Protein 8F6D (pdb70)

Solvent-accessible surface area: 55482 Å² total; per-residue (Å²): 49,82,15,18,95,27,35,56,8,3,55,59,24,43,110,12,31,0,72,100,28,27,37,54,26,132,90,8,65,15,22,46,20,134,20,72,10,42,54,125,31,9,59,58,4,20,66,40,64,104,87,22,0,4,3,29,33,72,109,95,61,38,7,30,26,14,8,54,52,79,20,19,77,102,34,61,50,92,78,65,35,62,8,59,75,24,14,82,160,96,79,40,47,12,2,7,0,62,36,99,15,98,9,48,45,0,14,48,47,2,14,25,5,67,15,50,10,0,1,0,3,15,113,62,147,159,53,121,88,127,53,20,30,48,0,10,0,26,5,81,41,1,5,77,33,14,58,152,25,77,10,24,124,133,64,3,7,11,0,2,26,84,6,65,38,11,30,62,68,45,60,81,82,84,133,81,83,13,85,86,135,102,59,31,4,2,0,10,49,64,97,33,77,127,76,14,16,22,94,12,33,56,15,80,0,2,17,2,29,17,18,89,78,39,69,87,120,74,17,93,37,8,10,53,16,0,52,55,5,16,82,5,10,21,0,14,83,31,16,2,0,13,24,66,45,44,87,78,181,119,54,81,54,29,95,86,112,16,23,10,65,33,33,26,33,66,84,34,48,59,42,13,106,29,31,84,87,38,81,82,43,20,56,50,6,79,68,82,3,74,68,41,22,83,126,107,16,34,24,2,20,26,6,28,71,57,41,0,33,66,17,32,44,62,26,220,93,6,59,14,23,52,16,97,20,76,22,47,65,74,44,27,60,56,6,23,66,40,62,112,47,41,0,0,1,29,94,85,52,85,53,42,11,30,26,10,5,42,40,78,31,32,32,53,59,52,36,122,114,65,40,62,10,64,81,39,24,82,144,86,78,32,43,11,6,5,5,35,42,85,19,41,3,24,49,4,5,47,50,2,18,56,14,50,12,13,2,0,0,0,2,24,120,128,83,138,79,74,49,16,66,0,16,0,33,1,82,26,1,10,96,33,31,86,84,26,73,23,85,145,67,37,11,6,16,11,12,25,55,69,62,34,28,62,77,56,61,96,65,128,131,71,123,59,111,107,54,55,55,38,22,27,19,27,8,56,119,69,64,65,52,71,13,14,40,56,13,41,67,21,91,1,7,29,5,17,6,45,10,26,36,56,144,76,67,34,88,28,3,88,74,21,5,47,49,14,29,88,5,11,20,1,54,118,21,21,19,8,11,10,5,10,99,61,100,35,140,64,27,38,68,42,77,51,24,37,86,73,6,36,6,118,38,55,28,28,74,58,50,71,32,36,51,67,6,34,67,102,77,83,77,26,64,60,6,38,61,79,12,39,85,79,48,149,79,65,75,25,92,63,7,24,62,55,25,55,107,19,41,0,51,100,40,33,38,68,31,97,112,2,60,16,34,50,12,90,16,76,9,36,60,122,51,28,62,110,8,35,68,38,60,65,70,35,1,2,1,27,43,76,108,80,49,41,7,51,20,15,5,56,47,57,17,39,69,127,32,59,66,93,79,62,22,59,3,70,20,16,24,78,72,90,92,42,50,16,4,4,0,38,49,110,14,42,21,32,44,0,3,113,44,1,31,35,22,43,16,13,14,0,4,0,0,24,97,111,120,67,45,16,36,0,6,0,19,1,95,32,3,5,56,33,42,87,84,29,50,52,126,152,90,22,22,11,2,37,47,32,72,32,7,80,74,60,60,82,74,80,176,49,162,162,147,125,110,94,125,38,16,30,13,54,95,83,48,19,112,46,10,14,44,71,17,48,56,28,49,6,12,20,9,18,32,60,16,35,29,69,67,125,42,18,45,44,6,23,95,34,6,35,44,9,17,79,7,11,19,1,43,106,22,17,4,8,18,44,64,78,116,30,139,69,21,58,58,42,127,88,40,55,158,113,8,25,19,74,16,12,39,36,80,47,37,49,48,54,25,74,44,68,89,103,85,45,20,61,98,10,74,58,41,24,72,64,42,64,71,141,118,166,70,30,74,27,30,58,66,31,31,88,23,36,3,44,121,31,30,33,73,34,110,61,14,54,24,25,44,18,162,14,86,12,46,134,98,29,10,33,103,3,27,69,36,65,93,59,31,0,4,2,33,43,69,105,45,46,55,14,58,11,9,1,50,23,57,34,7,20,49,33,42,53,88,103,45,39,59,0,54,53,4,20,83,55,54,65,44,37,13,0,9,1,82,54,90,25,44,34,38,57,1,17,57,36,1,11,33,8,38,10,25,4,0,3,0,7,24,164,169,81,51,24,34,0,14,0,27,5,40,46,5,5,57,82,44,60,85,24,76,58,114,60,48,50,4,21,7,4,50,109,26,11,50,85,56,58,108,107,96,46,123,134,87,158,67,81,56,68,66,37,21,8,26,5,52,95,83,73,26,46,31,9,13,8,59,9,42,66,23,48,4,2,26,10,48,46,85,92,58,71,88,124,49,39,45,55,19,17,102,58,16,72,53,7,48,99,7,10,24,0,47,104,27,12,15,37,42,23,38,29,92,109,60,82,58,46,41,86,87,41,46,28,81,71,58,37,34,66,58,105,37,19,77,21,90,34,90,143,194,105,54,55,57,54,9,52,62,92,27,62,64,46,46,87,68,93

Secondary structure (DSSP, 8-state):
-HHHHHHHHHHHHHH-BHHHHSEETTT---EETT-EE-HHHHHHHHHH--SEEEEEESEEEEEEEEEEGGGGSS--SSS-EEHHHHHHHH----EEEETT-BHHHHHHHHTTSS-SEEEEEEEE-----EEEEEEEEEHHHHHHHHHHTT---/-EEEEEESSHHHHHHHHHHHT---S---EEEEPP-SHHHHHHGGGS-SS-SEEEEE--TTS-HHHHHHHHHHHHHHHT-HHHHTS-EEE---SS---HHHHHHHHTTTTSS-SSSEEE---BTTBHHHHHHHHHHHHHHHT-/-TTHHHHHHH-BHHHHSEETTTS--EETT-EE-HHHHHHHHHS--SEEEEEESEEEEEEEEEESGGGSS--TTS-EEHHHHHHHH----EEEETT-BHHHHHHHHTTSS-SEEEEEE---S--EEEEEEEHHHHHHHHHHTT--/-EEEEEEESSSSHHHHHHHH--EEE---EEEEEPP-SHHHHHHGGGS-SS-S-EEEEEESSS-HHHHHHHHHHHHHHHT-HHHHTS-EEEEEE-TTSTT---HHHHHHHHTTTTSS-SSSEEEEE-----HHHHHHHHHHHHH-/-HHHHHHHHHHHHH-BHHHHPEETTTS--EETT-EE-HHHHHHHHHH--SEEEEEESEEEEEEEEEEGGGGSS--SSS-EEHHHHHHHH-----EEETT-BHHHHHHHHGGGT-SEEEEEEE--EEEEEEEEHHHHHHHHHHTT--/--EEEES-HHHHHHHHHH--------------SHHHHHHGGGT-SS-S-EEEE--TTS-HHHHHHHHHHHHHHHT-TTTTTS-EEE--TTSTTPPPHHHHHHHHTHHHH-SSS-EEE------HHHHHHHHHHHHHHHH-/-HHHHHHHHHH-BHHHHSEETTT---EETT-B--HHHHHHHHHH--SEEEEEESEEEEEEEEEESGGGSS--SSTT-BHHHHHHHH----EEEETT-BHHHHHHHHHTSS-SEEEEEE---EEEEEEEHHHHHHHHHHS---/-EEEEEESTHHHHTTT--B---SS--EEEEPP-SHHHHHTGGGS-SS-S-EEEE---S-HHHHHHHHHHHHHHHT-TTTTTS-EEEEE---HHHHHHHHTHHHHSSSS-EEEEE----HHHHHHHHHHHHHHHH-

Sequence (1146 aa):
KEELNIIQGALELRTKTVEDVMTPLRDCFMITGEAILDFNTMSEIMESGYTRIPVFEGERSNIVDLLFVKDLAFVDPDDCTPLKTITKFYNHPLHFVFNDTKLDAMLEEFKKGKSHLAIVQRVNNEGDPFYEVLGIVTLEDVIEEIIKSEILDYDLVCIGLTGSGKTSLLSKLCSTTGFSLNVKELGGADNIRKYWSRYYQGSQGVIFVLDSASSEDDLEAARNELHSALQHPQLCTLPFLILNHQDKPSVQEIKKYFELEPLARGKRWILQPCSLDDMDALKDSFSQLINLLEEIIQGALELRTKTVEDVMTPLRDCFMITGEAILDFNTMSEIMESGYTRIPVFEGERSNIVDLLFVKDLAFVDPDDCTPLKTITKFYNHPLHFVFNDTKLDAMLEEFKKGKSHLAIVQRVGDPFYEVLGIVTLEDVIEEIIKSEILEYDLVCIGLTGSGKTSLLSKLFSIKAAILNVKELGGADNIRKYWSRYYQGSQGVIFVLDSASSEDDLEAARNELHSALQHPQLCTLPFLILANHQDKPAARSVQEIKKYFELEPLARGKRWILQPCSLDMDALKDSFSQLINLLEELNIIQGALELRTKTVEDVMTPLRDCFMITGEAILDFNTMSEIMESGYTRIPVFEGERSNIVDLLFVKDLAFVDPDDCTPLKTITKFYNHPLHFVFNDTKLDAMLEEFKKGKSHLAIVQRVNFYEVLGIVTLEDVIEEIIKSEILDLVCIGLTGSGKTSLLSKLFSIKAFQNAELGGADNIRKYWSRYYQGSQGVIFVLDSASSEDDLEAARNELHSALQHPQLCTLPFLILHQDKPAARSVQEIKKYFELEPLARGKRWILQPCSDMDALKDSFSQLINLLEEKNIIQGALELRTKTVEDVMTPLRDCFMITGEAILDFNTMSEIMESGYTRIPVFEGERSNIVDLLFVKDLAFVDPDDCTPLKTITKFYNHPLHFVFNDTKLDAMLEEFKKGKSHLAIVQRVFYEVLGIVTLEDVIEEIIKSEILYDLVCIGLTGSGKTSLLFSIFQNAILNVKELGGADNIRKYWSRYYQGSQGVIFVLSASSEDDLEAARNELHSALQHPQLCTLPFLILANHSVQEIKKYFELEPLARGKRWILQPCSLMDALKDSFSQLINLLEEK

Foldseek 3Di:
DLVVLLVVLVVVQQPDFQLNLFDWLVPAAAEEQFAWQAPVVLVVVVVVPDQKHFYAYPDSFHTDFIDGNVLVPPDDRHVRHHPNVVGVVVVQDAAEDERRHGLVVVLVVCPVVSDFKYWYWYFDDVDDTDTTTTGMGGNVRSVCSSVVSVNDD/DEEEEEEAQQVQVVVLVVVVVCECDADVVYGGYHRDPVSLVVVVVPLPPHQEYEYEYDPQDDPVSNVVSLVSVVVQCPDPSRVQHEYEYEYEQDHPCVPCCCVVSVCVVPVPDHNYYYAYDYSVCPVSVVVRVVSNVVSSVD/DPPLVVVQQQAFQLVLFDFLVPAAAEEQQDWLAPVVVCVVVPVPDQKHFYAHPDSFHTDFIDGVVLVPPDDRPVRHHSNVVGVVPVQDAAEDERNHHLVVVVVVCVVVSDFKYWYWYPVPDDTTTTGMHGPVSSVVSVVVSPPD/DFEAEEEEQDQCPVVLLVVLVVPWDEVTYTYNYFGNDPVCLVVVVVPLPPHAAYEYEYAQLDDPVSLVVRLVSVVVQCPDVSPVLHAYEYEHEAPVDPSRDDLVVSCVVSVCPPPVPPHRYDYDYYYDNHVVVVVSVVVSVVVD/DVVLLVVLVVVQVQDWQLVLFDFLVPADAEEQFAWCAPVNVVVVVVSPDQKHFYAHPDSFHTDFMDGVVLCPPPDRPVRHHNNVSGVVVVQDAAEDEGRHGLVNVVVVPPPVSDFKYFYWYPPVITTTGIGGPVRSVVSSVVSPND/DEEEEEQPQCVVVVVVVLQVPDDDDDPDYFGNDPVSLVVVVVPLQDHQAYEYEYDQLDDPVSLVVRLVSVVCQCPPPSRVQHAYEYEQPVDPSGDDPVVSCVVSVCPVPVPPHRYDYFYDNDDVSVVVSVVSNVVVSVVD/DQVVLVVVQQPDWQLNLFDWLVPADAEEQQAFQAPVNVVVVVPVPDQKHFYAHPDSFHTDFIDGNVVCPPPDCPVRHGNNVVGVVPVQDAAEDERPDHLVRVVVVCPVVSDFKYWYWYPVIRTTGIGGPVRSVVSVVVSDPD/DEEEEAEAQCLVVCVVCVPWDPPPDYIYRRFHRDPVRLVVPVVPLAPHQEYEYEYAPDDPVRRVVSLVSVVVQCPDPSRVQHAYEYEDECPQVVCCVVSVCVVVVDPGRYDYFYDYSDVSVVVSVVSNVVVSVVD

B-factor: mean 115.3, std 28.24, range [44.93, 275.79]

InterPro domains:
  IPR000644 CBS domain [PF00571] (519-577)
  IPR000644 CBS domain [PS51371] (518-584)
  IPR002550 CNNM, transmembrane domain [PF01595] (261-421)
  IPR002550 CNNM, transmembrane domain [PS51846] (251-431)
  IPR014710 RmlC-like jelly roll fold [G3DSA:2.60.120.10] (609-827)
  IPR044751 Ion transporter-like, CBS domain [cd04590] (445-574)
  IPR045095 Ancient conserved domain protein family [PTHR12064] (170-834)
  IPR046342 CBS domain superfamily [G3DSA:3.10.580.10] (429-584)
  IPR046342 CBS domain superfamily [SSF54631] (433-577)
  IPR057492 Metal transporter CNNM1/2/4, immunoglobulin-like domain [PF25511] (73-249)
  IPR061271 Metal transporter CNNM-like, C-terminal CNBH domain [PF25562] (592-822)

Nearest PDB structures (foldseek):
  8f6d-assembly3_F  TM=1.007E+00  e=5.696E-28  Homo sapiens
  8f6d-assembly2_D  TM=9.501E-01  e=1.116E-21  Homo sapiens
  8f6d-assembly1_B  TM=8.888E-01  e=3.025E-19  Homo sapiens
  4lhw-assembly2_B  TM=6.599E-01  e=2.950E-04  Homo sapiens
  8a4c-assembly1_B  TM=6.122E-01  e=2.005E-04  Homo sapiens

Radius of gyration: 36.72 Å; Cα contacts (8 Å, |Δi|>4): 2039; chains: 8; bounding box: 98×92×96 Å

Organism: Homo sapiens (NCBI:txid9606)

GO terms:
  GO:0016323 basolateral plasma membrane (C, IMP)
  GO:0010960 magnesium ion homeostasis (P, IMP)

Structure (mmCIF, N/CA/C/O backbone):
data_8F6D
#
_entry.id   8F6D
#
_cell.length_a   66.018
_cell.length_b   73.323
_cell.length_c   79.327
_cell.angle_alpha   94.353
_cell.angle_beta   95.500
_cell.angle_gamma   115.330
#
_symmetry.space_group_name_H-M   'P 1'
#
loop_
_entity.id
_entity.type
_entity.pdbx_description
1 polymer 'Metal transporter CNNM2'
2 polymer 'ADP-ribosylation factor-like protein 15'
#
loop_
_atom_site.group_PDB
_atom_site.id
_atom_site.type_symbol
_atom_site.label_atom_id
_atom_site.label_alt_id
_atom_site.label_comp_id
_atom_site.label_asym_id
_atom_site.label_entity_id
_atom_site.label_seq_id
_atom_site.pdbx_PDB_ins_code
_atom_site.Cartn_x
_atom_site.Cartn_y
_atom_site.Cartn_z
_atom_site.occupancy
_atom_site.B_iso_or_equiv
_atom_site.auth_seq_id
_atom_site.auth_comp_id
_atom_site.auth_asym_id
_atom_site.auth_atom_id
_atom_site.pdbx_PDB_model_num
ATOM 1 N N . LYS A 1 1 ? 52.97868 -12.27602 -40.57791 1.000 125.69212 429 LYS A N 1
ATOM 2 C CA . LYS A 1 1 ? 53.11552 -10.84306 -40.80097 1.000 121.27917 429 LYS A CA 1
ATOM 3 C C . LYS A 1 1 ? 52.22524 -10.03996 -39.85709 1.000 113.14909 429 LYS A C 1
ATOM 4 O O . LYS A 1 1 ? 52.06980 -10.38705 -38.68689 1.000 97.56702 429 LYS A O 1
ATOM 6 N N . GLU A 1 2 ? 51.64254 -8.95862 -40.37924 1.000 99.41105 430 GLU A N 1
ATOM 7 C CA . GLU A 1 2 ? 50.82080 -8.08546 -39.54741 1.000 93.46769 430 GLU A CA 1
ATOM 8 C C . GLU A 1 2 ? 49.46745 -8.72015 -39.25438 1.000 97.78436 430 GLU A C 1
ATOM 9 O O . GLU A 1 2 ? 48.95233 -8.61311 -38.13237 1.000 106.93541 430 GLU A O 1
ATOM 12 N N . GLU A 1 3 ? 48.87459 -9.37709 -40.25799 1.000 91.52695 431 GLU A N 1
ATOM 13 C CA . GLU A 1 3 ? 47.64025 -10.12351 -40.04036 1.000 91.40835 431 GLU A CA 1
ATOM 14 C C . GLU A 1 3 ? 47.79311 -11.13454 -38.91686 1.000 106.46694 431 GLU A C 1
ATOM 15 O O . GLU A 1 3 ? 46.82138 -11.43138 -38.21376 1.000 103.54885 431 GLU A O 1
ATOM 17 N N . LEU A 1 4 ? 49.00114 -11.67002 -38.73316 1.000 104.39658 432 LEU A N 1
ATOM 18 C CA . LEU A 1 4 ? 49.24415 -12.59793 -37.63560 1.000 103.38291 432 LEU A CA 1
ATOM 19 C C . LEU A 1 4 ? 49.05557 -11.90827 -36.29084 1.000 107.09042 432 LEU A C 1
ATOM 20 O O . LEU A 1 4 ? 48.39786 -12.44950 -35.39367 1.000 106.03275 432 LEU A O 1
ATOM 25 N N . ASN A 1 5 ? 49.62365 -10.70614 -36.13472 1.000 107.58860 433 ASN A N 1
ATOM 26 C CA . ASN A 1 5 ? 49.42575 -9.94696 -34.90228 1.000 122.42961 433 ASN A CA 1
ATOM 27 C C . ASN A 1 5 ? 47.95991 -9.58417 -34.70973 1.000 100.44239 433 ASN A C 1
ATOM 28 O O . ASN A 1 5 ? 47.44934 -9.61219 -33.58307 1.000 100.20977 433 ASN A O 1
ATOM 33 N N . ILE A 1 6 ? 47.26693 -9.25038 -35.80260 1.000 96.71550 434 ILE A N 1
ATOM 34 C CA . ILE A 1 6 ? 45.84304 -8.92242 -35.72632 1.000 91.86913 434 ILE A CA 1
ATOM 35 C C . ILE A 1 6 ? 45.04959 -10.10629 -35.18097 1.000 90.85549 434 ILE A C 1
ATOM 36 O O . ILE A 1 6 ? 44.23515 -9.96342 -34.25781 1.000 102.73810 434 ILE A O 1
ATOM 41 N N . ILE A 1 7 ? 45.27201 -11.29356 -35.75065 1.000 99.94445 435 ILE A N 1
ATOM 42 C CA . ILE A 1 7 ? 44.51312 -12.47085 -35.33711 1.000 102.03553 435 ILE A CA 1
ATOM 43 C C . ILE A 1 7 ? 44.87221 -12.86516 -33.91104 1.000 89.10564 435 ILE A C 1
ATOM 44 O O . ILE A 1 7 ? 44.00335 -13.27048 -33.12825 1.000 94.30099 435 ILE A O 1
ATOM 49 N N . GLN A 1 8 ? 46.15389 -12.75971 -33.54989 1.000 83.62847 436 GLN A N 1
ATOM 50 C CA . GLN A 1 8 ? 46.57380 -13.09524 -32.19322 1.000 86.28518 436 GLN A CA 1
ATOM 51 C C . GLN A 1 8 ? 45.90193 -12.18239 -31.17608 1.000 109.22579 436 GLN A C 1
ATOM 52 O O . GLN A 1 8 ? 45.41961 -12.63938 -30.13478 1.000 105.31228 436 GLN A O 1
ATOM 54 N N . GLY A 1 9 ? 45.90175 -10.87663 -31.44541 1.000 116.54035 437 GLY A N 1
ATOM 55 C CA . GLY A 1 9 ? 45.24533 -9.94539 -30.54456 1.000 97.68260 437 GLY A CA 1
ATOM 56 C C . GLY A 1 9 ? 43.75366 -10.19622 -30.43235 1.000 95.83044 437 GLY A C 1
ATOM 57 O O . GLY A 1 9 ? 43.18618 -10.15024 -29.33789 1.000 113.24504 437 GLY A O 1
ATOM 58 N N . ALA A 1 10 ? 43.08705 -10.41987 -31.57095 1.000 95.79519 438 ALA A N 1
ATOM 59 C CA . ALA A 1 10 ? 41.66087 -10.73274 -31.52797 1.000 100.98746 438 ALA A CA 1
ATOM 60 C C . ALA A 1 10 ? 41.38584 -11.98159 -30.69668 1.000 92.18501 438 ALA A C 1
ATOM 61 O O . ALA A 1 10 ? 40.42435 -12.01739 -29.91933 1.000 106.96252 438 ALA A O 1
ATOM 63 N N . LEU A 1 11 ? 42.23025 -13.00916 -30.83001 1.000 94.29518 439 LEU A N 1
ATOM 64 C CA . LEU A 1 11 ? 42.06449 -14.21370 -30.01992 1.000 107.95912 439 LEU A CA 1
ATOM 65 C C . LEU A 1 11 ? 42.28272 -13.92605 -28.53887 1.000 105.83575 439 LEU A C 1
ATOM 66 O O . LEU A 1 11 ? 41.53388 -14.42065 -27.68582 1.000 110.36516 439 LEU A O 1
ATOM 68 N N . GLU A 1 12 ? 43.30381 -13.12726 -28.21683 1.000 104.69014 440 GLU A N 1
ATOM 69 C CA . GLU A 1 12 ? 43.57100 -12.78367 -26.82358 1.000 115.31960 440 GLU A CA 1
ATOM 70 C C . GLU A 1 12 ? 42.40526 -12.01793 -26.21276 1.000 106.94634 440 GLU A C 1
ATOM 71 O O . GLU A 1 12 ? 42.05094 -12.23470 -25.04836 1.000 109.80163 440 GLU A O 1
ATOM 73 N N . LEU A 1 13 ? 41.79780 -11.11516 -26.98331 1.000 104.99148 441 LEU A N 1
ATOM 74 C CA . LEU A 1 13 ? 40.65956 -10.36116 -26.46964 1.000 86.43561 441 LEU A CA 1
ATOM 75 C C . LEU A 1 13 ? 39.43120 -11.24897 -26.31389 1.000 102.97610 441 LEU A C 1
ATOM 76 O O . LEU A 1 13 ? 38.71475 -11.15318 -25.31033 1.000 108.11585 441 LEU A O 1
ATOM 81 N N . ARG A 1 14 ? 39.16518 -12.11245 -27.29795 1.000 126.30247 442 ARG A N 1
ATOM 82 C CA . ARG A 1 14 ? 37.99021 -12.97442 -27.22165 1.000 115.82968 442 ARG A CA 1
ATOM 83 C C . ARG A 1 14 ? 38.09183 -13.95516 -26.06025 1.000 103.24682 442 ARG A C 1
ATOM 84 O O . ARG A 1 14 ? 37.09345 -14.23600 -25.38673 1.000 101.49566 442 ARG A O 1
ATOM 86 N N . THR A 1 15 ? 39.29066 -14.48799 -25.80813 1.000 96.97998 443 THR A N 1
ATOM 87 C CA . THR A 1 15 ? 39.45735 -15.41131 -24.69000 1.000 108.99411 443 THR A CA 1
ATOM 88 C C . THR A 1 15 ? 39.40754 -14.69197 -23.34522 1.000 109.02316 443 THR A C 1
ATOM 89 O O . THR A 1 15 ? 38.97271 -15.27905 -22.34669 1.000 120.62520 443 THR A O 1
ATOM 93 N N . LYS A 1 16 ? 39.82550 -13.42763 -23.30172 1.000 123.32982 444 LYS A N 1
ATOM 94 C CA . LYS A 1 16 ? 39.99020 -12.73026 -22.03259 1.000 110.90281 444 LYS A CA 1
ATOM 95 C C . LYS A 1 16 ? 38.63400 -12.41560 -21.41061 1.000 98.11564 444 LYS A C 1
ATOM 96 O O . LYS A 1 16 ? 37.68682 -12.03266 -22.10370 1.000 101.52927 444 LYS A O 1
ATOM 98 N N . THR A 1 17 ? 38.54133 -12.58949 -20.09656 1.000 104.30381 445 THR A N 1
ATOM 99 C CA . THR A 1 17 ? 37.34524 -12.25084 -19.34097 1.000 108.54639 445 THR A CA 1
ATOM 100 C C . THR A 1 17 ? 37.62894 -11.07811 -18.41093 1.000 105.30556 445 THR A C 1
ATOM 101 O O . THR A 1 17 ? 38.77221 -10.64438 -18.24375 1.000 96.19877 445 THR A O 1
ATOM 105 N N . VAL A 1 18 ? 36.55718 -10.55209 -17.81284 1.000 82.03689 446 VAL A N 1
ATOM 106 C CA . VAL A 1 18 ? 36.71138 -9.44690 -16.87182 1.000 79.07616 446 VAL A CA 1
ATOM 107 C C . VAL A 1 18 ? 37.47258 -9.89650 -15.63073 1.000 98.04031 446 VAL A C 1
ATOM 108 O O . VAL A 1 18 ? 38.18020 -9.09819 -15.00313 1.000 102.92792 446 VAL A O 1
ATOM 112 N N . GLU A 1 19 ? 37.33806 -11.17021 -15.25336 1.000 80.56566 447 GLU A N 1
ATOM 113 C CA . GLU A 1 19 ? 38.07579 -11.69782 -14.11123 1.000 75.71622 447 GLU A CA 1
ATOM 114 C C . GLU A 1 19 ? 39.58348 -11.63612 -14.33463 1.000 91.57765 447 GLU A C 1
ATOM 115 O O . GLU A 1 19 ? 40.34743 -11.44885 -13.37969 1.000 115.14109 447 GLU A O 1
ATOM 121 N N . ASP A 1 20 ? 40.02764 -11.77479 -15.58643 1.000 104.79600 448 ASP A N 1
ATOM 122 C CA . ASP A 1 20 ? 41.45806 -11.75497 -15.88047 1.000 109.03672 448 ASP A CA 1
ATOM 123 C C . ASP A 1 20 ? 42.06802 -10.37329 -15.66402 1.000 99.02007 448 ASP A C 1
ATOM 124 O O . ASP A 1 20 ? 43.17027 -10.25604 -15.11565 1.000 113.98113 448 ASP A O 1
ATOM 129 N N . VAL A 1 21 ? 41.36726 -9.31454 -16.07789 1.000 85.16989 449 VAL A N 1
ATOM 130 C CA . VAL A 1 21 ? 41.92917 -7.96559 -16.04903 1.000 95.88767 449 VAL A CA 1
ATOM 131 C C . VAL A 1 21 ? 41.50017 -7.16502 -14.82819 1.000 106.39950 449 VAL A C 1
ATOM 132 O O . VAL A 1 21 ? 42.02523 -6.05955 -14.61407 1.000 87.74693 449 VAL A O 1
ATOM 136 N N . MET A 1 22 ? 40.57361 -7.67813 -14.02405 1.000 94.34497 450 MET A N 1
ATOM 137 C CA . MET A 1 22 ? 40.11853 -6.95385 -12.84925 1.000 96.57887 450 MET A CA 1
ATOM 138 C C . MET A 1 22 ? 41.24740 -6.82595 -11.83050 1.000 83.39475 450 MET A C 1
ATOM 139 O O . MET A 1 22 ? 42.23224 -7.57163 -11.84749 1.000 102.22406 450 MET A O 1
ATOM 144 N N . THR A 1 23 ? 41.09730 -5.85097 -10.94037 1.000 75.95846 451 THR A N 1
ATOM 145 C CA . THR A 1 23 ? 41.97286 -5.74401 -9.78557 1.000 88.00116 451 THR A CA 1
ATOM 146 C C . THR A 1 23 ? 41.33134 -6.48365 -8.62109 1.000 94.58615 451 THR A C 1
ATOM 147 O O . THR A 1 23 ? 40.22083 -6.11971 -8.21181 1.000 90.04445 451 THR A O 1
ATOM 151 N N . PRO A 1 24 ? 41.96360 -7.52485 -8.07967 1.000 80.28163 452 PRO A N 1
ATOM 152 C CA . PRO A 1 24 ? 41.34335 -8.27625 -6.98426 1.000 68.78594 452 PRO A CA 1
ATOM 153 C C . PRO A 1 24 ? 41.16548 -7.40801 -5.74723 1.000 82.29581 452 PRO A C 1
ATOM 154 O O . PRO A 1 24 ? 41.80902 -6.36862 -5.58475 1.000 94.21855 452 PRO A O 1
ATOM 158 N N . LEU A 1 25 ? 40.27424 -7.85886 -4.85957 1.000 70.48484 453 LEU A N 1
ATOM 159 C CA . LEU A 1 25 ? 39.87359 -7.02958 -3.72654 1.000 75.02452 453 LEU A CA 1
ATOM 160 C C . LEU A 1 25 ? 41.05259 -6.68231 -2.82623 1.000 92.66554 453 LEU A C 1
ATOM 161 O O . LEU A 1 25 ? 41.05853 -5.61518 -2.20210 1.000 78.83984 453 LEU A O 1
ATOM 166 N N . ARG A 1 26 ? 42.05757 -7.55993 -2.74816 1.000 105.68908 454 ARG A N 1
ATOM 167 C CA . ARG A 1 26 ? 43.20478 -7.29728 -1.88374 1.000 86.44457 454 ARG A CA 1
ATOM 168 C C . ARG A 1 26 ? 43.99848 -6.08041 -2.34601 1.000 86.59706 454 ARG A C 1
ATOM 169 O O . ARG A 1 26 ? 44.59479 -5.37985 -1.52028 1.000 111.15162 454 ARG A O 1
ATOM 173 N N . ASP A 1 27 ? 44.01906 -5.81285 -3.65058 1.000 90.42974 455 ASP A N 1
ATOM 174 C CA . ASP A 1 27 ? 44.72383 -4.66591 -4.20814 1.000 105.44800 455 ASP A CA 1
ATOM 175 C C . ASP A 1 27 ? 43.85483 -3.41901 -4.31793 1.000 95.12322 455 ASP A C 1
ATOM 176 O O . ASP A 1 27 ? 44.39185 -2.32998 -4.54788 1.000 74.30547 455 ASP A O 1
ATOM 181 N N . CYS A 1 28 ? 42.53918 -3.54860 -4.16178 1.000 93.11428 456 CYS A N 1
ATOM 182 C CA . CYS A 1 28 ? 41.63890 -2.42339 -4.37454 1.000 83.55168 456 CYS A CA 1
ATOM 183 C C . CYS A 1 28 ? 41.72904 -1.43331 -3.22109 1.000 84.07404 456 CYS A C 1
ATOM 184 O O . CYS A 1 28 ? 41.63551 -1.81512 -2.05048 1.000 93.73802 456 CYS A O 1
ATOM 187 N N . PHE A 1 29 ? 41.91527 -0.15776 -3.55409 1.000 88.83920 457 PHE A N 1
ATOM 188 C CA . PHE A 1 29 ? 41.89520 0.90035 -2.55288 1.000 88.44908 457 PHE A CA 1
ATOM 189 C C . PHE A 1 29 ? 40.44664 1.23259 -2.22070 1.000 88.35991 457 PHE A C 1
ATOM 190 O O . PHE A 1 29 ? 39.68879 1.67296 -3.09185 1.000 110.95458 457 PHE A O 1
ATOM 198 N N . MET A 1 30 ? 40.06211 1.02215 -0.96636 1.000 102.83675 458 MET A N 1
ATOM 199 C CA . MET A 1 30 ? 38.68950 1.20826 -0.52256 1.000 75.80726 458 MET A CA 1
ATOM 200 C C . MET A 1 30 ? 38.67593 2.12919 0.69091 1.000 80.78930 458 MET A C 1
ATOM 201 O O . MET A 1 30 ? 39.71088 2.65070 1.11685 1.000 108.08038 458 MET A O 1
ATOM 206 N N . ILE A 1 31 ? 37.48634 2.32604 1.25131 1.000 76.66800 459 ILE A N 1
ATOM 207 C CA . ILE A 1 31 ? 37.31565 3.17838 2.42191 1.000 69.49218 459 ILE A CA 1
ATOM 208 C C . ILE A 1 31 ? 36.04191 2.74779 3.13490 1.000 79.46790 459 ILE A C 1
ATOM 209 O O . ILE A 1 31 ? 35.06658 2.33459 2.50148 1.000 88.80572 459 ILE A O 1
ATOM 214 N N . THR A 1 32 ? 36.07390 2.80782 4.46240 1.000 95.39474 460 THR A N 1
ATOM 215 C CA . THR A 1 32 ? 34.94990 2.35364 5.26320 1.000 98.49692 460 THR A CA 1
ATOM 216 C C . THR A 1 32 ? 33.86366 3.42372 5.33186 1.000 104.55180 460 THR A C 1
ATOM 217 O O . THR A 1 32 ? 34.11197 4.61830 5.14433 1.000 90.25380 460 THR A O 1
ATOM 221 N N . GLY A 1 33 ? 32.63810 2.97044 5.60386 1.000 103.99417 461 GLY A N 1
ATOM 222 C CA . GLY A 1 33 ? 31.52375 3.89200 5.73784 1.000 108.00641 461 GLY A CA 1
ATOM 223 C C . GLY A 1 33 ? 31.64685 4.82183 6.92712 1.000 122.59840 461 GLY A C 1
ATOM 224 O O . GLY A 1 33 ? 31.12887 5.94215 6.89740 1.000 107.78240 461 GLY A O 1
ATOM 225 N N . GLU A 1 34 ? 32.32336 4.37735 7.98494 1.000 118.79202 462 GLU A N 1
ATOM 226 C CA . GLU A 1 34 ? 32.46336 5.16119 9.20554 1.000 111.63579 462 GLU A CA 1
ATOM 227 C C . GLU A 1 34 ? 33.49367 6.27799 9.08659 1.000 111.48467 462 GLU A C 1
ATOM 228 O O . GLU A 1 34 ? 33.65223 7.05303 10.03669 1.000 138.28000 462 GLU A O 1
ATOM 234 N N . ALA A 1 35 ? 34.19805 6.37302 7.96130 1.000 109.84239 463 ALA A N 1
ATOM 235 C CA . ALA A 1 35 ? 35.28566 7.32910 7.82040 1.000 108.80786 463 ALA A CA 1
ATOM 236 C C . ALA A 1 35 ? 34.75958 8.76331 7.83438 1.000 107.15650 463 ALA A C 1
ATOM 237 O O . ALA A 1 35 ? 33.59407 9.03322 7.53135 1.000 109.42322 463 ALA A O 1
ATOM 239 N N . ILE A 1 36 ? 35.64360 9.69018 8.19849 1.000 110.78407 464 ILE A N 1
ATOM 240 C CA . ILE A 1 36 ? 35.34280 11.11773 8.22350 1.000 126.40436 464 ILE A CA 1
ATOM 241 C C . ILE A 1 36 ? 36.28506 11.82136 7.25668 1.000 116.59251 464 ILE A C 1
ATOM 242 O O . ILE A 1 36 ? 37.49632 11.57249 7.27380 1.000 112.37035 464 ILE A O 1
ATOM 247 N N . LEU A 1 37 ? 35.73112 12.69778 6.41554 1.000 134.07733 465 LEU A N 1
ATOM 248 C CA . LEU A 1 37 ? 36.51153 13.36723 5.37483 1.000 137.73885 465 LEU A CA 1
ATOM 249 C C . LEU A 1 37 ? 37.22984 14.60103 5.93099 1.000 146.12014 465 LEU A C 1
ATOM 250 O O . LEU A 1 37 ? 36.98618 15.74317 5.53960 1.000 142.61219 465 LEU A O 1
ATOM 252 N N . ASP A 1 38 ? 38.12900 14.34037 6.87574 1.000 145.57974 466 ASP A N 1
ATOM 253 C CA . ASP A 1 38 ? 38.99130 15.35347 7.45907 1.000 142.08077 466 ASP A CA 1
ATOM 254 C C . ASP A 1 38 ? 40.23542 15.55340 6.58900 1.000 148.16218 466 ASP A C 1
ATOM 255 O O . ASP A 1 38 ? 40.40427 14.92469 5.54081 1.000 153.48743 466 ASP A O 1
ATOM 260 N N . PHE A 1 39 ? 41.10787 16.46610 7.02734 1.000 130.80232 467 PHE A N 1
ATOM 261 C CA . PHE A 1 39 ? 42.29238 16.83132 6.25084 1.000 128.62270 467 PHE A CA 1
ATOM 262 C C . PHE A 1 39 ? 43.18904 15.63226 5.94726 1.000 132.53813 467 PHE A C 1
ATOM 263 O O . PHE A 1 39 ? 43.72588 15.51702 4.83891 1.000 136.68994 467 PHE A O 1
ATOM 265 N N . ASN A 1 40 ? 43.37567 14.73734 6.91901 1.000 137.97405 468 ASN A N 1
ATOM 266 C CA . ASN A 1 40 ? 44.27586 13.60106 6.72594 1.000 139.67514 468 ASN A CA 1
ATOM 267 C C . ASN A 1 40 ? 43.72075 12.61371 5.70116 1.000 142.75102 468 ASN A C 1
ATOM 268 O O . ASN A 1 40 ? 44.44403 12.15161 4.79794 1.000 123.74652 468 ASN A O 1
ATOM 273 N N . THR A 1 41 ? 42.42765 12.30131 5.81475 1.000 149.22330 469 THR A N 1
ATOM 274 C CA . THR A 1 41 ? 41.81021 11.33372 4.91827 1.000 127.35348 469 THR A CA 1
ATOM 275 C C . THR A 1 41 ? 41.83099 11.84295 3.48554 1.000 127.96896 469 THR A C 1
ATOM 276 O O . THR A 1 41 ? 42.01024 11.06114 2.54677 1.000 137.29998 469 THR A O 1
ATOM 280 N N . MET A 1 42 ? 41.61005 13.14548 3.29220 1.000 125.58232 470 MET A N 1
ATOM 281 C CA . MET A 1 42 ? 41.64986 13.68617 1.93992 1.000 128.86807 470 MET A CA 1
ATOM 282 C C . MET A 1 42 ? 43.03673 13.57072 1.33135 1.000 144.78713 470 MET A C 1
ATOM 283 O O . MET A 1 42 ? 43.16137 13.35796 0.12255 1.000 145.20082 470 MET A O 1
ATOM 288 N N . SER A 1 43 ? 44.08958 13.69669 2.14030 1.000 150.38218 471 SER A N 1
ATOM 289 C CA . SER A 1 43 ? 45.42497 13.48870 1.59692 1.000 127.16374 471 SER A CA 1
ATOM 290 C C . SER A 1 43 ? 45.58174 12.04749 1.14918 1.000 121.67277 471 SER A C 1
ATOM 291 O O . SER A 1 43 ? 46.05612 11.77384 0.03455 1.000 123.93147 471 SER A O 1
ATOM 294 N N . GLU A 1 44 ? 45.11690 11.11363 1.98261 1.000 126.19675 472 GLU A N 1
ATOM 295 C CA . GLU A 1 44 ? 45.24341 9.70574 1.62110 1.000 142.98971 472 GLU A CA 1
ATOM 296 C C . GLU A 1 44 ? 44.44862 9.39278 0.35672 1.000 139.86674 472 GLU A C 1
ATOM 297 O O . GLU A 1 44 ? 44.89615 8.61089 -0.49089 1.000 117.05122 472 GLU A O 1
ATOM 299 N N . ILE A 1 45 ? 43.26894 10.00022 0.21430 1.000 142.02216 473 ILE A N 1
ATOM 300 C CA . ILE A 1 45 ? 42.42550 9.75728 -0.95219 1.000 113.50810 473 ILE A CA 1
ATOM 301 C C . ILE A 1 45 ? 43.04770 10.36124 -2.20615 1.000 114.89086 473 ILE A C 1
ATOM 302 O O . ILE A 1 45 ? 43.15284 9.70098 -3.24593 1.000 115.16028 473 ILE A O 1
ATOM 307 N N . MET A 1 46 ? 43.46733 11.62694 -2.12794 1.000 117.27948 474 MET A N 1
ATOM 308 C CA . MET A 1 46 ? 43.99967 12.32849 -3.28850 1.000 119.26743 474 MET A CA 1
ATOM 309 C C . MET A 1 46 ? 45.35232 11.79332 -3.72781 1.000 120.74112 474 MET A C 1
ATOM 310 O O . MET A 1 46 ? 45.77070 12.06433 -4.85886 1.000 126.10547 474 MET A O 1
ATOM 312 N N . GLU A 1 47 ? 46.04673 11.04267 -2.87382 1.000 119.90762 475 GLU A N 1
ATOM 313 C CA . GLU A 1 47 ? 47.35240 10.54575 -3.28475 1.000 129.98657 475 GLU A CA 1
ATOM 314 C C . GLU A 1 47 ? 47.27089 9.24526 -4.07415 1.000 126.33929 475 GLU A C 1
ATOM 315 O O . GLU A 1 47 ? 48.15889 8.97225 -4.89070 1.000 107.83569 475 GLU A O 1
ATOM 317 N N . SER A 1 48 ? 46.22490 8.44142 -3.86173 1.000 126.54768 476 SER A N 1
ATOM 318 C CA . SER A 1 48 ? 46.12628 7.15034 -4.53583 1.000 124.39662 476 SER A CA 1
ATOM 319 C C . SER A 1 48 ? 45.88690 7.27679 -6.03661 1.000 130.76257 476 SER A C 1
ATOM 320 O O . SER A 1 48 ? 46.13167 6.31256 -6.76840 1.000 112.46729 476 SER A O 1
ATOM 323 N N . GLY A 1 49 ? 45.41456 8.43006 -6.51339 1.000 120.57536 477 GLY A N 1
ATOM 324 C CA . GLY A 1 49 ? 45.15856 8.63641 -7.92458 1.000 107.41888 477 GLY A CA 1
ATOM 325 C C . GLY A 1 49 ? 43.86842 8.04835 -8.45945 1.000 128.11697 477 GLY A C 1
ATOM 326 O O . GLY A 1 49 ? 43.43632 8.43804 -9.55188 1.000 142.34214 477 GLY A O 1
ATOM 327 N N . TYR A 1 50 ? 43.23783 7.12311 -7.73906 1.000 116.75019 478 TYR A N 1
ATOM 328 C CA . TYR A 1 50 ? 41.97266 6.55840 -8.19175 1.000 99.86672 478 TYR A CA 1
ATOM 329 C C . TYR A 1 50 ? 40.88469 7.62554 -8.16755 1.000 105.12850 478 TYR A C 1
ATOM 330 O O . TYR A 1 50 ? 40.73124 8.34830 -7.17858 1.000 110.28300 478 TYR A O 1
ATOM 339 N N . THR A 1 51 ? 40.12369 7.71954 -9.26058 1.000 103.69927 479 THR A N 1
ATOM 340 C CA . THR A 1 51 ? 39.06449 8.71916 -9.35174 1.000 89.59246 479 THR A CA 1
ATOM 341 C C . THR A 1 51 ? 37.78231 8.26522 -8.66309 1.000 87.63838 479 THR A C 1
ATOM 342 O O . THR A 1 51 ? 37.00215 9.10492 -8.19884 1.000 85.83194 479 THR A O 1
ATOM 346 N N . ARG A 1 52 ? 37.55846 6.95736 -8.56215 1.000 82.19741 480 ARG A N 1
ATOM 347 C CA . ARG A 1 52 ? 36.36947 6.41383 -7.92061 1.000 79.75973 480 ARG A CA 1
ATOM 348 C C . ARG A 1 52 ? 36.79435 5.33544 -6.93760 1.000 72.86978 480 ARG A C 1
ATOM 349 O O . ARG A 1 52 ? 37.50939 4.39883 -7.30908 1.000 79.99530 480 ARG A O 1
ATOM 351 N N . ILE A 1 53 ? 36.35485 5.47085 -5.69157 1.000 64.32931 481 ILE A N 1
ATOM 352 C CA . ILE A 1 53 ? 36.77673 4.60576 -4.59583 1.000 82.58026 481 ILE A CA 1
ATOM 353 C C . ILE A 1 53 ? 35.55218 3.89225 -4.05335 1.000 62.37117 481 ILE A C 1
ATOM 354 O O . ILE A 1 53 ? 34.57232 4.54913 -3.69268 1.000 63.59659 481 ILE A O 1
ATOM 359 N N . PRO A 1 54 ? 35.54616 2.56138 -3.98084 1.000 57.80070 482 PRO A N 1
ATOM 360 C CA . PRO A 1 54 ? 34.42143 1.86576 -3.34586 1.000 63.82264 482 PRO A CA 1
ATOM 361 C C . PRO A 1 54 ? 34.38629 2.12867 -1.84793 1.000 84.55212 482 PRO A C 1
ATOM 362 O O . PRO A 1 54 ? 35.42222 2.15591 -1.17925 1.000 97.57447 482 PRO A O 1
ATOM 366 N N . VAL A 1 55 ? 33.17808 2.31906 -1.32238 1.000 99.60371 483 VAL A N 1
ATOM 367 C CA . VAL A 1 55 ? 32.95159 2.60449 0.08835 1.000 65.22076 483 VAL A CA 1
ATOM 368 C C . VAL A 1 55 ? 32.16504 1.44136 0.67264 1.000 64.78333 483 VAL A C 1
ATOM 369 O O . VAL A 1 55 ? 31.03157 1.17593 0.24654 1.000 69.78979 483 VAL A O 1
ATOM 373 N N . PHE A 1 56 ? 32.75849 0.75886 1.64685 1.000 70.67876 484 PHE A N 1
ATOM 374 C CA . PHE A 1 56 ? 32.17564 -0.42638 2.25444 1.000 80.53726 484 PHE A CA 1
ATOM 375 C C . PHE A 1 56 ? 31.74333 -0.12565 3.68471 1.000 93.93456 484 PHE A C 1
ATOM 376 O O . PHE A 1 56 ? 32.03061 0.93758 4.24089 1.000 98.66007 484 PHE A O 1
ATOM 384 N N . GLU A 1 57 ? 31.04289 -1.08879 4.28066 1.000 83.32869 485 GLU A N 1
ATOM 385 C CA . GLU A 1 57 ? 30.56386 -0.97232 5.65579 1.000 83.68281 485 GLU A CA 1
ATOM 386 C C . GLU A 1 57 ? 30.70099 -2.33186 6.32461 1.000 88.62294 485 GLU A C 1
ATOM 387 O O . GLU A 1 57 ? 30.03764 -3.29323 5.92282 1.000 107.10725 485 GLU A O 1
ATOM 389 N N . GLY A 1 58 ? 31.55836 -2.41156 7.33826 1.000 85.86187 486 GLY A N 1
ATOM 390 C CA . GLY A 1 58 ? 31.76301 -3.65312 8.05583 1.000 93.66886 486 GLY A CA 1
ATOM 391 C C . GLY A 1 58 ? 32.88028 -4.50040 7.48490 1.000 90.64218 486 GLY A C 1
ATOM 392 O O . GLY A 1 58 ? 33.89996 -4.71775 8.14500 1.000 127.01155 486 GLY A O 1
ATOM 393 N N . GLU A 1 59 ? 32.70658 -4.97657 6.25484 1.000 91.98575 487 GLU A N 1
ATOM 394 C CA . GLU A 1 59 ? 33.68924 -5.82504 5.59997 1.000 112.17591 487 GLU A CA 1
ATOM 395 C C . GLU A 1 59 ? 34.03088 -5.25477 4.23289 1.000 116.80387 487 GLU A C 1
ATOM 396 O O . GLU A 1 59 ? 33.21812 -4.56821 3.60795 1.000 112.85585 487 GLU A O 1
ATOM 402 N N . ARG A 1 60 ? 35.24872 -5.54819 3.77138 1.000 104.93624 488 ARG A N 1
ATOM 403 C CA . ARG A 1 60 ? 35.67311 -5.06941 2.46226 1.000 96.61630 488 ARG A CA 1
ATOM 404 C C . ARG A 1 60 ? 34.88027 -5.71744 1.33469 1.000 108.38463 488 ARG A C 1
ATOM 405 O O . ARG A 1 60 ? 34.86187 -5.18604 0.21969 1.000 98.43943 488 ARG A O 1
ATOM 413 N N . SER A 1 61 ? 34.23217 -6.85003 1.59862 1.000 89.67535 489 SER A N 1
ATOM 414 C CA . SER A 1 61 ? 33.38445 -7.52055 0.62323 1.000 85.57959 489 SER A CA 1
ATOM 415 C C . SER A 1 61 ? 31.95261 -7.00949 0.64802 1.000 80.68326 489 SER A C 1
ATOM 416 O O . SER A 1 61 ? 31.12765 -7.47519 -0.14380 1.000 93.80507 489 SER A O 1
ATOM 419 N N . ASN A 1 62 ? 31.64100 -6.07198 1.53407 1.000 77.04857 490 ASN A N 1
ATOM 420 C CA . ASN A 1 62 ? 30.30697 -5.49501 1.65448 1.000 97.70756 490 ASN A CA 1
ATOM 421 C C . ASN A 1 62 ? 30.37299 -4.04844 1.17092 1.000 93.10443 490 ASN A C 1
ATOM 422 O O . ASN A 1 62 ? 30.49345 -3.11626 1.96742 1.000 86.90650 490 ASN A O 1
ATOM 427 N N . ILE A 1 63 ? 30.24318 -3.86043 -0.13876 1.000 98.55650 491 ILE A N 1
ATOM 428 C CA . ILE A 1 63 ? 30.36619 -2.53639 -0.73674 1.000 91.44127 491 ILE A CA 1
ATOM 429 C C . ILE A 1 63 ? 28.98535 -1.90130 -0.77081 1.000 69.51800 491 ILE A C 1
ATOM 430 O O . ILE A 1 63 ? 28.02449 -2.50650 -1.26054 1.000 98.19415 491 ILE A O 1
ATOM 435 N N . VAL A 1 64 ? 28.88173 -0.68250 -0.24814 1.000 64.72665 492 VAL A N 1
ATOM 436 C CA . VAL A 1 64 ? 27.59227 -0.01705 -0.13281 1.000 61.61150 492 VAL A CA 1
ATOM 437 C C . VAL A 1 64 ? 27.50965 1.29462 -0.90159 1.000 65.24458 492 VAL A C 1
ATOM 438 O O . VAL A 1 64 ? 26.38913 1.74961 -1.18435 1.000 90.95897 492 VAL A O 1
ATOM 442 N N . ASP A 1 65 ? 28.62411 1.92043 -1.27748 1.000 78.73335 493 ASP A N 1
ATOM 443 C CA . ASP A 1 65 ? 28.55134 3.20092 -1.97543 1.000 86.34665 493 ASP A CA 1
ATOM 444 C C . ASP A 1 65 ? 29.80686 3.40305 -2.81608 1.000 82.80597 493 ASP A C 1
ATOM 445 O O . ASP A 1 65 ? 30.73601 2.59249 -2.79955 1.000 67.36781 493 ASP A O 1
ATOM 450 N N . LEU A 1 66 ? 29.81870 4.50673 -3.55836 1.000 73.73690 494 LEU A N 1
ATOM 451 C CA . LEU A 1 66 ? 30.94240 4.90787 -4.39068 1.000 63.03718 494 LEU A CA 1
ATOM 452 C C . LEU A 1 66 ? 31.32981 6.33649 -4.03968 1.000 67.17117 494 LEU A C 1
ATOM 453 O O . LEU A 1 66 ? 30.46571 7.16052 -3.72411 1.000 99.11136 494 LEU A O 1
ATOM 458 N N . LEU A 1 67 ? 32.62689 6.62901 -4.09376 1.000 65.29670 495 LEU A N 1
ATOM 459 C CA . LEU A 1 67 ? 33.15041 7.95253 -3.79206 1.000 76.75859 495 LEU A CA 1
ATOM 460 C C . LEU A 1 67 ? 33.80498 8.50766 -5.04672 1.000 78.30295 495 LEU A C 1
ATOM 461 O O . LEU A 1 67 ? 34.65722 7.84563 -5.64904 1.000 72.56773 495 LEU A O 1
ATOM 466 N N . PHE A 1 68 ? 33.41261 9.72064 -5.42557 1.000 78.03971 496 PHE A N 1
ATOM 467 C CA . PHE A 1 68 ? 33.95517 10.40345 -6.59130 1.000 77.33095 496 PHE A CA 1
ATOM 468 C C . PHE A 1 68 ? 34.93703 11.47206 -6.13006 1.000 83.63730 496 PHE A C 1
ATOM 469 O O . PHE A 1 68 ? 34.63895 12.24050 -5.20951 1.000 85.08910 496 PHE A O 1
ATOM 477 N N . VAL A 1 69 ? 36.10832 11.51288 -6.76837 1.000 100.67363 497 VAL A N 1
ATOM 478 C CA . VAL A 1 69 ? 37.12311 12.49163 -6.39214 1.000 105.64331 497 VAL A CA 1
ATOM 479 C C . VAL A 1 69 ? 36.68306 13.90230 -6.76654 1.000 96.11187 497 VAL A C 1
ATOM 480 O O . VAL A 1 69 ? 36.99657 14.86684 -6.05606 1.000 95.15249 497 VAL A O 1
ATOM 484 N N . LYS A 1 70 ? 35.93276 14.04924 -7.86262 1.000 83.80603 498 LYS A N 1
ATOM 485 C CA . LYS A 1 70 ? 35.43484 15.36695 -8.24599 1.000 91.32520 498 LYS A CA 1
ATOM 486 C C . LYS A 1 70 ? 34.53567 15.95739 -7.16860 1.000 109.45463 498 LYS A C 1
ATOM 487 O O . LYS A 1 70 ? 34.44359 17.18321 -7.03734 1.000 109.92402 498 LYS A O 1
ATOM 489 N N . ASP A 1 71 ? 33.86607 15.10399 -6.39328 1.000 105.98071 499 ASP A N 1
ATOM 490 C CA . ASP A 1 71 ? 33.02318 15.55311 -5.29384 1.000 94.65697 499 ASP A CA 1
ATOM 491 C C . ASP A 1 71 ? 33.82052 16.12590 -4.12801 1.000 105.44782 499 ASP A C 1
ATOM 492 O O . ASP A 1 7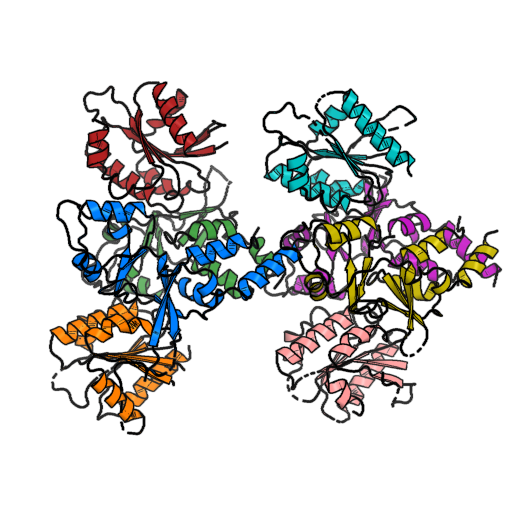1 ? 33.21981 16.74506 -3.24308 1.000 111.89533 499 ASP A O 1
ATOM 497 N N . LEU A 1 72 ? 35.14373 15.94101 -4.09948 1.000 118.07891 500 LEU A N 1
ATOM 498 C CA . LEU A 1 72 ? 35.97482 16.42292 -3.00271 1.000 99.36245 500 LEU A CA 1
ATOM 499 C C . LEU A 1 72 ? 36.73733 17.69835 -3.35057 1.000 105.39113 500 LEU A C 1
ATOM 500 O O . LEU A 1 72 ? 37.71994 18.02993 -2.67886 1.000 117.64231 500 LEU A O 1
ATOM 505 N N . ALA A 1 73 ? 36.31148 18.41247 -4.38891 1.000 106.37679 501 ALA A N 1
ATOM 506 C CA . ALA A 1 73 ? 36.95327 19.65665 -4.79287 1.000 126.52791 501 ALA A CA 1
ATOM 507 C C . ALA A 1 73 ? 36.43622 20.85419 -4.01619 1.000 132.14354 501 ALA A C 1
ATOM 508 O O . ALA A 1 73 ? 37.16264 21.84234 -3.84656 1.000 115.44603 501 ALA A O 1
ATOM 510 N N . PHE A 1 74 ? 35.20201 20.76338 -3.52674 1.000 142.73961 502 PHE A N 1
ATOM 511 C CA . PHE A 1 74 ? 34.51605 21.85291 -2.85252 1.000 165.57736 502 PHE A CA 1
ATOM 512 C C . PHE A 1 74 ? 34.45923 21.70491 -1.33823 1.000 156.16042 502 PHE A C 1
ATOM 513 O O . PHE A 1 74 ? 33.89248 22.57273 -0.66638 1.000 156.90198 502 PHE A O 1
ATOM 515 N N . VAL A 1 75 ? 35.04041 20.65913 -0.79211 1.000 135.34140 503 VAL A N 1
ATOM 516 C CA . VAL A 1 75 ? 34.96928 20.35709 0.63293 1.000 147.48738 503 VAL A CA 1
ATOM 517 C C . VAL A 1 75 ? 36.08294 21.07870 1.37713 1.000 152.77074 503 VAL A C 1
ATOM 518 O O . VAL A 1 75 ? 37.19643 21.24646 0.86668 1.000 151.39448 503 VAL A O 1
ATOM 522 N N . ASP A 1 76 ? 35.77963 21.51425 2.60003 1.000 160.30508 504 ASP A N 1
ATOM 523 C CA . ASP A 1 76 ? 36.93138 22.04539 3.31204 1.000 173.34526 504 ASP A CA 1
ATOM 524 C C . ASP A 1 76 ? 37.43016 21.02555 4.32971 1.000 165.48870 504 ASP A C 1
ATOM 525 O O . ASP A 1 76 ? 36.62434 20.34209 4.97215 1.000 158.07664 504 ASP A O 1
ATOM 527 N N . PRO A 1 77 ? 38.75091 20.89206 4.48835 1.000 165.09924 505 PRO A N 1
ATOM 528 C CA . PRO A 1 77 ? 39.28827 19.84524 5.36940 1.000 156.94051 505 PRO A CA 1
ATOM 529 C C . PRO A 1 77 ? 39.19598 20.14407 6.85542 1.000 161.88017 505 PRO A C 1
ATOM 530 O O . PRO A 1 77 ? 39.44318 19.23617 7.66135 1.000 154.84899 505 PRO A O 1
ATOM 534 N N . ASP A 1 78 ? 38.83943 21.36496 7.24821 1.000 158.55156 506 ASP A N 1
ATOM 535 C CA . ASP A 1 78 ? 38.79049 21.71417 8.66210 1.000 140.46685 506 ASP A CA 1
ATOM 536 C C . ASP A 1 78 ? 37.45332 21.37946 9.30460 1.000 150.54352 506 ASP A C 1
ATOM 537 O O . ASP A 1 78 ? 37.40104 21.13292 10.51548 1.000 156.76672 506 ASP A O 1
ATOM 539 N N . ASP A 1 79 ? 36.36952 21.37431 8.52330 1.000 136.94398 507 ASP A N 1
ATOM 540 C CA . ASP A 1 79 ? 35.04717 21.10531 9.07687 1.000 134.14662 507 ASP A CA 1
ATOM 541 C C . ASP A 1 79 ? 34.87790 19.65411 9.50462 1.000 132.62412 507 ASP A C 1
ATOM 542 O O . ASP A 1 79 ? 33.94343 19.35052 10.25361 1.000 133.45302 507 ASP A O 1
ATOM 544 N N . CYS A 1 80 ? 35.75952 18.76487 9.05026 1.000 129.62506 508 CYS A N 1
ATOM 545 C CA . CYS A 1 80 ? 35.72199 17.34099 9.38337 1.000 128.85535 508 CYS A CA 1
ATOM 546 C C . CYS A 1 80 ? 34.36325 16.72284 9.05488 1.000 150.64437 508 CYS A C 1
ATOM 547 O O . CYS A 1 80 ? 33.71921 16.08423 9.89155 1.000 152.96215 508 CYS A O 1
ATOM 550 N N . THR A 1 81 ? 33.92673 16.92718 7.81764 1.000 154.95469 509 THR A N 1
ATOM 551 C CA . THR A 1 81 ? 32.64960 16.37931 7.37054 1.000 122.26523 509 THR A CA 1
ATOM 552 C C . THR A 1 81 ? 32.73637 14.85704 7.32599 1.000 115.44592 509 THR A C 1
ATOM 553 O O . THR A 1 81 ? 33.70404 14.31520 6.77962 1.000 123.46031 509 THR A O 1
ATOM 557 N N . PRO A 1 82 ? 31.76737 14.13532 7.88361 1.000 108.74311 510 PRO A N 1
ATOM 558 C CA . PRO A 1 82 ? 31.78812 12.67386 7.76025 1.000 103.02931 510 PRO A CA 1
ATOM 559 C C . PRO A 1 82 ? 31.52430 12.23509 6.32919 1.000 117.61488 510 PRO A C 1
ATOM 560 O O . PRO A 1 82 ? 30.88470 12.93900 5.54376 1.000 125.06890 510 PRO A O 1
ATOM 564 N N . LEU A 1 83 ? 32.03026 11.04538 5.99538 1.000 120.34010 511 LEU A N 1
ATOM 565 C CA . LEU A 1 83 ? 31.82210 10.50780 4.65470 1.000 115.45232 511 LEU A CA 1
ATOM 566 C C . LEU A 1 83 ? 30.34718 10.24570 4.38533 1.000 102.05599 511 LEU A C 1
ATOM 567 O O . LEU A 1 83 ? 29.90329 10.30667 3.22976 1.000 92.11128 511 LEU A O 1
ATOM 569 N N . LYS A 1 84 ? 29.58402 9.92793 5.43470 1.000 95.63159 512 LYS A N 1
ATOM 570 C CA . LYS A 1 84 ? 28.17703 9.59287 5.26312 1.000 87.09714 512 LYS A CA 1
ATOM 571 C C . LYS A 1 84 ? 27.40415 10.73334 4.61779 1.000 91.21348 512 LYS A C 1
ATOM 572 O O . LYS A 1 84 ? 26.49908 10.48397 3.81723 1.000 107.36411 512 LYS A O 1
ATOM 574 N N . THR A 1 85 ? 27.75873 11.98360 4.92998 1.000 91.16930 513 THR A N 1
ATOM 575 C CA . THR A 1 85 ? 27.07094 13.12295 4.32826 1.000 98.94229 513 THR A CA 1
ATOM 576 C C . THR A 1 85 ? 27.20714 13.10710 2.81028 1.000 102.24357 513 THR A C 1
ATOM 577 O O . THR A 1 85 ? 26.20634 13.14942 2.08124 1.000 118.32196 513 THR A O 1
ATOM 581 N N . ILE A 1 86 ? 28.44290 13.00362 2.31720 1.000 97.43164 514 ILE A N 1
ATOM 582 C CA . ILE A 1 86 ? 28.67535 13.03614 0.87684 1.000 99.87509 514 ILE A CA 1
ATOM 583 C C . ILE A 1 86 ? 28.06856 11.80702 0.21114 1.000 94.97460 514 ILE A C 1
ATOM 584 O O . ILE A 1 86 ? 27.43532 11.90719 -0.84857 1.000 95.17899 514 ILE A O 1
ATOM 589 N N . THR A 1 87 ? 28.23297 10.63216 0.82594 1.000 85.02248 515 THR A N 1
ATOM 590 C CA . THR A 1 87 ? 27.72412 9.40835 0.21341 1.000 81.29293 515 THR A CA 1
ATOM 591 C C . THR A 1 87 ? 26.20280 9.43486 0.11903 1.000 88.57944 515 THR A C 1
ATOM 592 O O . THR A 1 87 ? 25.62957 9.11181 -0.92738 1.000 114.15989 515 THR A O 1
ATOM 596 N N . LYS A 1 88 ? 25.52839 9.81438 1.20796 1.000 97.73194 516 LYS A N 1
ATOM 597 C CA . LYS A 1 88 ? 24.07328 9.87673 1.19887 1.000 102.75630 516 LYS A CA 1
ATOM 598 C C . LYS A 1 88 ? 23.55829 10.97131 0.27441 1.000 102.08205 516 LYS A C 1
ATOM 599 O O . LYS A 1 88 ? 22.47193 10.82815 -0.29814 1.000 126.87380 516 LYS A O 1
ATOM 601 N N . PHE A 1 89 ? 24.30780 12.06667 0.11120 1.000 83.34583 517 PHE A N 1
ATOM 602 C CA . PHE A 1 89 ? 23.84661 13.12650 -0.77970 1.000 87.23190 517 PHE A CA 1
ATOM 603 C C . PHE A 1 89 ? 23.97500 12.71534 -2.24189 1.000 93.93749 517 PHE A C 1
ATOM 604 O O . PHE A 1 89 ? 22.99899 12.77195 -2.99898 1.000 109.07307 517 PHE A O 1
ATOM 612 N N . TYR A 1 90 ? 25.17337 12.30023 -2.66131 1.000 98.47922 518 TYR A N 1
ATOM 613 C CA . TYR A 1 90 ? 25.39378 12.01572 -4.07719 1.000 92.83352 518 TYR A CA 1
ATOM 614 C C . TYR A 1 90 ? 24.72209 10.71030 -4.49222 1.000 93.55982 518 TYR A C 1
ATOM 615 O O . TYR A 1 90 ? 24.00929 10.66528 -5.50175 1.000 111.53710 518 TYR A O 1
ATOM 624 N N . ASN A 1 91 ? 24.93359 9.64026 -3.72216 1.000 107.43026 519 ASN A N 1
ATOM 625 C CA . ASN A 1 91 ? 24.26397 8.35315 -3.92932 1.000 127.14003 519 ASN A CA 1
ATOM 626 C C . ASN A 1 91 ? 24.47138 7.82476 -5.35286 1.000 124.81119 519 ASN A C 1
ATOM 627 O O . ASN A 1 91 ? 23.52168 7.56166 -6.09456 1.000 115.59201 519 ASN A O 1
ATOM 632 N N . HIS A 1 92 ? 25.74036 7.68093 -5.72680 1.000 90.75059 520 HIS A N 1
ATOM 633 C CA . HIS A 1 92 ? 26.07214 7.19483 -7.05612 1.000 82.49108 520 HIS A CA 1
ATOM 634 C C . HIS A 1 92 ? 25.64430 5.73603 -7.22649 1.000 81.46841 520 HIS A C 1
ATOM 635 O O . HIS A 1 92 ? 25.64915 4.96000 -6.26666 1.000 83.69753 520 HIS A O 1
ATOM 642 N N . PRO A 1 93 ? 25.26176 5.34468 -8.44144 1.000 91.95807 521 PRO A N 1
ATOM 643 C CA . PRO A 1 93 ? 24.85025 3.95701 -8.68027 1.000 83.69605 521 PRO A CA 1
ATOM 644 C C . PRO A 1 93 ? 26.00031 2.98085 -8.49415 1.000 79.00012 521 PRO A C 1
ATOM 645 O O . PRO A 1 93 ? 27.17294 3.31910 -8.67331 1.000 70.01802 521 PRO A O 1
ATOM 649 N N . LEU A 1 94 ? 25.64594 1.75026 -8.13238 1.000 58.86670 522 LEU A N 1
ATOM 650 C CA . LEU A 1 94 ? 26.61020 0.67983 -7.91369 1.000 58.91185 522 LEU A CA 1
ATOM 651 C C . LEU A 1 94 ? 26.45116 -0.36679 -9.00871 1.000 64.10159 522 LEU A C 1
ATOM 652 O O . LEU A 1 94 ? 25.36653 -0.93464 -9.17997 1.000 85.83362 522 LEU A O 1
ATOM 657 N N . HIS A 1 95 ? 27.53379 -0.62000 -9.73750 1.000 66.97220 523 HIS A N 1
ATOM 658 C CA . HIS A 1 95 ? 27.54624 -1.54511 -10.86232 1.000 65.71865 523 HIS A CA 1
ATOM 659 C C . HIS A 1 95 ? 28.08428 -2.88825 -10.39370 1.000 70.58764 523 HIS A C 1
ATOM 660 O O . HIS A 1 95 ? 29.17274 -2.95325 -9.81999 1.000 82.38907 523 HIS A O 1
ATOM 667 N N . PHE A 1 96 ? 27.32302 -3.95255 -10.62637 1.000 81.49969 524 PHE A N 1
ATOM 668 C CA . PHE A 1 96 ? 27.75288 -5.30353 -10.29235 1.000 77.22271 524 PHE A CA 1
ATOM 669 C C . PHE A 1 96 ? 27.73567 -6.16471 -11.54630 1.000 70.29977 524 PHE A C 1
ATOM 670 O O . PHE A 1 96 ? 26.71923 -6.22817 -12.24548 1.000 74.30171 524 PHE A O 1
ATOM 678 N N . VAL A 1 97 ? 28.85725 -6.82896 -11.82499 1.000 65.94577 525 VAL A N 1
ATOM 679 C CA . VAL A 1 97 ? 28.98685 -7.69946 -12.98602 1.000 54.58984 525 VAL A CA 1
ATOM 680 C C . VAL A 1 97 ? 29.59613 -9.02233 -12.54597 1.000 58.54349 525 VAL A C 1
ATOM 681 O O . VAL A 1 97 ? 30.41130 -9.07570 -11.62031 1.000 84.02243 525 VAL A O 1
ATOM 685 N N . PHE A 1 98 ? 29.19290 -10.09842 -13.21543 1.000 61.06905 526 PHE A N 1
ATOM 686 C CA . PHE A 1 98 ? 29.69656 -11.41330 -12.85529 1.000 69.29444 526 PHE A CA 1
ATOM 687 C C . PHE A 1 98 ? 31.09679 -11.63325 -13.42024 1.000 65.65655 526 PHE A C 1
ATOM 688 O O . PHE A 1 98 ? 31.52092 -10.98742 -14.38214 1.000 70.47579 526 PHE A O 1
ATOM 696 N N . ASN A 1 99 ? 31.81806 -12.56796 -12.79614 1.000 84.44452 527 ASN A N 1
ATOM 697 C CA . ASN A 1 99 ? 33.19365 -12.84676 -13.19602 1.000 102.17601 527 ASN A CA 1
ATOM 698 C C . ASN A 1 99 ? 33.26677 -13.46277 -14.58815 1.000 85.19482 527 ASN A C 1
ATOM 699 O O . ASN A 1 99 ? 34.25020 -13.25169 -15.30757 1.000 67.98285 527 ASN A O 1
ATOM 704 N N . ASP A 1 100 ? 32.24652 -14.22400 -14.98216 1.000 92.10077 528 ASP A N 1
ATOM 705 C CA . ASP A 1 100 ? 32.23443 -14.88295 -16.28056 1.000 82.25109 528 ASP A CA 1
ATOM 706 C C . ASP A 1 100 ? 31.89624 -13.93556 -17.42303 1.000 75.48996 528 ASP A C 1
ATOM 707 O O . ASP A 1 100 ? 32.03917 -14.32281 -18.58796 1.000 82.24311 528 ASP A O 1
ATOM 712 N N . THR A 1 101 ? 31.43854 -12.72302 -17.11630 1.000 73.94464 529 THR A N 1
ATOM 713 C CA . THR A 1 101 ? 31.10920 -11.75285 -18.15130 1.000 82.43014 529 THR A CA 1
ATOM 714 C C . THR A 1 101 ? 32.33028 -11.46012 -19.01629 1.000 76.27289 529 THR A C 1
ATOM 715 O O . THR A 1 101 ? 33.44932 -11.31867 -18.51593 1.000 71.30506 529 THR A O 1
ATOM 719 N N . LYS A 1 102 ? 32.10966 -11.37838 -20.32431 1.000 75.55724 530 LYS A N 1
ATOM 720 C CA . LYS A 1 102 ? 33.19357 -11.23582 -21.28089 1.000 75.68010 530 LYS A CA 1
ATOM 721 C C . LYS A 1 102 ? 33.51363 -9.76350 -21.51871 1.000 69.78327 530 LYS A C 1
ATOM 722 O O . LYS A 1 102 ? 32.77313 -8.86132 -21.11836 1.000 77.93377 530 LYS A O 1
ATOM 728 N N . LEU A 1 103 ? 34.66020 -9.53295 -22.16436 1.000 72.91262 531 LEU A N 1
ATOM 729 C CA . LEU A 1 103 ? 35.12649 -8.17111 -22.40535 1.000 84.45710 531 LEU A CA 1
ATOM 730 C C . LEU A 1 103 ? 34.11665 -7.36979 -23.21563 1.000 82.90727 531 LEU A C 1
ATOM 731 O O . LEU A 1 103 ? 33.86277 -6.19803 -22.91814 1.000 83.42706 531 LEU A O 1
ATOM 736 N N . ASP A 1 104 ? 33.53638 -7.98295 -24.24904 1.000 82.12309 532 ASP A N 1
ATOM 737 C CA . ASP A 1 104 ? 32.61948 -7.26022 -25.12565 1.000 75.37082 532 ASP A CA 1
ATOM 738 C C . ASP A 1 104 ? 31.35210 -6.82143 -24.39623 1.000 71.21587 532 ASP A C 1
ATOM 739 O O . ASP A 1 104 ? 30.91897 -5.67292 -24.52893 1.000 62.76316 532 ASP A O 1
ATOM 744 N N . ALA A 1 105 ? 30.73877 -7.72087 -23.62172 1.000 75.08468 533 ALA A N 1
ATOM 745 C CA . ALA A 1 105 ? 29.49349 -7.37468 -22.93622 1.000 72.64455 533 ALA A CA 1
ATOM 746 C C . ALA A 1 105 ? 29.72003 -6.32161 -21.85788 1.000 62.57855 533 ALA A C 1
ATOM 747 O O . ALA A 1 105 ? 29.00143 -5.31389 -21.79455 1.000 60.03067 533 ALA A O 1
ATOM 749 N N . MET A 1 106 ? 30.73508 -6.52992 -21.01663 1.000 91.09126 534 MET A N 1
ATOM 750 C CA . MET A 1 106 ? 31.07669 -5.55165 -19.98939 1.000 94.77460 534 MET A CA 1
ATOM 751 C C . MET A 1 106 ? 31.41893 -4.20641 -20.61823 1.000 62.76069 534 MET A C 1
ATOM 752 O O . MET A 1 106 ? 31.06104 -3.14787 -20.08777 1.000 68.13613 534 MET A O 1
ATOM 757 N N . LEU A 1 107 ? 32.10644 -4.23528 -21.75710 1.000 61.16987 535 LEU A N 1
ATOM 758 C CA . LEU A 1 107 ? 32.45161 -3.01539 -22.47125 1.000 67.58629 535 LEU A CA 1
ATOM 759 C C . LEU A 1 107 ? 31.19876 -2.32849 -23.00910 1.000 54.55156 535 LEU A C 1
ATOM 760 O O . LEU A 1 107 ? 31.11068 -1.09521 -23.01928 1.000 53.78851 535 LEU A O 1
ATOM 765 N N . GLU A 1 108 ? 30.22185 -3.11788 -23.46030 1.000 63.27503 536 GLU A N 1
ATOM 766 C CA . GLU A 1 108 ? 28.93992 -2.57067 -23.89332 1.000 58.99474 536 GLU A CA 1
ATOM 767 C C . GLU A 1 108 ? 28.20291 -1.89669 -22.74220 1.000 60.03928 536 GLU A C 1
ATOM 768 O O . GLU A 1 108 ? 27.51581 -0.88754 -22.94359 1.000 65.67215 536 GLU A O 1
ATOM 770 N N . GLU A 1 109 ? 28.32773 -2.44163 -21.52651 1.000 82.31689 537 GLU A N 1
ATOM 771 C CA . GLU A 1 109 ? 27.64924 -1.82909 -20.38518 1.000 73.63844 537 GLU A CA 1
ATOM 772 C C . GLU A 1 109 ? 28.17920 -0.42975 -20.08699 1.000 68.91770 537 GLU A C 1
ATOM 773 O O . GLU A 1 109 ? 27.42899 0.41998 -19.59420 1.000 85.21252 537 GLU A O 1
ATOM 779 N N . PHE A 1 110 ? 29.45683 -0.16779 -20.37107 1.000 52.91791 538 PHE A N 1
ATOM 780 C CA . PHE A 1 110 ? 30.02260 1.16073 -20.15555 1.000 53.41728 538 PHE A CA 1
ATOM 781 C C . PHE A 1 110 ? 29.68164 2.15711 -21.25565 1.000 61.86010 538 PHE A C 1
ATOM 782 O O . PHE A 1 110 ? 29.88485 3.36111 -21.05783 1.000 85.92955 538 PHE A O 1
ATOM 790 N N . LYS A 1 111 ? 29.19533 1.68821 -22.40825 1.000 65.77387 539 LYS A N 1
ATOM 791 C CA . LYS A 1 111 ? 29.07510 2.55488 -23.57784 1.000 61.19518 539 LYS A CA 1
ATOM 792 C C . LYS A 1 111 ? 28.17196 3.75398 -23.32070 1.000 58.31248 539 LYS A C 1
ATOM 793 O O . LYS A 1 111 ? 28.32504 4.79319 -23.97285 1.000 57.95211 539 LYS A O 1
ATOM 795 N N . LYS A 1 112 ? 27.23203 3.63735 -22.38087 1.000 69.20865 540 LYS A N 1
ATOM 796 C CA . LYS A 1 112 ? 26.31106 4.73641 -22.12112 1.000 66.34430 540 LYS A CA 1
ATOM 797 C C . LYS A 1 112 ? 26.98990 5.90303 -21.41558 1.000 73.00187 540 LYS A C 1
ATOM 798 O O . LYS A 1 112 ? 26.44543 7.01210 -21.41539 1.000 103.44901 540 LYS A O 1
ATOM 800 N N . GLY A 1 113 ? 28.16024 5.67859 -20.82045 1.000 86.13388 541 GLY A N 1
ATOM 801 C CA . GLY A 1 113 ? 28.88036 6.71372 -20.10641 1.000 75.25895 541 GLY A CA 1
ATOM 802 C C . GLY A 1 113 ? 28.30951 7.07752 -18.75725 1.000 92.63007 541 GLY A C 1
ATOM 803 O O . GLY A 1 113 ? 28.78330 8.03247 -18.13436 1.000 91.39003 541 GLY A O 1
ATOM 804 N N . LYS A 1 114 ? 27.29844 6.35248 -18.28753 1.000 83.03958 542 LYS A N 1
ATOM 805 C CA . LYS A 1 114 ? 26.73316 6.59354 -16.96872 1.000 72.35696 542 LYS A CA 1
ATOM 806 C C . LYS A 1 114 ? 27.55465 5.97384 -15.84439 1.000 77.01710 542 LYS A C 1
ATOM 807 O O . LYS A 1 114 ? 27.28623 6.26234 -14.67303 1.000 90.49534 542 LYS A O 1
ATOM 813 N N . SER A 1 115 ? 28.52975 5.12442 -16.16170 1.000 74.39760 543 SER A N 1
ATOM 814 C CA . SER A 1 115 ? 29.35842 4.51061 -15.13566 1.000 67.03545 543 SER A CA 1
ATOM 815 C C . SER A 1 115 ? 30.71288 4.15027 -15.72467 1.000 93.59542 543 SER A C 1
ATOM 816 O O . SER A 1 115 ? 30.86361 3.97687 -16.93712 1.000 75.52909 543 SER A O 1
ATOM 819 N N . HIS A 1 116 ? 31.70421 4.04855 -14.83744 1.000 95.33906 544 HIS A N 1
ATOM 820 C CA . HIS A 1 116 ? 33.06354 3.70070 -15.22036 1.000 76.28335 544 HIS A CA 1
ATOM 821 C C . HIS A 1 116 ? 33.69001 2.62070 -14.35175 1.000 79.58354 544 HIS A C 1
ATOM 822 O O . HIS A 1 116 ? 34.76176 2.12018 -14.70934 1.000 61.02498 544 HIS A O 1
ATOM 829 N N . LEU A 1 117 ? 33.07037 2.24773 -13.23304 1.000 88.31335 545 LEU A N 1
ATOM 830 C CA . LEU A 1 117 ? 33.61752 1.24394 -12.33047 1.000 80.44352 545 LEU A CA 1
ATOM 831 C C . LEU A 1 117 ? 32.53351 0.24233 -11.96039 1.000 64.20651 545 LEU A C 1
ATOM 832 O O . LEU A 1 117 ? 31.42843 0.63220 -11.57035 1.000 65.31269 545 LEU A O 1
ATOM 837 N N . ALA A 1 118 ? 32.85440 -1.04280 -12.08600 1.000 56.51612 546 ALA A N 1
ATOM 838 C CA . ALA A 1 118 ? 31.97582 -2.13627 -11.70434 1.000 73.63891 546 ALA A CA 1
ATOM 839 C C . ALA A 1 118 ? 32.67555 -3.04194 -10.69745 1.000 60.48961 546 ALA A C 1
ATOM 840 O O . ALA A 1 118 ? 33.90365 -3.04697 -10.58055 1.000 61.31272 546 ALA A O 1
ATOM 842 N N . ILE A 1 119 ? 31.87336 -3.81506 -9.97063 1.000 70.15573 547 ILE A N 1
ATOM 843 C CA . ILE A 1 119 ? 32.35236 -4.75737 -8.96717 1.000 72.89756 547 ILE A CA 1
ATOM 844 C C . ILE A 1 119 ? 32.13890 -6.16049 -9.51774 1.000 61.20534 547 ILE A C 1
ATOM 845 O O . ILE A 1 119 ? 31.01475 -6.52565 -9.88671 1.000 72.49701 547 ILE A O 1
ATOM 850 N N . VAL A 1 120 ? 33.21509 -6.93890 -9.58417 1.000 54.60983 548 VAL A N 1
ATOM 851 C CA . VAL A 1 120 ? 33.15311 -8.30921 -10.08240 1.000 60.68739 548 VAL A CA 1
ATOM 852 C C . VAL A 1 120 ? 32.73115 -9.23621 -8.94911 1.000 60.76152 548 VAL A C 1
ATOM 853 O O . VAL A 1 120 ? 33.40840 -9.32319 -7.91942 1.000 63.43340 548 VAL A O 1
ATOM 857 N N . GLN A 1 121 ? 31.61222 -9.93059 -9.13732 1.000 67.06080 549 GLN A N 1
ATOM 858 C CA . GLN A 1 121 ? 31.12556 -10.90604 -8.17455 1.000 75.51789 549 GLN A CA 1
ATOM 859 C C . GLN A 1 121 ? 31.07908 -12.29110 -8.80621 1.000 76.88308 549 GLN A C 1
ATOM 860 O O . GLN A 1 121 ? 30.88159 -12.43548 -10.01617 1.000 86.51746 549 GLN A O 1
ATOM 866 N N . ARG A 1 122 ? 31.26667 -13.30893 -7.96970 1.000 83.56251 550 ARG A N 1
ATOM 867 C CA . ARG A 1 122 ? 31.30278 -14.69918 -8.39650 1.000 87.26035 550 ARG A CA 1
ATOM 868 C C . ARG A 1 122 ? 30.16554 -15.47736 -7.74884 1.000 94.52695 550 ARG A C 1
ATOM 869 O O . ARG A 1 122 ? 29.76744 -15.19623 -6.61477 1.000 96.38332 550 ARG A O 1
ATOM 871 N N . VAL A 1 123 ? 29.64447 -16.46109 -8.48025 1.000 110.89981 551 VAL A N 1
ATOM 872 C CA . VAL A 1 123 ? 28.59487 -17.33886 -7.96498 1.000 110.81104 551 VAL A CA 1
ATOM 873 C C . VAL A 1 123 ? 29.28591 -18.45145 -7.17895 1.000 120.17754 551 VAL A C 1
ATOM 874 O O . VAL A 1 123 ? 29.76922 -19.43203 -7.74726 1.000 133.37590 551 VAL A O 1
ATOM 878 N N . ASN A 1 124 ? 29.33666 -18.29561 -5.85961 1.000 111.12750 552 ASN A N 1
ATOM 879 C CA . ASN A 1 124 ? 30.13703 -19.15768 -5.00381 1.000 125.34360 552 ASN A CA 1
ATOM 880 C C . ASN A 1 124 ? 29.32471 -20.34030 -4.48871 1.000 116.79325 552 ASN A C 1
ATOM 881 O O . ASN A 1 124 ? 28.10281 -20.26433 -4.33694 1.000 119.42384 552 ASN A O 1
ATOM 886 N N . ASN A 1 125 ? 30.02851 -21.43754 -4.21709 1.000 111.54845 553 ASN A N 1
ATOM 887 C CA . ASN A 1 125 ? 29.43961 -22.65136 -3.65409 1.000 126.21970 553 ASN A CA 1
ATOM 888 C C . ASN A 1 125 ? 30.52299 -23.58782 -3.12789 1.000 116.37686 553 ASN A C 1
ATOM 889 O O . ASN A 1 125 ? 31.68321 -23.19859 -2.99136 1.000 118.41987 553 ASN A O 1
ATOM 894 N N . GLU A 1 128 ? 26.20665 -28.37745 1.67128 1.000 155.53157 556 GLU A N 1
ATOM 895 C CA . GLU A 1 128 ? 27.20105 -27.38198 2.04950 1.000 153.81770 556 GLU A CA 1
ATOM 896 C C . GLU A 1 128 ? 26.53832 -26.24118 2.80708 1.000 149.91888 556 GLU A C 1
ATOM 897 O O . GLU A 1 128 ? 25.99091 -26.42844 3.89510 1.000 138.98645 556 GLU A O 1
ATOM 899 N N . GLY A 1 129 ? 26.60533 -25.04840 2.21279 1.000 158.96435 557 GLY A N 1
ATOM 900 C CA . GLY A 1 129 ? 25.83791 -23.91824 2.67913 1.000 158.53829 557 GLY A CA 1
ATOM 901 C C . GLY A 1 129 ? 25.10047 -23.27647 1.51743 1.000 145.53134 557 GLY A C 1
ATOM 902 O O . GLY A 1 129 ? 25.38014 -23.55682 0.34809 1.000 138.37349 557 GLY A O 1
ATOM 903 N N . ASP A 1 130 ? 24.14930 -22.41288 1.85827 1.000 147.63444 558 ASP A N 1
ATOM 904 C CA . ASP A 1 130 ? 23.39138 -21.72525 0.82386 1.000 161.56615 558 ASP A CA 1
ATOM 905 C C . ASP A 1 130 ? 24.33963 -20.87787 -0.01898 1.000 155.41257 558 ASP A C 1
ATOM 906 O O . ASP A 1 130 ? 25.09880 -20.06817 0.53115 1.000 168.19798 558 ASP A O 1
ATOM 911 N N . PRO A 1 131 ? 24.34940 -21.04957 -1.33597 1.000 150.25355 559 PRO A N 1
ATOM 912 C CA . PRO A 1 131 ? 25.26655 -20.27838 -2.17739 1.000 145.38316 559 PRO A CA 1
ATOM 913 C C . PRO A 1 131 ? 24.94671 -18.79362 -2.15255 1.000 132.47842 559 PRO A C 1
ATOM 914 O O . PRO A 1 131 ? 23.83425 -18.37156 -1.82996 1.000 127.37179 559 PRO A O 1
ATOM 918 N N . PHE A 1 132 ? 25.95358 -17.99459 -2.50248 1.000 137.37863 560 PHE A N 1
ATOM 919 C CA . PHE A 1 132 ? 25.83039 -16.54921 -2.41464 1.000 121.75743 560 PHE A CA 1
ATOM 920 C C . PHE A 1 132 ? 26.72739 -15.90147 -3.46160 1.000 112.15150 560 PHE A C 1
ATOM 921 O O . PHE A 1 132 ? 27.49415 -16.57079 -4.16156 1.000 111.68971 560 PHE A O 1
ATOM 929 N N . TYR A 1 133 ? 26.61431 -14.58040 -3.56228 1.000 109.58120 561 TYR A N 1
ATOM 930 C CA . TYR A 1 133 ? 27.49785 -13.77055 -4.38577 1.000 116.69641 561 TYR A CA 1
ATOM 931 C C . TYR A 1 133 ? 28.77130 -13.45542 -3.61162 1.000 117.60937 561 TYR A C 1
ATOM 932 O O . TYR A 1 133 ? 28.70986 -13.03161 -2.45319 1.000 124.99968 561 TYR A O 1
ATOM 934 N N . GLU A 1 134 ? 29.92015 -13.66841 -4.24332 1.000 100.16900 562 GLU A N 1
ATOM 935 C CA . GLU A 1 134 ? 31.21142 -13.42691 -3.61509 1.000 97.47099 562 GLU A CA 1
ATOM 936 C C . GLU A 1 134 ? 31.91232 -12.31152 -4.37350 1.000 100.22586 562 GLU A C 1
ATOM 937 O O . GLU A 1 134 ? 32.08383 -12.40338 -5.59209 1.000 116.63374 562 GLU A O 1
ATOM 939 N N . VAL A 1 135 ? 32.34075 -11.27845 -3.65506 1.000 87.41655 563 VAL A N 1
ATOM 940 C CA . VAL A 1 135 ? 33.00808 -10.14025 -4.28078 1.000 82.31329 563 VAL A CA 1
ATOM 941 C C . VAL A 1 135 ? 34.47058 -10.48772 -4.52790 1.000 83.63289 563 VAL A C 1
ATOM 942 O O . VAL A 1 135 ? 35.19765 -10.86132 -3.60212 1.000 107.68352 563 VAL A O 1
ATOM 946 N N . LEU A 1 136 ? 34.90447 -10.36368 -5.78035 1.000 76.04551 564 LEU A N 1
ATOM 947 C CA . LEU A 1 136 ? 36.28077 -10.65479 -6.15939 1.000 71.18166 564 LEU A CA 1
ATOM 948 C C . LEU A 1 136 ? 37.14635 -9.41117 -6.31416 1.000 72.74185 564 LEU A C 1
ATOM 949 O O . LEU A 1 136 ? 38.31058 -9.42199 -5.90385 1.000 105.96381 564 LEU A O 1
ATOM 954 N N . GLY A 1 137 ? 36.61692 -8.34430 -6.89806 1.000 65.98534 565 GLY A N 1
ATOM 955 C CA . GLY A 1 137 ? 37.43184 -7.17333 -7.15567 1.000 86.05270 565 GLY A CA 1
ATOM 956 C C . GLY A 1 137 ? 36.64011 -6.08821 -7.84634 1.000 82.89233 565 GLY A C 1
ATOM 957 O O . GLY A 1 137 ? 35.40930 -6.12546 -7.88472 1.000 76.49647 565 GLY A O 1
ATOM 958 N N . ILE A 1 138 ? 37.36392 -5.12797 -8.41929 1.000 69.52175 566 ILE A N 1
ATOM 959 C CA . ILE A 1 138 ? 36.75236 -4.04523 -9.17721 1.000 64.16991 566 ILE A CA 1
ATOM 960 C C . ILE A 1 138 ? 37.37685 -4.00980 -10.56318 1.000 73.82774 566 ILE A C 1
ATOM 961 O O . ILE A 1 138 ? 38.52384 -4.42089 -10.76633 1.000 97.69801 566 ILE A O 1
ATOM 966 N N . VAL A 1 139 ? 36.59800 -3.52433 -11.52386 1.000 79.10020 567 VAL A N 1
ATOM 967 C CA . VAL A 1 139 ? 37.02710 -3.37823 -12.90693 1.000 82.13421 567 VAL A CA 1
ATOM 968 C C . VAL A 1 139 ? 36.58314 -2.00811 -13.39921 1.000 70.11661 567 VAL A C 1
ATOM 969 O O . VAL A 1 139 ? 35.55603 -1.47684 -12.96764 1.000 79.26211 567 VAL A O 1
ATOM 973 N N . THR A 1 140 ? 37.38183 -1.41350 -14.28116 1.000 70.36951 568 THR A N 1
ATOM 974 C CA . THR A 1 140 ? 37.09439 -0.08296 -14.79229 1.000 66.67721 568 THR A CA 1
ATOM 975 C C . THR A 1 140 ? 37.12787 -0.07669 -16.31348 1.000 69.02044 568 THR A C 1
ATOM 976 O O . THR A 1 140 ? 37.67498 -0.97883 -16.95370 1.000 82.57006 568 THR A O 1
ATOM 980 N N . LEU A 1 141 ? 36.51877 0.96688 -16.88096 1.000 50.29223 569 LEU A N 1
ATOM 981 C CA . LEU A 1 141 ? 36.63379 1.21434 -18.31376 1.000 57.68093 569 LEU A CA 1
ATOM 982 C C . LEU A 1 141 ? 38.09345 1.37292 -18.71887 1.000 85.24712 569 LEU A C 1
ATOM 983 O O . LEU A 1 141 ? 38.50948 0.91947 -19.79662 1.000 69.74528 569 LEU A O 1
ATOM 988 N N . GLU A 1 142 ? 38.88856 2.00621 -17.85339 1.000 84.20644 570 GLU A N 1
ATOM 989 C CA . GLU A 1 142 ? 40.30722 2.17789 -18.13387 1.000 66.28334 570 GLU A CA 1
ATOM 990 C C . GLU A 1 142 ? 41.00054 0.83393 -18.30343 1.000 80.62024 570 GLU A C 1
ATOM 991 O O . GLU A 1 142 ? 41.87083 0.68855 -19.16398 1.000 84.27316 570 GLU A O 1
ATOM 997 N N . ASP A 1 143 ? 40.62218 -0.16619 -17.50293 1.000 65.42465 571 ASP A N 1
ATOM 998 C CA . ASP A 1 143 ? 41.28789 -1.46316 -17.59049 1.000 68.00406 571 ASP A CA 1
ATOM 999 C C . ASP A 1 143 ? 41.03600 -2.11884 -18.94182 1.000 69.24864 571 ASP A C 1
ATOM 1000 O O . ASP A 1 143 ? 41.96667 -2.61881 -19.58600 1.000 83.96856 571 ASP A O 1
ATOM 1005 N N . VAL A 1 144 ? 39.77919 -2.12771 -19.39027 1.000 66.52758 572 VAL A N 1
ATOM 1006 C CA . VAL A 1 144 ? 39.47143 -2.75403 -20.67114 1.000 68.29480 572 VAL A CA 1
ATOM 1007 C C . VAL A 1 144 ? 40.12463 -1.98636 -21.81777 1.000 73.20894 572 VAL A C 1
ATOM 1008 O O . VAL A 1 144 ? 40.63600 -2.59199 -22.76832 1.000 87.94461 572 VAL A O 1
ATOM 1012 N N . ILE A 1 145 ? 40.14617 -0.65019 -21.74730 1.000 64.99751 573 ILE A N 1
ATOM 1013 C CA . ILE A 1 145 ? 40.77944 0.10032 -22.82956 1.000 65.09465 573 ILE A CA 1
ATOM 1014 C C . ILE A 1 145 ? 42.28813 -0.12695 -22.83397 1.000 71.29059 573 ILE A C 1
ATOM 1015 O O . ILE A 1 145 ? 42.90873 -0.22976 -23.90046 1.000 74.04879 573 ILE A O 1
ATOM 1020 N N . GLU A 1 146 ? 42.90120 -0.22243 -21.65008 1.000 85.83330 574 GLU A N 1
ATOM 1021 C CA . GLU A 1 146 ? 44.32749 -0.52086 -21.57439 1.000 86.59977 574 GLU A CA 1
ATOM 1022 C C . GLU A 1 146 ? 44.62296 -1.90064 -22.13963 1.000 88.22576 574 GLU A C 1
ATOM 1023 O O . GLU A 1 146 ? 45.65737 -2.10777 -22.78069 1.000 80.99794 574 GLU A O 1
ATOM 1029 N N . GLU A 1 147 ? 43.73003 -2.86209 -21.90132 1.000 85.85770 575 GLU A N 1
ATOM 1030 C CA . GLU A 1 147 ? 43.90176 -4.18273 -22.49681 1.000 84.73166 575 GLU A CA 1
ATOM 1031 C C . GLU A 1 147 ? 43.79948 -4.12018 -24.01714 1.000 99.17483 575 GLU A C 1
ATOM 1032 O O . GLU A 1 147 ? 44.58033 -4.76655 -24.72569 1.000 110.34555 575 GLU A O 1
ATOM 1038 N N . ILE A 1 148 ? 42.83773 -3.35292 -24.53755 1.000 91.82599 576 ILE A N 1
ATOM 1039 C CA . ILE A 1 148 ? 42.65613 -3.28407 -25.98661 1.000 86.45785 576 ILE A CA 1
ATOM 1040 C C . ILE A 1 148 ? 43.84788 -2.60760 -26.65870 1.000 104.65688 576 ILE A C 1
ATOM 1041 O O . ILE A 1 148 ? 44.29980 -3.04303 -27.72497 1.000 99.06363 576 ILE A O 1
ATOM 1046 N N . ILE A 1 149 ? 44.38413 -1.54275 -26.05467 1.000 87.05093 577 ILE A N 1
ATOM 1047 C CA . ILE A 1 149 ? 45.53965 -0.88899 -26.66975 1.000 80.67083 577 ILE A CA 1
ATOM 1048 C C . ILE A 1 149 ? 46.78147 -1.74567 -26.47354 1.000 86.94014 577 ILE A C 1
ATOM 1049 O O . ILE A 1 149 ? 47.68472 -1.75223 -27.31954 1.000 98.09062 577 ILE A O 1
ATOM 1054 N N . LYS A 1 150 ? 46.84768 -2.47416 -25.35636 1.000 96.02672 578 LYS A N 1
ATOM 1055 C CA . LYS A 1 150 ? 47.95993 -3.37903 -25.09319 1.000 116.86765 578 LYS A CA 1
ATOM 1056 C C . LYS A 1 150 ? 48.00047 -4.50300 -26.11985 1.000 111.26328 578 LYS A C 1
ATOM 1057 O O . LYS A 1 150 ? 49.06996 -5.06084 -26.39109 1.000 137.58883 578 LYS A O 1
ATOM 1063 N N . SER A 1 151 ? 46.85242 -4.83765 -26.71025 1.000 92.73843 579 SER A N 1
ATOM 1064 C CA . SER A 1 151 ? 46.82185 -5.83048 -27.77391 1.000 108.23936 579 SER A CA 1
ATOM 1065 C C . SER A 1 151 ? 47.38884 -5.29826 -29.08621 1.000 95.60291 579 SER A C 1
ATOM 1066 O O . SER A 1 151 ? 47.57816 -6.08367 -30.02213 1.000 97.86084 579 SER A O 1
ATOM 1069 N N . GLU A 1 152 ? 47.67244 -3.99414 -29.16449 1.000 93.77373 580 GLU A N 1
ATOM 1070 C CA . GLU A 1 152 ? 48.22117 -3.32132 -30.34800 1.000 105.13345 580 GLU A CA 1
ATOM 1071 C C . GLU A 1 152 ? 47.48128 -3.67118 -31.63407 1.000 101.30069 580 GLU A C 1
ATOM 1072 O O . GLU A 1 152 ? 48.08747 -3.69489 -32.70967 1.000 120.72157 580 GLU A O 1
ATOM 1074 N N . ILE A 1 153 ? 46.17359 -3.92363 -31.55547 1.000 98.62901 581 ILE A N 1
ATOM 1075 C CA . ILE A 1 153 ? 45.39389 -4.17276 -32.76557 1.000 99.13019 581 ILE A CA 1
ATOM 1076 C C . ILE A 1 153 ? 45.33769 -2.91837 -33.63182 1.000 117.15155 581 ILE A C 1
ATOM 1077 O O . ILE A 1 153 ? 45.66135 -2.95443 -34.82548 1.000 142.42616 581 ILE A O 1
ATOM 1082 N N . LEU A 1 154 ? 44.85503 -1.81220 -33.06790 1.000 118.97119 582 LEU A N 1
ATOM 1083 C CA . LEU A 1 154 ? 44.76369 -0.55864 -33.80921 1.000 126.10243 582 LEU A CA 1
ATOM 1084 C C . LEU A 1 154 ? 46.14371 -0.07379 -34.27638 1.000 118.07433 582 LEU A C 1
ATOM 1085 O O . LEU A 1 154 ? 47.19438 -0.56742 -33.85136 1.000 105.76931 582 LEU A O 1
ATOM 1090 N N . ASP A 1 155 ? 46.11127 0.92204 -35.16683 1.000 134.22882 583 ASP A N 1
ATOM 1091 C CA . ASP A 1 155 ? 47.28310 1.49228 -35.84725 1.000 128.03598 583 ASP A CA 1
ATOM 1092 C C . ASP A 1 155 ? 48.01733 0.45529 -36.69409 1.000 138.44512 583 ASP A C 1
ATOM 1093 O O . ASP A 1 155 ? 48.19077 0.63706 -37.90229 1.000 114.25047 583 ASP A O 1
ATOM 1095 N N . TYR B 2 3 ? 12.43477 -14.00525 -21.08408 1.000 135.59164 33 TYR B N 1
ATOM 1096 C CA . TYR B 2 3 ? 12.53906 -12.58417 -20.77396 1.000 133.75581 33 TYR B CA 1
ATOM 1097 C C . TYR B 2 3 ? 12.75826 -12.36687 -19.28178 1.000 132.60712 33 TYR B C 1
ATOM 1098 O O . TYR B 2 3 ? 11.88718 -12.66514 -18.46407 1.000 129.51876 33 TYR B O 1
ATOM 1107 N N . ASP B 2 4 ? 13.92878 -11.84076 -18.93449 1.000 126.44185 34 ASP B N 1
ATOM 1108 C CA . ASP B 2 4 ? 14.30751 -11.63970 -17.54269 1.000 124.18256 34 ASP B CA 1
ATOM 1109 C C . ASP B 2 4 ? 13.90068 -10.24110 -17.09680 1.000 114.84513 34 ASP B C 1
ATOM 1110 O O . ASP B 2 4 ? 14.33695 -9.24395 -17.68232 1.000 107.45285 34 ASP B O 1
ATOM 1115 N N . LEU B 2 5 ? 13.08293 -10.17388 -16.05037 1.000 106.46988 35 LEU B N 1
ATOM 1116 C CA . LEU B 2 5 ? 12.57577 -8.92653 -15.50671 1.000 99.23804 35 LEU B CA 1
ATOM 1117 C C . LEU B 2 5 ? 12.88660 -8.89853 -14.01756 1.000 118.13283 35 LEU B C 1
ATOM 1118 O O . LEU B 2 5 ? 13.08782 -9.93908 -13.38699 1.000 119.36084 35 LEU B O 1
ATOM 1123 N N . VAL B 2 6 ? 12.90069 -7.69804 -13.44741 1.000 107.24116 36 VAL B N 1
ATOM 1124 C CA . VAL B 2 6 ? 13.15896 -7.51659 -12.02485 1.000 101.71654 36 VAL B CA 1
ATOM 1125 C C . VAL B 2 6 ? 12.04259 -6.67500 -11.42613 1.000 119.00351 36 VAL B C 1
ATOM 1126 O O . VAL B 2 6 ? 11.54719 -5.74042 -12.06387 1.000 104.64193 36 VAL B O 1
ATOM 1130 N N . CYS B 2 7 ? 11.63285 -7.01853 -10.20785 1.000 123.31070 37 CYS B N 1
ATOM 1131 C CA . CYS B 2 7 ? 10.59740 -6.28621 -9.49210 1.000 113.19777 37 CYS B CA 1
ATOM 1132 C C . CYS B 2 7 ? 11.16910 -5.81606 -8.16413 1.000 108.88206 37 CYS B C 1
ATOM 1133 O O . CYS B 2 7 ? 11.59382 -6.63627 -7.34327 1.000 111.34196 37 CYS B O 1
ATOM 1136 N N . ILE B 2 8 ? 11.17557 -4.50393 -7.95177 1.000 111.37908 38 ILE B N 1
ATOM 1137 C CA . ILE B 2 8 ? 11.64827 -3.91782 -6.70588 1.000 134.35535 38 ILE B CA 1
ATOM 1138 C C . ILE B 2 8 ? 10.55639 -3.00093 -6.18216 1.000 114.73684 38 ILE B C 1
ATOM 1139 O O . ILE B 2 8 ? 9.96457 -2.22686 -6.94272 1.000 112.91447 38 ILE B O 1
ATOM 1144 N N . GLY B 2 9 ? 10.28363 -3.09129 -4.88803 1.000 109.95234 39 GLY B N 1
ATOM 1145 C CA . GLY B 2 9 ? 9.23564 -2.26562 -4.32159 1.000 116.44845 39 GLY B CA 1
ATOM 1146 C C . GLY B 2 9 ? 9.20995 -2.35873 -2.81587 1.000 135.73308 39 GLY B C 1
ATOM 1147 O O . GLY B 2 9 ? 9.88836 -3.19118 -2.20655 1.000 137.74394 39 GLY B O 1
ATOM 1148 N N . LEU B 2 10 ? 8.41195 -1.47753 -2.22098 1.000 132.42453 40 LEU B N 1
ATOM 1149 C CA . LEU B 2 10 ? 8.21064 -1.55063 -0.78750 1.000 131.12040 40 LEU B CA 1
ATOM 1150 C C . LEU B 2 10 ? 7.33721 -2.76302 -0.49010 1.000 153.70989 40 LEU B C 1
ATOM 1151 O O . LEU B 2 10 ? 6.60851 -3.25564 -1.35618 1.000 142.21832 40 LEU B O 1
ATOM 1153 N N . THR B 2 11 ? 7.41218 -3.24180 0.75218 1.000 157.95205 41 THR B N 1
ATOM 1154 C CA . THR B 2 11 ? 6.72549 -4.46905 1.14935 1.000 153.56504 41 THR B CA 1
ATOM 1155 C C . THR B 2 11 ? 7.17768 -5.59354 0.22050 1.000 132.00881 41 THR B C 1
ATOM 1156 O O . THR B 2 11 ? 6.43182 -6.01695 -0.66938 1.000 126.28143 41 THR B O 1
ATOM 1160 N N . GLY B 2 12 ? 8.40743 -6.07302 0.42401 1.000 140.65975 42 GLY B N 1
ATOM 1161 C CA . GLY B 2 12 ? 8.96615 -7.07149 -0.47468 1.000 138.28830 42 GLY B CA 1
ATOM 1162 C C . GLY B 2 12 ? 8.18999 -8.37385 -0.46201 1.000 126.96001 42 GLY B C 1
ATOM 1163 O O . GLY B 2 12 ? 7.93975 -8.97395 -1.51161 1.000 123.42998 42 GLY B O 1
ATOM 1164 N N . SER B 2 13 ? 7.76631 -8.81795 0.72416 1.000 135.12892 43 SER B N 1
ATOM 1165 C CA . SER B 2 13 ? 6.91351 -9.99933 0.76550 1.000 132.24556 43 SER B CA 1
ATOM 1166 C C . SER B 2 13 ? 5.51271 -9.67673 0.26748 1.000 143.48773 43 SER B C 1
ATOM 1167 O O . SER B 2 13 ? 4.85928 -10.53327 -0.33381 1.000 132.27590 43 SER B O 1
ATOM 1169 N N . GLY B 2 14 ? 5.04157 -8.44918 0.49694 1.000 149.80586 44 GLY B N 1
ATOM 1170 C CA . GLY B 2 14 ? 3.76259 -8.04280 -0.06190 1.000 139.73754 44 GLY B CA 1
ATOM 1171 C C . GLY B 2 14 ? 3.78169 -8.04764 -1.57770 1.000 137.57173 44 GLY B C 1
ATOM 1172 O O . GLY B 2 14 ? 2.84209 -8.51859 -2.22606 1.000 131.23169 44 GLY B O 1
ATOM 1173 N N . LYS B 2 15 ? 4.87230 -7.54658 -2.16283 1.000 140.55730 45 LYS B N 1
ATOM 1174 C CA . LYS B 2 15 ? 5.01104 -7.56361 -3.61317 1.000 129.73860 45 LYS B CA 1
ATOM 1175 C C . LYS B 2 15 ? 5.15199 -8.98796 -4.12760 1.000 144.10429 45 LYS B C 1
ATOM 1176 O O . LYS B 2 15 ? 4.61527 -9.32468 -5.18986 1.000 159.71360 45 LYS B O 1
ATOM 1178 N N . THR B 2 16 ? 5.85443 -9.84887 -3.38480 1.000 136.52766 46 THR B N 1
ATOM 1179 C CA . THR B 2 16 ? 5.98365 -11.22177 -3.85188 1.000 156.90491 46 THR B CA 1
ATOM 1180 C C . THR B 2 16 ? 4.66417 -11.97037 -3.70321 1.000 162.07366 46 THR B C 1
ATOM 1181 O O . THR B 2 16 ? 4.38950 -12.89799 -4.46950 1.000 162.41684 46 THR B O 1
ATOM 1185 N N . SER B 2 17 ? 3.79553 -11.51560 -2.79490 1.000 157.46596 47 SER B N 1
ATOM 1186 C CA . SER B 2 17 ? 2.44553 -12.06461 -2.70620 1.000 160.94411 47 SER B CA 1
ATOM 1187 C C . SER B 2 17 ? 1.60170 -11.59894 -3.88361 1.000 158.97186 47 SER B C 1
ATOM 1188 O O . SER B 2 17 ? 0.82214 -12.37675 -4.44890 1.000 155.62313 47 SER B O 1
ATOM 1190 N N . LEU B 2 18 ? 1.75476 -10.32983 -4.27113 1.000 159.81315 48 LEU B N 1
ATOM 1191 C CA . LEU B 2 18 ? 1.04428 -9.83391 -5.44448 1.000 154.54499 48 LEU B CA 1
ATOM 1192 C C . LEU B 2 18 ? 1.50119 -10.56786 -6.69615 1.000 156.41794 48 LEU B C 1
ATOM 1193 O O . LEU B 2 18 ? 0.70296 -10.80083 -7.61103 1.000 158.51343 48 LEU B O 1
ATOM 1195 N N . LEU B 2 19 ? 2.78178 -10.93641 -6.74993 1.000 156.37637 49 LEU B N 1
ATOM 1196 C CA . LEU B 2 19 ? 3.29551 -11.69227 -7.88688 1.000 165.98191 49 LEU B CA 1
ATOM 1197 C C . LEU B 2 19 ? 2.80077 -13.13537 -7.85478 1.000 165.62493 49 LEU B C 1
ATOM 1198 O O . LEU B 2 19 ? 2.49654 -13.71751 -8.90252 1.000 161.22126 49 LEU B O 1
ATOM 1200 N N . SER B 2 20 ? 2.72308 -13.73126 -6.65969 1.000 170.77835 50 SER B N 1
ATOM 1201 C CA . SER B 2 20 ? 2.19043 -15.08367 -6.52635 1.000 173.83794 50 SER B CA 1
ATOM 1202 C C . SER B 2 20 ? 0.71448 -15.14433 -6.89387 1.000 172.09599 50 SER B C 1
ATOM 1203 O O . SER B 2 20 ? 0.22763 -16.19408 -7.33017 1.000 169.05383 50 SER B O 1
ATOM 1205 N N . LYS B 2 21 ? -0.01251 -14.03978 -6.70870 1.000 175.36581 51 LYS B N 1
ATOM 1206 C CA . LYS B 2 21 ? -1.39962 -13.98869 -7.16035 1.000 172.93853 51 LYS B CA 1
ATOM 1207 C C . LYS B 2 21 ? -1.50298 -14.18956 -8.66765 1.000 162.35526 51 LYS B C 1
ATOM 1208 O O . LYS B 2 21 ? -2.51996 -14.69240 -9.15957 1.000 152.91975 51 LYS B O 1
ATOM 1210 N N . LEU B 2 22 ? -0.46177 -13.81259 -9.41370 1.000 164.99910 52 LEU B N 1
ATOM 1211 C CA . LEU B 2 22 ? -0.47055 -13.98899 -10.86117 1.000 165.53273 52 LEU B CA 1
ATOM 1212 C C . LEU B 2 22 ? -0.17230 -15.42641 -11.26803 1.000 168.47043 52 LEU B C 1
ATOM 1213 O O . LEU B 2 22 ? -0.64774 -15.87936 -12.31527 1.000 160.60960 52 LEU B O 1
ATOM 1215 N N . CYS B 2 23 ? 0.60489 -16.15201 -10.46716 1.000 169.37615 53 CYS B N 1
ATOM 1216 C CA . CYS B 2 23 ? 0.95367 -17.53558 -10.75784 1.000 167.89004 53 CYS B CA 1
ATOM 1217 C C . CYS B 2 23 ? -0.08308 -18.52651 -10.24348 1.000 164.02800 53 CYS B C 1
ATOM 1218 O O . CYS B 2 23 ? 0.19013 -19.73163 -10.22329 1.000 161.68715 53 CYS B O 1
ATOM 1220 N N . SER B 2 24 ? -1.25499 -18.04645 -9.83207 1.000 161.58719 54 SER B N 1
ATOM 1221 C CA . SER B 2 24 ? -2.32777 -18.89394 -9.31417 1.000 161.34789 54 SER B CA 1
ATOM 1222 C C . SER B 2 24 ? -1.85679 -19.75003 -8.14113 1.000 154.18737 54 SER B C 1
ATOM 1223 O O . SER B 2 24 ? -1.88831 -20.97888 -8.20457 1.000 157.69613 54 SER B O 1
ATOM 1225 N N . THR B 2 33 ? 11.27198 -14.82417 -1.27889 1.000 158.49048 63 THR B N 1
ATOM 1226 C CA . THR B 2 33 ? 11.43257 -13.38078 -1.14681 1.000 157.34603 63 THR B CA 1
ATOM 1227 C C . THR B 2 33 ? 12.71908 -13.03622 -0.39367 1.000 155.22933 63 THR B C 1
ATOM 1228 O O . THR B 2 33 ? 13.43042 -13.93060 0.06858 1.000 159.15180 63 THR B O 1
ATOM 1232 N N . THR B 2 34 ? 13.00627 -11.73542 -0.27909 1.000 155.60103 64 THR B N 1
ATOM 1233 C CA . THR B 2 34 ? 14.26569 -11.23679 0.28353 1.000 153.73794 64 THR B CA 1
ATOM 1234 C C . THR B 2 34 ? 15.46705 -11.82970 -0.45350 1.000 147.68178 64 THR B C 1
ATOM 1235 O O . THR B 2 34 ? 16.44120 -12.28000 0.15364 1.000 149.85837 64 THR B O 1
ATOM 1239 N N . GLY B 2 35 ? 15.38987 -11.82107 -1.77845 1.000 127.47785 65 GLY B N 1
ATOM 1240 C CA . GLY B 2 35 ? 16.45784 -12.36087 -2.59865 1.000 123.65505 65 GLY B CA 1
ATOM 1241 C C . GLY B 2 35 ? 15.92867 -12.74713 -3.96908 1.000 121.16417 65 GLY B C 1
ATOM 1242 O O . GLY B 2 35 ? 14.83872 -12.34033 -4.36384 1.000 122.52828 65 GLY B O 1
ATOM 1243 N N . PHE B 2 36 ? 16.73169 -13.53769 -4.67749 1.000 115.45355 66 PHE B N 1
ATOM 1244 C CA . PHE B 2 36 ? 16.34751 -13.99123 -6.00681 1.000 119.01843 66 PHE B CA 1
ATOM 1245 C C . PHE B 2 36 ? 15.15108 -14.93042 -5.91901 1.000 129.17748 66 PHE B C 1
ATOM 1246 O O . PHE B 2 36 ? 15.17072 -15.91122 -5.16912 1.000 123.91615 66 PHE B O 1
ATOM 1248 N N . SER B 2 37 ? 14.10884 -14.62820 -6.68663 1.000 144.22379 67 SER B N 1
ATOM 1249 C CA . SER B 2 37 ? 12.89938 -15.44331 -6.69204 1.000 138.20516 67 SER B CA 1
ATOM 1250 C C . SER B 2 37 ? 12.83652 -16.32183 -7.93759 1.000 122.81667 67 SER B C 1
ATOM 1251 O O . SER B 2 37 ? 11.90710 -16.21563 -8.73766 1.000 134.56110 67 SER B O 1
ATOM 1254 N N . LEU B 2 48 ? 8.94185 -14.59547 -19.71911 1.000 109.95216 78 LEU B N 1
ATOM 1255 C CA . LEU B 2 48 ? 8.75310 -13.85913 -18.47493 1.000 121.69041 78 LEU B CA 1
ATOM 1256 C C . LEU B 2 48 ? 9.41079 -14.57587 -17.30076 1.000 125.08061 78 LEU B C 1
ATOM 1257 O O . LEU B 2 48 ? 8.89109 -15.57077 -16.79603 1.000 141.78649 78 LEU B O 1
ATOM 1262 N N . ASN B 2 49 ? 10.56053 -14.06230 -16.87353 1.000 114.97196 79 ASN B N 1
ATOM 1263 C CA . ASN B 2 49 ? 11.29827 -14.57810 -15.72258 1.000 112.92245 79 ASN B CA 1
ATOM 1264 C C . ASN B 2 49 ? 11.45512 -13.41651 -14.74821 1.000 120.83696 79 ASN B C 1
ATOM 1265 O O . ASN B 2 49 ? 12.43607 -12.67415 -14.80918 1.000 140.63386 79 ASN B O 1
ATOM 1270 N N . VAL B 2 50 ? 10.47915 -13.24874 -13.86321 1.000 112.55241 80 VAL B N 1
ATOM 1271 C CA . VAL B 2 50 ? 10.43279 -12.09811 -12.96809 1.000 114.95767 80 VAL B CA 1
ATOM 1272 C C . VAL B 2 50 ? 11.10617 -12.46463 -11.65197 1.000 133.08049 80 VAL B C 1
ATOM 1273 O O . VAL B 2 50 ? 10.67828 -13.39704 -10.96289 1.000 144.38792 80 VAL B O 1
ATOM 1277 N N . LYS B 2 51 ? 12.15903 -11.72955 -11.30285 1.000 133.55494 81 LYS B N 1
ATOM 1278 C CA . LYS B 2 51 ? 12.84866 -11.88928 -10.02943 1.000 131.69212 81 LYS B CA 1
ATOM 1279 C C . LYS B 2 51 ? 12.40817 -10.77083 -9.09301 1.000 116.50031 81 LYS B C 1
ATOM 1280 O O . LYS B 2 51 ? 12.65163 -9.59200 -9.37115 1.000 114.48002 81 LYS B O 1
ATOM 1282 N N . GLU B 2 52 ? 11.75242 -11.13886 -7.99614 1.000 117.30379 82 GLU B N 1
ATOM 1283 C CA . GLU B 2 52 ? 11.24636 -10.17916 -7.02302 1.000 132.98074 82 GLU B CA 1
ATOM 1284 C C . GLU B 2 52 ? 12.24087 -10.06091 -5.87529 1.000 135.58784 82 GLU B C 1
ATOM 1285 O O . GLU B 2 52 ? 12.51271 -11.04623 -5.18126 1.000 138.44501 82 GLU B O 1
ATOM 1287 N N . LEU B 2 53 ? 12.77057 -8.85959 -5.67308 1.000 122.54591 83 LEU B N 1
ATOM 1288 C CA . LEU B 2 53 ? 13.72038 -8.60840 -4.60130 1.000 130.61162 83 LEU B CA 1
ATOM 1289 C C . LEU B 2 53 ? 12.99935 -8.14227 -3.34041 1.000 142.66855 83 LEU B C 1
ATOM 1290 O O . LEU B 2 53 ? 11.89390 -7.59723 -3.38873 1.000 152.96637 83 LEU B O 1
ATOM 1295 N N . GLY B 2 54 ? 13.64625 -8.37128 -2.20024 1.000 139.55347 84 GLY B N 1
ATOM 1296 C CA . GLY B 2 54 ? 13.05695 -7.99149 -0.93208 1.000 137.99934 84 GLY B CA 1
ATOM 1297 C C . GLY B 2 54 ? 12.94670 -6.48686 -0.77594 1.000 139.32877 84 GLY B C 1
ATOM 1298 O O . GLY B 2 54 ? 13.69149 -5.71387 -1.37724 1.000 145.97245 84 GLY B O 1
ATOM 1299 N N . GLY B 2 55 ? 11.99444 -6.07120 0.05293 1.000 136.76343 85 GLY B N 1
ATOM 1300 C CA . GLY B 2 55 ? 11.73571 -4.67382 0.32322 1.000 136.08879 85 GLY B CA 1
ATOM 1301 C C . GLY B 2 55 ? 12.24026 -4.17113 1.65724 1.000 139.91426 85 GLY B C 1
ATOM 1302 O O . GLY B 2 55 ? 11.96971 -3.01605 2.00676 1.000 152.91256 85 GLY B O 1
ATOM 1303 N N . ALA B 2 56 ? 12.95602 -4.99542 2.41718 1.000 126.34542 86 ALA B N 1
ATOM 1304 C CA . ALA B 2 56 ? 13.48772 -4.56878 3.70091 1.000 125.79582 86 ALA B CA 1
ATOM 1305 C C . ALA B 2 56 ? 14.55880 -3.49661 3.51215 1.000 139.98339 86 ALA B C 1
ATOM 1306 O O . ALA B 2 56 ? 15.19099 -3.38683 2.45821 1.000 144.67148 86 ALA B O 1
ATOM 1308 N N . ASP B 2 57 ? 14.75028 -2.69293 4.56208 1.000 142.91737 87 ASP B N 1
ATOM 1309 C CA . ASP B 2 57 ? 15.65973 -1.55269 4.47987 1.000 142.12108 87 ASP B CA 1
ATOM 1310 C C . ASP B 2 57 ? 17.09209 -1.98677 4.18745 1.000 142.68466 87 ASP B C 1
ATOM 1311 O O . ASP B 2 57 ? 17.77900 -1.36839 3.36597 1.000 141.41175 87 ASP B O 1
ATOM 1313 N N . ASN B 2 58 ? 17.56432 -3.04111 4.85597 1.000 148.06878 88 ASN B N 1
ATOM 1314 C CA . ASN B 2 58 ? 18.93336 -3.50115 4.64003 1.000 156.13632 88 ASN B CA 1
ATOM 1315 C C . ASN B 2 58 ? 19.13015 -4.03938 3.22557 1.000 135.41846 88 ASN B C 1
ATOM 1316 O O . ASN B 2 58 ? 20.17093 -3.79774 2.60252 1.000 134.55037 88 ASN B O 1
ATOM 1321 N N . ILE B 2 59 ? 18.13919 -4.76336 2.69937 1.000 122.22508 89 ILE B N 1
ATOM 1322 C CA . ILE B 2 59 ? 18.26147 -5.37389 1.37951 1.000 126.92873 89 ILE B CA 1
ATOM 1323 C C . ILE B 2 59 ? 18.16169 -4.34640 0.25382 1.000 115.31303 89 ILE B C 1
ATOM 1324 O O . ILE B 2 59 ? 18.62376 -4.60823 -0.86468 1.000 108.68152 89 ILE B O 1
ATOM 1329 N N . ARG B 2 60 ? 17.56314 -3.18173 0.51268 1.000 115.30286 90 ARG B N 1
ATOM 1330 C CA . ARG B 2 60 ? 17.46729 -2.15825 -0.52425 1.000 117.53185 90 ARG B CA 1
ATOM 1331 C C . ARG B 2 60 ? 18.84372 -1.69741 -0.99297 1.000 110.39215 90 ARG B C 1
ATOM 1332 O O . ARG B 2 60 ? 19.04424 -1.43592 -2.18514 1.000 114.25790 90 ARG B O 1
ATOM 1340 N N . LYS B 2 61 ? 19.80428 -1.58566 -0.07173 1.000 109.14004 91 LYS B N 1
ATOM 1341 C CA . LYS B 2 61 ? 21.15589 -1.19742 -0.46494 1.000 115.93224 91 LYS B CA 1
ATOM 1342 C C . LYS B 2 61 ? 21.83956 -2.26952 -1.30542 1.000 115.85147 91 LYS B C 1
ATOM 1343 O O . LYS B 2 61 ? 22.65593 -1.94303 -2.17404 1.000 119.21760 91 LYS B O 1
ATOM 1349 N N . TYR B 2 62 ? 21.52566 -3.54071 -1.07142 1.000 108.26336 92 TYR B N 1
ATOM 1350 C CA . TYR B 2 62 ? 22.13848 -4.64080 -1.80553 1.000 97.09646 92 TYR B CA 1
ATOM 1351 C C . TYR B 2 62 ? 21.33712 -5.04502 -3.03629 1.000 97.62587 92 TYR B C 1
ATOM 1352 O O . TYR B 2 62 ? 21.71879 -6.00191 -3.71845 1.000 119.86788 92 TYR B O 1
ATOM 1361 N N . TRP B 2 63 ? 20.21916 -4.36049 -3.29693 1.000 100.30957 93 TRP B N 1
ATOM 1362 C CA . TRP B 2 63 ? 19.40897 -4.62075 -4.48687 1.000 104.01532 93 TRP B CA 1
ATOM 1363 C C . TRP B 2 63 ? 20.26067 -4.70170 -5.74978 1.000 100.04560 93 TRP B C 1
ATOM 1364 O O . TRP B 2 63 ? 20.08684 -5.60535 -6.57466 1.000 90.51221 93 TRP B O 1
ATOM 1375 N N . SER B 2 64 ? 21.18783 -3.75815 -5.91648 1.000 110.17132 94 SER B N 1
ATOM 1376 C CA . SER B 2 64 ? 21.94755 -3.59231 -7.15351 1.000 81.78331 94 SER B CA 1
ATOM 1377 C C . SER B 2 64 ? 22.85136 -4.77868 -7.47951 1.000 80.61820 94 SER B C 1
ATOM 1378 O O . SER B 2 64 ? 23.47426 -4.80803 -8.54535 1.000 94.30063 94 SER B O 1
ATOM 1381 N N . ARG B 2 65 ? 22.92976 -5.76163 -6.58070 1.000 86.86736 95 ARG B N 1
ATOM 1382 C CA . ARG B 2 65 ? 23.75103 -6.94130 -6.83037 1.000 87.07426 95 ARG B CA 1
ATOM 1383 C C . ARG B 2 65 ? 23.11849 -7.88933 -7.84554 1.000 94.61033 95 ARG B C 1
ATOM 1384 O O . ARG B 2 65 ? 23.81569 -8.75615 -8.38395 1.000 116.80757 95 ARG B O 1
ATOM 1387 N N . TYR B 2 66 ? 21.82202 -7.74382 -8.12247 1.000 87.42748 96 TYR B N 1
ATOM 1388 C CA . TYR B 2 66 ? 21.08941 -8.68875 -8.95429 1.000 97.19238 96 TYR B CA 1
ATOM 1389 C C . TYR B 2 66 ? 20.63979 -8.12197 -10.29437 1.000 103.83067 96 TYR B C 1
ATOM 1390 O O . TYR B 2 66 ? 20.08847 -8.87327 -11.10754 1.000 100.52194 96 TYR B O 1
ATOM 1399 N N . TYR B 2 67 ? 20.84829 -6.82831 -10.54691 1.000 101.36457 97 TYR B N 1
ATOM 1400 C CA . TYR B 2 67 ? 20.24382 -6.19218 -11.71215 1.000 102.65217 97 TYR B CA 1
ATOM 1401 C C . TYR B 2 67 ? 20.78229 -6.70946 -13.04449 1.000 100.77320 97 TYR B C 1
ATOM 1402 O O . TYR B 2 67 ? 20.15795 -6.45213 -14.07760 1.000 98.51415 97 TYR B O 1
ATOM 1411 N N . GLN B 2 68 ? 21.91347 -7.41177 -13.06288 1.000 104.04544 98 GLN B N 1
ATOM 1412 C CA . GLN B 2 68 ? 22.52340 -7.76240 -14.33767 1.000 91.19131 98 GLN B CA 1
ATOM 1413 C C . GLN B 2 68 ? 21.65184 -8.74915 -15.10838 1.000 109.16113 98 GLN B C 1
ATOM 1414 O O . GLN B 2 68 ? 20.96391 -9.59661 -14.54078 1.000 126.89029 98 GLN B O 1
ATOM 1420 N N . GLY B 2 69 ? 21.71071 -8.64203 -16.42577 1.000 105.35261 99 GLY B N 1
ATOM 1421 C CA . GLY B 2 69 ? 20.91739 -9.48514 -17.29605 1.000 120.78165 99 GLY B CA 1
ATOM 1422 C C . GLY B 2 69 ? 19.42480 -9.29249 -17.11038 1.000 104.02965 99 GLY B C 1
ATOM 1423 O O . GLY B 2 69 ? 18.69766 -10.26853 -16.89216 1.000 116.95832 99 GLY B O 1
ATOM 1424 N N . SER B 2 70 ? 18.95598 -8.04900 -17.15947 1.000 104.31896 100 SER B N 1
ATOM 1425 C CA . SER B 2 70 ? 17.54960 -7.69334 -17.04833 1.000 97.97150 100 SER B CA 1
ATOM 1426 C C . SER B 2 70 ? 17.11619 -6.96638 -18.31252 1.000 108.83609 100 SER B C 1
ATOM 1427 O O . SER B 2 70 ? 17.91108 -6.27044 -18.94988 1.000 132.07230 100 SER B O 1
ATOM 1430 N N . GLN B 2 71 ? 15.86160 -7.16963 -18.69901 1.000 104.68783 101 GLN B N 1
ATOM 1431 C CA . GLN B 2 71 ? 15.31328 -6.49774 -19.86454 1.000 107.23816 101 GLN B CA 1
ATOM 1432 C C . GLN B 2 71 ? 14.15737 -5.57196 -19.52416 1.000 104.39212 101 GLN B C 1
ATOM 1433 O O . GLN B 2 71 ? 13.64694 -4.88650 -20.41694 1.000 99.31228 101 GLN B O 1
ATOM 1439 N N . GLY B 2 72 ? 13.74543 -5.52754 -18.26535 1.000 97.58955 102 GLY B N 1
ATOM 1440 C CA . GLY B 2 72 ? 12.68139 -4.64401 -17.83940 1.000 90.77233 102 GLY B CA 1
ATOM 1441 C C . GLY B 2 72 ? 12.49095 -4.76108 -16.34278 1.000 84.75290 102 GLY B C 1
ATOM 1442 O O . GLY B 2 72 ? 12.86387 -5.76142 -15.72095 1.000 88.11686 102 GLY B O 1
ATOM 1443 N N . VAL B 2 73 ? 11.90618 -3.71243 -15.77183 1.000 81.94194 103 VAL B N 1
ATOM 1444 C CA . VAL B 2 73 ? 11.68961 -3.64090 -14.33383 1.000 94.72092 103 VAL B CA 1
ATOM 1445 C C . VAL B 2 73 ? 10.21426 -3.36481 -14.07097 1.000 114.53331 103 VAL B C 1
ATOM 1446 O O . VAL B 2 73 ? 9.51572 -2.75035 -14.88477 1.000 127.99064 103 VAL B O 1
ATOM 1450 N N . ILE B 2 74 ? 9.72734 -3.87834 -12.94808 1.000 103.83438 104 ILE B N 1
ATOM 1451 C CA . ILE B 2 74 ? 8.37207 -3.62597 -12.48123 1.000 111.83752 104 ILE B CA 1
ATOM 1452 C C . ILE B 2 74 ? 8.52546 -2.98518 -11.11007 1.000 108.76967 104 ILE B C 1
ATOM 1453 O O . ILE B 2 74 ? 8.79520 -3.67336 -10.11852 1.000 107.56683 104 ILE B O 1
ATOM 1458 N N . PHE B 2 75 ? 8.35808 -1.66749 -11.04307 1.000 103.45637 105 PHE B N 1
ATOM 1459 C CA . PHE B 2 75 ? 8.51121 -0.95402 -9.78402 1.000 111.56738 105 PHE B CA 1
ATOM 1460 C C . PHE B 2 75 ? 7.15950 -0.80255 -9.09999 1.000 118.32768 105 PHE B C 1
ATOM 1461 O O . PHE B 2 75 ? 6.21194 -0.26338 -9.68391 1.000 125.79620 105 PHE B O 1
ATOM 1469 N N . VAL B 2 76 ? 7.09024 -1.25233 -7.85064 1.000 126.15720 106 VAL B N 1
ATOM 1470 C CA . VAL B 2 76 ? 5.87589 -1.20854 -7.04760 1.000 123.73634 106 VAL B CA 1
ATOM 1471 C C . VAL B 2 76 ? 6.09912 -0.22954 -5.90516 1.000 126.19411 106 VAL B C 1
ATOM 1472 O O . VAL B 2 76 ? 7.14208 -0.26562 -5.24226 1.000 129.74427 106 VAL B O 1
ATOM 1476 N N . LEU B 2 77 ? 5.13093 0.65270 -5.68545 1.000 123.69665 107 LEU B N 1
ATOM 1477 C CA . LEU B 2 77 ? 5.17986 1.60138 -4.58453 1.000 134.88320 107 LEU B CA 1
ATOM 1478 C C . LEU B 2 77 ? 3.84167 1.60508 -3.86336 1.000 144.13481 107 LEU B C 1
ATOM 1479 O O . LEU B 2 77 ? 2.78386 1.54289 -4.49718 1.000 131.68602 107 LEU B O 1
ATOM 1481 N N . ASP B 2 78 ? 3.89514 1.67075 -2.53617 1.000 161.41653 108 ASP B N 1
ATOM 1482 C CA . ASP B 2 78 ? 2.69089 1.74802 -1.71352 1.000 145.54779 108 ASP B CA 1
ATOM 1483 C C . ASP B 2 78 ? 2.25505 3.20564 -1.64890 1.000 145.34618 108 ASP B C 1
ATOM 1484 O O . ASP B 2 78 ? 2.81202 4.00085 -0.88871 1.000 150.09526 108 ASP B O 1
ATOM 1486 N N . SER B 2 79 ? 1.25674 3.56479 -2.46045 1.000 155.73772 109 SER B N 1
ATOM 1487 C CA . SER B 2 79 ? 0.77935 4.94360 -2.47295 1.000 162.38993 109 SER B CA 1
ATOM 1488 C C . SER B 2 79 ? 0.01801 5.28686 -1.19928 1.000 163.30439 109 SER B C 1
ATOM 1489 O O . SER B 2 79 ? -0.04901 6.46048 -0.81688 1.000 158.30669 109 SER B O 1
ATOM 1491 N N . ALA B 2 80 ? -0.55871 4.28493 -0.53519 1.000 164.22822 110 ALA B N 1
ATOM 1492 C CA . ALA B 2 80 ? -1.30099 4.49235 0.70118 1.000 174.77151 110 ALA B CA 1
ATOM 1493 C C . ALA B 2 80 ? -0.39198 4.58736 1.91962 1.000 165.59651 110 ALA B C 1
ATOM 1494 O O . ALA B 2 80 ? -0.85773 4.97750 2.99622 1.000 193.83137 110 ALA B O 1
ATOM 1496 N N . SER B 2 81 ? 0.88506 4.24665 1.76874 1.000 158.23492 111 SER B N 1
ATOM 1497 C CA . SER B 2 81 ? 1.83079 4.19404 2.87132 1.000 158.64937 111 SER B CA 1
ATOM 1498 C C . SER B 2 81 ? 2.09495 5.59708 3.41911 1.000 153.89368 111 SER B C 1
ATOM 1499 O O . SER B 2 81 ? 1.64473 6.60846 2.87156 1.000 152.75228 111 SER B O 1
ATOM 1501 N N . SER B 2 82 ? 2.83099 5.64845 4.52726 1.000 158.13881 112 SER B N 1
ATOM 1502 C CA . SER B 2 82 ? 3.11612 6.91932 5.17394 1.000 166.52441 112 SER B CA 1
ATOM 1503 C C . SER B 2 82 ? 4.01195 7.77853 4.28460 1.000 166.28711 112 SER B C 1
ATOM 1504 O O . SER B 2 82 ? 4.61296 7.30519 3.31596 1.000 172.89882 112 SER B O 1
ATOM 1506 N N . GLU B 2 83 ? 4.08562 9.06812 4.62424 1.000 162.61492 113 GLU B N 1
ATOM 1507 C CA . GLU B 2 83 ? 4.82540 10.01439 3.79296 1.000 169.13804 113 GLU B CA 1
ATOM 1508 C C . GLU B 2 83 ? 6.30380 9.65383 3.69218 1.000 177.94205 113 GLU B C 1
ATOM 1509 O O . GLU B 2 83 ? 6.91289 9.80125 2.62633 1.000 189.18510 113 GLU B O 1
ATOM 1511 N N . ASP B 2 84 ? 6.89873 9.17550 4.78632 1.000 179.66067 114 ASP B N 1
ATOM 1512 C CA . ASP B 2 84 ? 8.30685 8.78647 4.75066 1.000 190.11787 114 ASP B CA 1
ATOM 1513 C C . ASP B 2 84 ? 8.52940 7.56186 3.86761 1.000 195.33615 114 ASP B C 1
ATOM 1514 O O . ASP B 2 84 ? 9.52646 7.49015 3.13823 1.000 193.77294 114 ASP B O 1
ATOM 1519 N N . ASP B 2 85 ? 7.63432 6.57263 3.94348 1.000 187.59320 115 ASP B N 1
ATOM 1520 C CA . ASP B 2 85 ? 7.74682 5.41011 3.06568 1.000 173.68548 115 ASP B CA 1
ATOM 1521 C C . ASP B 2 85 ? 7.58813 5.81427 1.60497 1.000 168.64372 115 ASP B C 1
ATOM 1522 O O . ASP B 2 85 ? 8.26626 5.27273 0.72323 1.000 176.70829 115 ASP B O 1
ATOM 1527 N N . LEU B 2 86 ? 6.69203 6.76218 1.32570 1.000 172.80349 116 LEU B N 1
ATOM 1528 C CA . LEU B 2 86 ? 6.56988 7.26171 -0.03894 1.000 169.23042 116 LEU B CA 1
ATOM 1529 C C . LEU B 2 86 ? 7.84341 7.98254 -0.46426 1.000 170.48593 116 LEU B C 1
ATOM 1530 O O . LEU B 2 86 ? 8.24067 7.92299 -1.63382 1.000 170.09539 116 LEU B O 1
ATOM 1532 N N . GLU B 2 87 ? 8.49115 8.68088 0.47191 1.000 172.87043 117 GLU B N 1
ATOM 1533 C CA . GLU B 2 87 ? 9.76267 9.33109 0.16667 1.000 170.86369 117 GLU B CA 1
ATOM 1534 C C . GLU B 2 87 ? 10.81813 8.29176 -0.19120 1.000 164.96905 117 GLU B C 1
ATOM 1535 O O . GLU B 2 87 ? 11.58948 8.46517 -1.14460 1.000 160.33980 117 GLU B O 1
ATOM 1541 N N . ALA B 2 88 ? 10.85584 7.19528 0.56615 1.000 162.69041 118 ALA B N 1
ATOM 1542 C CA . ALA B 2 88 ? 11.77501 6.10470 0.25674 1.000 161.48554 118 ALA B CA 1
ATOM 1543 C C . ALA B 2 88 ? 11.47846 5.49965 -1.11020 1.000 145.31848 118 ALA B C 1
ATOM 1544 O O . ALA B 2 88 ? 12.39944 5.15593 -1.85946 1.000 161.84653 118 ALA B O 1
ATOM 1546 N N . ALA B 2 89 ? 10.19587 5.34582 -1.44550 1.000 146.31363 119 ALA B N 1
ATOM 1547 C CA . ALA B 2 89 ? 9.83544 4.80416 -2.75307 1.000 153.02875 119 ALA B CA 1
ATOM 1548 C C . ALA B 2 89 ? 10.27671 5.73304 -3.87854 1.000 149.44299 119 ALA B C 1
ATOM 1549 O O . ALA B 2 89 ? 10.77128 5.27587 -4.91782 1.000 136.01405 119 ALA B O 1
ATOM 1551 N N . ARG B 2 90 ? 10.09844 7.04298 -3.69181 1.000 153.62132 120 ARG B N 1
ATOM 1552 C CA . ARG B 2 90 ? 10.53634 7.99914 -4.70366 1.000 145.84714 120 ARG B CA 1
ATOM 1553 C C . ARG B 2 90 ? 12.04838 7.94702 -4.88224 1.000 138.68900 120 ARG B C 1
ATOM 1554 O O . ARG B 2 90 ? 12.55214 7.94629 -6.01373 1.000 124.98302 120 ARG B O 1
ATOM 1556 N N . ASN B 2 91 ? 12.78930 7.89960 -3.77162 1.000 148.91055 121 ASN B N 1
ATOM 1557 C CA . ASN B 2 91 ? 14.24468 7.82576 -3.85629 1.000 151.90909 121 ASN B CA 1
ATOM 1558 C C . ASN B 2 91 ? 14.69588 6.53892 -4.53903 1.000 121.09457 121 ASN B C 1
ATOM 1559 O O . ASN B 2 91 ? 15.64107 6.54834 -5.33680 1.000 115.12274 121 ASN B O 1
ATOM 1561 N N . GLU B 2 92 ? 14.04520 5.41577 -4.22512 1.000 118.67545 122 GLU B N 1
ATOM 1562 C CA . GLU B 2 92 ? 14.43037 4.14759 -4.83562 1.000 118.49551 122 GLU B CA 1
ATOM 1563 C C . GLU B 2 92 ? 14.15115 4.14635 -6.33356 1.000 132.32360 122 GLU B C 1
ATOM 1564 O O . GLU B 2 92 ? 14.97330 3.66315 -7.12363 1.000 138.59074 122 GLU B O 1
ATOM 1566 N N . LEU B 2 93 ? 12.99345 4.67332 -6.74513 1.000 132.59872 123 LEU B N 1
ATOM 1567 C CA . LEU B 2 93 ? 12.70641 4.77527 -8.17301 1.000 125.45428 123 LEU B CA 1
ATOM 1568 C C . LEU B 2 93 ? 13.71324 5.67876 -8.87356 1.000 115.42693 123 LEU B C 1
ATOM 1569 O O . LEU B 2 93 ? 14.13881 5.38974 -9.99831 1.000 121.46429 123 LEU B O 1
ATOM 1574 N N . HIS B 2 94 ? 14.09442 6.78774 -8.23125 1.000 115.58780 124 HIS B N 1
ATOM 1575 C CA . HIS B 2 94 ? 15.06843 7.69113 -8.83693 1.000 110.11609 124 HIS B CA 1
ATOM 1576 C C . HIS B 2 94 ? 16.43127 7.02026 -8.97320 1.000 112.49135 124 HIS B C 1
ATOM 1577 O O . HIS B 2 94 ? 17.13223 7.21663 -9.97324 1.000 122.88475 124 HIS B O 1
ATOM 1584 N N . SER B 2 95 ? 16.82346 6.22415 -7.97441 1.000 118.28756 125 SER B N 1
ATOM 1585 C CA . SER B 2 95 ? 18.07981 5.48372 -8.06098 1.000 102.27718 125 SER B CA 1
ATOM 1586 C C . SER B 2 95 ? 18.03695 4.44439 -9.17438 1.000 117.37499 125 SER B C 1
ATOM 1587 O O . SER B 2 95 ? 19.02579 4.25222 -9.89254 1.000 114.16118 125 SER B O 1
ATOM 1590 N N . ALA B 2 96 ? 16.89724 3.76885 -9.33460 1.000 102.35059 126 ALA B N 1
ATOM 1591 C CA . ALA B 2 96 ? 16.77238 2.76287 -10.38380 1.000 92.68566 126 ALA B CA 1
ATOM 1592 C C . ALA B 2 96 ? 16.74745 3.39278 -11.77026 1.000 90.73468 126 ALA B C 1
ATOM 1593 O O . ALA B 2 96 ? 17.22698 2.78585 -12.73575 1.000 101.03537 126 ALA B O 1
ATOM 1595 N N . LEU B 2 97 ? 16.18128 4.59685 -11.88679 1.000 87.75205 127 LEU B N 1
ATOM 1596 C CA . LEU B 2 97 ? 16.03421 5.23907 -13.18934 1.000 89.14792 127 LEU B CA 1
ATOM 1597 C C . LEU B 2 97 ? 17.38279 5.56678 -13.81924 1.000 83.84173 127 LEU B C 1
ATOM 1598 O O . LEU B 2 97 ? 17.55040 5.44306 -15.03814 1.000 77.24328 127 LEU B O 1
ATOM 1603 N N . GLN B 2 98 ? 18.35650 5.98197 -13.01078 1.000 98.02147 128 GLN B N 1
ATOM 1604 C CA . GLN B 2 98 ? 19.65770 6.40276 -13.51321 1.000 97.29159 128 GLN B CA 1
ATOM 1605 C C . GLN B 2 98 ? 20.72682 5.31950 -13.41460 1.000 81.88250 128 GLN B C 1
ATOM 1606 O O . GLN B 2 98 ? 21.90305 5.60586 -13.65987 1.000 86.56215 128 GLN B O 1
ATOM 1612 N N . HIS B 2 99 ? 20.35665 4.09498 -13.06199 1.000 79.43504 129 HIS B N 1
ATOM 1613 C CA . HIS B 2 99 ? 21.33275 3.01163 -13.02973 1.000 71.35394 129 HIS B CA 1
ATOM 1614 C C . HIS B 2 99 ? 21.69115 2.61568 -14.45920 1.000 74.00158 129 HIS B C 1
ATOM 1615 O O . HIS B 2 99 ? 20.79155 2.44208 -15.29026 1.000 86.18323 129 HIS B O 1
ATOM 1622 N N . PRO B 2 100 ? 22.97875 2.47675 -14.78952 1.000 75.30739 130 PRO B N 1
ATOM 1623 C CA . PRO B 2 100 ? 23.34437 2.17840 -16.18453 1.000 77.73119 130 PRO B CA 1
ATOM 1624 C C . PRO B 2 100 ? 22.77138 0.87434 -16.70785 1.000 80.91363 130 PRO B C 1
ATOM 1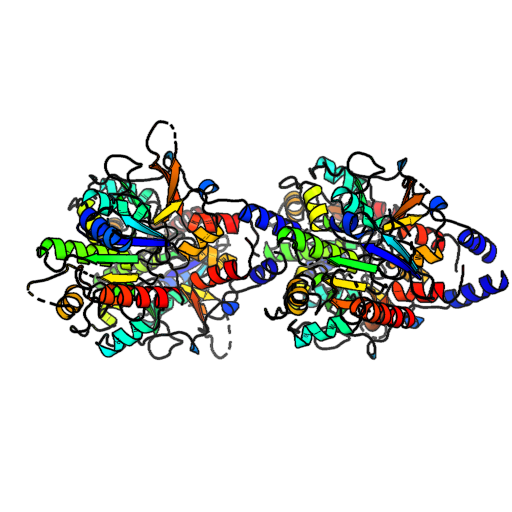625 O O . PRO B 2 100 ? 22.46563 0.78091 -17.90327 1.000 98.29970 130 PRO B O 1
ATOM 1629 N N . GLN B 2 101 ? 22.62100 -0.14144 -15.85621 1.000 70.99902 131 GLN B N 1
ATOM 1630 C CA . GLN B 2 101 ? 22.05178 -1.40388 -16.31200 1.000 68.03113 131 GLN B CA 1
ATOM 1631 C C . GLN B 2 101 ? 20.54644 -1.31981 -16.52751 1.000 80.64526 131 GLN B C 1
ATOM 1632 O O . GLN B 2 101 ? 19.97745 -2.20532 -17.17383 1.000 89.00575 131 GLN B O 1
ATOM 1638 N N . LEU B 2 102 ? 19.88896 -0.28224 -16.00694 1.000 77.63998 132 LEU B N 1
ATOM 1639 C CA . LEU B 2 102 ? 18.44183 -0.16092 -16.10329 1.000 71.62654 132 LEU B CA 1
ATOM 1640 C C . LEU B 2 102 ? 17.97011 1.08653 -16.83587 1.000 75.41179 132 LEU B C 1
ATOM 1641 O O . LEU B 2 102 ? 16.77786 1.18022 -17.15018 1.000 84.19988 132 LEU B O 1
ATOM 1646 N N . CYS B 2 103 ? 18.85976 2.04084 -17.11684 1.000 81.74617 133 CYS B N 1
ATOM 1647 C CA . CYS B 2 103 ? 18.44106 3.29572 -17.73312 1.000 78.10313 133 CYS B CA 1
ATOM 1648 C C . CYS B 2 103 ? 17.97322 3.11164 -19.17042 1.000 77.39611 133 CYS B C 1
ATOM 1649 O O . CYS B 2 103 ? 17.05656 3.81329 -19.61341 1.000 76.93832 133 CYS B O 1
ATOM 1652 N N . THR B 2 104 ? 18.58711 2.19208 -19.91464 1.000 79.37497 134 THR B N 1
ATOM 1653 C CA . THR B 2 104 ? 18.20362 1.96641 -21.30115 1.000 90.39169 134 THR B CA 1
ATOM 1654 C C . THR B 2 104 ? 17.03510 1.00284 -21.44991 1.000 93.70268 134 THR B C 1
ATOM 1655 O O . THR B 2 104 ? 16.55952 0.80212 -22.57253 1.000 123.95203 134 THR B O 1
ATOM 1659 N N . LEU B 2 105 ? 16.57111 0.40036 -20.36109 1.000 88.57378 135 LEU B N 1
ATOM 1660 C CA . LEU B 2 105 ? 15.50150 -0.57421 -20.46660 1.000 82.31408 135 LEU B CA 1
ATOM 1661 C C . LEU B 2 105 ? 14.15356 0.08206 -20.20341 1.000 86.15597 135 LEU B C 1
ATOM 1662 O O . LEU B 2 105 ? 14.07115 1.06988 -19.46734 1.000 85.99665 135 LEU B O 1
ATOM 1667 N N . PRO B 2 106 ? 13.07278 -0.43544 -20.78238 1.000 107.11808 136 PRO B N 1
ATOM 1668 C CA . PRO B 2 106 ? 11.74262 0.04789 -20.39989 1.000 110.59826 136 PRO B CA 1
ATOM 1669 C C . PRO B 2 106 ? 11.25128 -0.65871 -19.14589 1.000 96.78710 136 PRO B C 1
ATOM 1670 O O . PRO B 2 106 ? 11.44852 -1.86381 -18.97423 1.000 91.44577 136 PRO B O 1
ATOM 1674 N N . PHE B 2 107 ? 10.61226 0.09913 -18.25561 1.000 102.88368 137 PHE B N 1
ATOM 1675 C CA . PHE B 2 107 ? 10.11006 -0.46916 -17.01017 1.000 97.89167 137 PHE B CA 1
ATOM 1676 C C . PHE B 2 107 ? 8.79428 0.20427 -16.64080 1.000 98.03831 137 PHE B C 1
ATOM 1677 O O . PHE B 2 107 ? 8.59880 1.39704 -16.88541 1.000 99.96945 137 PHE B O 1
ATOM 1685 N N . LEU B 2 108 ? 7.89581 -0.57573 -16.04405 1.000 106.00271 138 LEU B N 1
ATOM 1686 C CA . LEU B 2 108 ? 6.54996 -0.12267 -15.70492 1.000 107.17886 138 LEU B CA 1
ATOM 1687 C C . LEU B 2 108 ? 6.37615 0.08672 -14.20446 1.000 109.72367 138 LEU B C 1
ATOM 1688 O O . LEU B 2 108 ? 6.91114 -0.67445 -13.39018 1.000 117.45314 138 LEU B O 1
ATOM 1693 N N . ILE B 2 109 ? 5.62816 1.13298 -13.84825 1.000 105.60942 139 ILE B N 1
ATOM 1694 C CA . ILE B 2 109 ? 5.40425 1.51937 -12.45854 1.000 106.36893 139 ILE B CA 1
ATOM 1695 C C . ILE B 2 109 ? 3.94510 1.26816 -12.10058 1.000 122.30720 139 ILE B C 1
ATOM 1696 O O . ILE B 2 109 ? 3.02694 1.83317 -12.71624 1.000 141.58482 139 ILE B O 1
ATOM 1701 N N . LEU B 2 110 ? 3.74319 0.42875 -11.08853 1.000 126.44011 140 LEU B N 1
ATOM 1702 C CA . LEU B 2 110 ? 2.41879 0.01481 -10.65407 1.000 131.26962 140 LEU B CA 1
ATOM 1703 C C . LEU B 2 110 ? 2.16624 0.44072 -9.20867 1.000 127.87828 140 LEU B C 1
ATOM 1704 O O . LEU B 2 110 ? 3.09749 0.54636 -8.40706 1.000 115.33157 140 LEU B O 1
ATOM 1706 N N . ASN B 2 112 ? -1.46973 -0.19658 -6.96643 1.000 167.81106 142 ASN B N 1
ATOM 1707 C CA . ASN B 2 112 ? -0.90634 -0.76989 -5.74975 1.000 164.73234 142 ASN B CA 1
ATOM 1708 C C . ASN B 2 112 ? -1.86387 -1.79421 -5.14840 1.000 183.86457 142 ASN B C 1
ATOM 1709 O O . ASN B 2 112 ? -1.85855 -2.96336 -5.53351 1.000 184.32918 142 ASN B O 1
ATOM 1714 N N . HIS B 2 113 ? -2.70122 -1.34636 -4.22022 1.000 185.43949 143 HIS B N 1
ATOM 1715 C CA . HIS B 2 113 ? -3.58507 -2.24089 -3.49122 1.000 177.63822 143 HIS B CA 1
ATOM 1716 C C . HIS B 2 113 ? -4.93221 -2.37428 -4.19572 1.000 179.86449 143 HIS B C 1
ATOM 1717 O O . HIS B 2 113 ? -5.27128 -1.60403 -5.09837 1.000 181.49420 143 HIS B O 1
ATOM 1719 N N . GLN B 2 114 ? -5.69939 -3.38123 -3.76637 1.000 190.00345 144 GLN B N 1
ATOM 1720 C CA . GLN B 2 114 ? -6.98832 -3.66349 -4.39217 1.000 182.78413 144 GLN B CA 1
ATOM 1721 C C . GLN B 2 114 ? -7.94252 -2.48738 -4.23974 1.000 178.20615 144 GLN B C 1
ATOM 1722 O O . GLN B 2 114 ? -8.58549 -2.05904 -5.20564 1.000 165.81157 144 GLN B O 1
ATOM 1724 N N . ASP B 2 115 ? -8.05201 -1.95961 -3.02577 1.000 179.55290 145 ASP B N 1
ATOM 1725 C CA . ASP B 2 115 ? -8.91292 -0.82691 -2.72283 1.000 166.72553 145 ASP B CA 1
ATOM 1726 C C . ASP B 2 115 ? -8.10042 0.19131 -1.93775 1.000 166.01378 145 ASP B C 1
ATOM 1727 O O . ASP B 2 115 ? -7.38726 -0.17279 -0.99690 1.000 151.96775 145 ASP B O 1
ATOM 1729 N N . LYS B 2 116 ? -8.20536 1.46112 -2.32613 1.000 163.75174 146 LYS B N 1
ATOM 1730 C CA . LYS B 2 116 ? -7.43356 2.52897 -1.71686 1.000 156.38226 146 LYS B CA 1
ATOM 1731 C C . LYS B 2 116 ? -8.35356 3.70483 -1.41616 1.000 161.76902 146 LYS B C 1
ATOM 1732 O O . LYS B 2 116 ? -9.04964 4.18956 -2.32284 1.000 168.29081 146 LYS B O 1
ATOM 1734 N N . PRO B 2 117 ? -8.43421 4.15376 -0.15219 1.000 152.60654 147 PRO B N 1
ATOM 1735 C CA . PRO B 2 117 ? -9.05961 5.40049 0.27804 1.000 153.73216 147 PRO B CA 1
ATOM 1736 C C . PRO B 2 117 ? -8.79421 6.55700 -0.69234 1.000 138.95104 147 PRO B C 1
ATOM 1737 O O . PRO B 2 117 ? -9.66342 7.41036 -0.87593 1.000 126.00775 147 PRO B O 1
ATOM 1741 N N . SER B 2 121 ? -4.50200 8.38256 -6.72702 1.000 118.58449 151 SER B N 1
ATOM 1742 C CA . SER B 2 121 ? -4.04014 9.71040 -7.11568 1.000 142.59910 151 SER B CA 1
ATOM 1743 C C . SER B 2 121 ? -2.79862 9.62141 -7.99872 1.000 153.33482 151 SER B C 1
ATOM 1744 O O . SER B 2 121 ? -1.69202 9.94683 -7.56599 1.000 152.45528 151 SER B O 1
ATOM 1746 N N . VAL B 2 122 ? -2.99442 9.16579 -9.23871 1.000 147.59280 152 VAL B N 1
ATOM 1747 C CA . VAL B 2 122 ? -1.88225 9.04677 -10.17902 1.000 137.22446 152 VAL B CA 1
ATOM 1748 C C . VAL B 2 122 ? -1.27704 10.41352 -10.47553 1.000 140.09365 152 VAL B C 1
ATOM 1749 O O . VAL B 2 122 ? -0.05960 10.54364 -10.65732 1.000 150.66147 152 VAL B O 1
ATOM 1751 N N . GLN B 2 123 ? -2.11480 11.45252 -10.53796 1.000 135.98856 153 GLN B N 1
ATOM 1752 C CA . GLN B 2 123 ? -1.60223 12.79736 -10.78213 1.000 152.82399 153 GLN B CA 1
ATOM 1753 C C . GLN B 2 123 ? -0.71584 13.25822 -9.63367 1.000 153.49875 153 GLN B C 1
ATOM 1754 O O . GLN B 2 123 ? 0.31526 13.90748 -9.85261 1.000 154.14496 153 GLN B O 1
ATOM 1756 N N . GLU B 2 124 ? -1.09670 12.91997 -8.39999 1.000 149.78668 154 GLU B N 1
ATOM 1757 C CA . GLU B 2 124 ? -0.25966 13.25419 -7.25498 1.000 153.76434 154 GLU B CA 1
ATOM 1758 C C . GLU B 2 124 ? 1.06672 12.51279 -7.32332 1.000 157.36330 154 GLU B C 1
ATOM 1759 O O . GLU B 2 124 ? 2.11520 13.07081 -6.98471 1.000 156.90035 154 GLU B O 1
ATOM 1761 N N . ILE B 2 125 ? 1.03924 11.25188 -7.76149 1.000 170.82724 155 ILE B N 1
ATOM 1762 C CA . ILE B 2 125 ? 2.27420 10.48718 -7.90593 1.000 166.98830 155 ILE B CA 1
ATOM 1763 C C . ILE B 2 125 ? 3.17614 11.11979 -8.95771 1.000 157.56391 155 ILE B C 1
ATOM 1764 O O . ILE B 2 125 ? 4.39453 11.21100 -8.77375 1.000 151.94147 155 ILE B O 1
ATOM 1766 N N . LYS B 2 126 ? 2.59551 11.57707 -10.07011 1.000 152.21998 156 LYS B N 1
ATOM 1767 C CA . LYS B 2 126 ? 3.39947 12.22768 -11.10166 1.000 147.88303 156 LYS B CA 1
ATOM 1768 C C . LYS B 2 126 ? 3.99186 13.54294 -10.60874 1.000 145.87650 156 LYS B C 1
ATOM 1769 O O . LYS B 2 126 ? 5.15744 13.84785 -10.88833 1.000 131.27016 156 LYS B O 1
ATOM 1775 N N . LYS B 2 127 ? 3.20588 14.33755 -9.87885 1.000 144.58580 157 LYS B N 1
ATOM 1776 C CA . LYS B 2 127 ? 3.69178 15.64162 -9.43656 1.000 145.28541 157 LYS B CA 1
ATOM 1777 C C . LYS B 2 127 ? 4.72970 15.51633 -8.32607 1.000 166.80660 157 LYS B C 1
ATOM 1778 O O . LYS B 2 127 ? 5.73317 16.23864 -8.32436 1.000 174.05080 157 LYS B O 1
ATOM 1780 N N . TYR B 2 128 ? 4.51018 14.60655 -7.37495 1.000 166.32231 158 TYR B N 1
ATOM 1781 C CA . TYR B 2 128 ? 5.40435 14.47284 -6.23123 1.000 152.82847 158 TYR B CA 1
ATOM 1782 C C . TYR B 2 128 ? 6.62670 13.61553 -6.54892 1.000 142.58007 158 TYR B C 1
ATOM 1783 O O . TYR B 2 128 ? 7.68541 13.80781 -5.94017 1.000 154.11126 158 TYR B O 1
ATOM 1792 N N . PHE B 2 129 ? 6.50854 12.67710 -7.49160 1.000 139.82773 159 PHE B N 1
ATOM 1793 C CA . PHE B 2 129 ? 7.63556 11.86112 -7.92588 1.000 136.69676 159 PHE B CA 1
ATOM 1794 C C . PHE B 2 129 ? 8.50365 12.56047 -8.96329 1.000 142.42937 159 PHE B C 1
ATOM 1795 O O . PHE B 2 129 ? 9.58657 12.05455 -9.27829 1.000 159.72526 159 PHE B O 1
ATOM 1803 N N . GLU B 2 130 ? 8.05542 13.70202 -9.49300 1.000 135.83990 160 GLU B N 1
ATOM 1804 C CA . GLU B 2 130 ? 8.78480 14.44834 -10.52116 1.000 125.51723 160 GLU B CA 1
ATOM 1805 C C . GLU B 2 130 ? 9.07317 13.57528 -11.73922 1.000 123.86634 160 GLU B C 1
ATOM 1806 O O . GLU B 2 130 ? 10.12202 13.69003 -12.37829 1.000 122.57078 160 GLU B O 1
ATOM 1808 N N . LEU B 2 131 ? 8.12994 12.69147 -12.06205 1.000 134.83271 161 LEU B N 1
ATOM 1809 C CA . LEU B 2 131 ? 8.26586 11.83906 -13.23244 1.000 129.07854 161 LEU B CA 1
ATOM 1810 C C . LEU B 2 131 ? 7.86752 12.54414 -14.52310 1.000 120.98818 161 LEU B C 1
ATOM 1811 O O . LEU B 2 131 ? 8.08779 11.99397 -15.60394 1.000 116.18686 161 LEU B O 1
ATOM 1816 N N . GLU B 2 132 ? 7.26972 13.72755 -14.45291 1.000 130.63187 162 GLU B N 1
ATOM 1817 C CA . GLU B 2 132 ? 6.98462 14.42617 -15.69993 1.000 130.29745 162 GLU B CA 1
ATOM 1818 C C . GLU B 2 132 ? 8.26577 15.01484 -16.30073 1.000 131.40153 162 GLU B C 1
ATOM 1819 O O . GLU B 2 132 ? 8.54185 14.78341 -17.48488 1.000 135.90129 162 GLU B O 1
ATOM 1821 N N . PRO B 2 133 ? 9.09576 15.77054 -15.53429 1.000 142.62360 163 PRO B N 1
ATOM 1822 C CA . PRO B 2 133 ? 10.31604 16.33783 -16.13861 1.000 161.61216 163 PRO B CA 1
ATOM 1823 C C . PRO B 2 133 ? 11.40375 15.30904 -16.39802 1.000 165.33183 163 PRO B C 1
ATOM 1824 O O . PRO B 2 133 ? 11.97035 15.23653 -17.49412 1.000 177.50112 163 PRO B O 1
ATOM 1828 N N . LEU B 2 134 ? 11.71280 14.50697 -15.38152 1.000 156.08484 164 LEU B N 1
ATOM 1829 C CA . LEU B 2 134 ? 12.80749 13.55851 -15.52644 1.000 157.14371 164 LEU B CA 1
ATOM 1830 C C . LEU B 2 134 ? 12.37794 12.37257 -16.38113 1.000 143.12100 164 LEU B C 1
ATOM 1831 O O . LEU B 2 134 ? 13.07419 11.99957 -17.33150 1.000 137.03300 164 LEU B O 1
ATOM 1833 N N . ALA B 2 135 ? 11.23083 11.76854 -16.06457 1.000 156.32209 165 ALA B N 1
ATOM 1834 C CA . ALA B 2 135 ? 10.77530 10.57631 -16.78175 1.000 173.38723 165 ALA B CA 1
ATOM 1835 C C . ALA B 2 135 ? 10.03620 10.98869 -18.05933 1.000 158.37319 165 ALA B C 1
ATOM 1836 O O . ALA B 2 135 ? 8.83101 10.78597 -18.22318 1.000 139.56596 165 ALA B O 1
ATOM 1838 N N . ARG B 2 136 ? 10.80199 11.56653 -18.99043 1.000 148.24998 166 ARG B N 1
ATOM 1839 C CA . ARG B 2 136 ? 10.28647 12.03306 -20.27345 1.000 154.82755 166 ARG B CA 1
ATOM 1840 C C . ARG B 2 136 ? 11.08824 11.47939 -21.44506 1.000 154.04158 166 ARG B C 1
ATOM 1841 O O . ARG B 2 136 ? 12.32025 11.42059 -21.39505 1.000 147.67304 166 ARG B O 1
ATOM 1843 N N . GLY B 2 137 ? 10.37375 11.08389 -22.50056 1.000 126.51015 167 GLY B N 1
ATOM 1844 C CA . GLY B 2 137 ? 10.95345 10.63672 -23.75161 1.000 117.94249 167 GLY B CA 1
ATOM 1845 C C . GLY B 2 137 ? 11.41834 9.19899 -23.83255 1.000 114.24974 167 GLY B C 1
ATOM 1846 O O . GLY B 2 137 ? 11.95722 8.80567 -24.87524 1.000 110.18261 167 GLY B O 1
ATOM 1847 N N . LYS B 2 138 ? 11.24116 8.39940 -22.78901 1.000 117.43375 168 LYS B N 1
ATOM 1848 C CA . LYS B 2 138 ? 11.66541 7.00920 -22.81669 1.000 113.31781 168 LYS B CA 1
ATOM 1849 C C . LYS B 2 138 ? 10.43922 6.13216 -22.57734 1.000 110.29927 168 LYS B C 1
ATOM 1850 O O . LYS B 2 138 ? 9.42225 6.58787 -22.04488 1.000 140.26864 168 LYS B O 1
ATOM 1856 N N . ARG B 2 139 ? 10.53868 4.86069 -22.97054 1.000 108.69149 169 ARG B N 1
ATOM 1857 C CA . ARG B 2 139 ? 9.41520 3.92494 -22.90046 1.000 124.16392 169 ARG B CA 1
ATOM 1858 C C . ARG B 2 139 ? 9.17146 3.50892 -21.45135 1.000 104.80751 169 ARG B C 1
ATOM 1859 O O . ARG B 2 139 ? 9.51594 2.41297 -21.00639 1.000 90.18520 169 ARG B O 1
ATOM 1861 N N . TRP B 2 140 ? 8.55461 4.41797 -20.70746 1.000 107.86697 170 TRP B N 1
ATOM 1862 C CA . TRP B 2 140 ? 8.11545 4.20529 -19.33596 1.000 111.29680 170 TRP B CA 1
ATOM 1863 C C . TRP B 2 140 ? 6.62103 4.46093 -19.22291 1.000 123.09140 170 TRP B C 1
ATOM 1864 O O . TRP B 2 140 ? 6.08857 5.38029 -19.85176 1.000 136.68911 170 TRP B O 1
ATOM 1875 N N . ILE B 2 141 ? 5.94905 3.63884 -18.42064 1.000 121.28872 171 ILE B N 1
ATOM 1876 C CA . ILE B 2 141 ? 4.50367 3.71536 -18.25721 1.000 128.71575 171 ILE B CA 1
ATOM 1877 C C . ILE B 2 141 ? 4.17091 3.59411 -16.77983 1.000 131.98839 171 ILE B C 1
ATOM 1878 O O . ILE B 2 141 ? 4.60468 2.64956 -16.11122 1.000 120.14817 171 ILE B O 1
ATOM 1883 N N . LEU B 2 142 ? 3.39652 4.54932 -16.27986 1.000 145.32491 172 LEU B N 1
ATOM 1884 C CA . LEU B 2 142 ? 2.87753 4.54678 -14.91927 1.000 132.72424 172 LEU B CA 1
ATOM 1885 C C . LEU B 2 142 ? 1.39874 4.21586 -15.02738 1.000 154.06117 172 LEU B C 1
ATOM 1886 O O . LEU B 2 142 ? 0.61261 5.02380 -15.53401 1.000 155.48647 172 LEU B O 1
ATOM 1891 N N . GLN B 2 143 ? 1.01708 3.03746 -14.55770 1.000 164.67568 173 GLN B N 1
ATOM 1892 C CA . GLN B 2 143 ? -0.37326 2.66209 -14.74119 1.000 160.83350 173 GLN B CA 1
ATOM 1893 C C . GLN B 2 143 ? -0.98855 2.22968 -13.42260 1.000 171.81578 173 GLN B C 1
ATOM 1894 O O . GLN B 2 143 ? -0.30469 1.64951 -12.57327 1.000 169.45671 173 GLN B O 1
ATOM 1896 N N . PRO B 2 144 ? -2.27653 2.49602 -13.22309 1.000 178.90679 174 PRO B N 1
ATOM 1897 C CA . PRO B 2 144 ? -2.91647 2.05311 -11.98527 1.000 184.35830 174 PRO B CA 1
ATOM 1898 C C . PRO B 2 144 ? -3.15474 0.55484 -12.02682 1.000 186.63111 174 PRO B C 1
ATOM 1899 O O . PRO B 2 144 ? -3.40305 -0.03530 -13.08113 1.000 169.44326 174 PRO B O 1
ATOM 1903 N N . CYS B 2 145 ? -3.08141 -0.05991 -10.85230 1.000 186.42691 175 CYS B N 1
ATOM 1904 C CA . CYS B 2 145 ? -3.28841 -1.49209 -10.72992 1.000 173.53972 175 CYS B CA 1
ATOM 1905 C C . CYS B 2 145 ? -3.82068 -1.78344 -9.33847 1.000 182.23144 175 CYS B C 1
ATOM 1906 O O . CYS B 2 145 ? -3.45885 -1.11356 -8.36754 1.000 184.25115 175 CYS B O 1
ATOM 1909 N N . SER B 2 146 ? -4.68357 -2.79048 -9.25244 1.000 184.72583 176 SER B N 1
ATOM 1910 C CA . SER B 2 146 ? -5.26593 -3.20115 -7.98617 1.000 181.61830 176 SER B CA 1
ATOM 1911 C C . SER B 2 146 ? -5.32853 -4.71950 -7.92325 1.000 181.89891 176 SER B C 1
ATOM 1912 O O . SER B 2 146 ? -5.46880 -5.39387 -8.94670 1.000 184.33077 176 SER B O 1
ATOM 1915 N N . LEU B 2 147 ? -5.21382 -5.25120 -6.70241 1.000 186.10344 177 LEU B N 1
ATOM 1916 C CA . LEU B 2 147 ? -5.25148 -6.69820 -6.51339 1.000 194.40380 177 LEU B CA 1
ATOM 1917 C C . LEU B 2 147 ? -6.62492 -7.27575 -6.83367 1.000 201.11817 177 LEU B C 1
ATOM 1918 O O . LEU B 2 147 ? -6.72960 -8.44777 -7.21321 1.000 210.69546 177 LEU B O 1
ATOM 1920 N N . ASP B 2 148 ? -7.68262 -6.48080 -6.68423 1.000 190.46755 178 ASP B N 1
ATOM 1921 C CA . ASP B 2 148 ? -9.02524 -6.91105 -7.04703 1.000 190.25004 178 ASP B CA 1
ATOM 1922 C C . ASP B 2 148 ? -9.35476 -6.64520 -8.50918 1.000 198.35912 178 ASP B C 1
ATOM 1923 O O . ASP B 2 148 ? -10.42465 -7.05477 -8.97272 1.000 204.28413 178 ASP B O 1
ATOM 1925 N N . ASP B 2 149 ? -8.46871 -5.97705 -9.24002 1.000 194.28461 179 ASP B N 1
ATOM 1926 C CA . ASP B 2 149 ? -8.65362 -5.68249 -10.65835 1.000 184.05999 179 ASP B CA 1
ATOM 1927 C C . ASP B 2 149 ? -7.60136 -6.47931 -11.42538 1.000 174.16673 179 ASP B C 1
ATOM 1928 O O . ASP B 2 149 ? -6.48503 -6.00770 -11.64891 1.000 178.44784 179 ASP B O 1
ATOM 1930 N N . MET B 2 150 ? -7.96621 -7.70098 -11.82308 1.000 162.21261 180 MET B N 1
ATOM 1931 C CA . MET B 2 150 ? -7.03266 -8.54649 -12.56058 1.000 151.90749 180 MET B CA 1
ATOM 1932 C C . MET B 2 150 ? -6.85037 -8.05389 -13.99048 1.000 148.58574 180 MET B C 1
ATOM 1933 O O . MET B 2 150 ? -5.73809 -8.09667 -14.53083 1.000 152.51758 180 MET B O 1
ATOM 1935 N N . ASP B 2 151 ? -7.92905 -7.57680 -14.61665 1.000 158.55062 181 ASP B N 1
ATOM 1936 C CA . ASP B 2 151 ? -7.84933 -7.16557 -16.01412 1.000 170.38657 181 ASP B CA 1
ATOM 1937 C C . ASP B 2 151 ? -6.97511 -5.92952 -16.18045 1.000 163.60516 181 ASP B C 1
ATOM 1938 O O . ASP B 2 151 ? -6.26681 -5.79859 -17.18506 1.000 163.88414 181 ASP B O 1
ATOM 1940 N N . ALA B 2 152 ? -7.02260 -5.00086 -15.22180 1.000 155.38405 182 ALA B N 1
ATOM 1941 C CA . ALA B 2 152 ? -6.16676 -3.82311 -15.31908 1.000 156.71180 182 ALA B CA 1
ATOM 1942 C C . ALA B 2 152 ? -4.69587 -4.20884 -15.22228 1.000 155.51638 182 ALA B C 1
ATOM 1943 O O . ALA B 2 152 ? -3.85672 -3.67806 -15.96151 1.000 142.22923 182 ALA B O 1
ATOM 1945 N N . LEU B 2 153 ? -4.36945 -5.14603 -14.32667 1.000 154.60345 183 LEU B N 1
ATOM 1946 C CA . LEU B 2 153 ? -3.00395 -5.65386 -14.24658 1.000 146.60669 183 LEU B CA 1
ATOM 1947 C C . LEU B 2 153 ? -2.59972 -6.34339 -15.54188 1.000 147.06009 183 LEU B C 1
ATOM 1948 O O . LEU B 2 153 ? -1.46147 -6.19873 -16.00455 1.000 168.33247 183 LEU B O 1
ATOM 1950 N N . LYS B 2 154 ? -3.52272 -7.10168 -16.13932 1.000 137.60815 184 LYS B N 1
ATOM 1951 C CA . LYS B 2 154 ? -3.23051 -7.76835 -17.40375 1.000 139.60111 184 LYS B CA 1
ATOM 1952 C C . LYS B 2 154 ? -2.95095 -6.75679 -18.50746 1.000 145.84228 184 LYS B C 1
ATOM 1953 O O . LYS B 2 154 ? -2.03253 -6.94264 -19.31181 1.000 154.87729 184 LYS B O 1
ATOM 1955 N N . ASP B 2 155 ? -3.72578 -5.67133 -18.55178 1.000 139.75842 185 ASP B N 1
ATOM 1956 C CA . ASP B 2 155 ? -3.50257 -4.63766 -19.55952 1.000 143.85714 185 ASP B CA 1
ATOM 1957 C C . ASP B 2 155 ? -2.18061 -3.91494 -19.33085 1.000 150.55904 185 ASP B C 1
ATOM 1958 O O . ASP B 2 155 ? -1.46096 -3.60358 -20.28913 1.000 139.22742 185 ASP B O 1
ATOM 1960 N N . SER B 2 156 ? -1.84323 -3.64069 -18.06855 1.000 159.04603 186 SER B N 1
ATOM 1961 C CA . SER B 2 156 ? -0.56126 -3.00968 -17.77125 1.000 148.70588 186 SER B CA 1
ATOM 1962 C C . SER B 2 156 ? 0.60130 -3.90265 -18.18689 1.000 136.18360 186 SER B C 1
ATOM 1963 O O . SER B 2 156 ? 1.57188 -3.43319 -18.79395 1.000 144.43750 186 SER B O 1
ATOM 1966 N N . PHE B 2 157 ? 0.51733 -5.19697 -17.87583 1.000 130.88848 187 PHE B N 1
ATOM 1967 C CA . PHE B 2 157 ? 1.55775 -6.12666 -18.29829 1.000 139.45472 187 PHE B CA 1
ATOM 1968 C C . PHE B 2 157 ? 1.60980 -6.26583 -19.81361 1.000 133.53828 187 PHE B C 1
ATOM 1969 O O . PHE B 2 157 ? 2.69416 -6.44402 -20.37597 1.000 123.88688 187 PHE B O 1
ATOM 1977 N N . SER B 2 158 ? 0.46322 -6.17304 -20.49222 1.000 130.37945 188 SER B N 1
ATOM 1978 C CA . SER B 2 158 ? 0.46944 -6.22615 -21.94957 1.000 136.55006 188 SER B CA 1
ATOM 1979 C C . SER B 2 158 ? 1.17647 -5.01330 -22.53721 1.000 130.94894 188 SER B C 1
ATOM 1980 O O . SER B 2 158 ? 1.95204 -5.14192 -23.49060 1.000 130.26163 188 SER B O 1
ATOM 1983 N N . GLN B 2 159 ? 0.92615 -3.82792 -21.97664 1.000 140.57305 189 GLN B N 1
ATOM 1984 C CA . GLN B 2 159 ? 1.65022 -2.63935 -22.41888 1.000 144.76636 189 GLN B CA 1
ATOM 1985 C C . GLN B 2 159 ? 3.14427 -2.76963 -22.14173 1.000 136.28020 189 GLN B C 1
ATOM 1986 O O . GLN B 2 159 ? 3.97763 -2.38235 -22.97263 1.000 133.66413 189 GLN B O 1
ATOM 1992 N N . LEU B 2 160 ? 3.50206 -3.32019 -20.97887 1.000 138.44864 190 LEU B N 1
ATOM 1993 C CA . LEU B 2 160 ? 4.91311 -3.50772 -20.65508 1.000 144.68209 190 LEU B CA 1
ATOM 1994 C C . LEU B 2 160 ? 5.58510 -4.46894 -21.62895 1.000 134.62491 190 LEU B C 1
ATOM 1995 O O . LEU B 2 160 ? 6.71548 -4.22934 -22.06627 1.000 114.67714 190 LEU B O 1
ATOM 2000 N N . ILE B 2 161 ? 4.90288 -5.55859 -21.98639 1.000 123.37418 191 ILE B N 1
ATOM 2001 C CA . ILE B 2 161 ? 5.46317 -6.50568 -22.94596 1.000 110.62081 191 ILE B CA 1
ATOM 2002 C C . ILE B 2 161 ? 5.55298 -5.87621 -24.33186 1.000 107.98339 191 ILE B C 1
ATOM 2003 O O . ILE B 2 161 ? 6.50416 -6.12889 -25.08194 1.000 103.94369 191 ILE B O 1
ATOM 2008 N N . ASN B 2 162 ? 4.58051 -5.03112 -24.68704 1.000 112.33649 192 ASN B N 1
ATOM 2009 C CA . ASN B 2 162 ? 4.64927 -4.31829 -25.95911 1.000 119.73320 192 ASN B CA 1
ATOM 2010 C C . ASN B 2 162 ? 5.86340 -3.40089 -26.00182 1.000 125.87021 192 ASN B C 1
ATOM 2011 O O . ASN B 2 162 ? 6.51821 -3.26864 -27.04284 1.000 118.20889 192 ASN B O 1
ATOM 2013 N N . LEU B 2 163 ? 6.17551 -2.75544 -24.87641 1.000 130.90980 193 LEU B N 1
ATOM 2014 C CA . LEU B 2 163 ? 7.39265 -1.95216 -24.80216 1.000 108.76513 193 LEU B CA 1
ATOM 2015 C C . LEU B 2 163 ? 8.63672 -2.82965 -24.88117 1.000 106.91865 193 LEU B C 1
ATOM 2016 O O . LEU B 2 163 ? 9.62785 -2.45595 -25.51908 1.000 117.29442 193 LEU B O 1
ATOM 2021 N N . LEU B 2 164 ? 8.60317 -3.99627 -24.23108 1.000 101.23109 194 LEU B N 1
ATOM 2022 C CA . LEU B 2 164 ? 9.72964 -4.92307 -24.28127 1.000 101.25002 194 LEU B CA 1
ATOM 2023 C C . LEU B 2 164 ? 10.02955 -5.37971 -25.70282 1.000 111.16427 194 LEU B C 1
ATOM 2024 O O . LEU B 2 164 ? 11.17513 -5.72626 -26.01203 1.000 115.79837 194 LEU B O 1
ATOM 2029 N N . GLU B 2 165 ? 9.02239 -5.38930 -26.57877 1.000 138.80040 195 GLU B N 1
ATOM 2030 C CA . GLU B 2 165 ? 9.23554 -5.83548 -27.95008 1.000 141.30623 195 GLU B CA 1
ATOM 2031 C C . GLU B 2 165 ? 10.05812 -4.84544 -28.76483 1.000 145.29729 195 GLU B C 1
ATOM 2032 O O . GLU B 2 165 ? 10.65893 -5.24000 -29.76997 1.000 158.48248 195 GLU B O 1
ATOM 2034 N N . GLU B 2 166 ? 10.10204 -3.58041 -28.35905 1.000 125.54120 196 GLU B N 1
ATOM 2035 C CA . GLU B 2 166 ? 10.86120 -2.56732 -29.08445 1.000 129.42463 196 GLU B CA 1
ATOM 2036 C C . GLU B 2 166 ? 12.36316 -2.76531 -28.90172 1.000 160.54840 196 GLU B C 1
ATOM 2037 O O . GLU B 2 166 ? 13.13014 -2.69807 -29.86276 1.000 150.35624 196 GLU B O 1
ATOM 2039 N N . ILE C 1 6 ? 36.78963 -11.42146 -39.04935 1.000 85.20157 434 ILE C N 1
ATOM 2040 C CA . ILE C 1 6 ? 37.65790 -10.94125 -37.98725 1.000 93.71340 434 ILE C CA 1
ATOM 2041 C C . ILE C 1 6 ? 38.66129 -9.95668 -38.56804 1.000 95.05817 434 ILE C C 1
ATOM 2042 O O . ILE C 1 6 ? 38.76757 -8.81805 -38.10507 1.000 89.58335 434 ILE C O 1
ATOM 2047 N N . ILE C 1 7 ? 39.39456 -10.40916 -39.59031 1.000 110.02254 435 ILE C N 1
ATOM 2048 C CA . ILE C 1 7 ? 40.39156 -9.59672 -40.28205 1.000 108.83476 435 ILE C CA 1
ATOM 2049 C C . ILE C 1 7 ? 39.57030 -8.62826 -41.13015 1.000 110.91085 435 ILE C C 1
ATOM 2050 O O . ILE C 1 7 ? 38.33483 -8.66812 -41.08950 1.000 107.63513 435 ILE C O 1
ATOM 2055 N N . GLN C 1 8 ? 40.23036 -7.76766 -41.91187 1.000 109.31526 436 GLN C N 1
ATOM 2056 C CA . GLN C 1 8 ? 39.58108 -6.75835 -42.75192 1.000 116.39383 436 GLN C CA 1
ATOM 2057 C C . GLN C 1 8 ? 38.75679 -5.79761 -41.90273 1.000 105.18193 436 GLN C C 1
ATOM 2058 O O . GLN C 1 8 ? 38.88345 -4.57961 -42.04704 1.000 120.90971 436 GLN C O 1
ATOM 2060 N N . GLY C 1 9 ? 37.89441 -6.32762 -41.03406 1.000 101.86720 437 GLY C N 1
ATOM 2061 C CA . GLY C 1 9 ? 37.15636 -5.46411 -40.12872 1.000 94.18554 437 GLY C CA 1
ATOM 2062 C C . GLY C 1 9 ? 38.09385 -4.73509 -39.18777 1.000 95.08380 437 GLY C C 1
ATOM 2063 O O . GLY C 1 9 ? 37.95190 -3.53273 -38.94683 1.000 93.72251 437 GLY C O 1
ATOM 2064 N N . ALA C 1 10 ? 39.05134 -5.46950 -38.61495 1.000 107.91660 438 ALA C N 1
ATOM 2065 C CA . ALA C 1 10 ? 40.08441 -4.83217 -37.80931 1.000 106.16906 438 ALA C CA 1
ATOM 2066 C C . ALA C 1 10 ? 40.85293 -3.81280 -38.63628 1.000 87.67267 438 ALA C C 1
ATOM 2067 O O . ALA C 1 10 ? 41.22323 -2.74623 -38.13524 1.000 88.20270 438 ALA C O 1
ATOM 2069 N N . LEU C 1 11 ? 41.10632 -4.12891 -39.90843 1.000 95.11059 439 LEU C N 1
ATOM 2070 C CA . LEU C 1 11 ? 41.75148 -3.16659 -40.79395 1.000 106.46668 439 LEU C CA 1
ATOM 2071 C C . LEU C 1 11 ? 40.87117 -1.94089 -40.99550 1.000 97.84185 439 LEU C C 1
ATOM 2072 O O . LEU C 1 11 ? 41.36503 -0.80618 -41.01879 1.000 116.35032 439 LEU C O 1
ATOM 2074 N N . GLU C 1 12 ? 39.56116 -2.15213 -41.14762 1.000 91.96263 440 GLU C N 1
ATOM 2075 C CA . GLU C 1 12 ? 38.64477 -1.02881 -41.30559 1.000 90.93877 440 GLU C CA 1
ATOM 2076 C C . GLU C 1 12 ? 38.65857 -0.13048 -40.07580 1.000 111.77306 440 GLU C C 1
ATOM 2077 O O . GLU C 1 12 ? 38.58685 1.09762 -40.19596 1.000 109.14010 440 GLU C O 1
ATOM 2079 N N . LEU C 1 13 ? 38.72981 -0.72128 -38.88129 1.000 100.77301 441 LEU C N 1
ATOM 2080 C CA . LEU C 1 13 ? 38.78418 0.10131 -37.67682 1.000 94.36354 441 LEU C CA 1
ATOM 2081 C C . LEU C 1 13 ? 40.11994 0.82029 -37.55798 1.000 99.35571 441 LEU C C 1
ATOM 2082 O O . LEU C 1 13 ? 40.16762 1.99121 -37.16387 1.000 105.66738 441 LEU C O 1
ATOM 2087 N N . ARG C 1 14 ? 41.21692 0.12794 -37.86813 1.000 95.35965 442 ARG C N 1
ATOM 2088 C CA . ARG C 1 14 ? 42.53356 0.74317 -37.75692 1.000 97.99994 442 ARG C CA 1
ATOM 2089 C C . ARG C 1 14 ? 42.66298 1.92430 -38.70645 1.000 101.50912 442 ARG C C 1
ATOM 2090 O O . ARG C 1 14 ? 43.29585 2.93373 -38.37521 1.000 123.77100 442 ARG C O 1
ATOM 2092 N N . THR C 1 15 ? 42.07525 1.81212 -39.89886 1.000 96.49389 443 THR C N 1
ATOM 2093 C CA . THR C 1 15 ? 42.10092 2.92676 -40.83785 1.000 98.57528 443 THR C CA 1
ATOM 2094 C C . THR C 1 15 ? 41.19061 4.06000 -40.38574 1.000 97.86602 443 THR C C 1
ATOM 2095 O O . THR C 1 15 ? 41.42904 5.22236 -40.73207 1.000 97.72357 443 THR C O 1
ATOM 2099 N N . LYS C 1 16 ? 40.15623 3.74138 -39.61354 1.000 110.10741 444 LYS C N 1
ATOM 2100 C CA . LYS C 1 16 ? 39.08762 4.69066 -39.34027 1.000 114.06297 444 LYS C CA 1
ATOM 2101 C C . LYS C 1 16 ? 39.55255 5.82564 -38.43432 1.000 97.36959 444 LYS C C 1
ATOM 2102 O O . LYS C 1 16 ? 40.31471 5.62137 -37.48450 1.000 90.64699 444 LYS C O 1
ATOM 2108 N N . THR C 1 17 ? 39.08819 7.03036 -38.74861 1.000 105.19473 445 THR C N 1
ATOM 2109 C CA . THR C 1 17 ? 39.32697 8.23370 -37.96835 1.000 100.57458 445 THR C CA 1
ATOM 2110 C C . THR C 1 17 ? 38.01880 8.69116 -37.33412 1.000 109.39915 445 THR C C 1
ATOM 2111 O O . THR C 1 17 ? 36.94289 8.15355 -37.61205 1.000 113.77357 445 THR C O 1
ATOM 2115 N N . VAL C 1 18 ? 38.12176 9.69863 -36.46407 1.000 94.29058 446 VAL C N 1
ATOM 2116 C CA . VAL C 1 18 ? 36.93239 10.20859 -35.78683 1.000 96.41567 446 VAL C CA 1
ATOM 2117 C C . VAL C 1 18 ? 35.95015 10.81733 -36.77878 1.000 113.85602 446 VAL C C 1
ATOM 2118 O O . VAL C 1 18 ? 34.73383 10.77947 -36.55712 1.000 120.71948 446 VAL C O 1
ATOM 2122 N N . GLU C 1 19 ? 36.44841 11.38107 -37.88395 1.000 105.95374 447 GLU C N 1
ATOM 2123 C CA . GLU C 1 19 ? 35.55275 11.95242 -38.88607 1.000 108.04284 447 GLU C CA 1
ATOM 2124 C C . GLU C 1 19 ? 34.62306 10.89964 -39.47530 1.000 99.33204 447 GLU C C 1
ATOM 2125 O O . GLU C 1 19 ? 33.48354 11.21125 -39.84011 1.000 83.63148 447 GLU C O 1
ATOM 2127 N N . ASP C 1 20 ? 35.08903 9.65386 -39.57864 1.000 95.71892 448 ASP C N 1
ATOM 2128 C CA . ASP C 1 20 ? 34.24119 8.58489 -40.09503 1.000 105.25052 448 ASP C CA 1
ATOM 2129 C C . ASP C 1 20 ? 33.11282 8.25975 -39.12368 1.000 99.74623 448 ASP C C 1
ATOM 2130 O O . ASP C 1 20 ? 31.97964 7.99702 -39.54308 1.000 121.54069 448 ASP C O 1
ATOM 2132 N N . VAL C 1 21 ? 33.40415 8.27357 -37.82051 1.000 93.67183 449 VAL C N 1
ATOM 2133 C CA . VAL C 1 21 ? 32.43878 7.86010 -36.80617 1.000 99.51236 449 VAL C CA 1
ATOM 2134 C C . VAL C 1 21 ? 31.70435 9.04060 -36.17981 1.000 82.28337 449 VAL C C 1
ATOM 2135 O O . VAL C 1 21 ? 30.68863 8.83527 -35.49410 1.000 73.61053 449 VAL C O 1
ATOM 2139 N N . MET C 1 22 ? 32.14263 10.26680 -36.43648 1.000 87.23683 450 MET C N 1
ATOM 2140 C CA . MET C 1 22 ? 31.48470 11.41896 -35.84712 1.000 79.76249 450 MET C CA 1
ATOM 2141 C C . MET C 1 22 ? 30.08418 11.59535 -36.42540 1.000 77.60147 450 MET C C 1
ATOM 2142 O O . MET C 1 22 ? 29.76706 11.12706 -37.52234 1.000 79.93315 450 MET C O 1
ATOM 2147 N N . THR C 1 23 ? 29.23923 12.27898 -35.65997 1.000 74.93033 451 THR C N 1
ATOM 2148 C CA . THR C 1 23 ? 27.94220 12.71580 -36.15300 1.000 83.52131 451 THR C CA 1
ATOM 2149 C C . THR C 1 23 ? 28.07729 14.13559 -36.68070 1.000 104.80136 451 THR C C 1
ATOM 2150 O O . THR C 1 23 ? 28.47100 15.02879 -35.91830 1.000 89.71191 451 THR C O 1
ATOM 2154 N N . PRO C 1 24 ? 27.78566 14.38979 -37.95611 1.000 109.79166 452 PRO C N 1
ATOM 2155 C CA . PRO C 1 24 ? 27.99904 15.73312 -38.50391 1.000 91.20292 452 PRO C CA 1
ATOM 2156 C C . PRO C 1 24 ? 27.13925 16.77349 -37.80231 1.000 91.49415 452 PRO C C 1
ATOM 2157 O O . PRO C 1 24 ? 26.12943 16.46728 -37.16393 1.000 86.88765 452 PRO C O 1
ATOM 2161 N N . LEU C 1 25 ? 27.57092 18.03026 -37.92850 1.000 95.95938 453 LEU C N 1
ATOM 2162 C CA . LEU C 1 25 ? 26.95667 19.11094 -37.16548 1.000 97.41356 453 LEU C CA 1
ATOM 2163 C C . LEU C 1 25 ? 25.49048 19.31223 -37.52308 1.000 113.84567 453 LEU C C 1
ATOM 2164 O O . LEU C 1 25 ? 24.69365 19.69858 -36.66110 1.000 101.75071 453 LEU C O 1
ATOM 2169 N N . ARG C 1 26 ? 25.11236 19.06127 -38.77858 1.000 105.99494 454 ARG C N 1
ATOM 2170 C CA . ARG C 1 26 ? 23.72362 19.27201 -39.17381 1.000 102.55174 454 ARG C CA 1
ATOM 2171 C C . ARG C 1 26 ? 22.78213 18.30389 -38.46687 1.000 111.28725 454 ARG C C 1
ATOM 2172 O O . ARG C 1 26 ? 21.62826 18.65335 -38.19235 1.000 104.11101 454 ARG C O 1
ATOM 2180 N N . ASP C 1 27 ? 23.25619 17.10183 -38.14521 1.000 108.13907 455 ASP C N 1
ATOM 2181 C CA . ASP C 1 27 ? 22.44704 16.10870 -37.45297 1.000 110.08399 455 ASP C CA 1
ATOM 2182 C C . ASP C 1 27 ? 22.53986 16.21437 -35.93668 1.000 92.59421 455 ASP C C 1
ATOM 2183 O O . ASP C 1 27 ? 21.70797 15.62336 -35.23923 1.000 78.87788 455 ASP C O 1
ATOM 2188 N N . CYS C 1 28 ? 23.51895 16.94729 -35.41232 1.000 87.97218 456 CYS C N 1
ATOM 2189 C CA . CYS C 1 28 ? 23.72291 17.02236 -33.97290 1.000 91.42049 456 CYS C CA 1
ATOM 2190 C C . CYS C 1 28 ? 22.66929 17.91994 -33.33577 1.000 105.51753 456 CYS C C 1
ATOM 2191 O O . CYS C 1 28 ? 22.44581 19.04902 -33.78396 1.000 102.45712 456 CYS C O 1
ATOM 2193 N N . PHE C 1 29 ? 22.02267 17.41252 -32.28923 1.000 93.33141 457 PHE C N 1
ATOM 2194 C CA . PHE C 1 29 ? 21.05647 18.19425 -31.52896 1.000 77.92857 457 PHE C CA 1
ATOM 2195 C C . PHE C 1 29 ? 21.80563 19.12289 -30.58181 1.000 97.05825 457 PHE C C 1
ATOM 2196 O O . PHE C 1 29 ? 22.53649 18.66143 -29.69852 1.000 87.98321 457 PHE C O 1
ATOM 2204 N N . MET C 1 30 ? 21.62726 20.42780 -30.76602 1.000 94.07940 458 MET C N 1
ATOM 2205 C CA . MET C 1 30 ? 22.35069 21.43622 -30.00666 1.000 73.13037 458 MET C CA 1
ATOM 2206 C C . MET C 1 30 ? 21.35831 22.40643 -29.37859 1.000 75.37517 458 MET C C 1
ATOM 2207 O O . MET C 1 30 ? 20.13901 22.24822 -29.49217 1.000 100.41166 458 MET C O 1
ATOM 2212 N N . ILE C 1 31 ? 21.89640 23.42172 -28.70923 1.000 81.60470 459 ILE C N 1
ATOM 2213 C CA . ILE C 1 31 ? 21.08261 24.43824 -28.05356 1.000 107.26897 459 ILE C CA 1
ATOM 2214 C C . ILE C 1 31 ? 21.93530 25.68885 -27.89271 1.000 105.53905 459 ILE C C 1
ATOM 2215 O O . ILE C 1 31 ? 23.14118 25.60758 -27.64336 1.000 112.24355 459 ILE C O 1
ATOM 2220 N N . THR C 1 32 ? 21.30307 26.84760 -28.05332 1.000 97.24245 460 THR C N 1
ATOM 2221 C CA . THR C 1 32 ? 22.02076 28.11004 -28.00084 1.000 117.99085 460 THR C CA 1
ATOM 2222 C C . THR C 1 32 ? 22.26450 28.53497 -26.55537 1.000 122.06531 460 THR C C 1
ATOM 2223 O O . THR C 1 32 ? 21.55230 28.13464 -25.63054 1.000 124.84128 460 THR C O 1
ATOM 2227 N N . GLY C 1 33 ? 23.29215 29.36761 -26.37251 1.000 103.62041 461 GLY C N 1
ATOM 2228 C CA . GLY C 1 33 ? 23.60544 29.86809 -25.04539 1.000 105.24015 461 GLY C CA 1
ATOM 2229 C C . GLY C 1 33 ? 22.52802 30.76057 -24.46600 1.000 120.83803 461 GLY C C 1
ATOM 2230 O O . GLY C 1 33 ? 22.35533 30.81505 -23.24466 1.000 133.91778 461 GLY C O 1
ATOM 2231 N N . GLU C 1 34 ? 21.79442 31.46889 -25.32245 1.000 131.97553 462 GLU C N 1
ATOM 2232 C CA . GLU C 1 34 ? 20.74774 32.38464 -24.88810 1.000 130.71191 462 GLU C CA 1
ATOM 2233 C C . GLU C 1 34 ? 19.46800 31.66824 -24.47847 1.000 117.24507 462 GLU C C 1
ATOM 2234 O O . GLU C 1 34 ? 18.52105 32.32951 -24.03632 1.000 122.58692 462 GLU C O 1
ATOM 2236 N N . ALA C 1 35 ? 19.41655 30.34592 -24.61612 1.000 111.67145 463 ALA C N 1
ATOM 2237 C CA . ALA C 1 35 ? 18.18413 29.60963 -24.39514 1.000 119.64795 463 ALA C CA 1
ATOM 2238 C C . ALA C 1 35 ? 17.74985 29.68709 -22.93359 1.000 127.32170 463 ALA C C 1
ATOM 2239 O O . ALA C 1 35 ? 18.55375 29.89727 -22.01931 1.000 117.34114 463 ALA C O 1
ATOM 2241 N N . ILE C 1 36 ? 16.44711 29.50902 -22.72860 1.000 139.70966 464 ILE C N 1
ATOM 2242 C CA . ILE C 1 36 ? 15.82518 29.51583 -21.41071 1.000 125.31211 464 ILE C CA 1
ATOM 2243 C C . ILE C 1 36 ? 15.18104 28.15310 -21.19308 1.000 128.38786 464 ILE C C 1
ATOM 2244 O O . ILE C 1 36 ? 14.49397 27.63588 -22.08182 1.000 137.51095 464 ILE C O 1
ATOM 2249 N N . LEU C 1 37 ? 15.42303 27.56111 -20.02317 1.000 128.30016 465 LEU C N 1
ATOM 2250 C CA . LEU C 1 37 ? 14.92702 26.21793 -19.72272 1.000 130.70544 465 LEU C CA 1
ATOM 2251 C C . LEU C 1 37 ? 13.47797 26.31522 -19.24622 1.000 147.47105 465 LEU C C 1
ATOM 2252 O O . LEU C 1 37 ? 13.13766 26.03864 -18.09402 1.000 149.52072 465 LEU C O 1
ATOM 2254 N N . ASP C 1 38 ? 12.61536 26.73012 -20.16914 1.000 158.10245 466 ASP C N 1
ATOM 2255 C CA . ASP C 1 38 ? 11.19500 26.80020 -19.88224 1.000 153.03601 466 ASP C CA 1
ATOM 2256 C C . ASP C 1 38 ? 10.56505 25.41598 -20.01715 1.000 152.68786 466 ASP C C 1
ATOM 2257 O O . ASP C 1 38 ? 11.22684 24.43257 -20.36442 1.000 153.07135 466 ASP C O 1
ATOM 2262 N N . PHE C 1 39 ? 9.27095 25.34044 -19.70122 1.000 150.26021 467 PHE C N 1
ATOM 2263 C CA . PHE C 1 39 ? 8.57557 24.05959 -19.76144 1.000 139.08661 467 PHE C CA 1
ATOM 2264 C C . PHE C 1 39 ? 8.64899 23.45792 -21.16150 1.000 134.11761 467 PHE C C 1
ATOM 2265 O O . PHE C 1 39 ? 8.81059 22.24182 -21.31552 1.000 116.76069 467 PHE C O 1
ATOM 2267 N N . ASN C 1 40 ? 8.52168 24.29440 -22.19473 1.000 142.15942 468 ASN C N 1
ATOM 2268 C CA . ASN C 1 40 ? 8.54816 23.79760 -23.56802 1.000 138.88777 468 ASN C CA 1
ATOM 2269 C C . ASN C 1 40 ? 9.93760 23.30770 -23.97291 1.000 136.98191 468 ASN C C 1
ATOM 2270 O O . ASN C 1 40 ? 10.06667 22.24693 -24.59523 1.000 115.71907 468 ASN C O 1
ATOM 2272 N N . THR C 1 41 ? 10.98573 24.06976 -23.64087 1.000 137.51658 469 THR C N 1
ATOM 2273 C CA . THR C 1 41 ? 12.34318 23.71588 -24.06037 1.000 120.02758 469 THR C CA 1
ATOM 2274 C C . THR C 1 41 ? 12.84670 22.44715 -23.37890 1.000 106.58393 469 THR C C 1
ATOM 2275 O O . THR C 1 41 ? 13.55149 21.63877 -24.00017 1.000 105.75303 469 THR C O 1
ATOM 2279 N N . MET C 1 42 ? 12.54642 22.28105 -22.09004 1.000 108.02521 470 MET C N 1
ATOM 2280 C CA . MET C 1 42 ? 13.04244 21.11289 -21.37136 1.000 102.23464 470 MET C CA 1
ATOM 2281 C C . MET C 1 42 ? 12.47377 19.81882 -21.93620 1.000 103.84209 470 MET C C 1
ATOM 2282 O O . MET C 1 42 ? 13.15507 18.78608 -21.92958 1.000 97.50535 470 MET C O 1
ATOM 2284 N N . SER C 1 43 ? 11.23621 19.85120 -22.43389 1.000 129.39679 471 SER C N 1
ATOM 2285 C CA . SER C 1 43 ? 10.67550 18.66351 -23.06710 1.000 110.41617 471 SER C CA 1
ATOM 2286 C C . SER C 1 43 ? 11.44164 18.31815 -24.33619 1.000 111.09772 471 SER C C 1
ATOM 2287 O O . SER C 1 43 ? 11.73507 17.14442 -24.59756 1.000 116.58200 471 SER C O 1
ATOM 2289 N N . GLU C 1 44 ? 11.77443 19.33227 -25.13919 1.000 103.24788 472 GLU C N 1
ATOM 2290 C CA . GLU C 1 44 ? 12.52966 19.08438 -26.36061 1.000 101.47936 472 GLU C CA 1
ATOM 2291 C C . GLU C 1 44 ? 13.90979 18.53625 -26.03324 1.000 105.73125 472 GLU C C 1
ATOM 2292 O O . GLU C 1 44 ? 14.43564 17.68220 -26.75656 1.000 95.37499 472 GLU C O 1
ATOM 2294 N N . ILE C 1 45 ? 14.51753 19.02790 -24.95135 1.000 114.45416 473 ILE C N 1
ATOM 2295 C CA . ILE C 1 45 ? 15.83980 18.54340 -24.56913 1.000 103.83379 473 ILE C CA 1
ATOM 2296 C C . ILE C 1 45 ? 15.75978 17.08751 -24.12593 1.000 93.30747 473 ILE C C 1
ATOM 2297 O O . ILE C 1 45 ? 16.53921 16.23977 -24.57558 1.000 92.04570 473 ILE C O 1
ATOM 2302 N N . MET C 1 46 ? 14.80951 16.77581 -23.24079 1.000 92.70156 474 MET C N 1
ATOM 2303 C CA . MET C 1 46 ? 14.68101 15.42482 -22.70633 1.000 108.82058 474 MET C CA 1
ATOM 2304 C C . MET C 1 46 ? 14.16746 14.42263 -23.73411 1.000 119.52932 474 MET C C 1
ATOM 2305 O O . MET C 1 46 ? 14.29872 13.21309 -23.51606 1.000 124.54949 474 MET C O 1
ATOM 2307 N N . GLU C 1 47 ? 13.58631 14.88792 -24.84093 1.000 106.82630 475 GLU C N 1
ATOM 2308 C CA . GLU C 1 47 ? 13.01807 13.97772 -25.82939 1.000 103.58286 475 GLU C CA 1
ATOM 2309 C C . GLU C 1 47 ? 14.03046 13.48159 -26.85366 1.000 102.01331 475 GLU C C 1
ATOM 2310 O O . GLU C 1 47 ? 13.84189 12.39796 -27.41993 1.000 118.65205 475 GLU C O 1
ATOM 2312 N N . SER C 1 48 ? 15.09749 14.24210 -27.10862 1.000 99.65643 476 SER C N 1
ATOM 2313 C CA . SER C 1 48 ? 16.05801 13.85537 -28.13651 1.000 96.73334 476 SER C CA 1
ATOM 2314 C C . SER C 1 48 ? 16.83566 12.59580 -27.77317 1.000 100.82018 476 SER C C 1
ATOM 2315 O O . SER C 1 48 ? 17.42101 11.97003 -28.66271 1.000 105.27423 476 SER C O 1
ATOM 2318 N N . GLY C 1 49 ? 16.85627 12.20962 -26.49640 1.000 111.76026 477 GLY C N 1
ATOM 2319 C CA . GLY C 1 49 ? 17.56441 11.02767 -26.05149 1.000 109.37463 477 GLY C CA 1
ATOM 2320 C C . GLY C 1 49 ? 19.05973 11.18405 -25.88091 1.000 119.06705 477 GLY C C 1
ATOM 2321 O O . GLY C 1 49 ? 19.68181 10.34673 -25.21441 1.000 123.52164 477 GLY C O 1
ATOM 2322 N N . TYR C 1 50 ? 19.66278 12.21910 -26.46051 1.000 128.08923 478 TYR C N 1
ATOM 2323 C CA . TYR C 1 50 ? 21.08983 12.44936 -26.28028 1.000 119.38289 478 TYR C CA 1
ATOM 2324 C C . TYR C 1 50 ? 21.37448 12.83422 -24.83344 1.000 116.04999 478 TYR C C 1
ATOM 2325 O O . TYR C 1 50 ? 20.69171 13.68939 -24.26203 1.000 116.89769 478 TYR C O 1
ATOM 2334 N N . THR C 1 51 ? 22.38910 12.20034 -24.24128 1.000 128.83264 479 THR C N 1
ATOM 2335 C CA . THR C 1 51 ? 22.72855 12.47096 -22.84826 1.000 91.53177 479 THR C CA 1
ATOM 2336 C C . THR C 1 51 ? 23.58779 13.71860 -22.68467 1.000 87.33116 479 THR C C 1
ATOM 2337 O O . THR C 1 51 ? 23.57511 14.33439 -21.61294 1.000 95.17007 479 THR C O 1
ATOM 2341 N N . ARG C 1 52 ? 24.34034 14.10215 -23.71313 1.000 84.57984 480 ARG C N 1
ATOM 2342 C CA . ARG C 1 52 ? 25.20108 15.27659 -23.65535 1.000 77.87615 480 ARG C CA 1
ATOM 2343 C C . ARG C 1 52 ? 24.96916 16.12004 -24.89987 1.000 67.85799 480 ARG C C 1
ATOM 2344 O O . ARG C 1 52 ? 25.06330 15.61423 -26.02275 1.000 80.34289 480 ARG C O 1
ATOM 2352 N N . ILE C 1 53 ? 24.66781 17.39862 -24.70054 1.000 64.26936 481 ILE C N 1
ATOM 2353 C CA . ILE C 1 53 ? 24.27104 18.29621 -25.77693 1.000 68.05195 481 ILE C CA 1
ATOM 2354 C C . ILE C 1 53 ? 25.28764 19.42884 -25.87098 1.000 60.76264 481 ILE C C 1
ATOM 2355 O O . ILE C 1 53 ? 25.55071 20.10698 -24.87404 1.000 63.43780 481 ILE C O 1
ATOM 2360 N N . PRO C 1 54 ? 25.89423 19.66548 -27.03305 1.000 65.27373 482 PRO C N 1
ATOM 2361 C CA . PRO C 1 54 ? 26.76745 20.83544 -27.17922 1.000 68.41351 482 PRO C CA 1
ATOM 2362 C C . PRO C 1 54 ? 25.96270 22.12503 -27.14005 1.000 65.41346 482 PRO C C 1
ATOM 2363 O O . PRO C 1 54 ? 24.86680 22.21240 -27.69832 1.000 73.41971 482 PRO C O 1
ATOM 2367 N N . VAL C 1 55 ? 26.52165 23.13299 -26.47708 1.000 84.49073 483 VAL C N 1
ATOM 2368 C CA . VAL C 1 55 ? 25.89116 24.43475 -26.30674 1.000 76.23532 483 VAL C CA 1
ATOM 2369 C C . VAL C 1 55 ? 26.73955 25.45831 -27.04473 1.000 87.45986 483 VAL C C 1
ATOM 2370 O O . VAL C 1 55 ? 27.91296 25.66644 -26.70146 1.000 100.79614 483 VAL C O 1
ATOM 2374 N N . PHE C 1 56 ? 26.14052 26.09651 -28.04688 1.000 84.10797 484 PHE C N 1
ATOM 2375 C CA . PHE C 1 56 ? 26.80439 27.04379 -28.92834 1.000 88.94698 484 PHE C CA 1
ATOM 2376 C C . PHE C 1 56 ? 26.28891 28.45808 -28.68587 1.000 87.72228 484 PHE C C 1
ATOM 2377 O O . PHE C 1 56 ? 25.32887 28.68311 -27.94433 1.000 91.64582 484 PHE C O 1
ATOM 2385 N N . GLU C 1 57 ? 26.95444 29.41883 -29.32653 1.000 87.63169 485 GLU C N 1
ATOM 2386 C CA . GLU C 1 57 ? 26.58533 30.82857 -29.24367 1.000 99.92534 485 GLU C CA 1
ATOM 2387 C C . GLU C 1 57 ? 26.80297 31.47290 -30.60366 1.000 114.31317 485 GLU C C 1
ATOM 2388 O O . GLU C 1 57 ? 27.93876 31.54201 -31.08365 1.000 103.99069 485 GLU C O 1
ATOM 2394 N N . GLY C 1 58 ? 25.71882 31.93700 -31.22057 1.000 119.92893 486 GLY C N 1
ATOM 2395 C CA . GLY C 1 58 ? 25.79048 32.57714 -32.51975 1.000 118.80593 486 GLY C CA 1
ATOM 2396 C C . GLY C 1 58 ? 25.60854 31.60052 -33.66157 1.000 96.09488 486 GLY C C 1
ATOM 2397 O O . GLY C 1 58 ? 24.62466 31.67589 -34.40405 1.000 106.81943 486 GLY C O 1
ATOM 2398 N N . GLU C 1 59 ? 26.55190 30.67584 -33.81168 1.000 95.69185 487 GLU C N 1
ATOM 2399 C CA . GLU C 1 59 ? 26.49824 29.67108 -34.86066 1.000 104.04002 487 GLU C CA 1
ATOM 2400 C C . GLU C 1 59 ? 26.69281 28.29489 -34.24430 1.000 105.10444 487 GLU C C 1
ATOM 2401 O O . GLU C 1 59 ? 27.34590 28.14809 -33.20776 1.000 117.85942 487 GLU C O 1
ATOM 2403 N N . ARG C 1 60 ? 26.12176 27.28127 -34.89653 1.000 103.59903 488 ARG C N 1
ATOM 2404 C CA . ARG C 1 60 ? 26.24173 25.92087 -34.38818 1.000 102.51467 488 ARG C CA 1
ATOM 2405 C C . ARG C 1 60 ? 27.67461 25.40927 -34.45766 1.000 103.88180 488 ARG C C 1
ATOM 2406 O O . ARG C 1 60 ? 28.00173 24.42323 -33.78870 1.000 89.66275 488 ARG C O 1
ATOM 2414 N N . SER C 1 61 ? 28.52976 26.05291 -35.24988 1.000 106.22517 489 SER C N 1
ATOM 2415 C CA . SER C 1 61 ? 29.93779 25.69487 -35.33948 1.000 113.65396 489 SER C CA 1
ATOM 2416 C C . SER C 1 61 ? 30.78179 26.37839 -34.27435 1.000 105.25603 489 SER C C 1
ATOM 2417 O O . SER C 1 61 ? 31.99344 26.15031 -34.22311 1.000 106.89915 489 SER C O 1
ATOM 2420 N N . ASN C 1 62 ? 30.17873 27.21379 -33.43685 1.000 92.60219 490 ASN C N 1
ATOM 2421 C CA . ASN C 1 62 ? 30.87388 27.89531 -32.34949 1.000 104.49201 490 ASN C CA 1
ATOM 2422 C C . ASN C 1 62 ? 30.36180 27.30301 -31.03891 1.000 100.49569 490 ASN C C 1
ATOM 2423 O O . ASN C 1 62 ? 29.47352 27.86009 -30.39225 1.000 108.54366 490 ASN C O 1
ATOM 2428 N N . ILE C 1 63 ? 30.96102 26.19175 -30.62675 1.000 103.85530 491 ILE C N 1
ATOM 2429 C CA . ILE C 1 63 ? 30.51629 25.47123 -29.44072 1.000 111.04388 491 ILE C CA 1
ATOM 2430 C C . ILE C 1 63 ? 31.27644 26.01166 -28.24017 1.000 86.69789 491 ILE C C 1
ATOM 2431 O O . ILE C 1 63 ? 32.50868 26.10756 -28.26645 1.000 74.45369 491 ILE C O 1
ATOM 2436 N N . VAL C 1 64 ? 30.54546 26.37415 -27.18901 1.000 85.32261 492 VAL C N 1
ATOM 2437 C CA . VAL C 1 64 ? 31.15684 26.99757 -26.02411 1.000 78.42222 492 VAL C CA 1
ATOM 2438 C C . VAL C 1 64 ? 30.98031 26.19750 -24.74143 1.000 82.76017 492 VAL C C 1
ATOM 2439 O O . VAL C 1 64 ? 31.74555 26.42168 -23.78883 1.000 104.73753 492 VAL C O 1
ATOM 2443 N N . ASP C 1 65 ? 30.02561 25.27322 -24.65689 1.000 77.00089 493 ASP C N 1
ATOM 2444 C CA . ASP C 1 65 ? 29.84176 24.53458 -23.41092 1.000 75.37785 493 ASP C CA 1
ATOM 2445 C C . ASP C 1 65 ? 29.14653 23.20887 -23.69384 1.000 74.34410 493 ASP C C 1
ATOM 2446 O O . ASP C 1 65 ? 28.81799 22.88452 -24.83592 1.000 70.89364 493 ASP C O 1
ATOM 2451 N N . LEU C 1 66 ? 28.95369 22.42579 -22.63479 1.000 78.20567 494 LEU C N 1
ATOM 2452 C CA . LEU C 1 66 ? 28.25800 21.14953 -22.71286 1.000 85.88742 494 LEU C CA 1
ATOM 2453 C C . LEU C 1 66 ? 27.13645 21.11422 -21.68500 1.000 99.95055 494 LEU C C 1
ATOM 2454 O O . LEU C 1 66 ? 27.27661 21.65495 -20.58397 1.000 121.34761 494 LEU C O 1
ATOM 2459 N N . LEU C 1 67 ? 26.02323 20.48025 -22.04992 1.000 77.70696 495 LEU C N 1
ATOM 2460 C CA . LEU C 1 67 ? 24.86358 20.33990 -21.18007 1.000 73.12349 495 LEU C CA 1
ATOM 2461 C C . LEU C 1 67 ? 24.62205 18.86025 -20.92253 1.000 81.80184 495 LEU C C 1
ATOM 2462 O O . LEU C 1 67 ? 24.54533 18.06738 -21.86807 1.000 92.86546 495 LEU C O 1
ATOM 2467 N N . PHE C 1 68 ? 24.50293 18.49406 -19.64952 1.000 80.20009 496 PHE C N 1
ATOM 2468 C CA . PHE C 1 68 ? 24.25091 17.11716 -19.24667 1.000 89.93019 496 PHE C CA 1
ATOM 2469 C C . PHE C 1 68 ? 22.79382 16.96451 -18.83334 1.000 82.65654 496 PHE C C 1
ATOM 2470 O O . PHE C 1 68 ? 22.26811 17.78862 -18.07762 1.000 76.58309 496 PHE C O 1
ATOM 2478 N N . VAL C 1 69 ? 22.14359 15.91284 -19.33542 1.000 87.33957 497 VAL C N 1
ATOM 2479 C CA . VAL C 1 69 ? 20.75178 15.67307 -18.97063 1.000 80.24534 497 VAL C CA 1
ATOM 2480 C C . VAL C 1 69 ? 20.64811 15.26075 -17.51012 1.000 85.76313 497 VAL C C 1
ATOM 2481 O O . VAL C 1 69 ? 19.64189 15.54540 -16.84905 1.000 96.40261 497 VAL C O 1
ATOM 2485 N N . LYS C 1 70 ? 21.66862 14.57722 -16.98317 1.000 85.85397 498 LYS C N 1
ATOM 2486 C CA . LYS C 1 70 ? 21.65121 14.21972 -15.56952 1.000 79.46512 498 LYS C CA 1
ATOM 2487 C C . LYS C 1 70 ? 21.59438 15.46254 -14.69374 1.000 82.28700 498 LYS C C 1
ATOM 2488 O O . LYS C 1 70 ? 21.02573 15.42580 -13.59616 1.000 83.29282 498 LYS C O 1
ATOM 2491 N N . ASP C 1 71 ? 22.17341 16.57115 -15.16168 1.000 85.66006 499 ASP C N 1
ATOM 2492 C CA . ASP C 1 71 ? 22.06062 17.82845 -14.43622 1.000 82.57401 499 ASP C CA 1
ATOM 2493 C C . ASP C 1 71 ? 20.65751 18.40647 -14.53242 1.000 80.46417 499 ASP C C 1
ATOM 2494 O O . ASP C 1 71 ? 20.31176 19.29884 -13.75171 1.000 101.99426 499 ASP C O 1
ATOM 2499 N N . LEU C 1 72 ? 19.84520 17.91508 -15.46899 1.000 87.70911 500 LEU C N 1
ATOM 2500 C CA . LEU C 1 72 ? 18.47259 18.36544 -15.64132 1.000 82.59242 500 LEU C CA 1
ATOM 2501 C C . LEU C 1 72 ? 17.47301 17.35558 -15.09224 1.000 83.29673 500 LEU C C 1
ATOM 2502 O O . LEU C 1 72 ? 16.31034 17.35034 -15.50764 1.000 92.88341 500 LEU C O 1
ATOM 2507 N N . ALA C 1 73 ? 17.92027 16.46289 -14.21496 1.000 101.44256 501 ALA C N 1
ATOM 2508 C CA . ALA C 1 73 ? 17.05635 15.45818 -13.61484 1.000 105.04752 501 ALA C CA 1
ATOM 2509 C C . ALA C 1 73 ? 16.36040 16.02730 -12.38588 1.000 110.99897 501 ALA C C 1
ATOM 2510 O O . ALA C 1 73 ? 16.95093 16.80602 -11.63217 1.000 130.52686 501 ALA C O 1
ATOM 2512 N N . PHE C 1 74 ? 15.10169 15.63827 -12.19150 1.000 101.11344 502 PHE C N 1
ATOM 2513 C CA . PHE C 1 74 ? 14.29085 16.01925 -11.03684 1.000 107.51071 502 PHE C CA 1
ATOM 2514 C C . PHE C 1 74 ? 14.00963 17.51526 -10.94689 1.000 120.22143 502 PHE C C 1
ATOM 2515 O O . PHE C 1 74 ? 13.43451 17.96562 -9.95001 1.000 136.00082 502 PHE C O 1
ATOM 2517 N N . VAL C 1 75 ? 14.40358 18.30585 -11.94281 1.000 106.68367 503 VAL C N 1
ATOM 2518 C CA . VAL C 1 75 ? 14.22040 19.75214 -11.87374 1.000 126.32991 503 VAL C CA 1
ATOM 2519 C C . VAL C 1 75 ? 12.80090 20.07965 -12.31647 1.000 128.69905 503 VAL C C 1
ATOM 2520 O O . VAL C 1 75 ? 12.25864 19.44378 -13.22799 1.000 139.88643 503 VAL C O 1
ATOM 2524 N N . ASP C 1 76 ? 12.19057 21.07594 -11.67652 1.000 122.45742 504 ASP C N 1
ATOM 2525 C CA . ASP C 1 76 ? 10.89078 21.31526 -12.28085 1.000 140.63386 504 ASP C CA 1
ATOM 2526 C C . ASP C 1 76 ? 10.94903 22.51940 -13.21079 1.000 146.52609 504 ASP C C 1
ATOM 2527 O O . ASP C 1 76 ? 11.62745 23.50742 -12.91093 1.000 157.18317 504 ASP C O 1
ATOM 2529 N N . PRO C 1 77 ? 10.24006 22.44537 -14.34000 1.000 131.21614 505 PRO C N 1
ATOM 2530 C CA . PRO C 1 77 ? 10.32250 23.51441 -15.34550 1.000 128.63904 505 PRO C CA 1
ATOM 2531 C C . PRO C 1 77 ? 9.55770 24.77781 -14.97520 1.000 145.50433 505 PRO C C 1
ATOM 2532 O O . PRO C 1 77 ? 9.40644 25.67243 -15.81234 1.000 144.87707 505 PRO C O 1
ATOM 2536 N N . ASP C 1 78 ? 9.07509 24.87132 -13.73343 1.000 153.77021 506 ASP C N 1
ATOM 2537 C CA . ASP C 1 78 ? 8.27815 26.02194 -13.32172 1.000 150.77475 506 ASP C CA 1
ATOM 2538 C C . ASP C 1 78 ? 9.13646 27.22205 -12.94082 1.000 156.02660 506 ASP C C 1
ATOM 2539 O O . ASP C 1 78 ? 8.66083 28.36090 -13.02281 1.000 161.64693 506 ASP C O 1
ATOM 2544 N N . ASP C 1 79 ? 10.38931 26.99628 -12.54140 1.000 167.46084 507 ASP C N 1
ATOM 2545 C CA . ASP C 1 79 ? 11.26903 28.08686 -12.14043 1.000 180.98053 507 ASP C CA 1
ATOM 2546 C C . ASP C 1 79 ? 11.81473 28.85552 -13.33725 1.000 185.31077 507 ASP C C 1
ATOM 2547 O O . ASP C 1 79 ? 12.27169 29.99160 -13.17081 1.000 189.35757 507 ASP C O 1
ATOM 2552 N N . CYS C 1 80 ? 11.73329 28.27902 -14.53674 1.000 186.14467 508 CYS C N 1
ATOM 2553 C CA . CYS C 1 80 ? 12.23190 28.90183 -15.76245 1.000 185.89897 508 CYS C CA 1
ATOM 2554 C C . CYS C 1 80 ? 13.69979 29.29855 -15.60672 1.000 181.47088 508 CYS C C 1
ATOM 2555 O O . CYS C 1 80 ? 14.08639 30.45457 -15.79281 1.000 185.56772 508 CYS C O 1
ATOM 2558 N N . THR C 1 81 ? 14.51417 28.32063 -15.22305 1.000 167.45454 509 THR C N 1
ATOM 2559 C CA . THR C 1 81 ? 15.93891 28.55940 -15.00401 1.000 164.17231 509 THR C CA 1
ATOM 2560 C C . THR C 1 81 ? 16.62776 28.90410 -16.32095 1.000 154.25544 509 THR C C 1
ATOM 2561 O O . THR C 1 81 ? 16.44534 28.18988 -17.31186 1.000 160.36004 509 THR C O 1
ATOM 2565 N N . PRO C 1 82 ? 17.41767 29.97382 -16.38118 1.000 142.72703 510 PRO C N 1
ATOM 2566 C CA . PRO C 1 82 ? 18.19177 30.23324 -17.59801 1.000 133.37961 510 PRO C CA 1
ATOM 2567 C C . PRO C 1 82 ? 19.32220 29.23061 -17.75672 1.000 141.93483 510 PRO C C 1
ATOM 2568 O O . PRO C 1 82 ? 19.82536 28.66519 -16.78326 1.000 140.22342 510 PRO C O 1
ATOM 2572 N N . LEU C 1 83 ? 19.71486 29.00678 -19.01243 1.000 129.21281 511 LEU C N 1
ATOM 2573 C CA . LEU C 1 83 ? 20.80842 28.08127 -19.28560 1.000 119.23401 511 LEU C CA 1
ATOM 2574 C C . LEU C 1 83 ? 22.12647 28.59096 -18.72018 1.000 122.74961 511 LEU C C 1
ATOM 2575 O O . LEU C 1 83 ? 22.99032 27.78861 -18.34504 1.000 119.64291 511 LEU C O 1
ATOM 2580 N N . LYS C 1 84 ? 22.30321 29.91444 -18.67235 1.000 127.37832 512 LYS C N 1
ATOM 2581 C CA . LYS C 1 84 ? 23.57344 30.48371 -18.23579 1.000 108.69371 512 LYS C CA 1
ATOM 2582 C C . LYS C 1 84 ? 23.91266 30.08532 -16.80520 1.000 110.91498 512 LYS C C 1
ATOM 2583 O O . LYS C 1 84 ? 25.07966 29.83597 -16.49070 1.000 118.61942 512 LYS C O 1
ATOM 2585 N N . THR C 1 85 ? 22.90878 30.00003 -15.92822 1.000 113.93805 513 THR C N 1
ATOM 2586 C CA . THR C 1 85 ? 23.17542 29.63036 -14.53955 1.000 135.96237 513 THR C CA 1
ATOM 2587 C C . THR C 1 85 ? 23.79813 28.24138 -14.44676 1.000 129.85294 513 THR C C 1
ATOM 2588 O O . THR C 1 85 ? 24.89834 28.07208 -13.90099 1.000 122.03142 513 THR C O 1
ATOM 2592 N N . ILE C 1 86 ? 23.13383 27.24531 -15.03621 1.000 131.06062 514 ILE C N 1
ATOM 2593 C CA . ILE C 1 86 ? 23.61142 25.86949 -14.95713 1.000 128.57714 514 ILE C CA 1
ATOM 2594 C C . ILE C 1 86 ? 24.93808 25.73224 -15.69692 1.000 128.95703 514 ILE C C 1
ATOM 2595 O O . ILE C 1 86 ? 25.85886 25.04096 -15.23617 1.000 128.91424 514 ILE C O 1
ATOM 2600 N N . THR C 1 87 ? 25.06005 26.40629 -16.84422 1.000 128.92236 515 THR C N 1
ATOM 2601 C CA . THR C 1 87 ? 26.26268 26.31249 -17.66152 1.000 119.74989 515 THR C CA 1
ATOM 2602 C C . THR C 1 87 ? 27.47232 26.87978 -16.92909 1.000 125.99210 515 THR C C 1
ATOM 2603 O O . THR C 1 87 ? 28.53592 26.25094 -16.88040 1.000 124.04281 515 THR C O 1
ATOM 2607 N N . LYS C 1 88 ? 27.32803 28.07455 -16.35206 1.000 127.96341 516 LYS C N 1
ATOM 2608 C CA . LYS C 1 88 ? 28.42577 28.68692 -15.61852 1.000 114.10030 516 LYS C CA 1
ATOM 2609 C C . LYS C 1 88 ? 28.74792 27.92100 -14.34469 1.000 105.19299 516 LYS C C 1
ATOM 2610 O O . LYS C 1 88 ? 29.90775 27.90499 -13.91674 1.000 105.58718 516 LYS C O 1
ATOM 2612 N N . PHE C 1 89 ? 27.75137 27.28184 -13.72229 1.000 107.56553 517 PHE C N 1
ATOM 2613 C CA . PHE C 1 89 ? 28.03679 26.54497 -12.49521 1.000 96.57117 517 PHE C CA 1
ATOM 2614 C C . PHE C 1 89 ? 28.80399 25.25691 -12.77793 1.000 100.45079 517 PHE C C 1
ATOM 2615 O O . PHE C 1 89 ? 29.86762 25.02061 -12.19327 1.000 121.14109 517 PHE C O 1
ATOM 2623 N N . TYR C 1 90 ? 28.28901 24.40998 -13.67497 1.000 105.83074 518 TYR C N 1
ATOM 2624 C CA . TYR C 1 90 ? 28.89409 23.08965 -13.84853 1.000 96.74267 518 TYR C CA 1
ATOM 2625 C C . TYR C 1 90 ? 30.24569 23.17085 -14.55336 1.000 108.56640 518 TYR C C 1
ATOM 2626 O O . TYR C 1 90 ? 31.22828 22.58088 -14.08889 1.000 119.32911 518 TYR C O 1
ATOM 2635 N N . ASN C 1 91 ? 30.31768 23.89281 -15.67245 1.000 106.93927 519 ASN C N 1
ATOM 2636 C CA . ASN C 1 91 ? 31.57657 24.14572 -16.37849 1.000 100.91179 519 ASN C CA 1
ATOM 2637 C C . ASN C 1 91 ? 32.30805 22.84682 -16.73277 1.000 94.11525 519 ASN C C 1
ATOM 2638 O O . ASN C 1 91 ? 33.46698 22.63357 -16.36757 1.000 111.24661 519 ASN C O 1
ATOM 2643 N N . HIS C 1 92 ? 31.60396 21.97231 -17.44697 1.000 95.34852 520 HIS C N 1
ATOM 2644 C CA . HIS C 1 92 ? 32.19725 20.71253 -17.86086 1.000 89.06037 520 HIS C CA 1
ATOM 2645 C C . HIS C 1 92 ? 33.31782 20.96154 -18.87111 1.000 87.35371 520 HIS C C 1
ATOM 2646 O O . HIS C 1 92 ? 33.27038 21.92594 -19.63969 1.000 86.16621 520 HIS C O 1
ATOM 2653 N N . PRO C 1 93 ? 34.34351 20.10979 -18.88054 1.000 99.46176 521 PRO C N 1
ATOM 2654 C CA . PRO C 1 93 ? 35.45228 20.30296 -19.82353 1.000 98.58254 521 PRO C CA 1
ATOM 2655 C C . PRO C 1 93 ? 34.98911 20.15934 -21.26457 1.000 78.37694 521 PRO C C 1
ATOM 2656 O O . PRO C 1 93 ? 34.03697 19.43736 -21.56791 1.000 78.58546 521 PRO C O 1
ATOM 2660 N N . LEU C 1 94 ? 35.68434 20.85474 -22.15893 1.000 75.64043 522 LEU C N 1
ATOM 2661 C CA . LEU C 1 94 ? 35.38012 20.83013 -23.58208 1.000 67.84988 522 LEU C CA 1
ATOM 2662 C C . LEU C 1 94 ? 36.50489 20.12180 -24.32289 1.000 70.67809 522 LEU C C 1
ATOM 2663 O O . LEU C 1 94 ? 37.66706 20.53715 -24.24416 1.000 80.55819 522 LEU C O 1
ATOM 2668 N N . HIS C 1 95 ? 36.15037 19.05751 -25.03652 1.000 84.15149 523 HIS C N 1
ATOM 2669 C CA . HIS C 1 95 ? 37.09480 18.22821 -25.77066 1.000 83.89115 523 HIS C CA 1
ATOM 2670 C C . HIS C 1 95 ? 37.11374 18.63759 -27.23213 1.000 81.42174 523 HIS C C 1
ATOM 2671 O O . HIS C 1 95 ? 36.06492 18.69751 -27.87558 1.000 77.50831 523 HIS C O 1
ATOM 2678 N N . PHE C 1 96 ? 38.29850 18.93020 -27.74860 1.000 78.36070 524 PHE C N 1
ATOM 2679 C CA . PHE C 1 96 ? 38.46752 19.22939 -29.15967 1.000 78.70111 524 PHE C CA 1
ATOM 2680 C C . PHE C 1 96 ? 39.47225 18.24117 -29.72233 1.000 78.33547 524 PHE C C 1
ATOM 2681 O O . PHE C 1 96 ? 40.58938 18.12828 -29.20628 1.000 66.58530 524 PHE C O 1
ATOM 2689 N N . VAL C 1 97 ? 39.08268 17.53731 -30.78086 1.000 86.01773 525 VAL C N 1
ATOM 2690 C CA . VAL C 1 97 ? 39.94676 16.54897 -31.41040 1.000 81.54097 525 VAL C CA 1
ATOM 2691 C C . VAL C 1 97 ? 39.92815 16.78398 -32.91255 1.000 86.20612 525 VAL C C 1
ATOM 2692 O O . VAL C 1 97 ? 38.89961 17.17189 -33.47606 1.000 85.47031 525 VAL C O 1
ATOM 2696 N N . PHE C 1 98 ? 41.06742 16.55947 -33.56090 1.000 104.37652 526 PHE C N 1
ATOM 2697 C CA . PHE C 1 98 ? 41.13006 16.79357 -34.99301 1.000 111.70909 526 PHE C CA 1
ATOM 2698 C C . PHE C 1 98 ? 40.53497 15.61273 -35.75424 1.000 104.92736 526 PHE C C 1
ATOM 2699 O O . PHE C 1 98 ? 40.46429 14.48778 -35.25409 1.000 104.83290 526 PHE C O 1
ATOM 2707 N N . ASN C 1 99 ? 40.11010 15.88525 -36.99035 1.000 117.70024 527 ASN C N 1
ATOM 2708 C CA . ASN C 1 99 ? 39.46252 14.85362 -37.79412 1.000 122.80447 527 ASN C CA 1
ATOM 2709 C C . ASN C 1 99 ? 40.42678 13.73121 -38.15988 1.000 119.93514 527 ASN C C 1
ATOM 2710 O O . ASN C 1 99 ? 40.00375 12.57857 -38.30273 1.000 118.74355 527 ASN C O 1
ATOM 2715 N N . ASP C 1 100 ? 41.71582 14.04025 -38.31437 1.000 113.39665 528 ASP C N 1
ATOM 2716 C CA . ASP C 1 100 ? 42.69675 13.03126 -38.69198 1.000 106.12929 528 ASP C CA 1
ATOM 2717 C C . ASP C 1 100 ? 43.10895 12.14086 -37.52684 1.000 112.90202 528 ASP C C 1
ATOM 2718 O O . ASP C 1 100 ? 43.76787 11.12066 -37.75588 1.000 116.67478 528 ASP C O 1
ATOM 2723 N N . THR C 1 101 ? 42.75775 12.51159 -36.29532 1.000 128.25635 529 THR C N 1
ATOM 2724 C CA . THR C 1 101 ? 43.08544 11.69599 -35.13286 1.000 108.28298 529 THR C CA 1
ATOM 2725 C C . THR C 1 101 ? 42.45137 10.31547 -35.25833 1.000 113.40473 529 THR C C 1
ATOM 2726 O O . THR C 1 101 ? 41.29563 10.17889 -35.66995 1.000 111.21447 529 THR C O 1
ATOM 2730 N N . LYS C 1 102 ? 43.21254 9.28784 -34.89921 1.000 109.32974 530 LYS C N 1
ATOM 2731 C CA . LYS C 1 102 ? 42.77144 7.91893 -35.10701 1.000 114.82228 530 LYS C CA 1
ATOM 2732 C C . LYS C 1 102 ? 41.99675 7.40110 -33.89835 1.000 90.82167 530 LYS C C 1
ATOM 2733 O O . LYS C 1 102 ? 42.01069 7.99017 -32.81473 1.000 91.28543 530 LYS C O 1
ATOM 2735 N N . LEU C 1 103 ? 41.30144 6.28173 -34.11388 1.000 91.01802 531 LEU C N 1
ATOM 2736 C CA . LEU C 1 103 ? 40.46560 5.69611 -33.07046 1.000 86.22545 531 LEU C CA 1
ATOM 2737 C C . LEU C 1 103 ? 41.27685 5.32341 -31.83485 1.000 85.06126 531 LEU C C 1
ATOM 2738 O O . LEU C 1 103 ? 40.79573 5.47115 -30.70757 1.000 80.34385 531 LEU C O 1
ATOM 2743 N N . ASP C 1 104 ? 42.48847 4.79436 -32.02317 1.000 117.64058 532 ASP C N 1
ATOM 2744 C CA . ASP C 1 104 ? 43.28748 4.36873 -30.87616 1.000 115.75142 532 ASP C CA 1
ATOM 2745 C C . ASP C 1 104 ? 43.61643 5.54321 -29.96315 1.000 92.60937 532 ASP C C 1
ATOM 2746 O O . ASP C 1 104 ? 43.48864 5.44179 -28.73643 1.000 77.85298 532 ASP C O 1
ATOM 2748 N N . ALA C 1 105 ? 44.03154 6.67038 -30.54343 1.000 86.60987 533 ALA C N 1
ATOM 2749 C CA . ALA C 1 105 ? 44.34436 7.84464 -29.73698 1.000 109.39976 533 ALA C CA 1
ATOM 2750 C C . ALA C 1 105 ? 43.09554 8.37955 -29.04860 1.000 118.58802 533 ALA C C 1
ATOM 2751 O O . ALA C 1 105 ? 43.14107 8.76769 -27.87516 1.000 122.55874 533 ALA C O 1
ATOM 2753 N N . MET C 1 106 ? 41.97780 8.42910 -29.77574 1.000 82.09458 534 MET C N 1
ATOM 2754 C CA . MET C 1 106 ? 40.71723 8.86934 -29.18966 1.000 84.64079 534 MET C CA 1
ATOM 2755 C C . MET C 1 106 ? 40.32078 7.99192 -28.00669 1.000 72.68105 534 MET C C 1
ATOM 2756 O O . MET C 1 106 ? 39.87368 8.49309 -26.96651 1.000 67.25840 534 MET C O 1
ATOM 2761 N N . LEU C 1 107 ? 40.49266 6.67606 -28.14556 1.000 80.65767 535 LEU C N 1
ATOM 2762 C CA . LEU C 1 107 ? 40.14020 5.75004 -27.07582 1.000 63.99035 535 LEU C CA 1
ATOM 2763 C C . LEU C 1 107 ? 41.07022 5.91086 -25.88343 1.000 69.15656 535 LEU C C 1
ATOM 2764 O O . LEU C 1 107 ? 40.63433 5.80966 -24.73114 1.000 73.73266 535 LEU C O 1
ATOM 2769 N N . GLU C 1 108 ? 42.35813 6.15027 -26.14222 1.000 93.34985 536 GLU C N 1
ATOM 2770 C CA . GLU C 1 108 ? 43.28744 6.42730 -25.05249 1.000 100.93876 536 GLU C CA 1
ATOM 2771 C C . GLU C 1 108 ? 42.89991 7.70528 -24.32237 1.000 92.22816 536 GLU C C 1
ATOM 2772 O O . GLU C 1 108 ? 43.03403 7.79765 -23.09675 1.000 80.03909 536 GLU C O 1
ATOM 2774 N N . GLU C 1 109 ? 42.43085 8.70942 -25.06476 1.000 89.01384 537 GLU C N 1
ATOM 2775 C CA . GLU C 1 109 ? 41.97397 9.94089 -24.43303 1.000 63.47283 537 GLU C CA 1
ATOM 2776 C C . GLU C 1 109 ? 40.70782 9.71447 -23.61760 1.000 67.88994 537 GLU C C 1
ATOM 2777 O O . GLU C 1 109 ? 40.50628 10.37655 -22.59432 1.000 79.21277 537 GLU C O 1
ATOM 2780 N N . PHE C 1 110 ? 39.84835 8.78968 -24.05136 1.000 72.71644 538 PHE C N 1
ATOM 2781 C CA . PHE C 1 110 ? 38.61866 8.49129 -23.32470 1.000 61.61980 538 PHE C CA 1
ATOM 2782 C C . PHE C 1 110 ? 38.81600 7.54993 -22.14039 1.000 76.40677 538 PHE C C 1
ATOM 2783 O O . PHE C 1 110 ? 37.92369 7.46427 -21.28839 1.000 63.22578 538 PHE C O 1
ATOM 2791 N N . LYS C 1 111 ? 39.94395 6.83386 -22.07312 1.000 74.90942 539 LYS C N 1
ATOM 2792 C CA . LYS C 1 111 ? 40.08406 5.75518 -21.09542 1.000 68.14604 539 LYS C CA 1
ATOM 2793 C C . LYS C 1 111 ? 39.98570 6.25362 -19.65877 1.000 62.81059 539 LYS C C 1
ATOM 2794 O O . LYS C 1 111 ? 39.58583 5.49420 -18.76870 1.000 53.29514 539 LYS C O 1
ATOM 2797 N N . LYS C 1 112 ? 40.34106 7.51570 -19.40824 1.000 70.34340 540 LYS C N 1
ATOM 2798 C CA . LYS C 1 112 ? 40.33606 8.02518 -18.04222 1.000 92.72970 540 LYS C CA 1
ATOM 2799 C C . LYS C 1 112 ? 38.92901 8.18473 -17.48272 1.000 80.39770 540 LYS C C 1
ATOM 2800 O O . LYS C 1 112 ? 38.77339 8.30342 -16.26254 1.000 68.13485 540 LYS C O 1
ATOM 2802 N N . GLY C 1 113 ? 37.90823 8.19434 -18.33858 1.000 75.24204 541 GLY C N 1
ATOM 2803 C CA . GLY C 1 113 ? 36.54524 8.36922 -17.88123 1.000 80.97612 541 GLY C CA 1
ATOM 2804 C C . GLY C 1 113 ? 36.19508 9.77871 -17.47345 1.000 80.63492 541 GLY C C 1
ATOM 2805 O O . GLY C 1 113 ? 35.11187 10.00069 -16.92381 1.000 80.06932 541 GLY C O 1
ATOM 2806 N N . LYS C 1 114 ? 37.08818 10.73830 -17.71080 1.000 70.61758 542 LYS C N 1
ATOM 2807 C CA . LYS C 1 114 ? 36.82493 12.13425 -17.39275 1.000 87.33671 542 LYS C CA 1
ATOM 2808 C C . LYS C 1 114 ? 35.94144 12.83235 -18.41940 1.000 70.46039 542 LYS C C 1
ATOM 2809 O O . LYS C 1 114 ? 35.46552 13.93930 -18.14422 1.000 85.77833 542 LYS C O 1
ATOM 2811 N N . SER C 1 115 ? 35.71652 12.23211 -19.58668 1.000 69.44309 543 SER C N 1
ATOM 2812 C CA . SER C 1 115 ? 34.87183 12.85200 -20.59930 1.000 90.92333 543 SER C CA 1
ATOM 2813 C C . SER C 1 115 ? 34.30096 11.77260 -21.50570 1.000 93.32254 543 SER C C 1
ATOM 2814 O O . SER C 1 115 ? 34.82028 10.65581 -21.57785 1.000 72.28731 543 SER C O 1
ATOM 2817 N N . HIS C 1 116 ? 33.19322 12.11338 -22.16680 1.000 66.25315 544 HIS C N 1
ATOM 2818 C CA . HIS C 1 116 ? 32.52625 11.19598 -23.07781 1.000 54.45414 544 HIS C CA 1
ATOM 2819 C C . HIS C 1 116 ? 32.13548 11.80093 -24.42136 1.000 54.45159 544 HIS C C 1
ATOM 2820 O O . HIS C 1 116 ? 31.72585 11.04665 -25.31037 1.000 84.04278 544 HIS C O 1
ATOM 2827 N N . LEU C 1 117 ? 32.24160 13.11764 -24.60341 1.000 47.44853 545 LEU C N 1
ATOM 2828 C CA . LEU C 1 117 ? 31.86753 13.77135 -25.85292 1.000 49.53260 545 LEU C CA 1
ATOM 2829 C C . LEU C 1 117 ? 32.96729 14.73192 -26.27736 1.000 69.55691 545 LEU C C 1
ATOM 2830 O O . LEU C 1 117 ? 33.43098 15.54289 -25.46991 1.000 89.26988 545 LEU C O 1
ATOM 2835 N N . ALA C 1 118 ? 33.38062 14.63915 -27.53945 1.000 61.11964 546 ALA C N 1
ATOM 2836 C CA . ALA C 1 118 ? 34.35501 15.54445 -28.12410 1.000 72.06492 546 ALA C CA 1
ATOM 2837 C C . ALA C 1 118 ? 33.79568 16.20744 -29.37654 1.000 65.78849 546 ALA C C 1
ATOM 2838 O O . ALA C 1 118 ? 32.85503 15.71579 -30.00901 1.000 75.67562 546 ALA C O 1
ATOM 2840 N N . ILE C 1 119 ? 34.42432 17.32130 -29.73912 1.000 67.34124 547 ILE C N 1
ATOM 2841 C CA . ILE C 1 119 ? 34.06812 18.12893 -30.89573 1.000 71.31053 547 ILE C CA 1
ATOM 2842 C C . ILE C 1 119 ? 35.14787 17.93066 -31.95054 1.000 88.24341 547 ILE C C 1
ATOM 2843 O O . ILE C 1 119 ? 36.34165 18.11813 -31.67501 1.000 90.83895 547 ILE C O 1
ATOM 2848 N N . VAL C 1 120 ? 34.72846 17.53371 -33.14854 1.000 81.69479 548 VAL C N 1
ATOM 2849 C CA . VAL C 1 120 ? 35.63910 17.28912 -34.26002 1.000 86.96071 548 VAL C CA 1
ATOM 2850 C C . VAL C 1 120 ? 35.96506 18.60532 -34.95509 1.000 90.86955 548 VAL C C 1
ATOM 2851 O O . VAL C 1 120 ? 35.07037 19.31381 -35.42947 1.000 90.22522 548 VAL C O 1
ATOM 2855 N N . GLN C 1 121 ? 37.25094 18.92883 -35.00820 1.000 91.92939 549 GLN C N 1
ATOM 2856 C CA . GLN C 1 121 ? 37.79375 20.08838 -35.69088 1.000 102.65052 549 GLN C CA 1
ATOM 2857 C C . GLN C 1 121 ? 38.68990 19.59151 -36.81581 1.000 121.21708 549 GLN C C 1
ATOM 2858 O O . GLN C 1 121 ? 39.19885 18.46923 -36.77369 1.000 121.63289 549 GLN C O 1
ATOM 2860 N N . ARG C 1 122 ? 38.86988 20.42000 -37.83756 1.000 128.52868 550 ARG C N 1
ATOM 2861 C CA . ARG C 1 122 ? 39.63105 20.02587 -39.01260 1.000 126.36813 550 ARG C CA 1
ATOM 2862 C C . ARG C 1 122 ? 40.93394 20.80950 -39.07572 1.000 135.46403 550 ARG C C 1
ATOM 2863 O O . ARG C 1 122 ? 40.98636 21.98464 -38.69891 1.000 147.60108 550 ARG C O 1
ATOM 2865 N N . VAL C 1 123 ? 41.98216 20.14358 -39.55050 1.000 124.42568 551 VAL C N 1
ATOM 2866 C CA . VAL C 1 123 ? 43.29706 20.75214 -39.69435 1.000 125.81490 551 VAL C CA 1
ATOM 2867 C C . VAL C 1 123 ? 43.40683 21.48569 -41.02408 1.000 128.38443 551 VAL C C 1
ATOM 2868 O O . VAL C 1 123 ? 43.07638 22.66731 -41.11868 1.000 132.19655 551 VAL C O 1
ATOM 2872 N N . GLY C 1 129 ? 39.69164 30.37465 -45.88734 1.000 172.12926 557 GLY C N 1
ATOM 2873 C CA . GLY C 1 129 ? 40.82861 31.07607 -46.45552 1.000 193.97740 557 GLY C CA 1
ATOM 2874 C C . GLY C 1 129 ? 41.79360 31.56483 -45.39542 1.000 193.32740 557 GLY C C 1
ATOM 2875 O O . GLY C 1 129 ? 42.89951 31.03857 -45.24964 1.000 174.96483 557 GLY C O 1
ATOM 2876 N N . ASP C 1 130 ? 41.37285 32.59170 -44.66289 1.000 197.51804 558 ASP C N 1
ATOM 2877 C CA . ASP C 1 130 ? 42.11271 33.01329 -43.48954 1.000 188.84374 558 ASP C CA 1
ATOM 2878 C C . ASP C 1 130 ? 42.17364 31.85764 -42.49229 1.000 193.82008 558 ASP C C 1
ATOM 2879 O O . ASP C 1 130 ? 41.28893 30.99598 -42.47957 1.000 199.86215 558 ASP C O 1
ATOM 2881 N N . PRO C 1 131 ? 43.20930 31.81542 -41.64330 1.000 196.09011 559 PRO C N 1
ATOM 2882 C CA . PRO C 1 131 ? 43.38703 30.66920 -40.73781 1.000 191.25984 559 PRO C CA 1
ATOM 2883 C C . PRO C 1 131 ? 42.15845 30.39491 -39.88507 1.000 185.23938 559 PRO C C 1
ATOM 2884 O O . PRO C 1 131 ? 41.70753 31.27140 -39.14216 1.000 188.13758 559 PRO C O 1
ATOM 2888 N N . PHE C 1 132 ? 41.60415 29.18856 -39.98820 1.000 172.39634 560 PHE C N 1
ATOM 2889 C CA . PHE C 1 132 ? 40.33397 28.89098 -39.33850 1.000 156.02732 560 PHE C CA 1
ATOM 2890 C C . PHE C 1 132 ? 40.25754 27.41541 -38.98089 1.000 150.60346 560 PHE C C 1
ATOM 2891 O O . PHE C 1 132 ? 40.32379 26.55061 -39.86223 1.000 155.39900 560 PHE C O 1
ATOM 2893 N N . TYR C 1 133 ? 40.12154 27.13488 -37.68886 1.000 141.95003 561 TYR C N 1
ATOM 2894 C CA . TYR C 1 133 ? 39.82201 25.78642 -37.23930 1.000 128.42025 561 TYR C CA 1
ATOM 2895 C C . TYR C 1 133 ? 38.32153 25.58764 -37.44101 1.000 116.41149 561 TYR C C 1
ATOM 2896 O O . TYR C 1 133 ? 37.51379 26.42200 -37.01470 1.000 127.00456 561 TYR C O 1
ATOM 2905 N N . GLU C 1 134 ? 37.93507 24.49374 -38.08630 1.000 120.69982 562 GLU C N 1
ATOM 2906 C CA . GLU C 1 134 ? 36.54266 24.29703 -38.46735 1.000 123.74678 562 GLU C CA 1
ATOM 2907 C C . GLU C 1 134 ? 35.92933 23.11438 -37.74012 1.000 104.86104 562 GLU C C 1
ATOM 2908 O O . GLU C 1 134 ? 36.46820 22.00460 -37.78050 1.000 104.54463 562 GLU C O 1
ATOM 2910 N N . VAL C 1 135 ? 34.78525 23.35593 -37.10961 1.000 89.22467 563 VAL C N 1
ATOM 2911 C CA . VAL C 1 135 ? 34.03739 22.31152 -36.41817 1.000 100.05831 563 VAL C CA 1
ATOM 2912 C C . VAL C 1 135 ? 33.23206 21.52618 -37.44502 1.000 96.60950 563 VAL C C 1
ATOM 2913 O O . VAL C 1 135 ? 32.43584 22.09695 -38.19791 1.000 103.16475 563 VAL C O 1
ATOM 2917 N N . LEU C 1 136 ? 33.43079 20.21129 -37.46747 1.000 87.17781 564 LEU C N 1
ATOM 2918 C CA . LEU C 1 136 ? 32.74313 19.32121 -38.39206 1.000 101.84685 564 LEU C CA 1
ATOM 2919 C C . LEU C 1 136 ? 31.55562 18.61224 -37.75930 1.000 98.73688 564 LEU C C 1
ATOM 2920 O O . LEU C 1 136 ? 30.52454 18.43038 -38.41535 1.000 118.65267 564 LEU C O 1
ATOM 2925 N N . GLY C 1 137 ? 31.68339 18.20381 -36.50453 1.000 107.76324 565 GLY C N 1
ATOM 2926 C CA . GLY C 1 137 ? 30.63085 17.44635 -35.85958 1.000 106.39402 565 GLY C CA 1
ATOM 2927 C C . GLY C 1 137 ? 31.02243 17.10822 -34.44164 1.000 102.97465 565 GLY C C 1
ATOM 2928 O O . GLY C 1 137 ? 31.94825 17.69748 -33.88321 1.000 113.85403 565 GLY C O 1
ATOM 2929 N N . ILE C 1 138 ? 30.31119 16.15033 -33.85744 1.000 72.26785 566 ILE C N 1
ATOM 2930 C CA . ILE C 1 138 ? 30.62873 15.67373 -32.52021 1.000 65.42245 566 ILE C CA 1
ATOM 2931 C C . ILE C 1 138 ? 30.79356 14.16443 -32.57381 1.000 64.02837 566 ILE C C 1
ATOM 2932 O O . ILE C 1 138 ? 30.20881 13.48299 -33.42178 1.000 78.05237 566 ILE C O 1
ATOM 2937 N N . VAL C 1 139 ? 31.61345 13.64642 -31.66605 1.000 69.18474 567 VAL C N 1
ATOM 2938 C CA . VAL C 1 139 ? 31.84770 12.21555 -31.54355 1.000 69.43836 567 VAL C CA 1
ATOM 2939 C C . VAL C 1 139 ? 31.76829 11.86459 -30.06603 1.000 75.33790 567 VAL C C 1
ATOM 2940 O O . VAL C 1 139 ? 32.09783 12.67642 -29.19652 1.000 72.07031 567 VAL C O 1
ATOM 2944 N N . THR C 1 140 ? 31.29090 10.66007 -29.77632 1.000 59.25979 568 THR C N 1
ATOM 2945 C CA . THR C 1 140 ? 31.10977 10.23280 -28.40004 1.000 53.05900 568 THR C CA 1
ATOM 2946 C C . THR C 1 140 ? 31.80724 8.90242 -28.16406 1.000 70.68951 568 THR C C 1
ATOM 2947 O O . THR C 1 140 ? 32.13961 8.16934 -29.09969 1.000 80.04211 568 THR C O 1
ATOM 2951 N N . LEU C 1 141 ? 32.03036 8.61056 -26.88107 1.000 72.04791 569 LEU C N 1
ATOM 2952 C CA . LEU C 1 141 ? 32.54143 7.30267 -26.48976 1.000 72.45437 569 LEU C CA 1
ATOM 2953 C C . LEU C 1 141 ? 31.61063 6.19328 -26.96302 1.000 73.41498 569 LEU C C 1
ATOM 2954 O O . LEU C 1 141 ? 32.06740 5.14545 -27.44283 1.000 60.04029 569 LEU C O 1
ATOM 2959 N N . GLU C 1 142 ? 30.29886 6.43902 -26.89960 1.000 76.31824 570 GLU C N 1
ATOM 2960 C CA . GLU C 1 142 ? 29.33149 5.45117 -27.36276 1.000 94.45324 570 GLU C CA 1
ATOM 2961 C C . GLU C 1 142 ? 29.57241 5.10377 -28.82355 1.000 87.76959 570 GLU C C 1
ATOM 2962 O O . GLU C 1 142 ? 29.41715 3.94848 -29.22638 1.000 72.25641 570 GLU C O 1
ATOM 2968 N N . ASP C 1 143 ? 29.95752 6.09340 -29.63150 1.000 76.08566 571 ASP C N 1
ATOM 2969 C CA . ASP C 1 143 ? 30.19851 5.84238 -31.04802 1.000 69.90517 571 ASP C CA 1
ATOM 2970 C C . ASP C 1 143 ? 31.38421 4.90382 -31.25234 1.000 67.00001 571 ASP C C 1
ATOM 2971 O O . ASP C 1 143 ? 31.31960 3.98521 -32.07599 1.000 93.67759 571 ASP C O 1
ATOM 2976 N N . VAL C 1 144 ? 32.48464 5.12801 -30.52954 1.000 65.27395 572 VAL C N 1
ATOM 2977 C CA . VAL C 1 144 ? 33.65529 4.26580 -30.68322 1.000 66.02219 572 VAL C CA 1
ATOM 2978 C C . VAL C 1 144 ? 33.34093 2.84654 -30.21636 1.000 70.17782 572 VAL C C 1
ATOM 2979 O O . VAL C 1 144 ? 33.73635 1.85890 -30.85773 1.000 95.55263 572 VAL C O 1
ATOM 2983 N N . ILE C 1 145 ? 32.60451 2.71509 -29.10904 1.000 66.33115 573 ILE C N 1
ATOM 2984 C CA . ILE C 1 145 ? 32.22729 1.37100 -28.67936 1.000 69.02978 573 ILE C CA 1
ATOM 2985 C C . ILE C 1 145 ? 31.28284 0.73641 -29.69507 1.000 86.04972 573 ILE C C 1
ATOM 2986 O O . ILE C 1 145 ? 31.33763 -0.47727 -29.93016 1.000 86.15420 573 ILE C O 1
ATOM 2991 N N . GLU C 1 146 ? 30.41915 1.53675 -30.32195 1.000 85.11174 574 GLU C N 1
ATOM 2992 C CA . GLU C 1 146 ? 29.55975 1.02700 -31.38260 1.000 79.31230 574 GLU C CA 1
ATOM 2993 C C . GLU C 1 146 ? 30.38848 0.53412 -32.56118 1.000 79.55895 574 GLU C C 1
ATOM 2994 O O . GLU C 1 146 ? 30.01560 -0.43563 -33.22512 1.000 87.45250 574 GLU C O 1
ATOM 3000 N N . GLU C 1 147 ? 31.49880 1.21490 -32.85881 1.000 76.37024 575 GLU C N 1
ATOM 3001 C CA . GLU C 1 147 ? 32.39642 0.73643 -33.90918 1.000 74.32824 575 GLU C CA 1
ATOM 3002 C C . GLU C 1 147 ? 32.99529 -0.61093 -33.54100 1.000 81.15062 575 GLU C C 1
ATOM 3003 O O . GLU C 1 147 ? 33.08419 -1.51272 -34.38253 1.000 99.59400 575 GLU C O 1
ATOM 3009 N N . ILE C 1 148 ? 33.42290 -0.76123 -32.28779 1.000 84.39828 576 ILE C N 1
ATOM 3010 C CA . ILE C 1 148 ? 34.02486 -2.02797 -31.87449 1.000 81.98431 576 ILE C CA 1
ATOM 3011 C C . ILE C 1 148 ? 32.99150 -3.15302 -31.90176 1.000 99.95116 576 ILE C C 1
ATOM 3012 O O . ILE C 1 148 ? 33.29078 -4.27825 -32.31927 1.000 113.81038 576 ILE C O 1
ATOM 3017 N N . ILE C 1 149 ? 31.75679 -2.86601 -31.48756 1.000 108.38902 577 ILE C N 1
ATOM 3018 C CA . ILE C 1 149 ? 30.72977 -3.90322 -31.45599 1.000 114.46462 577 ILE C CA 1
ATOM 3019 C C . ILE C 1 149 ? 30.23962 -4.23336 -32.86328 1.000 98.12861 577 ILE C C 1
ATOM 3020 O O . ILE C 1 149 ? 29.98640 -5.40030 -33.18782 1.000 101.05082 577 ILE C O 1
ATOM 3025 N N . LYS C 1 150 ? 30.12608 -3.22328 -33.72883 1.000 95.29429 578 LYS C N 1
ATOM 3026 C CA . LYS C 1 150 ? 29.64283 -3.44854 -35.08861 1.000 107.02887 578 LYS C CA 1
ATOM 3027 C C . LYS C 1 150 ? 30.64050 -4.21857 -35.93860 1.000 113.64458 578 LYS C C 1
ATOM 3028 O O . LYS C 1 150 ? 30.24050 -5.01376 -36.79757 1.000 135.42523 578 LYS C O 1
ATOM 3030 N N . SER C 1 151 ? 31.93296 -3.99419 -35.72695 1.000 116.50457 579 SER C N 1
ATOM 3031 C CA . SER C 1 151 ? 32.93936 -4.76444 -36.44349 1.000 105.30315 579 SER C CA 1
ATOM 3032 C C . SER C 1 151 ? 33.20060 -6.14980 -35.87292 1.000 106.14764 579 SER C C 1
ATOM 3033 O O . SER C 1 151 ? 34.31048 -6.64268 -36.05755 1.000 117.30718 579 SER C O 1
ATOM 3036 N N . GLU C 1 152 ? 32.16276 -6.83440 -35.36048 1.000 103.39247 580 GLU C N 1
ATOM 3037 C CA . GLU C 1 152 ? 32.22090 -8.12038 -34.64819 1.000 109.92903 580 GLU C CA 1
ATOM 3038 C C . GLU C 1 152 ? 33.62336 -8.71747 -34.55292 1.000 105.75529 580 GLU C C 1
ATOM 3039 O O . GLU C 1 152 ? 33.99431 -9.57863 -35.35929 1.000 97.60350 580 GLU C O 1
ATOM 3041 N N . ILE C 1 153 ? 34.41761 -8.22743 -33.59415 1.000 101.78647 581 ILE C N 1
ATOM 3042 C CA . ILE C 1 153 ? 35.74459 -8.76643 -33.32820 1.000 99.78411 581 ILE C CA 1
ATOM 3043 C C . ILE C 1 153 ? 35.75092 -9.63059 -32.06650 1.000 114.20610 581 ILE C C 1
ATOM 3044 O O . ILE C 1 153 ? 36.81090 -9.88453 -31.50422 1.000 111.63186 581 ILE C O 1
ATOM 3049 N N . LEU C 1 154 ? 34.58999 -10.11426 -31.63131 1.000 118.94129 582 LEU C N 1
ATOM 3050 C CA . LEU C 1 154 ? 34.51905 -10.89354 -30.39307 1.000 120.10727 582 LEU C CA 1
ATOM 3051 C C . LEU C 1 154 ? 33.15171 -11.53080 -30.21228 1.000 133.03560 582 LEU C C 1
ATOM 3052 O O . LEU C 1 154 ? 32.34025 -11.53893 -31.13250 1.000 109.74328 582 LEU C O 1
ATOM 3054 N N . GLU D 2 2 ? 62.78535 16.51746 -28.28283 1.000 130.26993 32 GLU D N 1
ATOM 3055 C CA . GLU D 2 2 ? 61.72618 17.51497 -28.38399 1.000 136.65921 32 GLU D CA 1
ATOM 3056 C C . GLU D 2 2 ? 60.64678 17.31332 -27.32698 1.000 142.22426 32 GLU D C 1
ATOM 3057 O O . GLU D 2 2 ? 60.48534 16.21888 -26.78735 1.000 150.09760 32 GLU D O 1
ATOM 3063 N N . TYR D 2 3 ? 59.90729 18.38429 -27.04595 1.000 133.63785 33 TYR D N 1
ATOM 3064 C CA . TYR D 2 3 ? 58.76990 18.33508 -26.13313 1.000 122.30695 33 TYR D CA 1
ATOM 3065 C C . TYR D 2 3 ? 57.80188 19.44054 -26.52289 1.000 131.88592 33 TYR D C 1
ATOM 3066 O O . TYR D 2 3 ? 58.18723 20.61284 -26.56784 1.000 129.39146 33 TYR D O 1
ATOM 3075 N N . ASP D 2 4 ? 56.55628 19.07121 -26.81003 1.000 134.75231 34 ASP D N 1
ATOM 3076 C CA . ASP D 2 4 ? 55.52108 20.02721 -27.18291 1.000 121.19640 34 ASP D CA 1
ATOM 3077 C C . ASP D 2 4 ? 54.71827 20.39515 -25.94141 1.000 110.00107 34 ASP D C 1
ATOM 3078 O O . ASP D 2 4 ? 54.12599 19.52178 -25.29873 1.000 107.42476 34 ASP D O 1
ATOM 3080 N N . LEU D 2 5 ? 54.69298 21.68490 -25.61543 1.000 110.29079 35 LEU D N 1
ATOM 3081 C CA . LEU D 2 5 ? 54.02709 22.18939 -24.42617 1.000 110.40582 35 LEU D CA 1
ATOM 3082 C C . LEU D 2 5 ? 53.08687 23.32236 -24.81385 1.000 112.95402 35 LEU D C 1
ATOM 3083 O O . LEU D 2 5 ? 53.21397 23.92719 -25.88137 1.000 114.32810 35 LEU D O 1
ATOM 3088 N N . VAL D 2 6 ? 52.13918 23.61242 -23.92695 1.000 109.11346 36 VAL D N 1
ATOM 3089 C CA . VAL D 2 6 ? 51.20853 24.71986 -24.10462 1.000 116.09511 36 VAL D CA 1
ATOM 3090 C C . VAL D 2 6 ? 51.24971 25.57870 -22.84717 1.000 116.35883 36 VAL D C 1
ATOM 3091 O O . VAL D 2 6 ? 51.37150 25.05677 -21.73342 1.000 114.98602 36 VAL D O 1
ATOM 3095 N N . CYS D 2 7 ? 51.17719 26.89763 -23.02320 1.000 111.11973 37 CYS D N 1
ATOM 3096 C CA . CYS D 2 7 ? 51.21159 27.83838 -21.90758 1.000 108.77049 37 CYS D CA 1
ATOM 3097 C C . CYS D 2 7 ? 49.95383 28.69520 -21.93631 1.000 110.57425 37 CYS D C 1
ATOM 3098 O O . CYS D 2 7 ? 49.64584 29.32181 -22.95585 1.000 124.10167 37 CYS D O 1
ATOM 3101 N N . ILE D 2 8 ? 49.22017 28.69738 -20.82599 1.000 113.27136 38 ILE D N 1
ATOM 3102 C CA . ILE D 2 8 ? 47.97633 29.44373 -20.68192 1.000 132.56375 38 ILE D CA 1
ATOM 3103 C C . ILE D 2 8 ? 48.06231 30.32274 -19.44094 1.000 104.28629 38 ILE D C 1
ATOM 3104 O O . ILE D 2 8 ? 48.66196 29.93212 -18.43309 1.000 102.83581 38 ILE D O 1
ATOM 3106 N N . GLY D 2 9 ? 47.47352 31.51474 -19.51816 1.000 103.92082 39 GLY D N 1
ATOM 3107 C CA . GLY D 2 9 ? 47.47837 32.42344 -18.38705 1.000 100.72699 39 GLY D CA 1
ATOM 3108 C C . GLY D 2 9 ? 46.41916 33.48869 -18.54541 1.000 107.97057 39 GLY D C 1
ATOM 3109 O O . GLY D 2 9 ? 45.88423 33.70801 -19.63645 1.000 133.46349 39 GLY D O 1
ATOM 3110 N N . LEU D 2 10 ? 46.13359 34.16887 -17.43447 1.000 99.74314 40 LEU D N 1
ATOM 3111 C CA . LEU D 2 10 ? 45.07852 35.17623 -17.42037 1.000 107.22885 40 LEU D CA 1
ATOM 3112 C C . LEU D 2 10 ? 45.48445 36.48320 -18.08843 1.000 120.24448 40 LEU D C 1
ATOM 3113 O O . LEU D 2 10 ? 44.69034 37.07123 -18.83384 1.000 123.90193 40 LEU D O 1
ATOM 3118 N N . THR D 2 11 ? 46.69626 36.96249 -17.81683 1.000 130.90569 41 THR D N 1
ATOM 3119 C CA . THR D 2 11 ? 47.10664 38.26460 -18.32329 1.000 146.58795 41 THR D CA 1
ATOM 3120 C C . THR D 2 11 ? 47.16143 38.27906 -19.84522 1.000 131.27319 41 THR D C 1
ATOM 3121 O O . THR D 2 11 ? 47.44995 37.27021 -20.49612 1.000 128.79035 41 THR D O 1
ATOM 3123 N N . GLY D 2 12 ? 46.84567 39.44353 -20.40648 1.000 109.24630 42 GLY D N 1
ATOM 3124 C CA . GLY D 2 12 ? 46.82399 39.63158 -21.84074 1.000 106.31190 42 GLY D CA 1
ATOM 3125 C C . GLY D 2 12 ? 48.20829 39.47493 -22.42390 1.000 120.82544 42 GLY D C 1
ATOM 3126 O O . GLY D 2 12 ? 48.91221 40.46700 -22.63303 1.000 134.47499 42 GLY D O 1
ATOM 3127 N N . SER D 2 13 ? 48.61017 38.22674 -22.66847 1.000 120.78826 43 SER D N 1
ATOM 3128 C CA . SER D 2 13 ? 49.88235 37.90387 -23.31218 1.000 113.44243 43 SER D CA 1
ATOM 3129 C C . SER D 2 13 ? 51.06944 38.34120 -22.45515 1.000 133.37842 43 SER D C 1
ATOM 3130 O O . SER D 2 13 ? 52.16488 38.58633 -22.96673 1.000 139.00506 43 SER D O 1
ATOM 3133 N N . GLY D 2 14 ? 50.84525 38.44942 -21.14292 1.000 130.17586 44 GLY D N 1
ATOM 3134 C CA . GLY D 2 14 ? 51.92674 38.78623 -20.22914 1.000 136.64580 44 GLY D CA 1
ATOM 3135 C C . GLY D 2 14 ? 53.06898 37.79150 -20.30183 1.000 142.46556 44 GLY D C 1
ATOM 3136 O O . GLY D 2 14 ? 54.24015 38.15750 -20.17277 1.000 134.08472 44 GLY D O 1
ATOM 3137 N N . LYS D 2 15 ? 52.73714 36.51608 -20.50669 1.000 151.02304 45 LYS D N 1
ATOM 3138 C CA . LYS D 2 15 ? 53.74796 35.47300 -20.62520 1.000 136.36636 45 LYS D CA 1
ATOM 3139 C C . LYS D 2 15 ? 54.63182 35.66358 -21.85438 1.000 142.52067 45 LYS D C 1
ATOM 3140 O O . LYS D 2 15 ? 55.78948 35.23737 -21.84201 1.000 147.14370 45 LYS D O 1
ATOM 3142 N N . THR D 2 16 ? 54.11595 36.27786 -22.92865 1.000 143.69544 46 THR D N 1
ATOM 3143 C CA . THR D 2 16 ? 54.92365 36.42245 -24.14028 1.000 136.76307 46 THR D CA 1
ATOM 3144 C C . THR D 2 16 ? 56.09388 37.38509 -23.94586 1.000 151.68530 46 THR D C 1
ATOM 3145 O O . THR D 2 16 ? 57.11364 37.25658 -24.63904 1.000 149.85596 46 THR D O 1
ATOM 3149 N N . SER D 2 17 ? 56.01828 38.27619 -22.95356 1.000 158.97619 47 SER D N 1
ATOM 3150 C CA . SER D 2 17 ? 57.17949 39.09366 -22.61849 1.000 162.66498 47 SER D CA 1
ATOM 3151 C C . SER D 2 17 ? 58.25677 38.23626 -21.97015 1.000 151.20572 47 SER D C 1
ATOM 3152 O O . SER D 2 17 ? 59.45168 38.42492 -22.22628 1.000 173.78847 47 SER D O 1
ATOM 3154 N N . LEU D 2 18 ? 57.84490 37.30279 -21.10805 1.000 138.73744 48 LEU D N 1
ATOM 3155 C CA . LEU D 2 18 ? 58.78112 36.35762 -20.50928 1.000 139.28466 48 LEU D CA 1
ATOM 3156 C C . LEU D 2 18 ? 59.36489 35.42292 -21.56150 1.000 147.30932 48 LEU D C 1
ATOM 3157 O O . LEU D 2 18 ? 60.53892 35.04089 -21.48126 1.000 156.82386 48 LEU D O 1
ATOM 3162 N N . LEU D 2 19 ? 58.55832 35.05563 -22.56110 1.000 153.52688 49 LEU D N 1
ATOM 3163 C CA . LEU D 2 19 ? 59.01316 34.14029 -23.60184 1.000 166.48212 49 LEU D CA 1
ATOM 3164 C C . LEU D 2 19 ? 60.00026 34.80159 -24.55745 1.000 165.73142 49 LEU D C 1
ATOM 3165 O O . LEU D 2 19 ? 60.91906 34.13666 -25.04684 1.000 161.02926 49 LEU D O 1
ATOM 3167 N N . SER D 2 20 ? 59.82667 36.09491 -24.84626 1.000 164.94714 50 SER D N 1
ATOM 3168 C CA . SER D 2 20 ? 60.75759 36.78933 -25.73328 1.000 175.97033 50 SER D CA 1
ATOM 3169 C C . SER D 2 20 ? 62.19045 36.78566 -25.20555 1.000 176.38133 50 SER D C 1
ATOM 3170 O O . SER D 2 20 ? 63.13425 36.91038 -25.99625 1.000 171.98640 50 SER D O 1
ATOM 3173 N N . LYS D 2 21 ? 62.37752 36.64422 -23.89212 1.000 165.78344 51 LYS D N 1
ATOM 3174 C CA . LYS D 2 21 ? 63.71810 36.64807 -23.32016 1.000 163.07390 51 LYS D CA 1
ATOM 3175 C C . LYS D 2 21 ? 64.40349 35.29176 -23.40791 1.000 166.85238 51 LYS D C 1
ATOM 3176 O O . LYS D 2 21 ? 65.63755 35.23772 -23.39287 1.000 177.40130 51 LYS D O 1
ATOM 3178 N N . LEU D 2 22 ? 63.64262 34.20515 -23.49561 1.000 166.89625 52 LEU D N 1
ATOM 3179 C CA . LEU D 2 22 ? 64.22276 32.86872 -23.56799 1.000 161.00567 52 LEU D CA 1
ATOM 3180 C C . LEU D 2 22 ? 64.85325 32.61392 -24.93327 1.000 169.00550 52 LEU D C 1
ATOM 3181 O O . LEU D 2 22 ? 65.87411 31.93365 -25.03935 1.000 162.81519 52 LEU D O 1
ATOM 3183 N N . PHE D 2 36 ? 46.50335 32.11334 -31.14088 1.000 136.33805 66 PHE D N 1
ATOM 3184 C CA . PHE D 2 36 ? 47.57684 31.20386 -30.75658 1.000 141.76545 66 PHE D CA 1
ATOM 3185 C C . PHE D 2 36 ? 48.86262 31.51530 -31.51435 1.000 154.36288 66 PHE D C 1
ATOM 3186 O O . PHE D 2 36 ? 48.82449 32.00057 -32.64613 1.000 162.85463 66 PHE D O 1
ATOM 3194 N N . SER D 2 37 ? 50.00085 31.23568 -30.88197 1.000 160.17940 67 SER D N 1
ATOM 3195 C CA . SER D 2 37 ? 51.29929 31.42989 -31.51994 1.000 148.04140 67 SER D CA 1
ATOM 3196 C C . SER D 2 37 ? 52.24212 30.34326 -31.03010 1.000 139.83555 67 SER D C 1
ATOM 3197 O O . SER D 2 37 ? 52.49750 30.24150 -29.82757 1.000 133.27611 67 SER D O 1
ATOM 3200 N N . ILE D 2 38 ? 52.74387 29.53017 -31.94669 1.000 151.74516 68 ILE D N 1
ATOM 3201 C CA . ILE D 2 38 ? 53.67406 28.46236 -31.60146 1.000 154.98587 68 ILE D CA 1
ATOM 3202 C C . ILE D 2 38 ? 55.09667 28.96515 -31.79767 1.000 153.47833 68 ILE D C 1
ATOM 3203 O O . ILE D 2 38 ? 55.38085 29.72745 -32.72993 1.000 146.60544 68 ILE D O 1
ATOM 3208 N N . LYS D 2 39 ? 55.99435 28.55420 -30.90431 1.000 151.65767 69 LYS D N 1
ATOM 3209 C CA . LYS D 2 39 ? 57.38646 28.96865 -30.98483 1.000 145.44519 69 LYS D CA 1
ATOM 3210 C C . LYS D 2 39 ? 58.26711 27.85024 -30.45057 1.000 131.92097 69 LYS D C 1
ATOM 3211 O O . LYS D 2 39 ? 57.79939 26.93950 -29.76397 1.000 129.14262 69 LYS D O 1
ATOM 3213 N N . ALA D 2 40 ? 59.55187 27.92638 -30.77947 1.000 129.24823 70 ALA D N 1
ATOM 3214 C CA . ALA D 2 40 ? 60.50795 26.91686 -30.34062 1.000 141.54681 70 ALA D CA 1
ATOM 3215 C C . ALA D 2 40 ? 61.38952 27.44985 -29.21623 1.000 140.44895 70 ALA D C 1
ATOM 3216 O O . ALA D 2 40 ? 61.88585 28.57417 -29.28321 1.000 137.71059 70 ALA D O 1
ATOM 3218 N N . ALA D 2 46 ? 66.49894 19.21623 -24.83935 1.000 113.59753 76 ALA D N 1
ATOM 3219 C CA . ALA D 2 46 ? 65.55330 19.11982 -25.94462 1.000 119.88612 76 ALA D CA 1
ATOM 3220 C C . ALA D 2 46 ? 65.09176 20.50338 -26.39083 1.000 138.04199 76 ALA D C 1
ATOM 3221 O O . ALA D 2 46 ? 65.48652 21.51625 -25.81344 1.000 118.34152 76 ALA D O 1
ATOM 3223 N N . ILE D 2 47 ? 64.25514 20.53811 -27.42330 1.000 151.49727 77 ILE D N 1
ATOM 3224 C CA . ILE D 2 47 ? 63.70147 21.77600 -27.95938 1.000 135.97634 77 ILE D CA 1
ATOM 3225 C C . ILE D 2 47 ? 62.23912 21.83967 -27.54189 1.000 145.96314 77 ILE D C 1
ATOM 3226 O O . ILE D 2 47 ? 61.42551 21.00865 -27.96413 1.000 147.84610 77 ILE D O 1
ATOM 3228 N N . LEU D 2 48 ? 61.90117 22.82402 -26.71309 1.000 144.12549 78 LEU D N 1
ATOM 3229 C CA . LEU D 2 48 ? 60.54456 22.98062 -26.19887 1.000 121.36007 78 LEU D CA 1
ATOM 3230 C C . LEU D 2 48 ? 59.72634 23.79867 -27.19164 1.000 127.76995 78 LEU D C 1
ATOM 3231 O O . LEU D 2 48 ? 59.94886 25.00372 -27.34787 1.000 125.89505 78 LEU D O 1
ATOM 3236 N N . ASN D 2 49 ? 58.78093 23.14341 -27.86203 1.000 144.82909 79 ASN D N 1
ATOM 3237 C CA . ASN D 2 49 ? 57.84099 23.82270 -28.75193 1.000 139.14323 79 ASN D CA 1
ATOM 3238 C C . ASN D 2 49 ? 56.64637 24.26079 -27.91554 1.000 149.35331 79 ASN D C 1
ATOM 3239 O O . ASN D 2 49 ? 55.75548 23.46334 -27.61698 1.000 139.07276 79 ASN D O 1
ATOM 3244 N N . VAL D 2 50 ? 56.62974 25.53383 -27.53390 1.000 138.67451 80 VAL D N 1
ATOM 3245 C CA . VAL D 2 50 ? 55.60116 26.08112 -26.65772 1.000 139.05962 80 VAL D CA 1
ATOM 3246 C C . VAL D 2 50 ? 54.55974 26.79941 -27.50263 1.000 154.96872 80 VAL D C 1
ATOM 3247 O O . VAL D 2 50 ? 54.90005 27.62523 -28.36097 1.000 141.41011 80 VAL D O 1
ATOM 3251 N N . LYS D 2 51 ? 53.29202 26.47960 -27.26259 1.000 158.33600 81 LYS D N 1
ATOM 3252 C CA . LYS D 2 51 ? 52.16956 27.15671 -27.89743 1.000 142.15271 81 LYS D CA 1
ATOM 3253 C C . LYS D 2 51 ? 51.55684 28.12672 -26.89482 1.000 128.77108 81 LYS D C 1
ATOM 3254 O O . LYS D 2 51 ? 51.08980 27.70970 -25.82798 1.000 123.54788 81 LYS D O 1
ATOM 3256 N N . GLU D 2 52 ? 51.56798 29.41445 -27.23179 1.000 138.34686 82 GLU D N 1
ATOM 3257 C CA . GLU D 2 52 ? 51.01725 30.45759 -26.37928 1.000 137.09888 82 GLU D CA 1
ATOM 3258 C C . GLU D 2 52 ? 49.62381 30.82363 -26.87292 1.000 130.81090 82 GLU D C 1
ATOM 3259 O O . GLU D 2 52 ? 49.46128 31.27479 -28.01301 1.000 134.62552 82 GLU D O 1
ATOM 3261 N N . LEU D 2 53 ? 48.62768 30.62215 -26.01868 1.000 132.80693 83 LEU D N 1
ATOM 3262 C CA . LEU D 2 53 ? 47.25152 30.96899 -26.32974 1.000 130.79183 83 LEU D CA 1
ATOM 3263 C C . LEU D 2 53 ? 46.94534 32.37744 -25.83287 1.000 115.47115 83 LEU D C 1
ATOM 3264 O O . LEU D 2 53 ? 47.58124 32.88732 -24.90732 1.000 105.86376 83 LEU D O 1
ATOM 3266 N N . GLY D 2 54 ? 45.95995 33.00858 -26.46621 1.000 119.43706 84 GLY D N 1
ATOM 3267 C CA . GLY D 2 54 ? 45.59940 34.35915 -26.08571 1.000 107.19013 84 GLY D CA 1
ATOM 3268 C C . GLY D 2 54 ? 44.99817 34.41424 -24.69444 1.000 114.36156 84 GLY D C 1
ATOM 3269 O O . GLY D 2 54 ? 44.41012 33.45128 -24.20202 1.000 116.48576 84 GLY D O 1
ATOM 3270 N N . GLY D 2 55 ? 45.15860 35.56760 -24.05033 1.000 138.17143 85 GLY D N 1
ATOM 3271 C CA . GLY D 2 55 ? 44.63863 35.76169 -22.71232 1.000 112.27447 85 GLY D CA 1
ATOM 3272 C C . GLY D 2 55 ? 43.40715 36.63990 -22.63965 1.000 112.98013 85 GLY D C 1
ATOM 3273 O O . GLY D 2 55 ? 42.91410 36.92251 -21.54409 1.000 123.60114 85 GLY D O 1
ATOM 3274 N N . ALA D 2 56 ? 42.89979 37.08066 -23.78846 1.000 116.93376 86 ALA D N 1
ATOM 3275 C CA . ALA D 2 56 ? 41.70429 37.91044 -23.79765 1.000 142.36771 86 ALA D CA 1
ATOM 3276 C C . ALA D 2 56 ? 40.49423 37.09735 -23.35245 1.000 142.58361 86 ALA D C 1
ATOM 3277 O O . ALA D 2 56 ? 40.42926 35.88430 -23.55909 1.000 134.18329 86 ALA D O 1
ATOM 3279 N N . ASP D 2 57 ? 39.50273 37.79496 -22.78833 1.000 135.94607 87 ASP D N 1
ATOM 3280 C CA . ASP D 2 57 ? 38.35687 37.11774 -22.18287 1.000 115.06212 87 ASP D CA 1
ATOM 3281 C C . ASP D 2 57 ? 37.59779 36.26413 -23.19254 1.000 118.07708 87 ASP D C 1
ATOM 3282 O O . ASP D 2 57 ? 37.16057 35.15353 -22.86861 1.000 130.85658 87 ASP D O 1
ATOM 3287 N N . ASN D 2 58 ? 37.40848 36.76960 -24.41187 1.000 115.32229 88 ASN D N 1
ATOM 3288 C CA . ASN D 2 58 ? 36.68808 35.99280 -25.41457 1.000 127.53974 88 ASN D CA 1
ATOM 3289 C C . ASN D 2 58 ? 37.45031 34.72336 -25.78259 1.000 126.94098 88 ASN D C 1
ATOM 3290 O O . ASN D 2 58 ? 36.84661 33.65823 -25.94583 1.000 143.19689 88 ASN D O 1
ATOM 3292 N N . ILE D 2 59 ? 38.78076 34.81387 -25.88834 1.000 111.17440 89 ILE D N 1
ATOM 3293 C CA . ILE D 2 59 ? 39.61336 33.68256 -26.29517 1.000 111.16609 89 ILE D CA 1
ATOM 3294 C C . ILE D 2 59 ? 39.74284 32.63139 -25.19166 1.000 107.08321 89 ILE D C 1
ATOM 3295 O O . ILE D 2 59 ? 40.14591 31.49100 -25.46598 1.000 110.95766 89 ILE D O 1
ATOM 3300 N N . ARG D 2 60 ? 39.44899 32.99629 -23.94012 1.000 99.67535 90 ARG D N 1
ATOM 3301 C CA . ARG D 2 60 ? 39.48938 32.02174 -22.85199 1.000 100.00274 90 ARG D CA 1
ATOM 3302 C C . ARG D 2 60 ? 38.53333 30.86547 -23.11679 1.000 95.00261 90 ARG D C 1
ATOM 3303 O O . ARG D 2 60 ? 38.83667 29.71055 -22.79479 1.000 92.95450 90 ARG D O 1
ATOM 3311 N N . LYS D 2 61 ? 37.37312 31.15648 -23.70733 1.000 99.01080 91 LYS D N 1
ATOM 3312 C CA . LYS D 2 61 ? 36.44605 30.09374 -24.07472 1.000 122.91527 91 LYS D CA 1
ATOM 3313 C C . LYS D 2 61 ? 37.02195 29.20607 -25.16981 1.000 110.49745 91 LYS D C 1
ATOM 3314 O O . LYS D 2 61 ? 36.69557 28.01544 -25.23672 1.000 120.92523 91 LYS D O 1
ATOM 3316 N N . TYR D 2 62 ? 37.87376 29.76070 -26.03002 1.000 97.40952 92 TYR D N 1
ATOM 3317 C CA . TYR D 2 62 ? 38.44571 29.02204 -27.14624 1.000 93.92667 92 TYR D CA 1
ATOM 3318 C C . TYR D 2 62 ? 39.75743 28.34984 -26.77086 1.000 90.12702 92 TYR D C 1
ATOM 3319 O O . TYR D 2 62 ? 40.35646 27.67277 -27.61417 1.000 91.16988 92 TYR D O 1
ATOM 3328 N N . TRP D 2 63 ? 40.22069 28.55643 -25.53493 1.000 91.54338 93 TRP D N 1
ATOM 3329 C CA . TRP D 2 63 ? 41.45755 27.93025 -25.06975 1.000 85.68703 93 TRP D CA 1
ATOM 3330 C C . TRP D 2 63 ? 41.48720 26.43081 -25.35145 1.000 82.69403 93 TRP D C 1
ATOM 3331 O O . TRP D 2 63 ? 42.44350 25.91784 -25.94263 1.000 82.32275 93 TRP D O 1
ATOM 3342 N N . SER D 2 64 ? 40.42864 25.71696 -24.96057 1.000 82.15115 94 SER D N 1
ATOM 3343 C CA . SER D 2 64 ? 40.39181 24.25551 -24.99170 1.000 71.53181 94 SER D CA 1
ATOM 3344 C C . SER D 2 64 ? 40.44478 23.67729 -26.39883 1.000 71.57239 94 SER D C 1
ATOM 3345 O O . SER D 2 64 ? 40.49838 22.44999 -26.54341 1.000 73.16023 94 SER D O 1
ATOM 3348 N N . ARG D 2 65 ? 40.43734 24.52504 -27.42725 1.000 69.67684 95 ARG D N 1
ATOM 3349 C CA . ARG D 2 65 ? 40.46215 24.06507 -28.80988 1.000 73.10622 95 ARG D CA 1
ATOM 3350 C C . ARG D 2 65 ? 41.83158 23.55265 -29.24224 1.000 85.77703 95 ARG D C 1
ATOM 3351 O O . ARG D 2 65 ? 41.92078 22.85469 -30.25758 1.000 93.83919 95 ARG D O 1
ATOM 3359 N N . TYR D 2 66 ? 42.89227 23.86720 -28.49362 1.000 105.08429 96 TYR D N 1
ATOM 3360 C CA . TYR D 2 66 ? 44.26309 23.59717 -28.91310 1.000 117.93986 96 TYR D CA 1
ATOM 3361 C C . TYR D 2 66 ? 44.97885 22.53872 -28.08583 1.000 100.13741 96 TYR D C 1
ATOM 3362 O O . TYR D 2 66 ? 46.11754 22.18738 -28.41751 1.000 109.29954 96 TYR D O 1
ATOM 3371 N N . TYR D 2 67 ? 44.35313 22.03117 -27.02356 1.000 92.60028 97 TYR D N 1
ATOM 3372 C CA . TYR D 2 67 ? 45.02661 21.17551 -26.05254 1.000 96.58651 97 TYR D CA 1
ATOM 3373 C C . TYR D 2 67 ? 45.49432 19.84226 -26.62935 1.000 79.52024 97 TYR D C 1
ATOM 3374 O O . TYR D 2 67 ? 46.31584 19.17316 -25.99320 1.000 80.21189 97 TYR D O 1
ATOM 3383 N N . GLN D 2 68 ? 45.01099 19.43622 -27.79778 1.000 88.78392 98 GLN D N 1
ATOM 3384 C CA . GLN D 2 68 ? 45.33856 18.10915 -28.29673 1.000 95.24727 98 GLN D CA 1
ATOM 3385 C C . GLN D 2 68 ? 46.81879 18.01267 -28.64368 1.000 92.16207 98 GLN D C 1
ATOM 3386 O O . GLN D 2 68 ? 47.38523 18.90320 -29.27559 1.000 92.07078 98 GLN D O 1
ATOM 3392 N N . GLY D 2 69 ? 47.44183 16.91599 -28.24734 1.000 98.13157 99 GLY D N 1
ATOM 3393 C CA . GLY D 2 69 ? 48.85067 16.72394 -28.51646 1.000 132.26568 99 GLY D CA 1
ATOM 3394 C C . GLY D 2 69 ? 49.75816 17.62731 -27.71094 1.000 111.61106 99 GLY D C 1
ATOM 3395 O O . GLY D 2 69 ? 50.59719 18.33048 -28.28497 1.000 109.64642 99 GLY D O 1
ATOM 3396 N N . SER D 2 70 ? 49.60203 17.64282 -26.39075 1.000 89.36373 100 SER D N 1
ATOM 3397 C CA . SER D 2 70 ? 50.42869 18.43689 -25.49237 1.000 89.35312 100 SER D CA 1
ATOM 3398 C C . SER D 2 70 ? 51.13884 17.50814 -24.51754 1.000 113.26363 100 SER D C 1
ATOM 3399 O O . SER D 2 70 ? 50.57683 16.49330 -24.09332 1.000 99.08356 100 SER D O 1
ATOM 3402 N N . GLN D 2 71 ? 52.37178 17.85780 -24.15716 1.000 129.58001 101 GLN D N 1
ATOM 3403 C CA . GLN D 2 71 ? 53.14692 17.05308 -23.22528 1.000 109.08223 101 GLN D CA 1
ATOM 3404 C C . GLN D 2 71 ? 53.46252 17.76889 -21.92105 1.000 99.31613 101 GLN D C 1
ATOM 3405 O O . GLN D 2 71 ? 54.15824 17.19966 -21.07156 1.000 108.06240 101 GLN D O 1
ATOM 3411 N N . GLY D 2 72 ? 52.99553 18.99740 -21.75227 1.000 95.46272 102 GLY D N 1
ATOM 3412 C CA . GLY D 2 72 ? 53.16513 19.70704 -20.50091 1.000 98.62807 102 GLY D CA 1
ATOM 3413 C C . GLY D 2 72 ? 52.45993 21.04091 -20.58625 1.000 91.44216 102 GLY D C 1
ATOM 3414 O O . GLY D 2 72 ? 52.22265 21.57207 -21.67636 1.000 98.63861 102 GLY D O 1
ATOM 3415 N N . VAL D 2 73 ? 52.12124 21.57614 -19.41369 1.000 80.72154 103 VAL D N 1
ATOM 3416 C CA . VAL D 2 73 ? 51.41872 22.84991 -19.34045 1.000 103.99754 103 VAL D CA 1
ATOM 3417 C C . VAL D 2 73 ? 52.21937 23.78752 -18.45172 1.000 102.37612 103 VAL D C 1
ATOM 3418 O O . VAL D 2 73 ? 52.77734 23.36966 -17.43004 1.000 94.25547 103 VAL D O 1
ATOM 3422 N N . ILE D 2 74 ? 52.25481 25.06094 -18.83520 1.000 96.04137 104 ILE D N 1
ATOM 3423 C CA . ILE D 2 74 ? 52.90933 26.10904 -18.06262 1.000 100.85317 104 ILE D CA 1
ATOM 3424 C C . ILE D 2 74 ? 51.88573 27.21204 -17.82071 1.000 102.73760 104 ILE D C 1
ATOM 3425 O O . ILE D 2 74 ? 51.60435 28.01622 -18.71702 1.000 115.47824 104 ILE D O 1
ATOM 3430 N N . PHE D 2 75 ? 51.33183 27.25792 -16.61382 1.000 106.26981 105 PHE D N 1
ATOM 3431 C CA . PHE D 2 75 ? 50.38698 28.29268 -16.22805 1.000 115.07110 105 PHE D CA 1
ATOM 3432 C C . PHE D 2 75 ? 51.12699 29.42412 -15.52671 1.000 127.18482 105 PHE D C 1
ATOM 3433 O O . PHE D 2 75 ? 51.86997 29.19392 -14.56264 1.000 122.54381 105 PHE D O 1
ATOM 3441 N N . VAL D 2 76 ? 50.92049 30.64014 -16.01975 1.000 114.96417 106 VAL D N 1
ATOM 3442 C CA . VAL D 2 76 ? 51.52728 31.84410 -15.47137 1.000 110.32217 106 VAL D CA 1
ATOM 3443 C C . VAL D 2 76 ? 50.40940 32.68239 -14.87343 1.000 110.51062 106 VAL D C 1
ATOM 3444 O O . VAL D 2 76 ? 49.36585 32.87888 -15.50871 1.000 137.97101 106 VAL D O 1
ATOM 3448 N N . LEU D 2 77 ? 50.61690 33.16517 -13.65481 1.000 113.58364 107 LEU D N 1
ATOM 3449 C CA . LEU D 2 77 ? 49.64819 34.02438 -13.00067 1.000 119.80998 107 LEU D CA 1
ATOM 3450 C C . LEU D 2 77 ? 50.39625 35.22046 -12.44587 1.000 126.80627 107 LEU D C 1
ATOM 3451 O O . LEU D 2 77 ? 51.49427 35.07200 -11.90113 1.000 136.50037 107 LEU D O 1
ATOM 3456 N N . ASP D 2 78 ? 49.81340 36.40369 -12.58813 1.000 131.95245 108 ASP D N 1
ATOM 3457 C CA . ASP D 2 78 ? 50.44465 37.58694 -12.02986 1.000 137.48870 108 ASP D CA 1
ATOM 3458 C C . ASP D 2 78 ? 50.10632 37.62996 -10.54444 1.000 140.50773 108 ASP D C 1
ATOM 3459 O O . ASP D 2 78 ? 48.92730 37.62239 -10.16738 1.000 138.08495 108 ASP D O 1
ATOM 3464 N N . SER D 2 79 ? 51.13790 37.66210 -9.69829 1.000 141.21083 109 SER D N 1
ATOM 3465 C CA . SER D 2 79 ? 50.88729 37.74658 -8.26521 1.000 133.59179 109 SER D CA 1
ATOM 3466 C C . SER D 2 79 ? 50.44760 39.14656 -7.86528 1.000 129.50709 109 SER D C 1
ATOM 3467 O O . SER D 2 79 ? 49.75353 39.31240 -6.85690 1.000 132.15130 109 SER D O 1
ATOM 3470 N N . ALA D 2 80 ? 50.83580 40.15894 -8.64037 1.000 129.31322 110 ALA D N 1
ATOM 3471 C CA . ALA D 2 80 ? 50.45824 41.53431 -8.35022 1.000 151.18726 110 ALA D CA 1
ATOM 3472 C C . ALA D 2 80 ? 49.06983 41.88300 -8.85523 1.000 145.55868 110 ALA D C 1
ATOM 3473 O O . ALA D 2 80 ? 48.54533 42.94075 -8.48909 1.000 129.06415 110 ALA D O 1
ATOM 3475 N N . SER D 2 81 ? 48.47282 41.04282 -9.69562 1.000 144.86360 111 SER D N 1
ATOM 3476 C CA . SER D 2 81 ? 47.19135 41.40421 -10.26625 1.000 144.25043 111 SER D CA 1
ATOM 3477 C C . SER D 2 81 ? 46.14203 41.39871 -9.15537 1.000 131.64469 111 SER D C 1
ATOM 3478 O O . SER D 2 81 ? 46.37556 40.90054 -8.04849 1.000 124.72730 111 SER D O 1
ATOM 3481 N N . SER D 2 82 ? 44.96761 41.94396 -9.45141 1.000 140.76924 112 SER D N 1
ATOM 3482 C CA . SER D 2 82 ? 43.98679 42.09114 -8.38761 1.000 146.90435 112 SER D CA 1
ATOM 3483 C C . SER D 2 82 ? 43.43716 40.74202 -7.93732 1.000 144.09443 112 SER D C 1
ATOM 3484 O O . SER D 2 82 ? 43.55914 39.72058 -8.62088 1.000 150.79558 112 SER D O 1
ATOM 3486 N N . GLU D 2 83 ? 42.82961 40.75999 -6.74734 1.000 139.01103 113 GLU D N 1
ATOM 3487 C CA . GLU D 2 83 ? 42.23455 39.55453 -6.18438 1.000 142.81950 113 GLU D CA 1
ATOM 3488 C C . GLU D 2 83 ? 41.11225 39.03931 -7.07015 1.000 154.10955 113 GLU D C 1
ATOM 3489 O O . GLU D 2 83 ? 40.87835 37.82790 -7.13851 1.000 161.76678 113 GLU D O 1
ATOM 3495 N N . ASP D 2 84 ? 40.39373 39.94595 -7.73411 1.000 157.84225 114 ASP D N 1
ATOM 3496 C CA . ASP D 2 84 ? 39.35960 39.52306 -8.66805 1.000 160.96425 114 ASP D CA 1
ATOM 3497 C C . ASP D 2 84 ? 39.97652 38.74249 -9.81947 1.000 145.43052 114 ASP D C 1
ATOM 3498 O O . ASP D 2 84 ? 39.41874 37.73399 -10.26769 1.000 135.90731 114 ASP D O 1
ATOM 3500 N N . ASP D 2 85 ? 41.11986 39.21190 -10.32554 1.000 142.06092 115 ASP D N 1
ATOM 3501 C CA . ASP D 2 85 ? 41.84834 38.47044 -11.34943 1.000 131.39872 115 ASP D CA 1
ATOM 3502 C C . ASP D 2 85 ? 42.37112 37.14688 -10.80404 1.000 126.36976 115 ASP D C 1
ATOM 3503 O O . ASP D 2 85 ? 42.35631 36.12963 -11.50335 1.000 126.04762 115 ASP D O 1
ATOM 3508 N N . LEU D 2 86 ? 42.84180 37.14006 -9.55626 1.000 133.60946 116 LEU D N 1
ATOM 3509 C CA . LEU D 2 86 ? 43.35078 35.90394 -8.96981 1.000 129.16220 116 LEU D CA 1
ATOM 3510 C C . LEU D 2 86 ? 42.25034 34.86338 -8.80210 1.000 119.13482 116 LEU D C 1
ATOM 3511 O O . LEU D 2 86 ? 42.50427 33.65902 -8.90678 1.000 121.90057 116 LEU D O 1
ATOM 3513 N N . GLU D 2 87 ? 41.03080 35.30134 -8.49566 1.000 131.88569 117 GLU D N 1
ATOM 3514 C CA . GLU D 2 87 ? 39.92586 34.35632 -8.37159 1.000 144.53879 117 GLU D CA 1
ATOM 3515 C C . GLU D 2 87 ? 39.64478 33.69073 -9.71378 1.000 135.50058 117 GLU D C 1
ATOM 3516 O O . GLU D 2 87 ? 39.46412 32.46477 -9.79706 1.000 127.13779 117 GLU D O 1
ATOM 3522 N N . ALA D 2 88 ? 39.63630 34.48772 -10.78423 1.000 128.68210 118 ALA D N 1
ATOM 3523 C CA . ALA D 2 88 ? 39.49141 33.92614 -12.11933 1.000 126.60556 118 ALA D CA 1
ATOM 3524 C C . ALA D 2 88 ? 40.64382 32.98745 -12.43387 1.000 130.16695 118 ALA D C 1
ATOM 3525 O O . ALA D 2 88 ? 40.45274 31.95854 -13.08446 1.000 147.14644 118 ALA D O 1
ATOM 3527 N N . ALA D 2 89 ? 41.85528 33.34153 -12.00034 1.000 113.77806 119 ALA D N 1
ATOM 3528 C CA . ALA D 2 89 ? 43.00598 32.47791 -12.23867 1.000 104.55254 119 ALA D CA 1
ATOM 3529 C C . ALA D 2 89 ? 42.83729 31.13918 -11.53603 1.000 96.02689 119 ALA D C 1
ATOM 3530 O O . ALA D 2 89 ? 43.16185 30.09027 -12.10029 1.000 105.95418 119 ALA D O 1
ATOM 3532 N N . ARG D 2 90 ? 42.31932 31.15538 -10.30652 1.000 92.64608 120 ARG D N 1
ATOM 3533 C CA . ARG D 2 90 ? 42.08083 29.90791 -9.58875 1.000 97.19385 120 ARG D CA 1
ATOM 3534 C C . ARG D 2 90 ? 41.06178 29.05008 -10.32559 1.000 109.36929 120 ARG D C 1
ATOM 3535 O O . ARG D 2 90 ? 41.27746 27.85075 -10.54005 1.000 99.06500 120 ARG D O 1
ATOM 3543 N N . ASN D 2 91 ? 39.94881 29.66091 -10.74545 1.000 111.86037 121 ASN D N 1
ATOM 3544 C CA . ASN D 2 91 ? 38.91899 28.90143 -11.45546 1.000 100.33050 121 ASN D CA 1
ATOM 3545 C C . ASN D 2 91 ? 39.41840 28.37467 -12.80145 1.000 105.24509 121 ASN D C 1
ATOM 3546 O O . ASN D 2 91 ? 39.13613 27.22655 -13.16603 1.000 121.33599 121 ASN D O 1
ATOM 3551 N N . GLU D 2 92 ? 40.15019 29.19519 -13.55847 1.000 97.34981 122 GLU D N 1
ATOM 3552 C CA . GLU D 2 92 ? 40.65258 28.76205 -14.85814 1.000 102.03634 122 GLU D CA 1
ATOM 3553 C C . GLU D 2 92 ? 41.69245 27.65918 -14.70312 1.000 88.88108 122 GLU D C 1
ATOM 3554 O O . GLU D 2 92 ? 41.69432 26.68743 -15.47055 1.000 86.79119 122 GLU D O 1
ATOM 3557 N N . LEU D 2 93 ? 42.58972 27.79214 -13.72037 1.000 91.92727 123 LEU D N 1
ATOM 3558 C CA . LEU D 2 93 ? 43.54175 26.72276 -13.44181 1.000 91.08778 123 LEU D CA 1
ATOM 3559 C C . LEU D 2 93 ? 42.84093 25.43950 -13.04042 1.000 84.69484 123 LEU D C 1
ATOM 3560 O O . LEU D 2 93 ? 43.26932 24.34832 -13.42283 1.000 84.34717 123 LEU D O 1
ATOM 3565 N N . HIS D 2 94 ? 41.79166 25.54197 -12.23402 1.000 87.47495 124 HIS D N 1
ATOM 3566 C CA . HIS D 2 94 ? 41.10069 24.33807 -11.79870 1.000 101.81494 124 HIS D CA 1
ATOM 3567 C C . HIS D 2 94 ? 40.36862 23.66818 -12.95558 1.000 113.12113 124 HIS D C 1
ATOM 3568 O O . HIS D 2 94 ? 40.32548 22.43497 -13.03948 1.000 112.46812 124 HIS D O 1
ATOM 3575 N N . SER D 2 95 ? 39.77760 24.46445 -13.85106 1.000 98.60802 125 SER D N 1
ATOM 3576 C CA . SER D 2 95 ? 39.12655 23.89970 -15.02951 1.000 92.93388 125 SER D CA 1
ATOM 3577 C C . SER D 2 95 ? 40.13598 23.23714 -15.96092 1.000 99.14873 125 SER D C 1
ATOM 3578 O O . SER D 2 95 ? 39.86290 22.16935 -16.52217 1.000 111.99517 125 SER D O 1
ATOM 3581 N N . ALA D 2 96 ? 41.30332 23.86110 -16.14777 1.000 93.67190 126 ALA D N 1
ATOM 3582 C CA . ALA D 2 96 ? 42.32298 23.27778 -17.01512 1.000 85.62500 126 ALA D CA 1
ATOM 3583 C C . ALA D 2 96 ? 42.96881 22.04981 -16.38559 1.000 75.38110 126 ALA D C 1
ATOM 3584 O O . ALA D 2 96 ? 43.34223 21.11002 -17.09733 1.000 85.23876 126 ALA D O 1
ATOM 3586 N N . LEU D 2 97 ? 43.12739 22.05331 -15.06152 1.000 78.32669 127 LEU D N 1
ATOM 3587 C CA . LEU D 2 97 ? 43.78161 20.94780 -14.37124 1.000 92.43613 127 LEU D CA 1
ATOM 3588 C C . LEU D 2 97 ? 42.96466 19.67089 -14.48398 1.000 93.38193 127 LEU D C 1
ATOM 3589 O O . LEU D 2 97 ? 43.52297 18.57196 -14.57615 1.000 85.19583 127 LEU D O 1
ATOM 3591 N N . GLN D 2 98 ? 41.64056 19.79577 -14.47061 1.000 99.62464 128 GLN D N 1
ATOM 3592 C CA . GLN D 2 98 ? 40.74707 18.65370 -14.55785 1.000 93.83840 128 GLN D CA 1
ATOM 3593 C C . GLN D 2 98 ? 40.29297 18.40459 -15.98923 1.000 79.75558 128 GLN D C 1
ATOM 3594 O O . GLN D 2 98 ? 39.40845 17.57270 -16.21537 1.000 68.98650 128 GLN D O 1
ATOM 3597 N N . HIS D 2 99 ? 40.87877 19.10532 -16.95697 1.000 78.76582 129 HIS D N 1
ATOM 3598 C CA . HIS D 2 99 ? 40.56415 18.84216 -18.35104 1.000 70.25621 129 HIS D CA 1
ATOM 3599 C C . HIS D 2 99 ? 41.21263 17.51295 -18.71477 1.000 78.75451 129 HIS D C 1
ATOM 3600 O O . HIS D 2 99 ? 42.39257 17.30214 -18.40768 1.000 86.67508 129 HIS D O 1
ATOM 3607 N N . PRO D 2 100 ? 40.48684 16.59642 -19.35620 1.000 95.99402 130 PRO D N 1
ATOM 3608 C CA . PRO D 2 100 ? 41.03381 15.24514 -19.55549 1.000 112.75803 130 PRO D CA 1
ATOM 3609 C C . PRO D 2 100 ? 42.30370 15.19762 -20.38777 1.000 104.17746 130 PRO D C 1
ATOM 3610 O O . PRO D 2 100 ? 43.14846 14.32851 -20.14053 1.000 86.36923 130 PRO D O 1
ATOM 3614 N N . GLN D 2 101 ? 42.48095 16.09422 -21.36085 1.000 83.13614 131 GLN D N 1
ATOM 3615 C CA . GLN D 2 101 ? 43.71928 16.05432 -22.13020 1.000 82.67977 131 GLN D CA 1
ATOM 3616 C C . GLN D 2 101 ? 44.91797 16.56347 -21.33909 1.000 85.07859 131 GLN D C 1
ATOM 3617 O O . GLN D 2 101 ? 46.05268 16.37553 -21.78557 1.000 100.19912 131 GLN D O 1
ATOM 3623 N N . LEU D 2 102 ? 44.70249 17.23719 -20.20583 1.000 80.86443 132 LEU D N 1
ATOM 3624 C CA . LEU D 2 102 ? 45.80203 17.79311 -19.42886 1.000 81.71925 132 LEU D CA 1
ATOM 3625 C C . LEU D 2 102 ? 45.88898 17.28390 -18.00093 1.000 87.83036 132 LEU D C 1
ATOM 3626 O O . LEU D 2 102 ? 46.84593 17.63646 -17.30390 1.000 88.69226 132 LEU D O 1
ATOM 3631 N N . CYS D 2 103 ? 44.90038 16.53483 -17.51614 1.000 101.92677 133 CYS D N 1
ATOM 3632 C CA . CYS D 2 103 ? 44.93337 16.13547 -16.11501 1.000 97.69113 133 CYS D CA 1
ATOM 3633 C C . CYS D 2 103 ? 46.09011 15.18641 -15.83228 1.000 94.01789 133 CYS D C 1
ATOM 3634 O O . CYS D 2 103 ? 46.67952 15.23459 -14.74683 1.000 90.76781 133 CYS D O 1
ATOM 3637 N N . THR D 2 104 ? 46.44514 14.34355 -16.79914 1.000 96.31611 134 THR D N 1
ATOM 3638 C CA . THR D 2 104 ? 47.55977 13.41210 -16.66581 1.000 98.94540 134 THR D CA 1
ATOM 3639 C C . THR D 2 104 ? 48.89848 14.05179 -17.00449 1.000 120.42880 134 THR D C 1
ATOM 3640 O O . THR D 2 104 ? 49.92902 13.37115 -16.97196 1.000 130.48099 134 THR D O 1
ATOM 3644 N N . LEU D 2 105 ? 48.89727 15.30970 -17.32355 1.000 112.06726 135 LEU D N 1
ATOM 3645 C CA . LEU D 2 105 ? 49.99524 16.09972 -17.84561 1.000 103.16672 135 LEU D CA 1
ATOM 3646 C C . LEU D 2 105 ? 50.79240 16.74655 -16.71711 1.000 106.91537 135 LEU D C 1
ATOM 3647 O O . LEU D 2 105 ? 50.27157 16.96405 -15.61884 1.000 96.54998 135 LEU D O 1
ATOM 3652 N N . PRO D 2 106 ? 52.06857 17.06113 -16.94284 1.000 117.41383 136 PRO D N 1
ATOM 3653 C CA . PRO D 2 106 ? 52.81695 17.80788 -15.93446 1.000 94.00696 136 PRO D CA 1
ATOM 3654 C C . PRO D 2 106 ? 52.48605 19.28876 -15.99167 1.000 95.74054 136 PRO D C 1
ATOM 3655 O O . PRO D 2 106 ? 52.13953 19.83934 -17.04176 1.000 94.88715 136 PRO D O 1
ATOM 3659 N N . PHE D 2 107 ? 52.55624 19.92157 -14.82134 1.000 89.94557 137 PHE D N 1
ATOM 3660 C CA . PHE D 2 107 ? 52.08921 21.28809 -14.65492 1.000 92.23488 137 PHE D CA 1
ATOM 3661 C C . PHE D 2 107 ? 53.17541 22.12650 -14.00661 1.000 95.99496 137 PHE D C 1
ATOM 3662 O O . PHE D 2 107 ? 53.75693 21.72412 -12.99391 1.000 94.80527 137 PHE D O 1
ATOM 3670 N N . LEU D 2 108 ? 53.44095 23.28963 -14.59247 1.000 91.92022 138 LEU D N 1
ATOM 3671 C CA . LEU D 2 108 ? 54.37814 24.25945 -14.04701 1.000 92.99364 138 LEU D CA 1
ATOM 3672 C C . LEU D 2 108 ? 53.57888 25.51628 -13.74265 1.000 91.95893 138 LEU D C 1
ATOM 3673 O O . LEU D 2 108 ? 53.03446 26.13042 -14.66125 1.000 94.46294 138 LEU D O 1
ATOM 3678 N N . ILE D 2 109 ? 53.55280 25.93824 -12.48256 1.000 107.84992 139 ILE D N 1
ATOM 3679 C CA . ILE D 2 109 ? 52.76005 27.09660 -12.07585 1.000 116.88288 139 ILE D CA 1
ATOM 3680 C C . ILE D 2 109 ? 53.70316 28.18083 -11.57385 1.000 120.01432 139 ILE D C 1
ATOM 3681 O O . ILE D 2 109 ? 54.44445 27.96613 -10.60591 1.000 113.63293 139 ILE D O 1
ATOM 3686 N N . LEU D 2 110 ? 53.67297 29.34324 -12.22846 1.000 112.14223 140 LEU D N 1
ATOM 3687 C CA . LEU D 2 110 ? 54.57715 30.44628 -11.91775 1.000 117.27163 140 LEU D CA 1
ATOM 3688 C C . LEU D 2 110 ? 53.81139 31.68844 -11.48297 1.000 129.82402 140 LEU D C 1
ATOM 3689 O O . LEU D 2 110 ? 52.95736 32.19027 -12.22297 1.000 150.67513 140 LEU D O 1
ATOM 3694 N N . ALA D 2 111 ? 54.15176 32.19581 -10.29667 1.000 134.68226 141 ALA D N 1
ATOM 3695 C CA . ALA D 2 111 ? 53.65765 33.47967 -9.79989 1.000 139.28408 141 ALA D CA 1
ATOM 3696 C C . ALA D 2 111 ? 54.63509 34.55957 -10.24823 1.000 148.82324 141 ALA D C 1
ATOM 3697 O O . ALA D 2 111 ? 55.69565 34.74328 -9.64698 1.000 161.18836 141 ALA D O 1
ATOM 3699 N N . ASN D 2 112 ? 54.27015 35.28183 -11.30083 1.000 147.73659 142 ASN D N 1
ATOM 3700 C CA . ASN D 2 112 ? 55.15545 36.20737 -11.98748 1.000 150.24832 142 ASN D CA 1
ATOM 3701 C C . ASN D 2 112 ? 55.15879 37.56971 -11.29631 1.000 164.85805 142 ASN D C 1
ATOM 3702 O O . ASN D 2 112 ? 54.27057 37.90151 -10.50590 1.000 147.36040 142 ASN D O 1
ATOM 3707 N N . HIS D 2 113 ? 56.19561 38.35164 -11.60207 1.000 167.90289 143 HIS D N 1
ATOM 3708 C CA . HIS D 2 113 ? 56.28075 39.76365 -11.23201 1.000 165.38486 143 HIS D CA 1
ATOM 3709 C C . HIS D 2 113 ? 56.25748 39.95903 -9.71660 1.000 166.76183 143 HIS D C 1
ATOM 3710 O O . HIS D 2 113 ? 55.48719 40.76122 -9.18580 1.000 171.32044 143 HIS D O 1
ATOM 3717 N N . GLN D 2 114 ? 57.12625 39.22327 -9.01243 1.000 160.84034 144 GLN D N 1
ATOM 3718 C CA . GLN D 2 114 ? 57.35776 39.52995 -7.60247 1.000 152.82867 144 GLN D CA 1
ATOM 3719 C C . GLN D 2 114 ? 58.03346 40.88197 -7.39932 1.000 140.00085 144 GLN D C 1
ATOM 3720 O O . GLN D 2 114 ? 58.24020 41.29252 -6.25028 1.000 134.44205 144 GLN D O 1
ATOM 3726 N N . ASP D 2 115 ? 58.34897 41.59582 -8.48238 1.000 141.56283 145 ASP D N 1
ATOM 3727 C CA . ASP D 2 115 ? 58.90420 42.93603 -8.34627 1.000 150.37405 145 ASP D CA 1
ATOM 3728 C C . ASP D 2 115 ? 57.88246 43.91018 -7.78670 1.000 149.36387 145 ASP D C 1
ATOM 3729 O O . ASP D 2 115 ? 58.25575 44.89320 -7.13919 1.000 158.50844 145 ASP D O 1
ATOM 3731 N N . LYS D 2 116 ? 56.59941 43.66382 -8.02666 1.000 153.05419 146 LYS D N 1
ATOM 3732 C CA . LYS D 2 116 ? 55.58355 44.62937 -7.65257 1.000 168.69360 146 LYS D CA 1
ATOM 3733 C C . LYS D 2 116 ? 55.32252 44.59507 -6.14706 1.000 165.62056 146 LYS D C 1
ATOM 3734 O O . LYS D 2 116 ? 55.60216 43.59607 -5.47974 1.000 161.04670 146 LYS D O 1
ATOM 3736 N N . PRO D 2 117 ? 54.79742 45.68858 -5.58586 1.000 177.72289 147 PRO D N 1
ATOM 3737 C CA . PRO D 2 117 ? 54.43864 45.66650 -4.15809 1.000 175.91507 147 PRO D CA 1
ATOM 3738 C C . PRO D 2 117 ? 53.26135 44.75873 -3.85079 1.000 173.84932 147 PRO D C 1
ATOM 3739 O O . PRO D 2 117 ? 53.25158 44.09743 -2.80454 1.000 163.91410 147 PRO D O 1
ATOM 3743 N N . ALA D 2 118 ? 52.27134 44.69678 -4.74489 1.000 170.27454 148 ALA D N 1
ATOM 3744 C CA . ALA D 2 118 ? 51.13396 43.79787 -4.58938 1.000 164.45754 148 ALA D CA 1
ATOM 3745 C C . ALA D 2 118 ? 51.51314 42.33008 -4.71788 1.000 163.94556 148 ALA D C 1
ATOM 3746 O O . ALA D 2 118 ? 50.68158 41.46909 -4.40974 1.000 156.06770 148 ALA D O 1
ATOM 3748 N N . ALA D 2 119 ? 52.73421 42.02837 -5.15480 1.000 161.75018 149 ALA D N 1
ATOM 3749 C CA . ALA D 2 119 ? 53.15372 40.64611 -5.33426 1.000 148.64705 149 ALA D CA 1
ATOM 3750 C C . ALA D 2 119 ? 53.01226 39.86271 -4.03801 1.000 149.34347 149 ALA D C 1
ATOM 3751 O O . ALA D 2 119 ? 53.42641 40.32110 -2.97043 1.000 144.45181 149 ALA D O 1
ATOM 3753 N N . ARG D 2 120 ? 52.43181 38.67199 -4.14375 1.000 151.52015 150 ARG D N 1
ATOM 3754 C CA . ARG D 2 120 ? 52.08706 37.84678 -2.99788 1.000 148.10852 150 ARG D CA 1
ATOM 3755 C C . ARG D 2 120 ? 53.04458 36.66891 -2.86193 1.000 150.07529 150 ARG D C 1
ATOM 3756 O O . ARG D 2 120 ? 53.57149 36.14889 -3.85064 1.000 141.27449 150 ARG D O 1
ATOM 3758 N N . SER D 2 121 ? 53.25098 36.26020 -1.61094 1.000 155.42660 151 SER D N 1
ATOM 3759 C CA . SER D 2 121 ? 54.05548 35.08794 -1.28304 1.000 163.07829 151 SER D CA 1
ATOM 3760 C C . SER D 2 121 ? 53.53288 33.83868 -1.98302 1.000 154.36207 151 SER D C 1
ATOM 3761 O O . SER D 2 121 ? 52.32226 33.61390 -2.06592 1.000 155.20281 151 SER D O 1
ATOM 3763 N N . VAL D 2 122 ? 54.46171 33.03562 -2.51272 1.000 160.17288 152 VAL D N 1
ATOM 3764 C CA . VAL D 2 122 ? 54.09130 31.79131 -3.18340 1.000 149.87147 152 VAL D CA 1
ATOM 3765 C C . VAL D 2 122 ? 53.30917 30.88957 -2.23670 1.000 151.21643 152 VAL D C 1
ATOM 3766 O O . VAL D 2 122 ? 52.39216 30.17400 -2.66060 1.000 152.83931 152 VAL D O 1
ATOM 3770 N N . GLN D 2 123 ? 53.64322 30.91357 -0.94430 1.000 156.24173 153 GLN D N 1
ATOM 3771 C CA . GLN D 2 123 ? 52.89090 30.12221 0.02391 1.000 155.28979 153 GLN D CA 1
ATOM 3772 C C . GLN D 2 123 ? 51.45082 30.61254 0.13135 1.000 140.26412 153 GLN D C 1
ATOM 3773 O O . GLN D 2 123 ? 50.51987 29.80963 0.26994 1.000 143.21600 153 GLN D O 1
ATOM 3775 N N . GLU D 2 124 ? 51.24679 31.93041 0.06461 1.000 151.73021 154 GLU D N 1
ATOM 3776 C CA . GLU D 2 124 ? 49.89037 32.46927 0.08784 1.000 155.58209 154 GLU D CA 1
ATOM 3777 C C . GLU D 2 124 ? 49.11375 32.05529 -1.15764 1.000 151.24913 154 GLU D C 1
ATOM 3778 O O . GLU D 2 124 ? 47.91339 31.76533 -1.08478 1.000 148.80600 154 GLU D O 1
ATOM 3780 N N . ILE D 2 125 ? 49.78004 32.03889 -2.31487 1.000 147.31243 155 ILE D N 1
ATOM 3781 C CA . ILE D 2 125 ? 49.13224 31.60280 -3.55045 1.000 122.92611 155 ILE D CA 1
ATOM 3782 C C . ILE D 2 125 ? 48.75355 30.13063 -3.46519 1.000 122.90914 155 ILE D C 1
ATOM 3783 O O . ILE D 2 125 ? 47.68081 29.72053 -3.92571 1.000 122.09444 155 ILE D O 1
ATOM 3788 N N . LYS D 2 126 ? 49.63195 29.31178 -2.88326 1.000 128.90435 156 LYS D N 1
ATOM 3789 C CA . LYS D 2 126 ? 49.32513 27.89581 -2.71326 1.000 126.62424 156 LYS D CA 1
ATOM 3790 C C . LYS D 2 126 ? 48.15406 27.70051 -1.75955 1.000 133.99532 156 LYS D C 1
ATOM 3791 O O . LYS D 2 126 ? 47.30666 26.82538 -1.97323 1.000 148.64107 156 LYS D O 1
ATOM 3793 N N . LYS D 2 127 ? 48.09790 28.50047 -0.69245 1.000 150.45866 157 LYS D N 1
ATOM 3794 C CA . LYS D 2 127 ? 47.02656 28.35388 0.28748 1.000 139.05099 157 LYS D CA 1
ATOM 3795 C C . LYS D 2 127 ? 45.68699 28.81435 -0.27560 1.000 138.64482 157 LYS D C 1
ATOM 3796 O O . LYS D 2 127 ? 44.64963 28.19975 -0.00105 1.000 147.46702 157 LYS D O 1
ATOM 3798 N N . TYR D 2 128 ? 45.68547 29.89822 -1.05648 1.000 147.80799 158 TYR D N 1
ATOM 3799 C CA . TYR D 2 128 ? 44.43748 30.43028 -1.59328 1.000 148.95604 158 TYR D CA 1
ATOM 3800 C C . TYR D 2 128 ? 43.96599 29.66875 -2.82528 1.000 142.27151 158 TYR D C 1
ATOM 3801 O O . TYR D 2 128 ? 42.76259 29.64247 -3.10653 1.000 138.34910 158 TYR D O 1
ATOM 3803 N N . PHE D 2 129 ? 44.88416 29.04797 -3.56659 1.000 147.01925 159 PHE D N 1
ATOM 3804 C CA . PHE D 2 129 ? 44.52016 28.29305 -4.75805 1.000 126.70775 159 PHE D CA 1
ATOM 3805 C C . PHE D 2 129 ? 44.01528 26.88942 -4.45213 1.000 126.00721 159 PHE D C 1
ATOM 3806 O O . PHE D 2 129 ? 43.53316 26.21701 -5.36918 1.000 127.01769 159 PHE D O 1
ATOM 3814 N N . GLU D 2 130 ? 44.12908 26.42935 -3.20356 1.000 138.18810 160 GLU D N 1
ATOM 3815 C CA . GLU D 2 130 ? 43.65868 25.10064 -2.80202 1.000 141.55164 160 GLU D CA 1
ATOM 3816 C C . GLU D 2 130 ? 44.27638 24.00100 -3.66319 1.000 134.92558 160 GLU D C 1
ATOM 3817 O O . GLU D 2 130 ? 43.62538 23.00916 -3.99852 1.000 142.48195 160 GLU D O 1
ATOM 3819 N N . LEU D 2 131 ? 45.54640 24.17728 -4.02718 1.000 123.48608 161 LEU D N 1
ATOM 3820 C CA . LEU D 2 131 ? 46.23990 23.17765 -4.82687 1.000 132.76884 161 LEU D CA 1
ATOM 3821 C C . LEU D 2 131 ? 46.74060 22.00554 -3.99800 1.000 134.11290 161 LEU D C 1
ATOM 3822 O O . LEU D 2 131 ? 47.16944 21.00048 -4.57263 1.000 146.32003 161 LEU D O 1
ATOM 3827 N N . GLU D 2 132 ? 46.70015 22.10822 -2.66862 1.000 125.79171 162 GLU D N 1
ATOM 3828 C CA . GLU D 2 132 ? 47.10805 20.96975 -1.84427 1.000 134.44443 162 GLU D CA 1
ATOM 3829 C C . GLU D 2 132 ? 46.06915 19.85665 -1.84435 1.000 152.70890 162 GLU D C 1
ATOM 3830 O O . GLU D 2 132 ? 46.44998 18.68908 -2.05609 1.000 163.61845 162 GLU D O 1
ATOM 3836 N N . PRO D 2 133 ? 44.75761 20.10995 -1.61724 1.000 151.01208 163 PRO D N 1
ATOM 3837 C CA . PRO D 2 133 ? 43.80669 18.98829 -1.59875 1.000 159.51320 163 PRO D CA 1
ATOM 3838 C C . PRO D 2 133 ? 43.55022 18.35821 -2.96032 1.000 158.45987 163 PRO D C 1
ATOM 3839 O O . PRO D 2 133 ? 43.64361 17.13438 -3.09722 1.000 172.47152 163 PRO D O 1
ATOM 3843 N N . LEU D 2 134 ? 43.23007 19.16579 -3.97469 1.000 157.17917 164 LEU D N 1
ATOM 3844 C CA . LEU D 2 134 ? 42.87001 18.59087 -5.26794 1.000 161.28092 164 LEU D CA 1
ATOM 3845 C C . LEU D 2 134 ? 44.10608 18.15363 -6.04377 1.000 163.97756 164 LEU D C 1
ATOM 3846 O O . LEU D 2 134 ? 44.20095 17.00343 -6.48570 1.000 172.39245 164 LEU D O 1
ATOM 3848 N N . ALA D 2 135 ? 45.06040 19.06653 -6.21721 1.000 159.51277 165 ALA D N 1
ATOM 3849 C CA . ALA D 2 135 ? 46.27549 18.80927 -6.99091 1.000 153.09892 165 ALA D CA 1
ATOM 3850 C C . ALA D 2 135 ? 47.31864 18.16046 -6.08070 1.000 144.79773 165 ALA D C 1
ATOM 3851 O O . ALA D 2 135 ? 48.34203 18.74510 -5.72594 1.000 145.27274 165 ALA D O 1
ATOM 3853 N N . ARG D 2 136 ? 47.03185 16.92392 -5.69098 1.000 144.72162 166 ARG D N 1
ATOM 3854 C CA . ARG D 2 136 ? 47.91578 16.15378 -4.82876 1.000 148.51313 166 ARG D CA 1
ATOM 3855 C C . ARG D 2 136 ? 48.26383 14.83129 -5.49407 1.000 150.93283 166 ARG D C 1
ATOM 3856 O O . ARG D 2 136 ? 47.40073 14.17679 -6.08724 1.000 143.08408 166 ARG D O 1
ATOM 3858 N N . GLY D 2 137 ? 49.53325 14.44262 -5.39267 1.000 118.70020 167 GLY D N 1
ATOM 3859 C CA . GLY D 2 137 ? 49.97983 13.20385 -5.99130 1.000 114.70994 167 GLY D CA 1
ATOM 3860 C C . GLY D 2 137 ? 50.29548 13.28636 -7.46584 1.000 126.86707 167 GLY D C 1
ATOM 3861 O O . GLY D 2 137 ? 50.59629 12.25521 -8.07729 1.000 140.06381 167 GLY D O 1
ATOM 3862 N N . LYS D 2 138 ? 50.24849 14.47705 -8.05462 1.000 124.67284 168 LYS D N 1
ATOM 3863 C CA . LYS D 2 138 ? 50.47544 14.66970 -9.47710 1.000 132.08809 168 LYS D CA 1
ATOM 3864 C C . LYS D 2 138 ? 51.71569 15.52660 -9.69457 1.000 107.25042 168 LYS D C 1
ATOM 3865 O O . LYS D 2 138 ? 52.16262 16.25193 -8.80191 1.000 103.84500 168 LYS D O 1
ATOM 3867 N N . ARG D 2 139 ? 52.27201 15.43082 -10.90315 1.000 96.32591 169 ARG D N 1
ATOM 3868 C CA . ARG D 2 139 ? 53.51476 16.12066 -11.25063 1.000 99.44228 169 ARG D CA 1
ATOM 3869 C C . ARG D 2 139 ? 53.22347 17.59882 -11.49746 1.000 92.65350 169 ARG D C 1
ATOM 3870 O O . ARG D 2 139 ? 53.18661 18.08799 -12.62958 1.000 83.42275 169 ARG D O 1
ATOM 3872 N N . TRP D 2 140 ? 53.01067 18.31880 -10.40011 1.000 98.29901 170 TRP D N 1
ATOM 3873 C CA . TRP D 2 140 ? 52.83782 19.76271 -10.41022 1.000 106.98962 170 TRP D CA 1
ATOM 3874 C C . TRP D 2 140 ? 53.87044 20.37973 -9.47851 1.000 121.20747 170 TRP D C 1
ATOM 3875 O O . TRP D 2 140 ? 54.16842 19.82694 -8.41485 1.000 117.19849 170 TRP D O 1
ATOM 3886 N N . ILE D 2 141 ? 54.42554 21.51670 -9.88373 1.000 110.70964 171 ILE D N 1
ATOM 3887 C CA . ILE D 2 141 ? 55.46109 22.19668 -9.11505 1.000 115.09850 171 ILE D CA 1
ATOM 3888 C C . ILE D 2 141 ? 55.15691 23.68630 -9.11617 1.000 125.30051 171 ILE D C 1
ATOM 3889 O O . ILE D 2 141 ? 54.90423 24.27406 -10.17297 1.000 134.14273 171 ILE D O 1
ATOM 3894 N N . LEU D 2 142 ? 55.17847 24.29504 -7.93454 1.000 134.33277 172 LEU D N 1
ATOM 3895 C CA . LEU D 2 142 ? 54.94982 25.72649 -7.78304 1.000 142.97702 172 LEU D CA 1
ATOM 3896 C C . LEU D 2 142 ? 56.29399 26.39451 -7.52123 1.000 157.23698 172 LEU D C 1
ATOM 3897 O O . LEU D 2 142 ? 56.89595 26.20264 -6.45960 1.000 157.41421 172 LEU D O 1
ATOM 3899 N N . GLN D 2 143 ? 56.75890 27.17577 -8.49132 1.000 162.91772 173 GLN D N 1
ATOM 3900 C CA . GLN D 2 143 ? 58.05368 27.83096 -8.44070 1.000 159.58357 173 GLN D CA 1
ATOM 3901 C C . GLN D 2 143 ? 57.90825 29.31748 -8.72692 1.000 157.96526 173 GLN D C 1
ATOM 3902 O O . GLN D 2 143 ? 57.06411 29.72395 -9.53177 1.000 152.48801 173 GLN D O 1
ATOM 3908 N N . PRO D 2 144 ? 58.72014 30.14859 -8.08323 1.000 165.25323 174 PRO D N 1
ATOM 3909 C CA . PRO D 2 144 ? 58.65317 31.58942 -8.33039 1.000 155.08092 174 PRO D CA 1
ATOM 3910 C C . PRO D 2 144 ? 59.26102 31.98568 -9.66647 1.000 146.36117 174 PRO D C 1
ATOM 3911 O O . PRO D 2 144 ? 60.15680 31.32513 -10.19815 1.000 144.75181 174 PRO D O 1
ATOM 3915 N N . CYS D 2 145 ? 58.74810 33.08939 -10.20687 1.000 144.16952 175 CYS D N 1
ATOM 3916 C CA . CYS D 2 145 ? 59.27365 33.68043 -11.42933 1.000 160.33786 175 CYS D CA 1
ATOM 3917 C C . CYS D 2 145 ? 59.01508 35.17819 -11.36628 1.000 165.21800 175 CYS D C 1
ATOM 3918 O O . CYS D 2 145 ? 57.96882 35.60572 -10.87701 1.000 164.25459 175 CYS D O 1
ATOM 3920 N N . SER D 2 146 ? 59.97235 35.97607 -11.83822 1.000 155.33427 176 SER D N 1
ATOM 3921 C CA . SER D 2 146 ? 59.76772 37.42090 -11.82056 1.000 160.44301 176 SER D CA 1
ATOM 3922 C C . SER D 2 146 ? 60.40050 38.14893 -12.99961 1.000 160.31062 176 SER D C 1
ATOM 3923 O O . SER D 2 146 ? 59.70385 38.73469 -13.83544 1.000 157.48421 176 SER D O 1
ATOM 3925 N N . LEU D 2 147 ? 61.72724 38.11538 -13.05855 1.000 173.14748 177 LEU D N 1
ATOM 3926 C CA . LEU D 2 147 ? 62.50547 39.09947 -13.78868 1.000 182.38284 177 LEU D CA 1
ATOM 3927 C C . LEU D 2 147 ? 62.54034 38.79935 -15.28478 1.000 176.32204 177 LEU D C 1
ATOM 3928 O O . LEU D 2 147 ? 62.06612 37.76440 -15.76245 1.000 160.60193 177 LEU D O 1
ATOM 3930 N N . ASP D 2 148 ? 63.12034 39.73972 -16.02363 1.000 181.63362 178 ASP D N 1
ATOM 3931 C CA . ASP D 2 148 ? 63.29647 39.61504 -17.46210 1.000 174.48988 178 ASP D CA 1
ATOM 3932 C C . ASP D 2 148 ? 64.47986 38.71131 -17.77913 1.000 173.28826 178 ASP D C 1
ATOM 3933 O O . ASP D 2 148 ? 64.67992 38.31462 -18.92611 1.000 178.09157 178 ASP D O 1
ATOM 3935 N N . MET D 2 150 ? 65.80930 35.89036 -14.14773 1.000 155.69157 180 MET D N 1
ATOM 3936 C CA . MET D 2 150 ? 65.53705 35.18049 -15.39237 1.000 160.78177 180 MET D CA 1
ATOM 3937 C C . MET D 2 150 ? 66.14108 33.77895 -15.38355 1.000 158.48323 180 MET D C 1
ATOM 3938 O O . MET D 2 150 ? 65.53634 32.82840 -15.87668 1.000 153.86622 180 MET D O 1
ATOM 3940 N N . ASP D 2 151 ? 67.35074 33.66655 -14.82974 1.000 161.52244 181 ASP D N 1
ATOM 3941 C CA . ASP D 2 151 ? 68.06397 32.39161 -14.83885 1.000 158.79439 181 ASP D CA 1
ATOM 3942 C C . ASP D 2 151 ? 67.42480 31.36669 -13.90407 1.000 154.93627 181 ASP D C 1
ATOM 3943 O O . ASP D 2 151 ? 67.43588 30.16734 -14.19883 1.000 149.32698 181 ASP D O 1
ATOM 3945 N N . ALA D 2 152 ? 66.89036 31.80727 -12.76081 1.000 153.08033 182 ALA D N 1
ATOM 3946 C CA . ALA D 2 152 ? 66.27317 30.86823 -11.82264 1.000 150.56908 182 ALA D CA 1
ATOM 3947 C C . ALA D 2 152 ? 65.06373 30.18060 -12.44527 1.000 154.23624 182 ALA D C 1
ATOM 3948 O O . ALA D 2 152 ? 64.81368 28.98838 -12.20344 1.000 142.57102 182 ALA D O 1
ATOM 3950 N N . LEU D 2 153 ? 64.30539 30.91577 -13.26010 1.000 146.07766 183 LEU D N 1
ATOM 3951 C CA . LEU D 2 153 ? 63.20452 30.29817 -13.98459 1.000 140.26461 183 LEU D CA 1
ATOM 3952 C C . LEU D 2 153 ? 63.70691 29.14946 -14.84216 1.000 151.03316 183 LEU D C 1
ATOM 3953 O O . LEU D 2 153 ? 62.99447 28.16043 -15.02699 1.000 140.41778 183 LEU D O 1
ATOM 3955 N N . LYS D 2 154 ? 64.91502 29.27391 -15.39671 1.000 153.56673 184 LYS D N 1
ATOM 3956 C CA . LYS D 2 154 ? 65.48499 28.17675 -16.17132 1.000 146.98149 184 LYS D CA 1
ATOM 3957 C C . LYS D 2 154 ? 65.66228 26.93121 -15.30918 1.000 145.72137 184 LYS D C 1
ATOM 3958 O O . LYS D 2 154 ? 65.44050 25.81093 -15.77675 1.000 153.21816 184 LYS D O 1
ATOM 3960 N N . ASP D 2 155 ? 66.07247 27.10039 -14.04967 1.000 149.25781 185 ASP D N 1
ATOM 3961 C CA . ASP D 2 155 ? 66.18300 25.94401 -13.16375 1.000 154.51651 185 ASP D CA 1
ATOM 3962 C C . ASP D 2 155 ? 64.80999 25.34626 -12.87975 1.000 150.80546 185 ASP D C 1
ATOM 3963 O O . ASP D 2 155 ? 64.65361 24.11637 -12.82828 1.000 152.41007 185 ASP D O 1
ATOM 3965 N N . SER D 2 156 ? 63.79818 26.20058 -12.70704 1.000 158.21702 186 SER D N 1
ATOM 3966 C CA . SER D 2 156 ? 62.44568 25.68456 -12.50973 1.000 144.81641 186 SER D CA 1
ATOM 3967 C C . SER D 2 156 ? 61.98215 24.89274 -13.73102 1.000 132.18468 186 SER D C 1
ATOM 3968 O O . SER D 2 156 ? 61.41781 23.79570 -13.60454 1.000 139.98105 186 SER D O 1
ATOM 3971 N N . PHE D 2 157 ? 62.24509 25.42290 -14.92537 1.000 131.05140 187 PHE D N 1
ATOM 3972 C CA . PHE D 2 157 ? 61.91409 24.71935 -16.15843 1.000 138.37763 187 PHE D CA 1
ATOM 3973 C C . PHE D 2 157 ? 62.71054 23.42980 -16.29468 1.000 144.81644 187 PHE D C 1
ATOM 3974 O O . PHE D 2 157 ? 62.22427 22.46458 -16.88794 1.000 133.72878 187 PHE D O 1
ATOM 3976 N N . SER D 2 158 ? 63.93690 23.40070 -15.77222 1.000 146.22135 188 SER D N 1
ATOM 3977 C CA . SER D 2 158 ? 64.71999 22.17105 -15.79120 1.000 144.19310 188 SER D CA 1
ATOM 3978 C C . SER D 2 158 ? 64.06857 21.10085 -14.92739 1.000 145.22960 188 SER D C 1
ATOM 3979 O O . SER D 2 158 ? 64.01945 19.92833 -15.31498 1.000 145.49434 188 SER D O 1
ATOM 3981 N N . GLN D 2 159 ? 63.55347 21.48585 -13.75648 1.000 146.22571 189 GLN D N 1
ATOM 3982 C CA . GLN D 2 159 ? 62.79858 20.52330 -12.95337 1.000 150.09898 189 GLN D CA 1
ATOM 3983 C C . GLN D 2 159 ? 61.55563 20.04694 -13.69893 1.000 153.27180 189 GLN D C 1
ATOM 3984 O O . GLN D 2 159 ? 61.23187 18.84821 -13.69665 1.000 146.70316 189 GLN D O 1
ATOM 3990 N N . LEU D 2 160 ? 60.86505 20.97168 -14.37118 1.000 148.05579 190 LEU D N 1
ATOM 3991 C CA . LEU D 2 160 ? 59.67568 20.59315 -15.13007 1.000 134.23828 190 LEU D CA 1
ATOM 3992 C C . LEU D 2 160 ? 60.02018 19.60859 -16.24269 1.000 121.72444 190 LEU D C 1
ATOM 3993 O O . LEU D 2 160 ? 59.30201 18.62555 -16.45643 1.000 119.91665 190 LEU D O 1
ATOM 3995 N N . ILE D 2 161 ? 61.13410 19.84239 -16.94014 1.000 126.50617 191 ILE D N 1
ATOM 3996 C CA . ILE D 2 161 ? 61.58354 18.93431 -17.99038 1.000 135.02853 191 ILE D CA 1
ATOM 3997 C C . ILE D 2 161 ? 61.99166 17.59604 -17.39504 1.000 129.34470 191 ILE D C 1
ATOM 3998 O O . ILE D 2 161 ? 61.82908 16.54792 -18.03240 1.000 115.77092 191 ILE D O 1
ATOM 4000 N N . ASN D 2 162 ? 62.54111 17.60733 -16.17815 1.000 133.05708 192 ASN D N 1
ATOM 4001 C CA . ASN D 2 162 ? 62.84576 16.35742 -15.49209 1.000 137.80008 192 ASN D CA 1
ATOM 4002 C C . ASN D 2 162 ? 61.57448 15.55348 -15.26439 1.000 125.02911 192 ASN D C 1
ATOM 4003 O O . ASN D 2 162 ? 61.58266 14.32027 -15.36157 1.000 123.76717 192 ASN D O 1
ATOM 4005 N N . LEU D 2 163 ? 60.46829 16.23724 -14.95757 1.000 123.21860 193 LEU D N 1
ATOM 4006 C CA . LEU D 2 163 ? 59.18868 15.53673 -14.87146 1.000 109.67302 193 LEU D CA 1
ATOM 4007 C C . LEU D 2 163 ? 58.75588 15.00611 -16.23612 1.000 114.88313 193 LEU D C 1
ATOM 4008 O O . LEU D 2 163 ? 58.19998 13.90530 -16.32902 1.000 118.72145 193 LEU D O 1
ATOM 4013 N N . LEU D 2 164 ? 58.99414 15.77155 -17.30071 1.000 108.29007 194 LEU D N 1
ATOM 4014 C CA . LEU D 2 164 ? 58.66790 15.33831 -18.66314 1.000 102.66722 194 LEU D CA 1
ATOM 4015 C C . LEU D 2 164 ? 59.39900 14.05122 -19.03378 1.000 108.90563 194 LEU D C 1
ATOM 4016 O O . LEU D 2 164 ? 59.01572 13.35478 -19.97581 1.000 98.94458 194 LEU D O 1
ATOM 4021 N N . GLU E 1 2 ? 56.97820 -34.79083 -84.80136 1.000 141.96400 430 GLU E N 1
ATOM 4022 C CA . GLU E 1 2 ? 58.14951 -35.52430 -84.34384 1.000 118.03852 430 GLU E CA 1
ATOM 4023 C C . GLU E 1 2 ? 59.33651 -34.55477 -84.19478 1.000 111.34906 430 GLU E C 1
ATOM 4024 O O . GLU E 1 2 ? 59.13870 -33.45866 -83.67820 1.000 112.15204 430 GLU E O 1
ATOM 4030 N N . GLU E 1 3 ? 60.55496 -34.95081 -84.57861 1.000 113.79118 431 GLU E N 1
ATOM 4031 C CA . GLU E 1 3 ? 61.72204 -34.09911 -84.33945 1.000 112.67999 431 GLU E CA 1
ATOM 4032 C C . GLU E 1 3 ? 61.58163 -32.73857 -85.02838 1.000 108.27761 431 GLU E C 1
ATOM 4033 O O . GLU E 1 3 ? 61.88380 -31.69313 -84.43093 1.000 116.19353 431 GLU E O 1
ATOM 4036 N N . LEU E 1 4 ? 61.10001 -32.72982 -86.27612 1.000 113.60758 432 LEU E N 1
ATOM 4037 C CA . LEU E 1 4 ? 60.86663 -31.47044 -86.98090 1.000 114.62251 432 LEU E CA 1
ATOM 4038 C C . LEU E 1 4 ? 59.89847 -30.57358 -86.21630 1.000 134.03506 432 LEU E C 1
ATOM 4039 O O . LEU E 1 4 ? 60.05438 -29.34226 -86.19460 1.000 155.08697 432 LEU E O 1
ATOM 4041 N N . ASN E 1 5 ? 58.87475 -31.17351 -85.60509 1.000 131.94423 433 ASN E N 1
ATOM 4042 C CA . ASN E 1 5 ? 57.93122 -30.40206 -84.80364 1.000 129.30717 433 ASN E CA 1
ATOM 4043 C C . ASN E 1 5 ? 58.64412 -29.75502 -83.62292 1.000 116.82726 433 ASN E C 1
ATOM 4044 O O . ASN E 1 5 ? 58.45062 -28.56666 -83.34364 1.000 114.33132 433 ASN E O 1
ATOM 4049 N N . ILE E 1 6 ? 59.48559 -30.52756 -82.92668 1.000 112.78104 434 ILE E N 1
ATOM 4050 C CA . ILE E 1 6 ? 60.34083 -29.98020 -81.87124 1.000 109.63153 434 ILE E CA 1
ATOM 4051 C C . ILE E 1 6 ? 61.08968 -28.74928 -82.37392 1.000 112.46142 434 ILE E C 1
ATOM 4052 O O . ILE E 1 6 ? 61.16676 -27.72156 -81.68971 1.000 132.95972 434 ILE E O 1
ATOM 4057 N N . ILE E 1 7 ? 61.65826 -28.84138 -83.57906 1.000 122.75210 435 ILE E N 1
ATOM 4058 C CA . ILE E 1 7 ? 62.48326 -27.75202 -84.10658 1.000 135.60575 435 ILE E CA 1
ATOM 4059 C C . ILE E 1 7 ? 61.64407 -26.49364 -84.33147 1.000 116.93434 435 ILE E C 1
ATOM 4060 O O . ILE E 1 7 ? 62.01534 -25.38871 -83.90414 1.000 117.07090 435 ILE E O 1
ATOM 4065 N N . GLN E 1 8 ? 60.51130 -26.64534 -85.02390 1.000 114.77315 436 GLN E N 1
ATOM 4066 C CA . GLN E 1 8 ? 59.64659 -25.50814 -85.35325 1.000 123.33200 436 GLN E CA 1
ATOM 4067 C C . GLN E 1 8 ? 59.24757 -24.67928 -84.12792 1.000 137.59075 436 GLN E C 1
ATOM 4068 O O . GLN E 1 8 ? 59.32236 -23.44266 -84.14563 1.000 132.32081 436 GLN E O 1
ATOM 4070 N N . GLY E 1 9 ? 58.78601 -25.34025 -83.06599 1.000 131.46832 437 GLY E N 1
ATOM 4071 C CA . GLY E 1 9 ? 58.33717 -24.60809 -81.88987 1.000 123.68186 437 GLY E CA 1
ATOM 4072 C C . GLY E 1 9 ? 59.43861 -23.79873 -81.23329 1.000 133.65761 437 GLY E C 1
ATOM 4073 O O . GLY E 1 9 ? 59.23520 -22.64230 -80.85665 1.000 147.22198 437 GLY E O 1
ATOM 4074 N N . ALA E 1 10 ? 60.60639 -24.41357 -81.03963 1.000 134.75485 438 ALA E N 1
ATOM 4075 C CA . ALA E 1 10 ? 61.73510 -23.68074 -80.47768 1.000 125.53868 438 ALA E CA 1
ATOM 4076 C C . ALA E 1 10 ? 62.10379 -22.48952 -81.34888 1.000 125.26716 438 ALA E C 1
ATOM 4077 O O . ALA E 1 10 ? 62.47102 -21.42290 -80.83487 1.000 118.80352 438 ALA E O 1
ATOM 4079 N N . LEU E 1 11 ? 62.01467 -22.65050 -82.67320 1.000 145.11675 439 LEU E N 1
ATOM 4080 C CA . LEU E 1 11 ? 62.29985 -21.52117 -83.55169 1.000 144.59302 439 LEU E CA 1
ATOM 4081 C C . LEU E 1 11 ? 61.31583 -20.38288 -83.30970 1.000 136.48097 439 LEU E C 1
ATOM 4082 O O . LEU E 1 11 ? 61.70106 -19.20721 -83.30225 1.000 142.07978 439 LEU E O 1
ATOM 4084 N N . GLU E 1 12 ? 60.03490 -20.71440 -83.12984 1.000 130.52252 440 GLU E N 1
ATOM 4085 C CA . GLU E 1 12 ? 59.03675 -19.68340 -82.84019 1.000 136.47443 440 GLU E CA 1
ATOM 4086 C C . GLU E 1 12 ? 59.27311 -19.01318 -81.48277 1.000 139.56291 440 GLU E C 1
ATOM 4087 O O . GLU E 1 12 ? 59.12435 -17.79232 -81.35319 1.000 130.29497 440 GLU E O 1
ATOM 4089 N N . LEU E 1 13 ? 59.64174 -19.79486 -80.46194 1.000 142.89093 441 LEU E N 1
ATOM 4090 C CA . LEU E 1 13 ? 59.83178 -19.24857 -79.11442 1.000 120.19621 441 LEU E CA 1
ATOM 4091 C C . LEU E 1 13 ? 61.06466 -18.35957 -78.99525 1.000 117.65700 441 LEU E C 1
ATOM 4092 O O . LEU E 1 13 ? 61.01713 -17.33247 -78.30726 1.000 132.79596 441 LEU E O 1
ATOM 4097 N N . ARG E 1 14 ? 62.18130 -18.73591 -79.62179 1.000 120.64476 442 ARG E N 1
ATOM 4098 C CA . ARG E 1 14 ? 63.38245 -17.91800 -79.46849 1.000 120.07465 442 ARG E CA 1
ATOM 4099 C C . ARG E 1 14 ? 63.14117 -16.49799 -79.95980 1.000 121.78041 442 ARG E C 1
ATOM 4100 O O . ARG E 1 14 ? 63.67783 -15.53866 -79.39247 1.000 124.37414 442 ARG E O 1
ATOM 4102 N N . THR E 1 15 ? 62.33052 -16.34793 -81.00487 1.000 119.30897 443 THR E N 1
ATOM 4103 C CA . THR E 1 15 ? 61.97632 -15.02416 -81.49604 1.000 121.25506 443 THR E CA 1
ATOM 4104 C C . THR E 1 15 ? 61.04303 -14.30093 -80.53419 1.000 140.21351 443 THR E C 1
ATOM 4105 O O . THR E 1 15 ? 61.00838 -13.06503 -80.51987 1.000 140.75303 443 THR E O 1
ATOM 4109 N N . LYS E 1 16 ? 60.27849 -15.04708 -79.73776 1.000 144.20988 444 LYS E N 1
ATOM 4110 C CA . LYS E 1 16 ? 59.17956 -14.45868 -78.98587 1.000 119.32986 444 LYS E CA 1
ATOM 4111 C C . LYS E 1 16 ? 59.67644 -13.55164 -77.86783 1.000 124.57609 444 LYS E C 1
ATOM 4112 O O . LYS E 1 16 ? 60.61536 -13.88084 -77.13672 1.000 112.15081 444 LYS E O 1
ATOM 4114 N N . THR E 1 17 ? 59.02978 -12.39913 -77.74882 1.000 118.17972 445 THR E N 1
ATOM 4115 C CA . THR E 1 17 ? 59.24309 -11.43932 -76.67976 1.000 94.27524 445 THR E CA 1
ATOM 4116 C C . THR E 1 17 ? 57.97528 -11.35269 -75.84338 1.000 98.97419 445 THR E C 1
ATOM 4117 O O . THR E 1 17 ? 56.93783 -11.92481 -76.18499 1.000 106.97992 445 THR E O 1
ATOM 4121 N N . VAL E 1 18 ? 58.07072 -10.63735 -74.72275 1.000 105.54708 446 VAL E N 1
ATOM 4122 C CA . VAL E 1 18 ? 56.89827 -10.45402 -73.87293 1.000 96.60719 446 VAL E CA 1
ATOM 4123 C C . VAL E 1 18 ? 55.83809 -9.64387 -74.60338 1.000 89.79168 446 VAL E C 1
ATOM 4124 O O . VAL E 1 18 ? 54.63698 -9.79988 -74.35049 1.000 88.60849 446 VAL E O 1
ATOM 4128 N N . GLU E 1 19 ? 56.26263 -8.76605 -75.51578 1.000 93.85802 447 GLU E N 1
ATOM 4129 C CA . GLU E 1 19 ? 55.31842 -7.98327 -76.30514 1.000 87.16720 447 GLU E CA 1
ATOM 4130 C C . GLU E 1 19 ? 54.40250 -8.87699 -77.12916 1.000 86.14346 447 GLU E C 1
ATOM 4131 O O . GLU E 1 19 ? 53.26559 -8.49215 -77.42693 1.000 82.51947 447 GLU E O 1
ATOM 4133 N N . ASP E 1 20 ? 54.88267 -10.06041 -77.52207 1.000 102.67532 448 ASP E N 1
ATOM 4134 C CA . ASP E 1 20 ? 54.04345 -10.97634 -78.28583 1.000 112.98507 448 ASP E CA 1
ATOM 4135 C C . ASP E 1 20 ? 52.87963 -11.47444 -77.44235 1.000 95.55042 448 ASP E C 1
ATOM 4136 O O . ASP E 1 20 ? 51.74955 -11.58221 -77.93241 1.000 114.14839 448 ASP E O 1
ATOM 4141 N N . VAL E 1 21 ? 53.14003 -11.78958 -76.17182 1.000 87.53194 449 VAL E N 1
ATOM 4142 C CA . VAL E 1 21 ? 52.12424 -12.36245 -75.29587 1.000 104.54071 449 VAL E CA 1
ATOM 4143 C C . VAL E 1 21 ? 51.49815 -11.34062 -74.35822 1.000 105.39596 449 VAL E C 1
ATOM 4144 O O . VAL E 1 21 ? 50.52552 -11.67744 -73.66379 1.000 110.16152 449 VAL E O 1
ATOM 4148 N N . MET E 1 22 ? 52.01611 -10.11580 -74.30319 1.000 95.62479 450 MET E N 1
ATOM 4149 C CA . MET E 1 22 ? 51.45908 -9.14087 -73.37811 1.000 86.95273 450 MET E CA 1
ATOM 4150 C C . MET E 1 22 ? 50.03878 -8.76057 -73.78284 1.000 84.53014 450 MET E C 1
ATOM 4151 O O . MET E 1 22 ? 49.64724 -8.86128 -74.94951 1.000 86.89475 450 MET E O 1
ATOM 4156 N N . THR E 1 23 ? 49.25790 -8.33527 -72.78987 1.000 105.35686 451 THR E N 1
ATOM 4157 C CA . THR E 1 23 ? 47.94870 -7.75527 -73.03184 1.000 87.96788 451 THR E CA 1
ATOM 4158 C C . THR E 1 23 ? 48.06201 -6.24143 -73.02644 1.000 97.71757 451 THR E C 1
ATOM 4159 O O . THR E 1 23 ? 48.45712 -5.66643 -71.99947 1.000 83.80697 451 THR E O 1
ATOM 4163 N N . PRO E 1 24 ? 47.73972 -5.56062 -74.12317 1.000 101.00778 452 PRO E N 1
ATOM 4164 C CA . PRO E 1 24 ? 47.87398 -4.10043 -74.15849 1.000 92.84777 452 PRO E CA 1
ATOM 4165 C C . PRO E 1 24 ? 46.94246 -3.42440 -73.16021 1.000 107.91018 452 PRO E C 1
ATOM 4166 O O . PRO E 1 24 ? 45.99012 -4.02125 -72.65271 1.000 107.65931 452 PRO E O 1
ATOM 4170 N N . LEU E 1 25 ? 47.25457 -2.15964 -72.85585 1.000 123.85147 453 LEU E N 1
ATOM 4171 C CA . LEU E 1 25 ? 46.54622 -1.45461 -71.79036 1.000 106.74731 453 LEU E CA 1
ATOM 4172 C C . LEU E 1 25 ? 45.05888 -1.31702 -72.08926 1.000 110.62699 453 LEU E C 1
ATOM 4173 O O . LEU E 1 25 ? 44.23850 -1.29267 -71.16372 1.000 109.46540 453 LEU E O 1
ATOM 4178 N N . ARG E 1 26 ? 44.69159 -1.22921 -73.36768 1.000 123.62662 454 ARG E N 1
ATOM 4179 C CA . ARG E 1 26 ? 43.28718 -1.06207 -73.72192 1.000 100.56678 454 ARG E CA 1
ATOM 4180 C C . ARG E 1 26 ? 42.44398 -2.28040 -73.35913 1.000 103.41956 454 ARG E C 1
ATOM 4181 O O . ARG E 1 26 ? 41.25121 -2.13446 -73.06872 1.000 136.29721 454 ARG E O 1
ATOM 4183 N N . ASP E 1 27 ? 43.02174 -3.48393 -73.38613 1.000 105.80189 455 ASP E N 1
ATOM 4184 C CA . ASP E 1 27 ? 42.23848 -4.67473 -73.08066 1.000 117.22172 455 ASP E CA 1
ATOM 4185 C C . ASP E 1 27 ? 42.27862 -5.09128 -71.61372 1.000 117.49613 455 ASP E C 1
ATOM 4186 O O . ASP E 1 27 ? 41.38237 -5.82073 -71.17399 1.000 122.34280 455 ASP E O 1
ATOM 4191 N N . CYS E 1 28 ? 43.27919 -4.66303 -70.84369 1.000 109.96807 456 CYS E N 1
ATOM 4192 C CA . CYS E 1 28 ? 43.38849 -5.10248 -69.45476 1.000 105.46481 456 CYS E CA 1
ATOM 4193 C C . CYS E 1 28 ? 42.45240 -4.30375 -68.55397 1.000 117.12819 456 CYS E C 1
ATOM 4194 O O . CYS E 1 28 ? 42.38271 -3.07302 -68.63724 1.000 100.94409 456 CYS E O 1
ATOM 4197 N N . PHE E 1 29 ? 41.74734 -5.02052 -67.68757 1.000 131.03555 457 PHE E N 1
ATOM 4198 C CA . PHE E 1 29 ? 40.84761 -4.44718 -66.69529 1.000 126.02337 457 PHE E CA 1
ATOM 4199 C C . PHE E 1 29 ? 41.63928 -3.84612 -65.53650 1.000 110.82926 457 PHE E C 1
ATOM 4200 O O . PHE E 1 29 ? 42.42349 -4.54425 -64.88407 1.000 110.33565 457 PHE E O 1
ATOM 4208 N N . MET E 1 30 ? 41.43899 -2.55026 -65.28832 1.000 97.43647 458 MET E N 1
ATOM 4209 C CA . MET E 1 30 ? 42.17009 -1.79862 -64.27453 1.000 85.12796 458 MET E CA 1
ATOM 4210 C C . MET E 1 30 ? 41.17873 -1.13968 -63.31549 1.000 85.02954 458 MET E C 1
ATOM 4211 O O . MET E 1 30 ? 39.96099 -1.30186 -63.43957 1.000 119.53031 458 MET E O 1
ATOM 4216 N N . ILE E 1 31 ? 41.70824 -0.39158 -62.34761 1.000 75.70532 459 ILE E N 1
ATOM 4217 C CA . ILE E 1 31 ? 40.88638 0.29934 -61.35339 1.000 79.71818 459 ILE E CA 1
ATOM 4218 C C . ILE E 1 31 ? 41.70633 1.43673 -60.75577 1.000 79.71327 459 ILE E C 1
ATOM 4219 O O . ILE E 1 31 ? 42.91457 1.30383 -60.54547 1.000 83.51160 459 ILE E O 1
ATOM 4224 N N . THR E 1 32 ? 41.03936 2.55617 -60.47679 1.000 86.09538 460 THR E N 1
ATOM 4225 C CA . THR E 1 32 ? 41.72480 3.74305 -59.98592 1.000 97.06969 460 THR E CA 1
ATOM 4226 C C . THR E 1 32 ? 41.99704 3.63614 -58.48563 1.000 81.64872 460 THR E C 1
ATOM 4227 O O . THR E 1 32 ? 41.33405 2.89585 -57.75353 1.000 74.23540 460 THR E O 1
ATOM 4231 N N . GLY E 1 33 ? 43.00720 4.38486 -58.03519 1.000 82.98050 461 GLY E N 1
ATOM 4232 C CA . GLY E 1 33 ? 43.35121 4.38552 -56.62285 1.000 85.66902 461 GLY E CA 1
ATOM 4233 C C . GLY E 1 33 ? 42.29164 5.00300 -55.73193 1.000 110.49970 461 GLY E C 1
ATOM 4234 O O . GLY E 1 33 ? 42.15223 4.61489 -54.56841 1.000 111.71757 461 GLY E O 1
ATOM 4235 N N . GLU E 1 34 ? 41.54218 5.97298 -56.25096 1.000 119.10820 462 GLU E N 1
ATOM 4236 C CA . GLU E 1 34 ? 40.52194 6.66527 -55.47332 1.000 96.29208 462 GLU E CA 1
ATOM 4237 C C . GLU E 1 34 ? 39.24011 5.85899 -55.31815 1.000 89.29910 462 GLU E C 1
ATOM 4238 O O . GLU E 1 34 ? 38.32379 6.31092 -54.62320 1.000 122.69561 462 GLU E O 1
ATOM 4240 N N . ALA E 1 35 ? 39.15606 4.68940 -55.94294 1.000 86.58070 463 ALA E N 1
ATOM 4241 C CA . ALA E 1 35 ? 37.91849 3.92948 -55.98922 1.000 96.16459 463 ALA E CA 1
ATOM 4242 C C . ALA E 1 35 ? 37.50924 3.43216 -54.60323 1.000 113.14845 463 ALA E C 1
ATOM 4243 O O . ALA E 1 35 ? 38.32659 3.29114 -53.68816 1.000 105.89701 463 ALA E O 1
ATOM 4245 N N . ILE E 1 36 ? 36.21055 3.17004 -54.46428 1.000 104.72877 464 ILE E N 1
ATOM 4246 C CA . ILE E 1 36 ? 35.61620 2.60492 -53.25763 1.000 103.34170 464 ILE E CA 1
ATOM 4247 C C . ILE E 1 36 ? 34.99790 1.26683 -53.63412 1.000 112.78061 464 ILE E C 1
ATOM 4248 O O . ILE E 1 36 ? 34.27960 1.17570 -54.63476 1.000 129.61236 464 ILE E O 1
ATOM 4253 N N . LEU E 1 37 ? 35.26614 0.23099 -52.83799 1.000 122.29144 465 LEU E N 1
ATOM 4254 C CA . LEU E 1 37 ? 34.77758 -1.10909 -53.16214 1.000 119.70017 465 LEU E CA 1
ATOM 4255 C C . LEU E 1 37 ? 33.32994 -1.26877 -52.68985 1.000 120.40514 465 LEU E C 1
ATOM 4256 O O . LEU E 1 37 ? 33.00222 -2.08770 -51.83131 1.000 131.05659 465 LEU E O 1
ATOM 4258 N N . ASP E 1 38 ? 32.45400 -0.45931 -53.28400 1.000 132.22414 466 ASP E N 1
ATOM 4259 C CA . ASP E 1 38 ? 31.03484 -0.55423 -52.99382 1.000 131.49492 466 ASP E CA 1
ATOM 4260 C C . ASP E 1 38 ? 30.43778 -1.67695 -53.83221 1.000 124.90793 466 ASP E C 1
ATOM 4261 O O . ASP E 1 38 ? 31.10999 -2.26760 -54.68013 1.000 138.16336 466 ASP E O 1
ATOM 4266 N N . PHE E 1 39 ? 29.15297 -1.96132 -53.60734 1.000 123.89815 467 PHE E N 1
ATOM 4267 C CA . PHE E 1 39 ? 28.53628 -3.08987 -54.29796 1.000 136.63367 467 PHE E CA 1
ATOM 4268 C C . PHE E 1 39 ? 28.65563 -2.94529 -55.80794 1.000 127.14595 467 PHE E C 1
ATOM 4269 O O . PHE E 1 39 ? 29.01745 -3.90122 -56.50347 1.000 125.42429 467 PHE E O 1
ATOM 4271 N N . ASN E 1 40 ? 28.41056 -1.74062 -56.32388 1.000 128.11976 468 ASN E N 1
ATOM 4272 C CA . ASN E 1 40 ? 28.48436 -1.51332 -57.76229 1.000 127.58679 468 ASN E CA 1
ATOM 4273 C C . ASN E 1 40 ? 29.92573 -1.59985 -58.25366 1.000 122.92881 468 ASN E C 1
ATOM 4274 O O . ASN E 1 40 ? 30.20672 -2.24875 -59.26811 1.000 123.41929 468 ASN E O 1
ATOM 4279 N N . THR E 1 41 ? 30.85485 -0.93863 -57.55368 1.000 123.98508 469 THR E N 1
ATOM 4280 C CA . THR E 1 41 ? 32.25214 -0.95862 -57.98280 1.000 122.46637 469 THR E CA 1
ATOM 4281 C C . THR E 1 41 ? 32.88709 -2.32729 -57.75495 1.000 122.78858 469 THR E C 1
ATOM 4282 O O . THR E 1 41 ? 33.57569 -2.85709 -58.63556 1.000 125.54157 469 THR E O 1
ATOM 4286 N N . MET E 1 42 ? 32.66415 -2.91683 -56.57533 1.000 124.95745 470 MET E N 1
ATOM 4287 C CA . MET E 1 42 ? 33.23498 -4.22816 -56.27410 1.000 122.87456 470 MET E CA 1
ATOM 4288 C C . MET E 1 42 ? 32.64642 -5.32186 -57.15635 1.000 126.24157 470 MET E C 1
ATOM 4289 O O . MET E 1 42 ? 33.30655 -6.33685 -57.40465 1.000 130.11157 470 MET E O 1
ATOM 4291 N N . SER E 1 43 ? 31.40572 -5.14474 -57.61581 1.000 137.50157 471 SER E N 1
ATOM 4292 C CA . SER E 1 43 ? 30.76630 -6.14449 -58.46515 1.000 137.07894 471 SER E CA 1
ATOM 4293 C C . SER E 1 43 ? 31.50686 -6.34211 -59.78455 1.000 135.36222 471 SER E C 1
ATOM 4294 O O . SER E 1 43 ? 31.63188 -7.47434 -60.26511 1.000 131.31119 471 SER E O 1
ATOM 4297 N N . GLU E 1 44 ? 31.99960 -5.25796 -60.38903 1.000 127.83221 472 GLU E N 1
ATOM 4298 C CA . GLU E 1 44 ? 32.64496 -5.36372 -61.69796 1.000 128.19099 472 GLU E CA 1
ATOM 4299 C C . GLU E 1 44 ? 33.90176 -6.22963 -61.66648 1.000 132.42787 472 GLU E C 1
ATOM 4300 O O . GLU E 1 44 ? 34.18421 -6.95499 -62.62815 1.000 128.94900 472 GLU E O 1
ATOM 4306 N N . ILE E 1 45 ? 34.66520 -6.17443 -60.57323 1.000 149.08424 473 ILE E N 1
ATOM 4307 C CA . ILE E 1 45 ? 35.96209 -6.85040 -60.53321 1.000 136.51788 473 ILE E CA 1
ATOM 4308 C C . ILE E 1 45 ? 35.80423 -8.35958 -60.66331 1.000 133.77685 473 ILE E C 1
ATOM 4309 O O . ILE E 1 45 ? 36.54087 -9.00977 -61.41582 1.000 139.21558 473 ILE E O 1
ATOM 4311 N N . MET E 1 46 ? 34.84918 -8.94333 -59.93798 1.000 130.37653 474 MET E N 1
ATOM 4312 C CA . MET E 1 46 ? 34.70323 -10.39436 -59.94629 1.000 137.21811 474 MET E CA 1
ATOM 4313 C C . MET E 1 46 ? 34.25661 -10.93244 -61.29979 1.000 147.12828 474 MET E C 1
ATOM 4314 O O . MET E 1 46 ? 34.39224 -12.13558 -61.54819 1.000 149.68713 474 MET E O 1
ATOM 4316 N N . GLU E 1 47 ? 33.73300 -10.07679 -62.17701 1.000 146.54072 475 GLU E N 1
ATOM 4317 C CA . GLU E 1 47 ? 33.27347 -10.51844 -63.48728 1.000 152.44579 475 GLU E CA 1
ATOM 4318 C C . GLU E 1 47 ? 34.38542 -10.52373 -64.52574 1.000 131.03286 475 GLU E C 1
ATOM 4319 O O . GLU E 1 47 ? 34.31949 -11.29552 -65.48983 1.000 149.06719 475 GLU E O 1
ATOM 4321 N N . SER E 1 48 ? 35.40484 -9.68028 -64.34952 1.000 126.81102 476 SER E N 1
ATOM 4322 C CA . SER E 1 48 ? 36.48037 -9.58310 -65.32808 1.000 123.61595 476 SER E CA 1
ATOM 4323 C C . SER E 1 48 ? 37.33811 -10.83932 -65.37916 1.000 122.01669 476 SER E C 1
ATOM 4324 O O . SER E 1 48 ? 38.06461 -11.03614 -66.35889 1.000 134.90599 476 SER E O 1
ATOM 4327 N N . GLY E 1 49 ? 37.27894 -11.68799 -64.35232 1.000 119.07733 477 GLY E N 1
ATOM 4328 C CA . GLY E 1 49 ? 38.08595 -12.88662 -64.31716 1.000 118.52395 477 GLY E CA 1
ATOM 4329 C C . GLY E 1 49 ? 39.52676 -12.67047 -63.91311 1.000 125.74799 477 GLY E C 1
ATOM 4330 O O . GLY E 1 49 ? 40.21655 -13.64792 -63.59438 1.000 128.12623 477 GLY E O 1
ATOM 4331 N N . TYR E 1 50 ? 40.00830 -11.42930 -63.92074 1.000 139.87228 478 TYR E N 1
ATOM 4332 C CA . TYR E 1 50 ? 41.38426 -11.14921 -63.53458 1.000 131.84035 478 TYR E CA 1
ATOM 4333 C C . TYR E 1 50 ? 41.59768 -11.46018 -62.05941 1.000 107.16345 478 TYR E C 1
ATOM 4334 O O . TYR E 1 50 ? 40.81259 -11.03754 -61.20538 1.000 101.99689 478 TYR E O 1
ATOM 4343 N N . THR E 1 51 ? 42.66490 -12.20148 -61.75905 1.000 103.39932 479 THR E N 1
ATOM 4344 C CA . THR E 1 51 ? 42.99012 -12.49315 -60.36887 1.000 89.18795 479 THR E CA 1
ATOM 4345 C C . THR E 1 51 ? 43.78251 -11.35726 -59.73844 1.000 98.74941 479 THR E C 1
ATOM 4346 O O . THR E 1 51 ? 43.73072 -11.16769 -58.51812 1.000 107.00181 479 THR E O 1
ATOM 4350 N N . ARG E 1 52 ? 44.52328 -10.60599 -60.55159 1.000 88.39010 480 ARG E N 1
ATOM 4351 C CA . ARG E 1 52 ? 45.32845 -9.48062 -60.09844 1.000 80.12834 480 ARG E CA 1
ATOM 4352 C C . ARG E 1 52 ? 45.08224 -8.30302 -61.02914 1.000 80.59378 480 ARG E C 1
ATOM 4353 O O . ARG E 1 52 ? 45.23207 -8.42753 -62.24833 1.000 85.38837 480 ARG E O 1
ATOM 4361 N N . ILE E 1 53 ? 44.70906 -7.16557 -60.45684 1.000 125.61157 481 ILE E N 1
ATOM 4362 C CA . ILE E 1 53 ? 44.28395 -5.99296 -61.21102 1.000 77.06729 481 ILE E CA 1
ATOM 4363 C C . ILE E 1 53 ? 45.23770 -4.85719 -60.90536 1.000 66.76384 481 ILE E C 1
ATOM 4364 O O . ILE E 1 53 ? 45.42403 -4.51461 -59.73464 1.000 78.94724 481 ILE E O 1
ATOM 4369 N N . PRO E 1 54 ? 45.85477 -4.23085 -61.90416 1.000 65.58144 482 PRO E N 1
ATOM 4370 C CA . PRO E 1 54 ? 46.67648 -3.04787 -61.63209 1.000 71.35759 482 PRO E CA 1
ATOM 4371 C C . PRO E 1 54 ? 45.82214 -1.87817 -61.16122 1.000 66.62493 482 PRO E C 1
ATOM 4372 O O . PRO E 1 54 ? 44.71819 -1.64863 -61.66281 1.000 76.78082 482 PRO E O 1
ATOM 4376 N N . VAL E 1 55 ? 46.34449 -1.13556 -60.18564 1.000 73.59611 483 VAL E N 1
ATOM 4377 C CA . VAL E 1 55 ? 45.65450 -0.00181 -59.58566 1.000 90.17207 483 VAL E CA 1
ATOM 4378 C C . VAL E 1 55 ? 46.44019 1.25718 -59.92222 1.000 92.18019 483 VAL E C 1
ATOM 4379 O O . VAL E 1 55 ? 47.59100 1.41893 -59.48445 1.000 91.58405 483 VAL E O 1
ATOM 4383 N N . PHE E 1 56 ? 45.80281 2.15147 -60.67556 1.000 82.75201 484 PHE E N 1
ATOM 4384 C CA . PHE E 1 56 ? 46.38640 3.38896 -61.17089 1.000 96.50458 484 PHE E CA 1
ATOM 4385 C C . PHE E 1 56 ? 45.74573 4.59083 -60.48703 1.000 93.82754 484 PHE E C 1
ATOM 4386 O O . PHE E 1 56 ? 44.79357 4.46686 -59.71351 1.000 110.83311 484 PHE E O 1
ATOM 4394 N N . GLU E 1 57 ? 46.30492 5.76753 -60.76432 1.000 94.23035 485 GLU E N 1
ATOM 4395 C CA . GLU E 1 57 ? 45.79394 7.02246 -60.21900 1.000 121.10365 485 GLU E CA 1
ATOM 4396 C C . GLU E 1 57 ? 45.90482 8.08765 -61.29961 1.000 124.36133 485 GLU E C 1
ATOM 4397 O O . GLU E 1 57 ? 47.01315 8.45784 -61.69975 1.000 121.40314 485 GLU E O 1
ATOM 4399 N N . GLY E 1 58 ? 44.76164 8.57569 -61.77018 1.000 132.23311 486 GLY E N 1
ATOM 4400 C CA . GLY E 1 58 ? 44.74429 9.60277 -62.79134 1.000 134.64831 486 GLY E CA 1
ATOM 4401 C C . GLY E 1 58 ? 44.72350 9.04424 -64.19906 1.000 127.91161 486 GLY E C 1
ATOM 4402 O O . GLY E 1 58 ? 43.74059 9.21526 -64.92691 1.000 155.83342 486 GLY E O 1
ATOM 4403 N N . GLU E 1 59 ? 45.80025 8.36857 -64.59350 1.000 120.49720 487 GLU E N 1
ATOM 4404 C CA . GLU E 1 59 ? 45.91632 7.79519 -65.92464 1.000 113.76279 487 GLU E CA 1
ATOM 4405 C C . GLU E 1 59 ? 46.31145 6.32931 -65.81784 1.000 120.22552 487 GLU E C 1
ATOM 4406 O O . GLU E 1 59 ? 46.95228 5.91161 -64.84894 1.000 129.25868 487 GLU E O 1
ATOM 4412 N N . ARG E 1 60 ? 45.91931 5.54946 -66.83093 1.000 107.35742 488 ARG E N 1
ATOM 4413 C CA . ARG E 1 60 ? 46.19593 4.11599 -66.83982 1.000 92.62716 488 ARG E CA 1
ATOM 4414 C C . ARG E 1 60 ? 47.68102 3.79989 -66.95379 1.000 102.66153 488 ARG E C 1
ATOM 4415 O O . ARG E 1 60 ? 48.09315 2.68408 -66.61733 1.000 95.67085 488 ARG E O 1
ATOM 4423 N N . SER E 1 61 ? 48.49028 4.74740 -67.41348 1.000 95.34104 489 SER E N 1
ATOM 4424 C CA . SER E 1 61 ? 49.92844 4.55181 -67.50983 1.000 92.65662 489 SER E CA 1
ATOM 4425 C C . SER E 1 61 ? 50.64912 4.89574 -66.21617 1.000 91.97749 489 SER E C 1
ATOM 4426 O O . SER E 1 61 ? 51.87281 4.75046 -66.14684 1.000 103.56837 489 SER E O 1
ATOM 4429 N N . ASN E 1 62 ? 49.92323 5.33244 -65.19366 1.000 96.53459 490 ASN E N 1
ATOM 4430 C CA . ASN E 1 62 ? 50.49543 5.69839 -63.90194 1.000 96.83368 490 ASN E CA 1
ATOM 4431 C C . ASN E 1 62 ? 50.06819 4.63894 -62.89247 1.000 91.57997 490 ASN E C 1
ATOM 4432 O O . ASN E 1 62 ? 49.07789 4.80700 -62.18057 1.000 103.06399 490 ASN E O 1
ATOM 4437 N N . ILE E 1 63 ? 50.83853 3.55774 -62.81703 1.000 91.95159 491 ILE E N 1
ATOM 4438 C CA . ILE E 1 63 ? 50.50040 2.41737 -61.97328 1.000 84.01122 491 ILE E CA 1
ATOM 4439 C C . ILE E 1 63 ? 51.16228 2.60530 -60.61455 1.000 84.47934 491 ILE E C 1
ATOM 4440 O O . ILE E 1 63 ? 52.37864 2.81392 -60.53266 1.000 87.15015 491 ILE E O 1
ATOM 4445 N N . VAL E 1 64 ? 50.36876 2.52938 -59.54697 1.000 99.72524 492 VAL E N 1
ATOM 4446 C CA . VAL E 1 64 ? 50.88546 2.73964 -58.20041 1.000 91.78571 492 VAL E CA 1
ATOM 4447 C C . VAL E 1 64 ? 50.67653 1.54724 -57.27524 1.000 85.82861 492 VAL E C 1
ATOM 4448 O O . VAL E 1 64 ? 51.38295 1.45096 -56.25638 1.000 105.49069 492 VAL E O 1
ATOM 4452 N N . ASP E 1 65 ? 49.76048 0.62375 -57.57180 1.000 72.67010 493 ASP E N 1
ATOM 4453 C CA . ASP E 1 65 ? 49.56163 -0.50735 -56.67141 1.000 82.58662 493 ASP E CA 1
ATOM 4454 C C . ASP E 1 65 ? 48.99240 -1.67778 -57.46027 1.000 71.15124 493 ASP E C 1
ATOM 4455 O O . ASP E 1 65 ? 48.72730 -1.57590 -58.65913 1.000 71.98178 493 ASP E O 1
ATOM 4457 N N . LEU E 1 66 ? 48.85507 -2.81375 -56.78377 1.000 79.19993 494 LEU E N 1
ATOM 4458 C CA . LEU E 1 66 ? 48.27495 -3.99700 -57.39753 1.000 72.17883 494 LEU E CA 1
ATOM 4459 C C . LEU E 1 66 ? 47.21683 -4.56611 -56.45912 1.000 83.55847 494 LEU E C 1
ATOM 4460 O O . LEU E 1 66 ? 47.35351 -4.48515 -55.23576 1.000 112.74855 494 LEU E O 1
ATOM 4465 N N . LEU E 1 67 ? 46.15554 -5.13649 -57.03081 1.000 66.23447 495 LEU E N 1
ATOM 4466 C CA . LEU E 1 67 ? 45.03237 -5.66185 -56.26248 1.000 71.02767 495 LEU E CA 1
ATOM 4467 C C . LEU E 1 67 ? 44.89189 -7.16630 -56.46019 1.000 67.77385 495 LEU E C 1
ATOM 4468 O O . LEU E 1 67 ? 44.88671 -7.64880 -57.59745 1.000 80.29137 495 LEU E O 1
ATOM 4473 N N . PHE E 1 68 ? 44.76912 -7.89280 -55.34741 1.000 68.61719 496 PHE E N 1
ATOM 4474 C CA . PHE E 1 68 ? 44.53744 -9.33442 -55.33456 1.000 76.87487 496 PHE E CA 1
ATOM 4475 C C . PHE E 1 68 ? 43.06681 -9.60259 -55.03613 1.000 99.99862 496 PHE E C 1
ATOM 4476 O O . PHE E 1 68 ? 42.50272 -9.01492 -54.10794 1.000 89.54766 496 PHE E O 1
ATOM 4484 N N . VAL E 1 69 ? 42.44833 -10.49375 -55.81569 1.000 98.65526 497 VAL E N 1
ATOM 4485 C CA . VAL E 1 69 ? 41.04034 -10.80467 -55.57717 1.000 113.74508 497 VAL E CA 1
ATOM 4486 C C . VAL E 1 69 ? 40.86718 -11.56803 -54.27032 1.000 99.95274 497 VAL E C 1
ATOM 4487 O O . VAL E 1 69 ? 39.84028 -11.42807 -53.59375 1.000 123.27953 497 VAL E O 1
ATOM 4491 N N . LYS E 1 70 ? 41.85827 -12.37690 -53.88832 1.000 93.48862 498 LYS E N 1
ATOM 4492 C CA . LYS E 1 70 ? 41.79021 -13.08736 -52.61631 1.000 93.22196 498 LYS E CA 1
ATOM 4493 C C . LYS E 1 70 ? 41.68258 -12.11798 -51.44884 1.000 95.17778 498 LYS E C 1
ATOM 4494 O O . LYS E 1 70 ? 41.15741 -12.47522 -50.38843 1.000 96.08021 498 LYS E O 1
ATOM 4496 N N . ASP E 1 71 ? 42.18149 -10.89297 -51.62742 1.000 109.64835 499 ASP E N 1
ATOM 4497 C CA . ASP E 1 71 ? 42.12388 -9.84765 -50.61561 1.000 104.78205 499 ASP E CA 1
ATOM 4498 C C . ASP E 1 71 ? 40.70769 -9.36588 -50.36576 1.000 96.84353 499 ASP E C 1
ATOM 4499 O O . ASP E 1 71 ? 40.46615 -8.69143 -49.35892 1.000 96.73025 499 ASP E O 1
ATOM 4504 N N . LEU E 1 72 ? 39.77638 -9.69832 -51.25684 1.000 94.02450 500 LEU E N 1
ATOM 4505 C CA . LEU E 1 72 ? 38.39001 -9.27803 -51.15993 1.000 91.19707 500 LEU E CA 1
ATOM 4506 C C . LEU E 1 72 ? 37.48750 -10.39910 -50.67101 1.000 92.72062 500 LEU E C 1
ATOM 4507 O O . LEU E 1 72 ? 36.27956 -10.37229 -50.92363 1.000 119.98481 500 LEU E O 1
ATOM 4512 N N . ALA E 1 73 ? 38.05191 -11.38693 -49.97860 1.000 91.74471 501 ALA E N 1
ATOM 4513 C CA . ALA E 1 73 ? 37.25106 -12.51035 -49.51524 1.000 110.22966 501 ALA E CA 1
ATOM 4514 C C . ALA E 1 73 ? 36.46857 -12.13270 -48.26445 1.000 110.87525 501 ALA E C 1
ATOM 4515 O O . ALA E 1 73 ? 35.25637 -12.36569 -48.19139 1.000 106.17973 501 ALA E O 1
ATOM 4517 N N . PHE E 1 74 ? 37.14341 -11.55538 -47.26531 1.000 139.03110 502 PHE E N 1
ATOM 4518 C CA . PHE E 1 74 ? 36.45502 -11.12185 -46.05293 1.000 137.14736 502 PHE E CA 1
ATOM 4519 C C . PHE E 1 74 ? 35.66397 -9.83311 -46.23769 1.000 124.44958 502 PHE E C 1
ATOM 4520 O O . PHE E 1 74 ? 35.03459 -9.37275 -45.27762 1.000 149.30533 502 PHE E O 1
ATOM 4528 N N . VAL E 1 75 ? 35.64532 -9.26651 -47.43705 1.000 106.53157 503 VAL E N 1
ATOM 4529 C CA . VAL E 1 75 ? 35.03108 -7.96607 -47.68368 1.000 108.66157 503 VAL E CA 1
ATOM 4530 C C . VAL E 1 75 ? 33.53433 -8.12516 -47.90364 1.000 113.19040 503 VAL E C 1
ATOM 4531 O O . VAL E 1 75 ? 33.08484 -9.03492 -48.61338 1.000 134.75138 503 VAL E O 1
ATOM 4535 N N . ASP E 1 76 ? 32.74828 -7.21478 -47.28213 1.000 112.12157 504 ASP E N 1
ATOM 4536 C CA . ASP E 1 76 ? 31.31407 -7.03307 -47.45550 1.000 122.21354 504 ASP E CA 1
ATOM 4537 C C . ASP E 1 76 ? 31.06560 -5.75095 -48.24047 1.000 118.81105 504 ASP E C 1
ATOM 4538 O O . ASP E 1 76 ? 31.79488 -4.76910 -48.05797 1.000 113.00772 504 ASP E O 1
ATOM 4540 N N . PRO E 1 77 ? 30.07720 -5.72542 -49.14000 1.000 124.00055 505 PRO E N 1
ATOM 4541 C CA . PRO E 1 77 ? 29.90037 -4.53146 -49.98510 1.000 122.40127 505 PRO E CA 1
ATOM 4542 C C . PRO E 1 77 ? 29.20232 -3.35576 -49.32469 1.000 135.11740 505 PRO E C 1
ATOM 4543 O O . PRO E 1 77 ? 29.18656 -2.26996 -49.92212 1.000 145.03840 505 PRO E O 1
ATOM 4547 N N . ASP E 1 78 ? 28.71061 -3.49676 -48.09250 1.000 127.54373 506 ASP E N 1
ATOM 4548 C CA . ASP E 1 78 ? 27.92215 -2.42149 -47.49931 1.000 130.28796 506 ASP E CA 1
ATOM 4549 C C . ASP E 1 78 ? 28.79557 -1.38464 -46.81108 1.000 155.31154 506 ASP E C 1
ATOM 4550 O O . ASP E 1 78 ? 28.49880 -0.18518 -46.87158 1.000 168.58256 506 ASP E O 1
ATOM 4552 N N . ASP E 1 79 ? 29.85460 -1.82903 -46.12937 1.000 157.91117 507 ASP E N 1
ATOM 4553 C CA . ASP E 1 79 ? 30.73867 -0.90286 -45.43049 1.000 150.59948 507 ASP E CA 1
ATOM 4554 C C . ASP E 1 79 ? 31.30729 0.17332 -46.35043 1.000 148.23631 507 ASP E C 1
ATOM 4555 O O . ASP E 1 79 ? 31.81375 1.18558 -45.85515 1.000 139.01960 507 ASP E O 1
ATOM 4557 N N . CYS E 1 80 ? 31.22439 -0.01913 -47.66900 1.000 146.04853 508 CYS E N 1
ATOM 4558 C CA . CYS E 1 80 ? 31.75918 0.91592 -48.66108 1.000 144.90084 508 CYS E CA 1
ATOM 4559 C C . CYS E 1 80 ? 33.23856 1.19321 -48.40010 1.000 138.31620 508 CYS E C 1
ATOM 4560 O O . CYS E 1 80 ? 33.67573 2.33961 -48.27517 1.000 132.52816 508 CYS E O 1
ATOM 4563 N N . THR E 1 81 ? 34.00684 0.11586 -48.30285 1.000 125.41710 509 THR E N 1
ATOM 4564 C CA . THR E 1 81 ? 35.43165 0.22435 -48.01324 1.000 129.51760 509 THR E CA 1
ATOM 4565 C C . THR E 1 81 ? 36.16099 0.89089 -49.17515 1.000 125.37539 509 THR E C 1
ATOM 4566 O O . THR E 1 81 ? 35.97042 0.49140 -50.33073 1.000 112.12475 509 THR E O 1
ATOM 4570 N N . PRO E 1 82 ? 36.98853 1.90115 -48.92111 1.000 113.74645 510 PRO E N 1
ATOM 4571 C CA . PRO E 1 82 ? 37.80550 2.46664 -49.99765 1.000 110.68222 510 PRO E CA 1
ATOM 4572 C C . PRO E 1 82 ? 38.90453 1.50193 -50.41441 1.000 112.63337 510 PRO E C 1
ATOM 4573 O O . PRO E 1 82 ? 39.34894 0.65477 -49.63562 1.000 139.67820 510 PRO E O 1
ATOM 4577 N N . LEU E 1 83 ? 39.33580 1.62983 -51.67220 1.000 101.24685 511 LEU E N 1
ATOM 4578 C CA . LEU E 1 83 ? 40.41262 0.77471 -52.16127 1.000 103.46408 511 LEU E CA 1
ATOM 4579 C C . LEU E 1 83 ? 41.72282 1.06144 -51.44389 1.000 86.41102 511 LEU E C 1
ATOM 4580 O O . LEU E 1 83 ? 42.52510 0.14326 -51.22590 1.000 85.95567 511 LEU E O 1
ATOM 4585 N N . LYS E 1 84 ? 41.93685 2.31916 -51.04871 1.000 83.57888 512 LYS E N 1
ATOM 4586 C CA . LYS E 1 84 ? 43.21070 2.71830 -50.46406 1.000 77.54250 512 LYS E CA 1
ATOM 4587 C C . LYS E 1 84 ? 43.53432 1.91813 -49.21346 1.000 73.61920 512 LYS E C 1
ATOM 4588 O O . LYS E 1 84 ? 44.70445 1.61793 -48.96423 1.000 77.24600 512 LYS E O 1
ATOM 4591 N N . THR E 1 85 ? 42.51970 1.55460 -48.42564 1.000 78.28203 513 THR E N 1
ATOM 4592 C CA . THR E 1 85 ? 42.76327 0.75540 -47.22868 1.000 91.96483 513 THR E CA 1
ATOM 4593 C C . THR E 1 85 ? 43.42537 -0.56856 -47.58905 1.000 82.08337 513 THR E C 1
ATOM 4594 O O . THR E 1 85 ? 44.49073 -0.91157 -47.05751 1.000 95.01498 513 THR E O 1
ATOM 4598 N N . ILE E 1 86 ? 42.83027 -1.30051 -48.53592 1.000 78.62084 514 ILE E N 1
ATOM 4599 C CA . ILE E 1 86 ? 43.35450 -2.60911 -48.91507 1.000 97.23514 514 ILE E CA 1
ATOM 4600 C C . ILE E 1 86 ? 44.72460 -2.46309 -49.56597 1.000 79.01748 514 ILE E C 1
ATOM 4601 O O . ILE E 1 86 ? 45.65451 -3.22745 -49.26826 1.000 81.97312 514 ILE E O 1
ATOM 4606 N N . THR E 1 87 ? 44.87901 -1.47081 -50.45048 1.000 78.35034 515 THR E N 1
ATOM 4607 C CA . THR E 1 87 ? 46.15118 -1.30302 -51.15073 1.000 71.21630 515 THR E CA 1
ATOM 4608 C C . THR E 1 87 ? 47.27243 -0.95900 -50.17955 1.000 87.47269 515 THR E C 1
ATOM 4609 O O . THR E 1 87 ? 48.36107 -1.54275 -50.23692 1.000 80.44729 515 THR E O 1
ATOM 4613 N N . LYS E 1 88 ? 47.02807 -0.00442 -49.28192 1.000 76.92818 516 LYS E N 1
ATOM 4614 C CA . LYS E 1 88 ? 48.05179 0.39169 -48.32751 1.000 72.11429 516 LYS E CA 1
ATOM 4615 C C . LYS E 1 88 ? 48.35360 -0.71113 -47.32525 1.000 62.78869 516 LYS E C 1
ATOM 4616 O O . LYS E 1 88 ? 49.49678 -0.82880 -46.86934 1.000 69.87092 516 LYS E O 1
ATOM 4618 N N . PHE E 1 89 ? 47.36174 -1.53146 -46.96819 1.000 54.57521 517 PHE E N 1
ATOM 4619 C CA . PHE E 1 89 ? 47.63861 -2.59538 -46.01080 1.000 55.41521 517 PHE E CA 1
ATOM 4620 C C . PHE E 1 89 ? 48.44966 -3.71442 -46.65390 1.000 64.24152 517 PHE E C 1
ATOM 4621 O O . PHE E 1 89 ? 49.50480 -4.09668 -46.13511 1.000 100.30323 517 PHE E O 1
ATOM 4629 N N . TYR E 1 90 ? 47.98087 -4.26308 -47.78082 1.000 74.38377 518 TYR E N 1
ATOM 4630 C CA . TYR E 1 90 ? 48.67902 -5.42241 -48.33624 1.000 74.14885 518 TYR E CA 1
ATOM 4631 C C . TYR E 1 90 ? 49.98789 -5.01069 -49.00947 1.000 90.40308 518 TYR E C 1
ATOM 4632 O O . TYR E 1 90 ? 51.03334 -5.62991 -48.77770 1.000 119.54394 518 TYR E O 1
ATOM 4641 N N . ASN E 1 91 ? 49.94628 -3.97449 -49.85478 1.000 82.22563 519 ASN E N 1
ATOM 4642 C CA . ASN E 1 91 ? 51.13815 -3.37602 -50.47041 1.000 101.90902 519 ASN E CA 1
ATOM 4643 C C . ASN E 1 91 ? 51.97353 -4.40596 -51.24163 1.000 108.92024 519 ASN E C 1
ATOM 4644 O O . ASN E 1 91 ? 53.15122 -4.63235 -50.95736 1.000 85.07369 519 ASN E O 1
ATOM 4649 N N . HIS E 1 92 ? 51.33644 -5.04370 -52.22132 1.000 97.05821 520 HIS E N 1
ATOM 4650 C CA . HIS E 1 92 ? 52.02586 -6.04532 -53.02041 1.000 72.51303 520 HIS E CA 1
ATOM 4651 C C . HIS E 1 92 ? 53.12223 -5.40174 -53.87610 1.000 88.90020 520 HIS E C 1
ATOM 4652 O O . HIS E 1 92 ? 52.99822 -4.24854 -54.29898 1.000 90.17374 520 HIS E O 1
ATOM 4659 N N . PRO E 1 93 ? 54.21203 -6.12647 -54.12904 1.000 103.36435 521 PRO E N 1
ATOM 4660 C CA . PRO E 1 93 ? 55.30038 -5.58846 -54.95714 1.000 73.06731 521 PRO E CA 1
ATOM 4661 C C . PRO E 1 93 ? 54.86835 -5.36361 -56.39985 1.000 68.79123 521 PRO E C 1
ATOM 4662 O O . PRO E 1 93 ? 53.94445 -5.99926 -56.91105 1.000 100.02800 521 PRO E O 1
ATOM 4666 N N . LEU E 1 94 ? 55.55955 -4.43633 -57.06092 1.000 68.67483 522 LEU E N 1
ATOM 4667 C CA . LEU E 1 94 ? 55.27872 -4.08476 -58.44802 1.000 69.76009 522 LEU E CA 1
ATOM 4668 C C . LEU E 1 94 ? 56.42065 -4.56543 -59.33718 1.000 69.13906 522 LEU E C 1
ATOM 4669 O O . LEU E 1 94 ? 57.57485 -4.16657 -59.14661 1.000 96.88018 522 LEU E O 1
ATOM 4674 N N . HIS E 1 95 ? 56.09337 -5.42606 -60.29863 1.000 96.16957 523 HIS E N 1
ATOM 4675 C CA . HIS E 1 95 ? 57.06537 -6.02527 -61.20503 1.000 77.95636 523 HIS E CA 1
ATOM 4676 C C . HIS E 1 95 ? 57.00626 -5.27651 -62.53440 1.000 77.72673 523 HIS E C 1
ATOM 4677 O O . HIS E 1 95 ? 55.93740 -5.19467 -63.15036 1.000 99.06229 523 HIS E O 1
ATOM 4684 N N . PHE E 1 96 ? 58.13762 -4.72648 -62.98021 1.000 80.94202 524 PHE E N 1
ATOM 4685 C CA . PHE E 1 96 ? 58.19971 -4.04052 -64.26940 1.000 76.97996 524 PHE E CA 1
ATOM 4686 C C . PHE E 1 96 ? 59.26131 -4.67160 -65.15680 1.000 87.56614 524 PHE E C 1
ATOM 4687 O O . PHE E 1 96 ? 60.39098 -4.90642 -64.71290 1.000 81.67017 524 PHE E O 1
ATOM 4695 N N . VAL E 1 97 ? 58.89746 -4.94129 -66.40878 1.000 98.26031 525 VAL E N 1
ATOM 4696 C CA . VAL E 1 97 ? 59.79969 -5.57269 -67.36275 1.000 82.27727 525 VAL E CA 1
ATOM 4697 C C . VAL E 1 97 ? 59.76390 -4.83391 -68.69868 1.000 87.55766 525 VAL E C 1
ATOM 4698 O O . VAL E 1 97 ? 58.72974 -4.29326 -69.09872 1.000 90.10876 525 VAL E O 1
ATOM 4702 N N . PHE E 1 98 ? 60.90109 -4.82078 -69.39780 1.000 97.00548 526 PHE E N 1
ATOM 4703 C CA . PHE E 1 98 ? 61.00654 -4.13489 -70.68010 1.000 93.28422 526 PHE E CA 1
ATOM 4704 C C . PHE E 1 98 ? 60.38474 -4.95063 -71.81588 1.000 92.15798 526 PHE E C 1
ATOM 4705 O O . PHE E 1 98 ? 60.18036 -6.16344 -71.71573 1.000 96.13697 526 PHE E O 1
ATOM 4713 N N . ASN E 1 99 ? 60.07407 -4.24328 -72.90969 1.000 105.92669 527 ASN E N 1
ATOM 4714 C CA . ASN E 1 99 ? 59.36586 -4.84012 -74.04121 1.000 117.60762 527 ASN E CA 1
ATOM 4715 C C . ASN E 1 99 ? 60.19460 -5.89496 -74.77032 1.000 123.87059 527 ASN E C 1
ATOM 4716 O O . ASN E 1 99 ? 59.65448 -6.91713 -75.20988 1.000 117.72978 527 ASN E O 1
ATOM 4721 N N . ASP E 1 100 ? 61.50300 -5.67784 -74.90022 1.000 115.09033 528 ASP E N 1
ATOM 4722 C CA . ASP E 1 100 ? 62.34931 -6.60773 -75.63929 1.000 110.28275 528 ASP E CA 1
ATOM 4723 C C . ASP E 1 100 ? 62.74242 -7.83703 -74.83275 1.000 100.57226 528 ASP E C 1
ATOM 4724 O O . ASP E 1 100 ? 63.33233 -8.76234 -75.40339 1.000 104.92673 528 ASP E O 1
ATOM 4729 N N . THR E 1 101 ? 62.45224 -7.85834 -73.53258 1.000 98.31119 529 THR E N 1
ATOM 4730 C CA . THR E 1 101 ? 62.80101 -9.00338 -72.70370 1.000 94.04028 529 THR E CA 1
ATOM 4731 C C . THR E 1 101 ? 62.17824 -10.27653 -73.26304 1.000 85.71577 529 THR E C 1
ATOM 4732 O O . THR E 1 101 ? 61.01155 -10.29614 -73.66800 1.000 86.71929 529 THR E O 1
ATOM 4736 N N . LYS E 1 102 ? 62.97029 -11.34428 -73.27800 1.000 85.81869 530 LYS E N 1
ATOM 4737 C CA . LYS E 1 102 ? 62.59091 -12.58761 -73.92634 1.000 91.79007 530 LYS E CA 1
ATOM 4738 C C . LYS E 1 102 ? 61.86166 -13.50901 -72.95562 1.000 86.31524 530 LYS E C 1
ATOM 4739 O O . LYS E 1 102 ? 61.84376 -13.29529 -71.74143 1.000 109.31880 530 LYS E O 1
ATOM 4741 N N . LEU E 1 103 ? 61.23974 -14.54555 -73.52283 1.000 90.92972 531 LEU E N 1
ATOM 4742 C CA . LEU E 1 103 ? 60.43886 -15.47075 -72.72691 1.000 95.48718 531 LEU E CA 1
ATOM 4743 C C . LEU E 1 103 ? 61.26638 -16.14319 -71.63651 1.000 93.66612 531 LEU E C 1
ATOM 4744 O O . LEU E 1 103 ? 60.79035 -16.32164 -70.51043 1.000 115.77028 531 LEU E O 1
ATOM 4746 N N . ASP E 1 104 ? 62.49415 -16.55482 -71.96090 1.000 88.01988 532 ASP E N 1
ATOM 4747 C CA . ASP E 1 104 ? 63.32871 -17.25105 -70.98443 1.000 105.23384 532 ASP E CA 1
ATOM 4748 C C . ASP E 1 104 ? 63.68028 -16.35042 -69.80280 1.000 97.75145 532 ASP E C 1
ATOM 4749 O O . ASP E 1 104 ? 63.58482 -16.76957 -68.64034 1.000 94.32875 532 ASP E O 1
ATOM 4751 N N . ALA E 1 105 ? 64.07522 -15.10291 -70.07816 1.000 91.23032 533 ALA E N 1
ATOM 4752 C CA . ALA E 1 105 ? 64.43389 -14.18081 -69.00250 1.000 83.86539 533 ALA E CA 1
ATOM 4753 C C . ALA E 1 105 ? 63.22197 -13.85750 -68.14053 1.000 86.36699 533 ALA E C 1
ATOM 4754 O O . ALA E 1 105 ? 63.30749 -13.84392 -66.90500 1.000 82.42610 533 ALA E O 1
ATOM 4756 N N . MET E 1 106 ? 62.08131 -13.59209 -68.7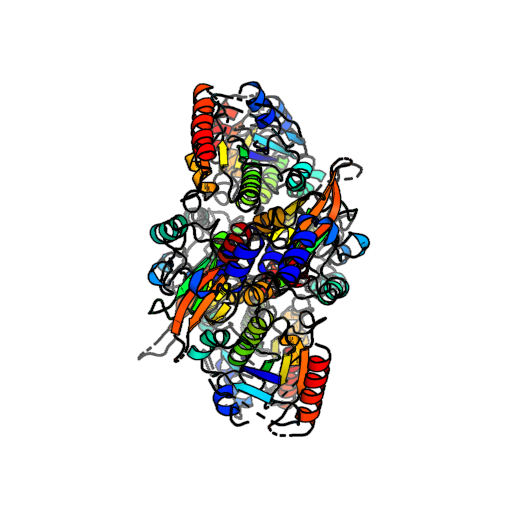7882 1.000 92.31354 534 MET E N 1
ATOM 4757 C CA . MET E 1 106 ? 60.84926 -13.39937 -68.02557 1.000 98.30163 534 MET E CA 1
ATOM 4758 C C . MET E 1 106 ? 60.51232 -14.58516 -67.15038 1.000 92.91681 534 MET E C 1
ATOM 4759 O O . MET E 1 106 ? 60.09267 -14.41957 -65.99753 1.000 93.77959 534 MET E O 1
ATOM 4764 N N . LEU E 1 107 ? 60.66949 -15.78880 -67.68342 1.000 89.84694 535 LEU E N 1
ATOM 4765 C CA . LEU E 1 107 ? 60.25820 -16.95386 -66.92087 1.000 87.55273 535 LEU E CA 1
ATOM 4766 C C . LEU E 1 107 ? 61.18183 -17.12884 -65.71775 1.000 85.85272 535 LEU E C 1
ATOM 4767 O O . LEU E 1 107 ? 60.73447 -17.51393 -64.62920 1.000 98.81534 535 LEU E O 1
ATOM 4772 N N . GLU E 1 108 ? 62.47353 -16.82024 -65.88942 1.000 86.07386 536 GLU E N 1
ATOM 4773 C CA . GLU E 1 108 ? 63.38512 -16.80866 -64.74885 1.000 86.54298 536 GLU E CA 1
ATOM 4774 C C . GLU E 1 108 ? 62.97456 -15.76261 -63.71827 1.000 92.22585 536 GLU E C 1
ATOM 4775 O O . GLU E 1 108 ? 63.07137 -16.00279 -62.51020 1.000 102.74303 536 GLU E O 1
ATOM 4781 N N . GLU E 1 109 ? 62.52509 -14.58957 -64.17708 1.000 89.23365 537 GLU E N 1
ATOM 4782 C CA . GLU E 1 109 ? 62.10234 -13.54059 -63.25126 1.000 82.17189 537 GLU E CA 1
ATOM 4783 C C . GLU E 1 109 ? 60.82144 -13.89411 -62.50151 1.000 84.30977 537 GLU E C 1
ATOM 4784 O O . GLU E 1 109 ? 60.64611 -13.46914 -61.35373 1.000 95.67716 537 GLU E O 1
ATOM 4790 N N . PHE E 1 110 ? 59.92126 -14.66745 -63.10997 1.000 80.35080 538 PHE E N 1
ATOM 4791 C CA . PHE E 1 110 ? 58.69630 -15.02816 -62.40631 1.000 94.86318 538 PHE E CA 1
ATOM 4792 C C . PHE E 1 110 ? 58.92703 -16.10017 -61.35834 1.000 95.14711 538 PHE E C 1
ATOM 4793 O O . PHE E 1 110 ? 58.05994 -16.31050 -60.50273 1.000 99.62240 538 PHE E O 1
ATOM 4801 N N . LYS E 1 111 ? 60.05595 -16.79485 -61.42801 1.000 68.29872 539 LYS E N 1
ATOM 4802 C CA . LYS E 1 111 ? 60.27325 -17.96409 -60.60398 1.000 68.41926 539 LYS E CA 1
ATOM 4803 C C . LYS E 1 111 ? 60.28330 -17.55749 -59.12202 1.000 103.00188 539 LYS E C 1
ATOM 4804 O O . LYS E 1 111 ? 60.36029 -16.37343 -58.77716 1.000 120.64811 539 LYS E O 1
ATOM 4808 N N . LYS E 1 112 ? 60.18624 -18.55827 -58.24246 1.000 77.49660 540 LYS E N 1
ATOM 4809 C CA . LYS E 1 112 ? 60.11000 -18.48483 -56.78615 1.000 83.18671 540 LYS E CA 1
ATOM 4810 C C . LYS E 1 112 ? 58.68786 -18.21152 -56.30778 1.000 100.05634 540 LYS E C 1
ATOM 4811 O O . LYS E 1 112 ? 58.41803 -18.36829 -55.11588 1.000 103.10490 540 LYS E O 1
ATOM 4813 N N . GLY E 1 113 ? 57.77097 -17.80075 -57.18117 1.000 81.53845 541 GLY E N 1
ATOM 4814 C CA . GLY E 1 113 ? 56.41643 -17.51220 -56.75987 1.000 76.41317 541 GLY E CA 1
ATOM 4815 C C . GLY E 1 113 ? 56.22998 -16.19363 -56.05324 1.000 74.86873 541 GLY E C 1
ATOM 4816 O O . GLY E 1 113 ? 55.14995 -15.95236 -55.50402 1.000 75.92905 541 GLY E O 1
ATOM 4817 N N . LYS E 1 114 ? 57.24284 -15.32995 -56.05096 1.000 77.75780 542 LYS E N 1
ATOM 4818 C CA . LYS E 1 114 ? 57.10816 -14.01724 -55.43947 1.000 79.39694 542 LYS E CA 1
ATOM 4819 C C . LYS E 1 114 ? 56.27992 -13.06839 -56.29156 1.000 49.66601 542 LYS E C 1
ATOM 4820 O O . LYS E 1 114 ? 55.89883 -11.99550 -55.80958 1.000 60.71755 542 LYS E O 1
ATOM 4822 N N . SER E 1 115 ? 56.00374 -13.43367 -57.54013 1.000 51.96458 543 SER E N 1
ATOM 4823 C CA . SER E 1 115 ? 55.16555 -12.62244 -58.40531 1.000 66.90337 543 SER E CA 1
ATOM 4824 C C . SER E 1 115 ? 54.55705 -13.51085 -59.47900 1.000 78.30303 543 SER E C 1
ATOM 4825 O O . SER E 1 115 ? 55.10375 -14.56247 -59.82087 1.000 79.17410 543 SER E O 1
ATOM 4828 N N . HIS E 1 116 ? 53.41817 -13.06690 -60.00521 1.000 64.46637 544 HIS E N 1
ATOM 4829 C CA . HIS E 1 116 ? 52.73558 -13.74930 -61.09135 1.000 65.96827 544 HIS E CA 1
ATOM 4830 C C . HIS E 1 116 ? 52.32949 -12.80091 -62.20003 1.000 57.78441 544 HIS E C 1
ATOM 4831 O O . HIS E 1 116 ? 52.02348 -13.26533 -63.30340 1.000 62.27182 544 HIS E O 1
ATOM 4838 N N . LEU E 1 117 ? 52.35060 -11.49840 -61.96109 1.000 59.46711 545 LEU E N 1
ATOM 4839 C CA . LEU E 1 117 ? 51.97218 -10.52575 -62.96645 1.000 58.22760 545 LEU E CA 1
ATOM 4840 C C . LEU E 1 117 ? 53.01872 -9.43023 -62.97817 1.000 57.52836 545 LEU E C 1
ATOM 4841 O O . LEU E 1 117 ? 53.33531 -8.85657 -61.93180 1.000 64.84602 545 LEU E O 1
ATOM 4846 N N . ALA E 1 118 ? 53.55056 -9.14301 -64.15407 1.000 60.63219 546 ALA E N 1
ATOM 4847 C CA . ALA E 1 118 ? 54.46299 -8.03451 -64.33639 1.000 69.84365 546 ALA E CA 1
ATOM 4848 C C . ALA E 1 118 ? 53.86262 -7.14147 -65.40328 1.000 70.78197 546 ALA E C 1
ATOM 4849 O O . ALA E 1 118 ? 53.00342 -7.56500 -66.17662 1.000 89.36972 546 ALA E O 1
ATOM 4851 N N . ILE E 1 119 ? 54.27643 -5.88698 -65.42580 1.000 63.95845 547 ILE E N 1
ATOM 4852 C CA . ILE E 1 119 ? 53.79733 -4.96108 -66.43664 1.000 72.89898 547 ILE E CA 1
ATOM 4853 C C . ILE E 1 119 ? 54.94235 -4.64252 -67.38330 1.000 92.25650 547 ILE E C 1
ATOM 4854 O O . ILE E 1 119 ? 56.05793 -4.31768 -66.95050 1.000 92.55678 547 ILE E O 1
ATOM 4859 N N . VAL E 1 120 ? 54.67860 -4.83808 -68.67068 1.000 106.59496 548 VAL E N 1
ATOM 4860 C CA . VAL E 1 120 ? 55.63771 -4.56268 -69.72833 1.000 103.87202 548 VAL E CA 1
ATOM 4861 C C . VAL E 1 120 ? 55.58312 -3.07164 -70.02299 1.000 90.96284 548 VAL E C 1
ATOM 4862 O O . VAL E 1 120 ? 54.53589 -2.53568 -70.40767 1.000 84.91800 548 VAL E O 1
ATOM 4866 N N . GLN E 1 121 ? 56.71306 -2.40535 -69.83883 1.000 95.95706 549 GLN E N 1
ATOM 4867 C CA . GLN E 1 121 ? 56.86449 -0.99159 -70.11570 1.000 104.51107 549 GLN E CA 1
ATOM 4868 C C . GLN E 1 121 ? 57.88678 -0.82416 -71.22812 1.000 114.27397 549 GLN E C 1
ATOM 4869 O O . GLN E 1 121 ? 58.80194 -1.63922 -71.38032 1.000 106.98483 549 GLN E O 1
ATOM 4875 N N . ARG E 1 122 ? 57.72949 0.24284 -72.00020 1.000 122.16412 550 ARG E N 1
ATOM 4876 C CA . ARG E 1 122 ? 58.59242 0.51569 -73.13618 1.000 120.41113 550 ARG E CA 1
ATOM 4877 C C . ARG E 1 122 ? 59.37290 1.79296 -72.87587 1.000 107.08238 550 ARG E C 1
ATOM 4878 O O . ARG E 1 122 ? 58.85521 2.73760 -72.27286 1.000 121.60935 550 ARG E O 1
ATOM 4880 N N . VAL E 1 123 ? 60.60768 1.81677 -73.33750 1.000 115.68234 551 VAL E N 1
ATOM 4881 C CA . VAL E 1 123 ? 61.46263 2.98879 -73.21580 1.000 133.27663 551 VAL E CA 1
ATOM 4882 C C . VAL E 1 123 ? 61.18132 3.91832 -74.38658 1.000 140.74238 551 VAL E C 1
ATOM 4883 O O . VAL E 1 123 ? 61.08889 3.48139 -75.54027 1.000 146.44610 551 VAL E O 1
ATOM 4887 N N . ASN E 1 124 ? 61.01071 5.20215 -74.08532 1.000 121.36998 552 ASN E N 1
ATOM 4888 C CA . ASN E 1 124 ? 60.72321 6.20342 -75.10683 1.000 135.46614 552 ASN E CA 1
ATOM 4889 C C . ASN E 1 124 ? 61.01420 7.60670 -74.58392 1.000 140.69271 552 ASN E C 1
ATOM 4890 O O . ASN E 1 124 ? 61.78965 8.35571 -75.17894 1.000 141.22748 552 ASN E O 1
ATOM 4892 N N . PHE E 1 132 ? 62.11800 8.66504 -69.68504 1.000 148.37932 560 PHE E N 1
ATOM 4893 C CA . PHE E 1 132 ? 60.66324 8.58579 -69.62321 1.000 141.34819 560 PHE E CA 1
ATOM 4894 C C . PHE E 1 132 ? 60.19259 7.19360 -70.02086 1.000 134.35983 560 PHE E C 1
ATOM 4895 O O . PHE E 1 132 ? 59.68689 6.98526 -71.12891 1.000 138.12741 560 PHE E O 1
ATOM 4897 N N . TYR E 1 133 ? 60.25336 6.27477 -69.05920 1.000 124.02980 561 TYR E N 1
ATOM 4898 C CA . TYR E 1 133 ? 59.79051 4.91564 -69.29542 1.000 115.01783 561 TYR E CA 1
ATOM 4899 C C . TYR E 1 133 ? 58.27198 4.90949 -69.39751 1.000 124.68126 561 TYR E C 1
ATOM 4900 O O . TYR E 1 133 ? 57.57569 5.48307 -68.55366 1.000 131.42501 561 TYR E O 1
ATOM 4909 N N . GLU E 1 134 ? 57.76348 4.27043 -70.45042 1.000 113.69188 562 GLU E N 1
ATOM 4910 C CA . GLU E 1 134 ? 56.34333 4.26544 -70.78147 1.000 104.11286 562 GLU E CA 1
ATOM 4911 C C . GLU E 1 134 ? 55.77228 2.85888 -70.67357 1.000 107.48769 562 GLU E C 1
ATOM 4912 O O . GLU E 1 134 ? 56.31362 1.91826 -71.26200 1.000 103.43700 562 GLU E O 1
ATOM 4914 N N . VAL E 1 135 ? 54.66577 2.72636 -69.94841 1.000 134.64174 563 VAL E N 1
ATOM 4915 C CA . VAL E 1 135 ? 54.01375 1.43288 -69.76223 1.000 127.58112 563 VAL E CA 1
ATOM 4916 C C . VAL E 1 135 ? 53.16448 1.10591 -70.98593 1.000 100.77132 563 VAL E C 1
ATOM 4917 O O . VAL E 1 135 ? 52.33038 1.91171 -71.41762 1.000 126.90081 563 VAL E O 1
ATOM 4921 N N . LEU E 1 136 ? 53.39594 -0.07349 -71.56327 1.000 93.19533 564 LEU E N 1
ATOM 4922 C CA . LEU E 1 136 ? 52.66890 -0.55220 -72.73394 1.000 105.15061 564 LEU E CA 1
ATOM 4923 C C . LEU E 1 136 ? 51.56135 -1.54452 -72.40077 1.000 89.64110 564 LEU E C 1
ATOM 4924 O O . LEU E 1 136 ? 50.48924 -1.48688 -73.01043 1.000 93.05135 564 LEU E O 1
ATOM 4926 N N . GLY E 1 137 ? 51.77529 -2.43896 -71.44318 1.000 96.54594 565 GLY E N 1
ATOM 4927 C CA . GLY E 1 137 ? 50.78588 -3.46766 -71.17171 1.000 85.41334 565 GLY E CA 1
ATOM 4928 C C . GLY E 1 137 ? 51.18772 -4.31545 -69.98858 1.000 92.39532 565 GLY E C 1
ATOM 4929 O O . GLY E 1 137 ? 52.05158 -3.92519 -69.20665 1.000 100.12516 565 GLY E O 1
ATOM 4930 N N . ILE E 1 138 ? 50.53411 -5.47048 -69.83673 1.000 79.03527 566 ILE E N 1
ATOM 4931 C CA . ILE E 1 138 ? 50.84381 -6.40009 -68.75579 1.000 83.86947 566 ILE E CA 1
ATOM 4932 C C . ILE E 1 138 ? 51.07729 -7.79597 -69.31968 1.000 89.20402 566 ILE E C 1
ATOM 4933 O O . ILE E 1 138 ? 50.56167 -8.15687 -70.38270 1.000 88.56277 566 ILE E O 1
ATOM 4938 N N . VAL E 1 139 ? 51.88015 -8.57800 -68.59778 1.000 96.53126 567 VAL E N 1
ATOM 4939 C CA . VAL E 1 139 ? 52.18194 -9.96377 -68.92402 1.000 87.65480 567 VAL E CA 1
ATOM 4940 C C . VAL E 1 139 ? 52.07085 -10.77327 -67.63933 1.000 78.67262 567 VAL E C 1
ATOM 4941 O O . VAL E 1 139 ? 52.30333 -10.26462 -66.53740 1.000 71.12590 567 VAL E O 1
ATOM 4945 N N . THR E 1 140 ? 51.66422 -12.02953 -67.77933 1.000 65.61440 568 THR E N 1
ATOM 4946 C CA . THR E 1 140 ? 51.47978 -12.91454 -66.64204 1.000 64.21149 568 THR E CA 1
ATOM 4947 C C . THR E 1 140 ? 52.24309 -14.20943 -66.86953 1.000 69.58679 568 THR E C 1
ATOM 4948 O O . THR E 1 140 ? 52.65348 -14.52837 -67.98859 1.000 79.03486 568 THR E O 1
ATOM 4952 N N . LEU E 1 141 ? 52.43916 -14.94853 -65.77679 1.000 79.75267 569 LEU E N 1
ATOM 4953 C CA . LEU E 1 141 ? 52.96209 -16.30237 -65.89247 1.000 69.59917 569 LEU E CA 1
ATOM 4954 C C . LEU E 1 141 ? 52.05560 -17.12224 -66.80471 1.000 90.68961 569 LEU E C 1
ATOM 4955 O O . LEU E 1 141 ? 52.52845 -17.92038 -67.62407 1.000 91.23781 569 LEU E O 1
ATOM 4960 N N . GLU E 1 142 ? 50.74818 -16.86065 -66.73324 1.000 76.29674 570 GLU E N 1
ATOM 4961 C CA . GLU E 1 142 ? 49.78037 -17.54280 -67.58526 1.000 79.59343 570 GLU E CA 1
ATOM 4962 C C . GLU E 1 142 ? 50.09872 -17.34760 -69.06207 1.000 82.38916 570 GLU E C 1
ATOM 4963 O O . GLU E 1 142 ? 49.97421 -18.28295 -69.85985 1.000 88.00655 570 GLU E O 1
ATOM 4969 N N . ASP E 1 143 ? 50.51741 -16.13829 -69.44304 1.000 70.48543 571 ASP E N 1
ATOM 4970 C CA . ASP E 1 143 ? 50.77691 -15.84335 -70.84955 1.000 71.93882 571 ASP E CA 1
ATOM 4971 C C . ASP E 1 143 ? 51.96709 -16.63447 -71.38004 1.000 74.08813 571 ASP E C 1
ATOM 4972 O O . ASP E 1 143 ? 51.89275 -17.24047 -72.45946 1.000 75.71106 571 ASP E O 1
ATOM 4977 N N . VAL E 1 144 ? 53.07827 -16.63868 -70.63885 1.000 77.87569 572 VAL E N 1
ATOM 4978 C CA . VAL E 1 144 ? 54.25377 -17.36364 -71.10709 1.000 91.54697 572 VAL E CA 1
ATOM 4979 C C . VAL E 1 144 ? 53.95452 -18.85378 -71.15863 1.000 78.14986 572 VAL E C 1
ATOM 4980 O O . VAL E 1 144 ? 54.40625 -19.56460 -72.06587 1.000 83.68223 572 VAL E O 1
ATOM 4984 N N . ILE E 1 145 ? 53.17137 -19.35197 -70.19935 1.000 75.88708 573 ILE E N 1
ATOM 4985 C CA . ILE E 1 145 ? 52.87425 -20.78166 -70.19823 1.000 79.45969 573 ILE E CA 1
ATOM 4986 C C . ILE E 1 145 ? 51.95407 -21.14946 -71.35932 1.000 86.20604 573 ILE E C 1
ATOM 4987 O O . ILE E 1 145 ? 52.10586 -22.20974 -71.97910 1.000 90.73190 573 ILE E O 1
ATOM 4992 N N . GLU E 1 146 ? 50.98157 -20.28685 -71.67145 1.000 88.58162 574 GLU E N 1
ATOM 4993 C CA . GLU E 1 146 ? 50.09851 -20.54742 -72.80417 1.000 86.14121 574 GLU E CA 1
ATOM 4994 C C . GLU E 1 146 ? 50.87560 -20.53736 -74.11158 1.000 91.31917 574 GLU E C 1
ATOM 4995 O O . GLU E 1 146 ? 50.60480 -21.33883 -75.01586 1.000 107.09325 574 GLU E O 1
ATOM 4997 N N . GLU E 1 147 ? 51.84600 -19.62851 -74.23077 1.000 88.51200 575 GLU E N 1
ATOM 4998 C CA . GLU E 1 147 ? 52.69268 -19.61749 -75.41858 1.000 95.86372 575 GLU E CA 1
ATOM 4999 C C . GLU E 1 147 ? 53.53471 -20.88529 -75.51049 1.000 95.70263 575 GLU E C 1
ATOM 5000 O O . GLU E 1 147 ? 53.67551 -21.46768 -76.59270 1.000 124.85598 575 GLU E O 1
ATOM 5002 N N . ILE E 1 148 ? 54.10816 -21.32365 -74.38498 1.000 113.20546 576 ILE E N 1
ATOM 5003 C CA . ILE E 1 148 ? 54.97416 -22.50062 -74.39472 1.000 99.57227 576 ILE E CA 1
ATOM 5004 C C . ILE E 1 148 ? 54.17965 -23.75889 -74.72777 1.000 109.11262 576 ILE E C 1
ATOM 5005 O O . ILE E 1 148 ? 54.64950 -24.62364 -75.47788 1.000 132.65474 576 ILE E O 1
ATOM 5010 N N . ILE E 1 149 ? 52.96098 -23.87881 -74.19484 1.000 105.50749 577 ILE E N 1
ATOM 5011 C CA . ILE E 1 149 ? 52.16144 -25.06748 -74.47650 1.000 121.50962 577 ILE E CA 1
ATOM 5012 C C . ILE E 1 149 ? 51.60833 -25.01441 -75.89845 1.000 140.65767 577 ILE E C 1
ATOM 5013 O O . ILE E 1 149 ? 51.43252 -26.05896 -76.53921 1.000 142.00660 577 ILE E O 1
ATOM 5018 N N . LYS E 1 150 ? 51.34124 -23.81197 -76.42810 1.000 142.78697 578 LYS E N 1
ATOM 5019 C CA . LYS E 1 150 ? 50.78650 -23.71738 -77.77860 1.000 138.91800 578 LYS E CA 1
ATOM 5020 C C . LYS E 1 150 ? 51.76326 -24.20154 -78.84879 1.000 133.57795 578 LYS E C 1
ATOM 5021 O O . LYS E 1 150 ? 51.34350 -24.79910 -79.84589 1.000 141.40229 578 LYS E O 1
ATOM 5023 N N . SER E 1 151 ? 53.05447 -23.96239 -78.67389 1.000 117.44190 579 SER E N 1
ATOM 5024 C CA . SER E 1 151 ? 54.03230 -24.51398 -79.59704 1.000 121.41798 579 SER E CA 1
ATOM 5025 C C . SER E 1 151 ? 54.40353 -25.94815 -79.23235 1.000 124.01988 579 SER E C 1
ATOM 5026 O O . SER E 1 151 ? 55.58401 -26.29967 -79.32646 1.000 123.42564 579 SER E O 1
ATOM 5029 N N . GLU E 1 152 ? 53.41401 -26.75158 -78.79626 1.000 127.00376 580 GLU E N 1
ATOM 5030 C CA . GLU E 1 152 ? 53.53048 -28.13341 -78.31433 1.000 134.49958 580 GLU E CA 1
ATOM 5031 C C . GLU E 1 152 ? 54.94684 -28.68925 -78.36467 1.000 127.72078 580 GLU E C 1
ATOM 5032 O O . GLU E 1 152 ? 55.32784 -29.40636 -79.29672 1.000 134.11846 580 GLU E O 1
ATOM 5034 N N . ILE E 1 153 ? 55.74428 -28.31979 -77.35775 1.000 128.92713 581 ILE E N 1
ATOM 5035 C CA . ILE E 1 153 ? 57.07324 -28.88858 -77.17768 1.000 135.34300 581 ILE E CA 1
ATOM 5036 C C . ILE E 1 153 ? 56.91165 -29.90881 -76.07059 1.000 136.59061 581 ILE E C 1
ATOM 5037 O O . ILE E 1 153 ? 57.52802 -29.77982 -75.00953 1.000 133.12661 581 ILE E O 1
ATOM 5039 N N . LEU E 1 154 ? 56.20758 -30.99468 -76.37766 1.000 150.24798 582 LEU E N 1
ATOM 5040 C CA . LEU E 1 154 ? 55.79618 -32.01338 -75.40832 1.000 154.23307 582 LEU E CA 1
ATOM 5041 C C . LEU E 1 154 ? 56.87733 -32.54174 -74.47758 1.000 134.18157 582 LEU E C 1
ATOM 5042 O O . LEU E 1 154 ? 56.60074 -32.81586 -73.30568 1.000 128.99157 582 LEU E O 1
ATOM 5047 N N . ASP F 2 4 ? 76.61758 -4.32417 -62.12755 1.000 130.05050 34 ASP F N 1
ATOM 5048 C CA . ASP F 2 4 ? 75.63832 -3.24518 -62.16052 1.000 142.75070 34 ASP F CA 1
ATOM 5049 C C . ASP F 2 4 ? 74.70867 -3.31910 -60.95680 1.000 125.57698 34 ASP F C 1
ATOM 5050 O O . ASP F 2 4 ? 74.03313 -4.32414 -60.73710 1.000 112.04137 34 ASP F O 1
ATOM 5055 N N . LEU F 2 5 ? 74.68845 -2.24140 -60.17916 1.000 122.25401 35 LEU F N 1
ATOM 5056 C CA . LEU F 2 5 ? 73.90717 -2.15791 -58.95595 1.000 96.38594 35 LEU F CA 1
ATOM 5057 C C . LEU F 2 5 ? 73.07300 -0.88184 -58.95096 1.000 88.59851 35 LEU F C 1
ATOM 5058 O O . LEU F 2 5 ? 73.31549 0.04883 -59.72418 1.000 88.45302 35 LEU F O 1
ATOM 5063 N N . VAL F 2 6 ? 72.08138 -0.85209 -58.06041 1.000 89.28527 36 VAL F N 1
ATOM 5064 C CA . VAL F 2 6 ? 71.17782 0.28175 -57.89909 1.000 97.28877 36 VAL F CA 1
ATOM 5065 C C . VAL F 2 6 ? 71.20862 0.73188 -56.44390 1.000 103.66332 36 VAL F C 1
ATOM 5066 O O . VAL F 2 6 ? 71.35385 -0.08944 -55.53138 1.000 109.77673 36 VAL F O 1
ATOM 5070 N N . CYS F 2 7 ? 71.09700 2.04315 -56.23151 1.000 103.36683 37 CYS F N 1
ATOM 5071 C CA . CYS F 2 7 ? 71.12901 2.63480 -54.89908 1.000 96.28608 37 CYS F CA 1
ATOM 5072 C C . CYS F 2 7 ? 69.82088 3.37079 -54.64987 1.000 99.07892 37 CYS F C 1
ATOM 5073 O O . CYS F 2 7 ? 69.47119 4.29584 -55.39049 1.000 108.61689 37 CYS F O 1
ATOM 5076 N N . ILE F 2 8 ? 69.10733 2.96224 -53.60466 1.000 110.53798 38 ILE F N 1
ATOM 5077 C CA . ILE F 2 8 ? 67.83345 3.55828 -53.22437 1.000 111.39250 38 ILE F CA 1
ATOM 5078 C C . ILE F 2 8 ? 67.88028 3.93485 -51.75128 1.000 113.43648 38 ILE F C 1
ATOM 5079 O O . ILE F 2 8 ? 68.44786 3.20355 -50.93258 1.000 101.26646 38 ILE F O 1
ATOM 5081 N N . GLY F 2 9 ? 67.27818 5.07000 -51.41427 1.000 107.84294 39 GLY F N 1
ATOM 5082 C CA . GLY F 2 9 ? 67.23415 5.50986 -50.03062 1.000 107.60583 39 GLY F CA 1
ATOM 5083 C C . GLY F 2 9 ? 66.19609 6.59444 -49.85325 1.000 115.54276 39 GLY F C 1
ATOM 5084 O O . GLY F 2 9 ? 65.69251 7.17153 -50.82106 1.000 120.39617 39 GLY F O 1
ATOM 5085 N N . LEU F 2 10 ? 65.87687 6.86168 -48.58761 1.000 117.32406 40 LEU F N 1
ATOM 5086 C CA . LEU F 2 10 ? 64.89672 7.88698 -48.25350 1.000 111.79546 40 LEU F CA 1
ATOM 5087 C C . LEU F 2 10 ? 65.48517 9.27547 -48.43579 1.000 130.46648 40 LEU F C 1
ATOM 5088 O O . LEU F 2 10 ? 65.07689 10.01975 -49.33562 1.000 139.99038 40 LEU F O 1
ATOM 5093 N N . THR F 2 11 ? 66.43139 9.63362 -47.57300 1.000 148.06925 41 THR F N 1
ATOM 5094 C CA . THR F 2 11 ? 67.07098 10.93317 -47.68090 1.000 142.30600 41 THR F CA 1
ATOM 5095 C C . THR F 2 11 ? 67.80608 11.00759 -49.00915 1.000 144.50968 41 THR F C 1
ATOM 5096 O O . THR F 2 11 ? 68.78846 10.29145 -49.22737 1.000 141.37188 41 THR F O 1
ATOM 5100 N N . GLY F 2 12 ? 67.32323 11.85275 -49.90846 1.000 143.57362 42 GLY F N 1
ATOM 5101 C CA . GLY F 2 12 ? 67.98164 11.96944 -51.19351 1.000 151.79672 42 GLY F CA 1
ATOM 5102 C C . GLY F 2 12 ? 69.38907 12.48998 -50.99474 1.000 157.04448 42 GLY F C 1
ATOM 5103 O O . GLY F 2 12 ? 70.35131 12.02792 -51.63101 1.000 138.24103 42 GLY F O 1
ATOM 5104 N N . SER F 2 13 ? 69.50865 13.43917 -50.06636 1.000 165.61049 43 SER F N 1
ATOM 5105 C CA . SER F 2 13 ? 70.80229 13.96712 -49.66003 1.000 160.31053 43 SER F CA 1
ATOM 5106 C C . SER F 2 13 ? 71.78086 12.85102 -49.35072 1.000 135.86247 43 SER F C 1
ATOM 5107 O O . SER F 2 13 ? 72.75610 12.68077 -50.08296 1.000 135.15029 43 SER F O 1
ATOM 5109 N N . GLY F 2 14 ? 71.40224 11.96962 -48.41937 1.000 135.13048 44 GLY F N 1
ATOM 5110 C CA . GLY F 2 14 ? 72.32994 10.94965 -47.94937 1.000 141.54529 44 GLY F CA 1
ATOM 5111 C C . GLY F 2 14 ? 72.95803 10.10641 -49.04088 1.000 151.00240 44 GLY F C 1
ATOM 5112 O O . GLY F 2 14 ? 74.17992 9.92980 -49.06993 1.000 144.80862 44 GLY F O 1
ATOM 5113 N N . LYS F 2 15 ? 72.14853 9.63367 -49.99292 1.000 162.75531 45 LYS F N 1
ATOM 5114 C CA . LYS F 2 15 ? 72.70081 8.85181 -51.09885 1.000 161.00137 45 LYS F CA 1
ATOM 5115 C C . LYS F 2 15 ? 73.52376 9.71531 -52.05596 1.000 160.07976 45 LYS F C 1
ATOM 5116 O O . LYS F 2 15 ? 74.62416 9.31593 -52.47614 1.000 154.11315 45 LYS F O 1
ATOM 5118 N N . THR F 2 16 ? 73.05134 10.93537 -52.35103 1.000 152.70821 46 THR F N 1
ATOM 5119 C CA . THR F 2 16 ? 73.75658 11.76345 -53.33052 1.000 149.59536 46 THR F CA 1
ATOM 5120 C C . THR F 2 16 ? 75.05308 12.35275 -52.77762 1.000 156.88759 46 THR F C 1
ATOM 5121 O O . THR F 2 16 ? 75.95025 12.70948 -53.55125 1.000 159.50710 46 THR F O 1
ATOM 5125 N N . SER F 2 17 ? 75.14770 12.48800 -51.45485 1.000 153.69719 47 SER F N 1
ATOM 5126 C CA . SER F 2 17 ? 76.35263 12.90822 -50.75161 1.000 145.54530 47 SER F CA 1
ATOM 5127 C C . SER F 2 17 ? 77.32003 11.75090 -50.55456 1.000 143.88549 47 SER F C 1
ATOM 5128 O O . SER F 2 17 ? 78.53923 11.92047 -50.68186 1.000 157.64030 47 SER F O 1
ATOM 5131 N N . LEU F 2 18 ? 76.78236 10.57513 -50.21170 1.000 144.51500 48 LEU F N 1
ATOM 5132 C CA . LEU F 2 18 ? 77.59946 9.39004 -50.00374 1.000 149.63037 48 LEU F CA 1
ATOM 5133 C C . LEU F 2 18 ? 78.27056 8.91749 -51.28363 1.000 148.55604 48 LEU F C 1
ATOM 5134 O O . LEU F 2 18 ? 79.38116 8.37636 -51.22615 1.000 138.74697 48 LEU F O 1
ATOM 5136 N N . LEU F 2 19 ? 77.62898 9.10003 -52.44323 1.000 151.97570 49 LEU F N 1
ATOM 5137 C CA . LEU F 2 19 ? 78.25560 8.60624 -53.66807 1.000 147.39708 49 LEU F CA 1
ATOM 5138 C C . LEU F 2 19 ? 79.51322 9.39429 -54.01509 1.000 158.45034 49 LEU F C 1
ATOM 5139 O O . LEU F 2 19 ? 80.50114 8.81413 -54.48097 1.000 174.99256 49 LEU F O 1
ATOM 5144 N N . SER F 2 20 ? 79.50374 10.70960 -53.78947 1.000 163.36675 50 SER F N 1
ATOM 5145 C CA . SER F 2 20 ? 80.61013 11.54365 -54.24990 1.000 159.63842 50 SER F CA 1
ATOM 5146 C C . SER F 2 20 ? 81.89763 11.21493 -53.50370 1.000 133.76157 50 SER F C 1
ATOM 5147 O O . SER F 2 20 ? 82.96585 11.08227 -54.11427 1.000 126.23157 50 SER F O 1
ATOM 5149 N N . LYS F 2 21 ? 81.81404 11.08379 -52.17679 1.000 134.68157 51 LYS F N 1
ATOM 5150 C CA . LYS F 2 21 ? 82.97272 10.66073 -51.39648 1.000 146.95114 51 LYS F CA 1
ATOM 5151 C C . LYS F 2 21 ? 83.50079 9.31746 -51.88750 1.000 140.84205 51 LYS F C 1
ATOM 5152 O O . LYS F 2 21 ? 84.69899 9.17208 -52.15293 1.000 149.33678 51 LYS F O 1
ATOM 5154 N N . LEU F 2 22 ? 82.61614 8.33189 -52.03184 1.000 143.33852 52 LEU F N 1
ATOM 5155 C CA . LEU F 2 22 ? 82.98528 6.99738 -52.50278 1.000 149.12145 52 LEU F CA 1
ATOM 5156 C C . LEU F 2 22 ? 83.76435 7.02704 -53.81520 1.000 126.43468 52 LEU F C 1
ATOM 5157 O O . LEU F 2 22 ? 84.98201 6.85054 -53.82793 1.000 117.58252 52 LEU F O 1
ATOM 5159 N N . PHE F 2 36 ? 66.96882 9.83953 -61.44433 1.000 131.04051 66 PHE F N 1
ATOM 5160 C CA . PHE F 2 36 ? 67.91877 8.73396 -61.46237 1.000 135.36645 66 PHE F CA 1
ATOM 5161 C C . PHE F 2 36 ? 69.21191 9.17216 -62.14184 1.000 152.49162 66 PHE F C 1
ATOM 5162 O O . PHE F 2 36 ? 69.24572 10.20815 -62.80743 1.000 153.45159 66 PHE F O 1
ATOM 5170 N N . SER F 2 37 ? 70.27177 8.38540 -61.96732 1.000 161.17224 67 SER F N 1
ATOM 5171 C CA . SER F 2 37 ? 71.57370 8.69062 -62.55076 1.000 160.25545 67 SER F CA 1
ATOM 5172 C C . SER F 2 37 ? 72.44564 7.44325 -62.47991 1.000 154.91268 67 SER F C 1
ATOM 5173 O O . SER F 2 37 ? 72.11078 6.46331 -61.80913 1.000 150.59861 67 SER F O 1
ATOM 5175 N N . ILE F 2 38 ? 73.57812 7.49956 -63.17894 1.000 152.58368 68 ILE F N 1
ATOM 5176 C CA . ILE F 2 38 ? 74.53374 6.40093 -63.24972 1.000 141.37605 68 ILE F CA 1
ATOM 5177 C C . ILE F 2 38 ? 75.90108 6.91069 -62.81510 1.000 152.47464 68 ILE F C 1
ATOM 5178 O O . ILE F 2 38 ? 76.32847 7.99202 -63.23356 1.000 156.33010 68 ILE F O 1
ATOM 5183 N N . LYS F 2 39 ? 76.58438 6.12779 -61.97949 1.000 159.59617 69 LYS F N 1
ATOM 5184 C CA . LYS F 2 39 ? 77.95091 6.41928 -61.55883 1.000 131.16690 69 LYS F CA 1
ATOM 5185 C C . LYS F 2 39 ? 78.61701 5.12910 -61.10367 1.000 133.86489 69 LYS F C 1
ATOM 5186 O O . LYS F 2 39 ? 77.94952 4.13548 -60.80603 1.000 146.57779 69 LYS F O 1
ATOM 5192 N N . ALA F 2 40 ? 79.94628 5.16443 -61.04630 1.000 138.59679 70 ALA F N 1
ATOM 5193 C CA . ALA F 2 40 ? 80.73860 4.01639 -60.61468 1.000 125.43567 70 ALA F CA 1
ATOM 5194 C C . ALA F 2 40 ? 81.24707 4.21443 -59.19046 1.000 131.73619 70 ALA F C 1
ATOM 5195 O O . ALA F 2 40 ? 82.22877 3.59630 -58.77914 1.000 116.66789 70 ALA F O 1
ATOM 5197 N N . PHE F 2 43 ? 85.34423 -0.71081 -58.40022 1.000 109.64804 73 PHE F N 1
ATOM 5198 C CA . PHE F 2 43 ? 86.45581 -0.15296 -57.63941 1.000 138.65628 73 PHE F CA 1
ATOM 5199 C C . PHE F 2 43 ? 87.69933 -1.03125 -57.74013 1.000 147.91015 73 PHE F C 1
ATOM 5200 O O . PHE F 2 43 ? 88.55322 -0.81928 -58.60145 1.000 124.62514 73 PHE F O 1
ATOM 5202 N N . GLN F 2 44 ? 87.79084 -2.02428 -56.85260 1.000 145.36956 74 GLN F N 1
ATOM 5203 C CA . GLN F 2 44 ? 88.98631 -2.85987 -56.79877 1.000 126.43437 74 GLN F CA 1
ATOM 5204 C C . GLN F 2 44 ? 89.11159 -3.74018 -58.03613 1.000 138.93386 74 GLN F C 1
ATOM 5205 O O . GLN F 2 44 ? 90.21036 -3.90126 -58.57999 1.000 147.41272 74 GLN F O 1
ATOM 5207 N N . ASN F 2 45 ? 88.00027 -4.31755 -58.49673 1.000 144.12978 75 ASN F N 1
ATOM 5208 C CA . ASN F 2 45 ? 88.02264 -5.26232 -59.60309 1.000 149.78512 75 ASN F CA 1
ATOM 5209 C C . ASN F 2 45 ? 87.15680 -4.86471 -60.78858 1.000 155.76284 75 ASN F C 1
ATOM 5210 O O . ASN F 2 45 ? 87.38701 -5.37729 -61.88923 1.000 152.60567 75 ASN F O 1
ATOM 5212 N N . ALA F 2 46 ? 86.18102 -3.98069 -60.60750 1.000 147.77249 76 ALA F N 1
ATOM 5213 C CA . ALA F 2 46 ? 85.30287 -3.58881 -61.70677 1.000 135.76373 76 ALA F CA 1
ATOM 5214 C C . ALA F 2 46 ? 84.74983 -2.18336 -61.50505 1.000 139.66460 76 ALA F C 1
ATOM 5215 O O . ALA F 2 46 ? 83.65969 -1.86330 -61.98032 1.000 127.46617 76 ALA F O 1
ATOM 5217 N N . GLU F 2 52 ? 71.37765 5.54032 -58.88434 1.000 114.87757 82 GLU F N 1
ATOM 5218 C CA . GLU F 2 52 ? 70.77540 6.12392 -57.69107 1.000 111.04694 82 GLU F CA 1
ATOM 5219 C C . GLU F 2 52 ? 69.40770 6.72191 -58.00428 1.000 111.41787 82 GLU F C 1
ATOM 5220 O O . GLU F 2 52 ? 69.29540 7.63956 -58.81412 1.000 121.93235 82 GLU F O 1
ATOM 5222 N N . LEU F 2 53 ? 68.37328 6.20300 -57.35145 1.000 124.44684 83 LEU F N 1
ATOM 5223 C CA . LEU F 2 53 ? 67.01375 6.68179 -57.54620 1.000 128.76060 83 LEU F CA 1
ATOM 5224 C C . LEU F 2 53 ? 66.66690 7.77210 -56.53540 1.000 108.60258 83 LEU F C 1
ATOM 5225 O O . LEU F 2 53 ? 67.24440 7.85894 -55.44937 1.000 110.75948 83 LEU F O 1
ATOM 5227 N N . GLY F 2 54 ? 65.70608 8.61183 -56.91587 1.000 107.40776 84 GLY F N 1
ATOM 5228 C CA . GLY F 2 54 ? 65.28794 9.70079 -56.05852 1.000 113.51782 84 GLY F CA 1
ATOM 5229 C C . GLY F 2 54 ? 64.59625 9.22165 -54.79629 1.000 108.52813 84 GLY F C 1
ATOM 5230 O O . GLY F 2 54 ? 64.03593 8.12744 -54.72742 1.000 114.82155 84 GLY F O 1
ATOM 5231 N N . GLY F 2 55 ? 64.64319 10.06786 -53.77052 1.000 114.02829 85 GLY F N 1
ATOM 5232 C CA . GLY F 2 55 ? 64.04800 9.76349 -52.48867 1.000 117.93548 85 GLY F CA 1
ATOM 5233 C C . GLY F 2 55 ? 62.73959 10.45468 -52.17275 1.000 125.51610 85 GLY F C 1
ATOM 5234 O O . GLY F 2 55 ? 62.23645 10.30095 -51.05503 1.000 134.51750 85 GLY F O 1
ATOM 5235 N N . ALA F 2 56 ? 62.17792 11.22062 -53.10844 1.000 115.66107 86 ALA F N 1
ATOM 5236 C CA . ALA F 2 56 ? 60.89968 11.87578 -52.87422 1.000 117.52990 86 ALA F CA 1
ATOM 5237 C C . ALA F 2 56 ? 59.78691 10.83697 -52.77895 1.000 116.44285 86 ALA F C 1
ATOM 5238 O O . ALA F 2 56 ? 59.85452 9.76403 -53.38315 1.000 126.75949 86 ALA F O 1
ATOM 5240 N N . ASP F 2 57 ? 58.71620 11.20489 -52.06844 1.000 115.89371 87 ASP F N 1
ATOM 5241 C CA . ASP F 2 57 ? 57.66025 10.24327 -51.75718 1.000 121.87017 87 ASP F CA 1
ATOM 5242 C C . ASP F 2 57 ? 57.07339 9.64364 -53.03023 1.000 139.23497 87 ASP F C 1
ATOM 5243 O O . ASP F 2 57 ? 56.95199 8.41577 -53.15996 1.000 134.52565 87 ASP F O 1
ATOM 5248 N N . ASN F 2 58 ? 56.78177 10.49511 -54.01517 1.000 149.94158 88 ASN F N 1
ATOM 5249 C CA . ASN F 2 58 ? 56.26923 10.00507 -55.28828 1.000 127.26465 88 ASN F CA 1
ATOM 5250 C C . ASN F 2 58 ? 57.30670 9.12634 -55.96385 1.000 120.10631 88 ASN F C 1
ATOM 5251 O O . ASN F 2 58 ? 56.98046 8.09058 -56.56194 1.000 135.06489 88 ASN F O 1
ATOM 5256 N N . ILE F 2 59 ? 58.57557 9.51079 -55.85784 1.000 113.90362 89 ILE F N 1
ATOM 5257 C CA . ILE F 2 59 ? 59.58798 8.68328 -56.48095 1.000 116.49020 89 ILE F CA 1
ATOM 5258 C C . ILE F 2 59 ? 59.75277 7.40155 -55.67905 1.000 112.65023 89 ILE F C 1
ATOM 5259 O O . ILE F 2 59 ? 60.11737 6.36426 -56.23509 1.000 118.43360 89 ILE F O 1
ATOM 5264 N N . ARG F 2 60 ? 59.44387 7.42660 -54.37650 1.000 106.53392 90 ARG F N 1
ATOM 5265 C CA . ARG F 2 60 ? 59.45691 6.17889 -53.61736 1.000 107.72396 90 ARG F CA 1
ATOM 5266 C C . ARG F 2 60 ? 58.40914 5.21864 -54.15648 1.000 116.18259 90 ARG F C 1
ATOM 5267 O O . ARG F 2 60 ? 58.64865 4.00789 -54.24875 1.000 116.25916 90 ARG F O 1
ATOM 5271 N N . LYS F 2 61 ? 57.23568 5.74444 -54.51826 1.000 112.89004 91 LYS F N 1
ATOM 5272 C CA . LYS F 2 61 ? 56.23308 4.88506 -55.13872 1.000 105.54844 91 LYS F CA 1
ATOM 5273 C C . LYS F 2 61 ? 56.67942 4.41498 -56.51733 1.000 108.79472 91 LYS F C 1
ATOM 5274 O O . LYS F 2 61 ? 56.32188 3.30977 -56.93969 1.000 115.57039 91 LYS F O 1
ATOM 5280 N N . TYR F 2 62 ? 57.45684 5.23095 -57.22636 1.000 101.51871 92 TYR F N 1
ATOM 5281 C CA . TYR F 2 62 ? 57.84396 4.91523 -58.59857 1.000 100.80409 92 TYR F CA 1
ATOM 5282 C C . TYR F 2 62 ? 59.17591 4.17533 -58.71282 1.000 97.52581 92 TYR F C 1
ATOM 5283 O O . TYR F 2 62 ? 59.61594 3.90150 -59.83552 1.000 100.72279 92 TYR F O 1
ATOM 5292 N N . TRP F 2 63 ? 59.84319 3.89510 -57.58775 1.000 96.15307 93 TRP F N 1
ATOM 5293 C CA . TRP F 2 63 ? 61.08786 3.12378 -57.60753 1.000 94.56928 93 TRP F CA 1
ATOM 5294 C C . TRP F 2 63 ? 60.96923 1.85430 -58.43540 1.000 94.24064 93 TRP F C 1
ATOM 5295 O O . TRP F 2 63 ? 61.87898 1.52181 -59.20358 1.000 94.48390 93 TRP F O 1
ATOM 5306 N N . SER F 2 64 ? 59.86017 1.12656 -58.29270 1.000 95.78838 94 SER F N 1
ATOM 5307 C CA . SER F 2 64 ? 59.77424 -0.20403 -58.88053 1.000 89.57814 94 SER F CA 1
ATOM 5308 C C . SER F 2 64 ? 59.90145 -0.19270 -60.39797 1.000 99.65919 94 SER F C 1
ATOM 5309 O O . SER F 2 64 ? 59.96304 -1.26763 -61.00687 1.000 90.23283 94 SER F O 1
ATOM 5312 N N . ARG F 2 65 ? 59.94751 0.98702 -61.01908 1.000 103.89896 95 ARG F N 1
ATOM 5313 C CA . ARG F 2 65 ? 60.11217 1.07963 -62.46121 1.000 96.22053 95 ARG F CA 1
ATOM 5314 C C . ARG F 2 65 ? 61.55477 0.90604 -62.91596 1.000 115.79550 95 ARG F C 1
ATOM 5315 O O . ARG F 2 65 ? 61.78293 0.59277 -64.08979 1.000 140.57475 95 ARG F O 1
ATOM 5323 N N . TYR F 2 66 ? 62.52790 1.07031 -62.01778 1.000 112.49124 96 TYR F N 1
ATOM 5324 C CA . TYR F 2 66 ? 63.92233 1.14158 -62.42266 1.000 100.59318 96 TYR F CA 1
ATOM 5325 C C . TYR F 2 66 ? 64.77151 -0.04844 -61.98129 1.000 98.23577 96 TYR F C 1
ATOM 5326 O O . TYR F 2 66 ? 65.92497 -0.14786 -62.41092 1.000 110.85637 96 TYR F O 1
ATOM 5335 N N . TYR F 2 67 ? 64.24700 -0.95109 -61.14477 1.000 94.63298 97 TYR F N 1
ATOM 5336 C CA . TYR F 2 67 ? 65.06429 -2.01516 -60.55149 1.000 94.21831 97 TYR F CA 1
ATOM 5337 C C . TYR F 2 67 ? 65.54683 -3.06503 -61.54719 1.000 117.14180 97 TYR F C 1
ATOM 5338 O O . TYR F 2 67 ? 66.35228 -3.91622 -61.15547 1.000 121.62732 97 TYR F O 1
ATOM 5347 N N . GLN F 2 68 ? 65.09284 -3.03091 -62.80311 1.000 134.93976 98 GLN F N 1
ATOM 5348 C CA . GLN F 2 68 ? 65.13748 -4.21738 -63.65895 1.000 137.67665 98 GLN F CA 1
ATOM 5349 C C . GLN F 2 68 ? 66.55516 -4.76815 -63.81175 1.000 125.83148 98 GLN F C 1
ATOM 5350 O O . GLN F 2 68 ? 66.82472 -5.91507 -63.43655 1.000 119.70937 98 GLN F O 1
ATOM 5356 N N . GLY F 2 69 ? 67.47852 -3.98242 -64.35460 1.000 125.09782 99 GLY F N 1
ATOM 5357 C CA . GLY F 2 69 ? 68.82668 -4.50518 -64.50759 1.000 141.62712 99 GLY F CA 1
ATOM 5358 C C . GLY F 2 69 ? 69.67398 -4.32302 -63.26382 1.000 134.78183 99 GLY F C 1
ATOM 5359 O O . GLY F 2 69 ? 70.27512 -3.26050 -63.08219 1.000 141.08258 99 GLY F O 1
ATOM 5360 N N . SER F 2 70 ? 69.74339 -5.33496 -62.39847 1.000 128.78910 100 SER F N 1
ATOM 5361 C CA . SER F 2 70 ? 70.51909 -5.18806 -61.17617 1.000 107.88497 100 SER F CA 1
ATOM 5362 C C . SER F 2 70 ? 71.09057 -6.52153 -60.71822 1.000 92.87605 100 SER F C 1
ATOM 5363 O O . SER F 2 70 ? 70.46504 -7.57321 -60.88271 1.000 95.69447 100 SER F O 1
ATOM 5366 N N . GLN F 2 71 ? 72.29694 -6.45739 -60.15522 1.000 108.07777 101 GLN F N 1
ATOM 5367 C CA . GLN F 2 71 ? 72.95054 -7.59329 -59.52478 1.000 112.76001 101 GLN F CA 1
ATOM 5368 C C . GLN F 2 71 ? 73.20099 -7.34844 -58.04629 1.000 125.90081 101 GLN F C 1
ATOM 5369 O O . GLN F 2 71 ? 73.73636 -8.23044 -57.37012 1.000 128.32544 101 GLN F O 1
ATOM 5371 N N . GLY F 2 72 ? 72.85453 -6.17152 -57.54131 1.000 111.56662 102 GLY F N 1
ATOM 5372 C CA . GLY F 2 72 ? 73.01939 -5.85532 -56.13462 1.000 76.78542 102 GLY F CA 1
ATOM 5373 C C . GLY F 2 72 ? 72.42836 -4.49004 -55.85465 1.000 81.33281 102 GLY F C 1
ATOM 5374 O O . GLY F 2 72 ? 72.22957 -3.67747 -56.76223 1.000 81.57959 102 GLY F O 1
ATOM 5375 N N . VAL F 2 73 ? 72.09415 -4.27236 -54.58467 1.000 95.63157 103 VAL F N 1
ATOM 5376 C CA . VAL F 2 73 ? 71.47975 -3.02050 -54.15784 1.000 95.33129 103 VAL F CA 1
ATOM 5377 C C . VAL F 2 73 ? 72.24762 -2.42974 -52.98214 1.000 106.53846 103 VAL F C 1
ATOM 5378 O O . VAL F 2 73 ? 72.84966 -3.15132 -52.18093 1.000 99.58369 103 VAL F O 1
ATOM 5382 N N . ILE F 2 74 ? 72.24822 -1.09904 -52.90287 1.000 96.35553 104 ILE F N 1
ATOM 5383 C CA . ILE F 2 74 ? 72.79580 -0.35863 -51.76562 1.000 104.54769 104 ILE F CA 1
ATOM 5384 C C . ILE F 2 74 ? 71.66910 0.50152 -51.20805 1.000 106.29786 104 ILE F C 1
ATOM 5385 O O . ILE F 2 74 ? 71.29645 1.52369 -51.79842 1.000 101.49294 104 ILE F O 1
ATOM 5390 N N . PHE F 2 75 ? 71.11194 0.07709 -50.07778 1.000 112.96476 105 PHE F N 1
ATOM 5391 C CA . PHE F 2 75 ? 70.04852 0.80356 -49.40046 1.000 112.38596 105 PHE F CA 1
ATOM 5392 C C . PHE F 2 75 ? 70.65696 1.71613 -48.34443 1.000 115.63079 105 PHE F C 1
ATOM 5393 O O . PHE F 2 75 ? 71.43616 1.26402 -47.49914 1.000 123.97750 105 PHE F O 1
ATOM 5401 N N . VAL F 2 76 ? 70.30352 2.99717 -48.39726 1.000 111.49691 106 VAL F N 1
ATOM 5402 C CA . VAL F 2 76 ? 70.81718 3.99991 -47.47232 1.000 126.37387 106 VAL F CA 1
ATOM 5403 C C . VAL F 2 76 ? 69.67136 4.47032 -46.58922 1.000 118.04036 106 VAL F C 1
ATOM 5404 O O . VAL F 2 76 ? 68.58323 4.78556 -47.08654 1.000 122.95193 106 VAL F O 1
ATOM 5406 N N . LEU F 2 77 ? 69.91752 4.51951 -45.28175 1.000 128.23849 107 LEU F N 1
ATOM 5407 C CA . LEU F 2 77 ? 68.94595 5.00334 -44.31210 1.000 147.74441 107 LEU F CA 1
ATOM 5408 C C . LEU F 2 77 ? 69.61903 5.98129 -43.36115 1.000 140.95754 107 LEU F C 1
ATOM 5409 O O . LEU F 2 77 ? 70.77742 5.79163 -42.97828 1.000 135.34728 107 LEU F O 1
ATOM 5411 N N . ASP F 2 78 ? 68.88575 7.02191 -42.97597 1.000 132.16323 108 ASP F N 1
ATOM 5412 C CA . ASP F 2 78 ? 69.39486 8.03733 -42.06121 1.000 121.63989 108 ASP F CA 1
ATOM 5413 C C . ASP F 2 78 ? 69.12302 7.57284 -40.63382 1.000 132.52300 108 ASP F C 1
ATOM 5414 O O . ASP F 2 78 ? 67.96678 7.50311 -40.20482 1.000 143.89301 108 ASP F O 1
ATOM 5419 N N . SER F 2 79 ? 70.19155 7.26661 -39.89441 1.000 114.06346 109 SER F N 1
ATOM 5420 C CA . SER F 2 79 ? 70.05309 6.75092 -38.53612 1.000 109.64366 109 SER F CA 1
ATOM 5421 C C . SER F 2 79 ? 69.56380 7.80099 -37.54722 1.000 114.16400 109 SER F C 1
ATOM 5422 O O . SER F 2 79 ? 68.99477 7.43864 -36.51266 1.000 114.01997 109 SER F O 1
ATOM 5425 N N . ALA F 2 80 ? 69.78588 9.08335 -37.83076 1.000 124.93080 110 ALA F N 1
ATOM 5426 C CA . ALA F 2 80 ? 69.39666 10.17091 -36.94105 1.000 130.85305 110 ALA F CA 1
ATOM 5427 C C . ALA F 2 80 ? 67.93438 10.57990 -37.07362 1.000 138.28744 110 ALA F C 1
ATOM 5428 O O . ALA F 2 80 ? 67.45996 11.37632 -36.25665 1.000 154.21814 110 ALA F O 1
ATOM 5430 N N . SER F 2 81 ? 67.21906 10.07244 -38.07449 1.000 132.46028 111 SER F N 1
ATOM 5431 C CA . SER F 2 81 ? 65.87843 10.54814 -38.38492 1.000 141.16176 111 SER F CA 1
ATOM 5432 C C . SER F 2 81 ? 64.88218 10.21169 -37.27133 1.000 110.24668 111 SER F C 1
ATOM 5433 O O . SER F 2 81 ? 65.16298 9.45072 -36.34137 1.000 102.16420 111 SER F O 1
ATOM 5435 N N . SER F 2 82 ? 63.70025 10.81848 -37.38106 1.000 108.38130 112 SER F N 1
ATOM 5436 C CA . SER F 2 82 ? 62.61966 10.65714 -36.41868 1.000 114.33066 112 SER F CA 1
ATOM 5437 C C . SER F 2 82 ? 62.00294 9.26112 -36.52004 1.000 105.74966 112 SER F C 1
ATOM 5438 O O . SER F 2 82 ? 62.22962 8.51512 -37.47602 1.000 132.00193 112 SER F O 1
ATOM 5440 N N . GLU F 2 83 ? 61.21008 8.91086 -35.50233 1.000 102.12026 113 GLU F N 1
ATOM 5441 C CA . GLU F 2 83 ? 60.62117 7.57482 -35.44336 1.000 105.50532 113 GLU F CA 1
ATOM 5442 C C . GLU F 2 83 ? 59.67797 7.30256 -36.61325 1.000 115.76732 113 GLU F C 1
ATOM 5443 O O . GLU F 2 83 ? 59.67616 6.19732 -37.16615 1.000 133.75548 113 GLU F O 1
ATOM 5445 N N . ASP F 2 84 ? 58.87514 8.29388 -37.01262 1.000 134.81155 114 ASP F N 1
ATOM 5446 C CA . ASP F 2 84 ? 57.95281 8.09603 -38.13151 1.000 124.92015 114 ASP F CA 1
ATOM 5447 C C . ASP F 2 84 ? 58.69398 7.95951 -39.45913 1.000 123.09296 114 ASP F C 1
ATOM 5448 O O . ASP F 2 84 ? 58.37995 7.07838 -40.27164 1.000 118.96234 114 ASP F O 1
ATOM 5453 N N . ASP F 2 85 ? 59.68110 8.82650 -39.70087 1.000 118.73336 115 ASP F N 1
ATOM 5454 C CA . ASP F 2 85 ? 60.46400 8.72468 -40.92921 1.000 103.18056 115 ASP F CA 1
ATOM 5455 C C . ASP F 2 85 ? 61.25775 7.42633 -40.96766 1.000 103.92462 115 ASP F C 1
ATOM 5456 O O . ASP F 2 85 ? 61.36596 6.78302 -42.01882 1.000 127.61653 115 ASP F O 1
ATOM 5458 N N . LEU F 2 86 ? 61.81479 7.01982 -39.82704 1.000 102.74734 116 LEU F N 1
ATOM 5459 C CA . LEU F 2 86 ? 62.54298 5.75857 -39.77928 1.000 109.39078 116 LEU F CA 1
ATOM 5460 C C . LEU F 2 86 ? 61.60507 4.57790 -40.00476 1.000 99.40859 116 LEU F C 1
ATOM 5461 O O . LEU F 2 86 ? 61.98790 3.58800 -40.63635 1.000 109.62856 116 LEU F O 1
ATOM 5466 N N . GLU F 2 87 ? 60.36996 4.66361 -39.50288 1.000 99.91529 117 GLU F N 1
ATOM 5467 C CA . GLU F 2 87 ? 59.39768 3.60575 -39.76063 1.000 99.48114 117 GLU F CA 1
ATOM 5468 C C . GLU F 2 87 ? 59.06690 3.52278 -41.24569 1.000 112.63728 117 GLU F C 1
ATOM 5469 O O . GLU F 2 87 ? 58.97052 2.42608 -41.81106 1.000 116.10118 117 GLU F O 1
ATOM 5472 N N . ALA F 2 88 ? 58.89028 4.67704 -41.89452 1.000 99.35614 118 ALA F N 1
ATOM 5473 C CA . ALA F 2 88 ? 58.66401 4.68294 -43.33784 1.000 98.57409 118 ALA F CA 1
ATOM 5474 C C . ALA F 2 88 ? 59.84805 4.07187 -44.07672 1.000 93.41651 118 ALA F C 1
ATOM 5475 O O . ALA F 2 88 ? 59.67264 3.31632 -45.04372 1.000 108.72606 118 ALA F O 1
ATOM 5477 N N . ALA F 2 89 ? 61.06439 4.38058 -43.62297 1.000 91.76414 119 ALA F N 1
ATOM 5478 C CA . ALA F 2 89 ? 62.25216 3.78516 -44.22266 1.000 89.41952 119 ALA F CA 1
ATOM 5479 C C . ALA F 2 89 ? 62.23325 2.27422 -44.04821 1.000 88.92807 119 ALA F C 1
ATOM 5480 O O . ALA F 2 89 ? 62.63642 1.52993 -44.94806 1.000 104.68670 119 ALA F O 1
ATOM 5482 N N . ARG F 2 90 ? 61.77456 1.80932 -42.88414 1.000 89.92468 120 ARG F N 1
ATOM 5483 C CA . ARG F 2 90 ? 61.65175 0.37692 -42.63515 1.000 90.23045 120 ARG F CA 1
ATOM 5484 C C . ARG F 2 90 ? 60.66873 -0.26567 -43.60434 1.000 103.86561 120 ARG F C 1
ATOM 5485 O O . ARG F 2 90 ? 60.91237 -1.36790 -44.11003 1.000 95.08262 120 ARG F O 1
ATOM 5490 N N . ASN F 2 91 ? 59.52916 0.38958 -43.84044 1.000 109.37278 121 ASN F N 1
ATOM 5491 C CA . ASN F 2 91 ? 58.56616 -0.14850 -44.79992 1.000 98.08907 121 ASN F CA 1
ATOM 5492 C C . ASN F 2 91 ? 59.17135 -0.22287 -46.19599 1.000 99.74891 121 ASN F C 1
ATOM 5493 O O . ASN F 2 91 ? 58.95650 -1.20031 -46.92343 1.000 99.75728 121 ASN F O 1
ATOM 5498 N N . GLU F 2 92 ? 59.92583 0.80381 -46.59233 1.000 86.59891 122 GLU F N 1
ATOM 5499 C CA . GLU F 2 92 ? 60.55089 0.77431 -47.91212 1.000 85.69067 122 GLU F CA 1
ATOM 5500 C C . GLU F 2 92 ? 61.58489 -0.34371 -47.99785 1.000 83.06405 122 GLU F C 1
ATOM 5501 O O . GLU F 2 92 ? 61.68188 -1.04004 -49.01814 1.000 87.86389 122 GLU F O 1
ATOM 5507 N N . LEU F 2 93 ? 62.36486 -0.53064 -46.93001 1.000 85.50020 123 LEU F N 1
ATOM 5508 C CA . LEU F 2 93 ? 63.33217 -1.62226 -46.89299 1.000 99.11551 123 LEU F CA 1
ATOM 5509 C C . LEU F 2 93 ? 62.64315 -2.97555 -47.00641 1.000 84.07365 123 LEU F C 1
ATOM 5510 O O . LEU F 2 93 ? 63.12785 -3.86465 -47.71110 1.000 82.97600 123 LEU F O 1
ATOM 5512 N N . HIS F 2 94 ? 61.51519 -3.15443 -46.31532 1.000 78.33975 124 HIS F N 1
ATOM 5513 C CA . HIS F 2 94 ? 60.78279 -4.41413 -46.41972 1.000 78.78225 124 HIS F CA 1
ATOM 5514 C C . HIS F 2 94 ? 60.21610 -4.61699 -47.81813 1.000 92.33438 124 HIS F C 1
ATOM 5515 O O . HIS F 2 94 ? 60.18335 -5.74636 -48.32099 1.000 100.47143 124 HIS F O 1
ATOM 5522 N N . SER F 2 95 ? 59.75787 -3.54098 -48.45873 1.000 89.52651 125 SER F N 1
ATOM 5523 C CA . SER F 2 95 ? 59.28314 -3.66194 -49.83244 1.000 96.51361 125 SER F CA 1
ATOM 5524 C C . SER F 2 95 ? 60.41419 -4.08634 -50.76123 1.000 91.68499 125 SER F C 1
ATOM 5525 O O . SER F 2 95 ? 60.20867 -4.89175 -51.67736 1.000 95.80793 125 SER F O 1
ATOM 5528 N N . ALA F 2 96 ? 61.61838 -3.55522 -50.53785 1.000 72.55479 126 ALA F N 1
ATOM 5529 C CA . ALA F 2 96 ? 62.75510 -3.93886 -51.37102 1.000 66.21534 126 ALA F CA 1
ATOM 5530 C C . ALA F 2 96 ? 63.20578 -5.36951 -51.08417 1.000 62.39807 126 ALA F C 1
ATOM 5531 O O . ALA F 2 96 ? 63.62430 -6.08851 -51.99956 1.000 65.95522 126 ALA F O 1
ATOM 5533 N N . LEU F 2 97 ? 63.13638 -5.79566 -49.81884 1.000 64.40202 127 LEU F N 1
ATOM 5534 C CA . LEU F 2 97 ? 63.59442 -7.13240 -49.44627 1.000 68.96523 127 LEU F CA 1
ATOM 5535 C C . LEU F 2 97 ? 62.71624 -8.22021 -50.05310 1.000 86.72088 127 LEU F C 1
ATOM 5536 O O . LEU F 2 97 ? 63.21896 -9.27230 -50.46516 1.000 105.58378 127 LEU F O 1
ATOM 5541 N N . GLN F 2 98 ? 61.40714 -7.98639 -50.12362 1.000 84.10230 128 GLN F N 1
ATOM 5542 C CA . GLN F 2 98 ? 60.46510 -8.97527 -50.62757 1.000 67.31925 128 GLN F CA 1
ATOM 5543 C C . GLN F 2 98 ? 60.11729 -8.75655 -52.09184 1.000 62.73185 128 GLN F C 1
ATOM 5544 O O . GLN F 2 98 ? 59.21973 -9.42636 -52.61319 1.000 88.21633 128 GLN F O 1
ATOM 5550 N N . HIS F 2 99 ? 60.80623 -7.84551 -52.76210 1.000 56.49384 129 HIS F N 1
ATOM 5551 C CA . HIS F 2 99 ? 60.57991 -7.63977 -54.18286 1.000 52.37495 129 HIS F CA 1
ATOM 5552 C C . HIS F 2 99 ? 61.15269 -8.81956 -54.96001 1.000 62.59157 129 HIS F C 1
ATOM 5553 O O . HIS F 2 99 ? 62.28287 -9.24324 -54.68709 1.000 62.53317 129 HIS F O 1
ATOM 5560 N N . PRO F 2 100 ? 60.40998 -9.38522 -55.91536 1.000 63.05236 130 PRO F N 1
ATOM 5561 C CA . PRO F 2 100 ? 60.90884 -10.58412 -56.60989 1.000 85.14552 130 PRO F CA 1
ATOM 5562 C C . PRO F 2 100 ? 62.20264 -10.34266 -57.36238 1.000 80.17823 130 PRO F C 1
ATOM 5563 O O . PRO F 2 100 ? 63.03363 -11.25370 -57.46418 1.000 70.74465 130 PRO F O 1
ATOM 5567 N N . GLN F 2 101 ? 62.39670 -9.13579 -57.89570 1.000 79.47396 131 GLN F N 1
ATOM 5568 C CA . GLN F 2 101 ? 63.62405 -8.81203 -58.61065 1.000 78.66471 131 GLN F CA 1
ATOM 5569 C C . GLN F 2 101 ? 64.80686 -8.59687 -57.67432 1.000 80.99576 131 GLN F C 1
ATOM 5570 O O . GLN F 2 101 ? 65.95091 -8.58669 -58.13939 1.000 84.77171 131 GLN F O 1
ATOM 5576 N N . LEU F 2 102 ? 64.56578 -8.42478 -56.37201 1.000 64.68636 132 LEU F N 1
ATOM 5577 C CA . LEU F 2 102 ? 65.63277 -8.11147 -55.43273 1.000 79.01376 132 LEU F CA 1
ATOM 5578 C C . LEU F 2 102 ? 65.83423 -9.13550 -54.32784 1.000 73.88125 132 LEU F C 1
ATOM 5579 O O . LEU F 2 102 ? 66.84238 -9.05165 -53.61741 1.000 78.50950 132 LEU F O 1
ATOM 5584 N N . CYS F 2 103 ? 64.91939 -10.08910 -54.15205 1.000 84.94416 133 CYS F N 1
ATOM 5585 C CA . CYS F 2 103 ? 65.05694 -11.02551 -53.04273 1.000 88.21660 133 CYS F CA 1
ATOM 5586 C C . CYS F 2 103 ? 66.26769 -11.93176 -53.22414 1.000 84.58943 133 CYS F C 1
ATOM 5587 O O . CYS F 2 103 ? 66.89639 -12.32867 -52.23632 1.000 77.12924 133 CYS F O 1
ATOM 5590 N N . THR F 2 104 ? 66.61025 -12.25952 -54.46736 1.000 81.14521 134 THR F N 1
ATOM 5591 C CA . THR F 2 104 ? 67.75483 -13.10277 -54.78153 1.000 83.02944 134 THR F CA 1
ATOM 5592 C C . THR F 2 104 ? 69.06497 -12.32673 -54.87188 1.000 76.24727 134 THR F C 1
ATOM 5593 O O . THR F 2 104 ? 70.11787 -12.94082 -55.07598 1.000 94.61981 134 THR F O 1
ATOM 5597 N N . LEU F 2 105 ? 69.02659 -11.00203 -54.73199 1.000 72.37370 135 LEU F N 1
ATOM 5598 C CA . LEU F 2 105 ? 70.17487 -10.12132 -54.89760 1.000 74.64986 135 LEU F CA 1
ATOM 5599 C C . LEU F 2 105 ? 70.87093 -9.84963 -53.57243 1.000 94.71250 135 LEU F C 1
ATOM 5600 O O . LEU F 2 105 ? 70.27935 -9.99440 -52.49866 1.000 90.35761 135 LEU F O 1
ATOM 5605 N N . PRO F 2 106 ? 72.13892 -9.45212 -53.61857 1.000 94.29255 136 PRO F N 1
ATOM 5606 C CA . PRO F 2 106 ? 72.82672 -9.03560 -52.39481 1.000 82.43191 136 PRO F CA 1
ATOM 5607 C C . PRO F 2 106 ? 72.39768 -7.64976 -51.95297 1.000 98.79424 136 PRO F C 1
ATOM 5608 O O . PRO F 2 106 ? 72.05113 -6.78721 -52.76399 1.000 106.24076 136 PRO F O 1
ATOM 5612 N N . PHE F 2 107 ? 72.42583 -7.44661 -50.63651 1.000 88.82977 137 PHE F N 1
ATOM 5613 C CA . PHE F 2 107 ? 71.91859 -6.22263 -50.03814 1.000 91.01596 137 PHE F CA 1
ATOM 5614 C C . PHE F 2 107 ? 72.96500 -5.61360 -49.12206 1.000 104.75605 137 PHE F C 1
ATOM 5615 O O . PHE F 2 107 ? 73.52674 -6.30136 -48.26016 1.000 99.48859 137 PHE F O 1
ATOM 5623 N N . LEU F 2 108 ? 73.19917 -4.31653 -49.29675 1.000 99.94526 138 LEU F N 1
ATOM 5624 C CA . LEU F 2 108 ? 74.05913 -3.54087 -48.41758 1.000 99.17759 138 LEU F CA 1
ATOM 5625 C C . LEU F 2 108 ? 73.17933 -2.49505 -47.75155 1.000 114.52469 138 LEU F C 1
ATOM 5626 O O . LEU F 2 108 ? 72.55539 -1.67767 -48.43738 1.000 110.28622 138 LEU F O 1
ATOM 5628 N N . ILE F 2 109 ? 73.12584 -2.52315 -46.42488 1.000 118.77562 139 ILE F N 1
ATOM 5629 C CA . ILE F 2 109 ? 72.31583 -1.60442 -45.63828 1.000 118.22850 139 ILE F CA 1
ATOM 5630 C C . ILE F 2 109 ? 73.27650 -0.79088 -44.78697 1.000 150.15923 139 ILE F C 1
ATOM 5631 O O . ILE F 2 109 ? 74.01576 -1.35340 -43.96901 1.000 144.12142 139 ILE F O 1
ATOM 5636 N N . LEU F 2 110 ? 73.25991 0.52366 -44.96843 1.000 143.89931 140 LEU F N 1
ATOM 5637 C CA . LEU F 2 110 ? 74.23123 1.38451 -44.31048 1.000 132.03235 140 LEU F CA 1
ATOM 5638 C C . LEU F 2 110 ? 73.55874 2.37241 -43.36261 1.000 129.00901 140 LEU F C 1
ATOM 5639 O O . LEU F 2 110 ? 72.47197 2.87725 -43.64135 1.000 130.20987 140 LEU F O 1
ATOM 5644 N N . HIS F 2 113 ? 75.74354 8.31162 -40.88875 1.000 156.64067 143 HIS F N 1
ATOM 5645 C CA . HIS F 2 113 ? 76.46092 9.28998 -40.08114 1.000 159.18560 143 HIS F CA 1
ATOM 5646 C C . HIS F 2 113 ? 76.09468 9.15335 -38.60889 1.000 158.25741 143 HIS F C 1
ATOM 5647 O O . HIS F 2 113 ? 75.09038 9.70323 -38.15677 1.000 163.03651 143 HIS F O 1
ATOM 5649 N N . GLN F 2 114 ? 76.90785 8.40528 -37.86482 1.000 156.77864 144 GLN F N 1
ATOM 5650 C CA . GLN F 2 114 ? 76.71726 8.27738 -36.42611 1.000 158.80746 144 GLN F CA 1
ATOM 5651 C C . GLN F 2 114 ? 77.32182 9.44067 -35.65297 1.000 155.65189 144 GLN F C 1
ATOM 5652 O O . GLN F 2 114 ? 77.30086 9.42325 -34.41737 1.000 150.37423 144 GLN F O 1
ATOM 5658 N N . ASP F 2 115 ? 77.85550 10.44598 -36.35108 1.000 152.99157 145 ASP F N 1
ATOM 5659 C CA . ASP F 2 115 ? 78.33634 11.64919 -35.68262 1.000 144.67054 145 ASP F CA 1
ATOM 5660 C C . ASP F 2 115 ? 77.19195 12.45230 -35.07770 1.000 142.28810 145 ASP F C 1
ATOM 5661 O O . ASP F 2 115 ? 77.39827 13.18566 -34.10382 1.000 157.02381 145 ASP F O 1
ATOM 5666 N N . LYS F 2 116 ? 75.99197 12.33423 -35.63887 1.000 138.29525 146 LYS F N 1
ATOM 5667 C CA . LYS F 2 116 ? 74.83956 13.01805 -35.07467 1.000 130.37628 146 LYS F CA 1
ATOM 5668 C C . LYS F 2 116 ? 74.48367 12.40603 -33.72146 1.000 127.24735 146 LYS F C 1
ATOM 5669 O O . LYS F 2 116 ? 74.55367 11.18424 -33.55389 1.000 136.15053 146 LYS F O 1
ATOM 5671 N N . PRO F 2 117 ? 74.10342 13.22553 -32.73704 1.000 123.73201 147 PRO F N 1
ATOM 5672 C CA . PRO F 2 117 ? 73.82984 12.66792 -31.40242 1.000 122.04712 147 PRO F CA 1
ATOM 5673 C C . PRO F 2 117 ? 72.59105 11.79092 -31.35209 1.000 116.52916 147 PRO F C 1
ATOM 5674 O O . PRO F 2 117 ? 72.58828 10.77531 -30.64492 1.000 125.11407 147 PRO F O 1
ATOM 5678 N N . ALA F 2 118 ? 71.53767 12.14642 -32.08614 1.000 118.84674 148 ALA F N 1
ATOM 5679 C CA . ALA F 2 118 ? 70.28713 11.39803 -32.05365 1.000 118.69896 148 ALA F CA 1
ATOM 5680 C C . ALA F 2 118 ? 70.34727 10.09171 -32.83430 1.000 126.35442 148 ALA F C 1
ATOM 5681 O O . ALA F 2 118 ? 69.34417 9.37101 -32.87704 1.000 117.48992 148 ALA F O 1
ATOM 5683 N N . ALA F 2 119 ? 71.48301 9.76872 -33.44712 1.000 123.44443 149 ALA F N 1
ATOM 5684 C CA . ALA F 2 119 ? 71.59970 8.53966 -34.22094 1.000 123.23825 149 ALA F CA 1
ATOM 5685 C C . ALA F 2 119 ? 71.61376 7.33534 -33.28788 1.000 126.82223 149 ALA F C 1
ATOM 5686 O O . ALA F 2 119 ? 72.43808 7.26005 -32.37034 1.000 120.99713 149 ALA F O 1
ATOM 5688 N N . ARG F 2 120 ? 70.70235 6.39465 -33.52114 1.000 137.91396 150 ARG F N 1
ATOM 5689 C CA . ARG F 2 120 ? 70.65436 5.19108 -32.70991 1.000 134.84255 150 ARG F CA 1
ATOM 5690 C C . ARG F 2 120 ? 71.84669 4.29171 -33.02586 1.000 127.07581 150 ARG F C 1
ATOM 5691 O O . ARG F 2 120 ? 72.56304 4.47620 -34.01458 1.000 117.61903 150 ARG F O 1
ATOM 5699 N N . SER F 2 121 ? 72.05373 3.30161 -32.16480 1.000 117.80437 151 SER F N 1
ATOM 5700 C CA . SER F 2 121 ? 73.05031 2.28360 -32.44243 1.000 114.40548 151 SER F CA 1
ATOM 5701 C C . SER F 2 121 ? 72.55235 1.34868 -33.54078 1.000 122.22371 151 SER F C 1
ATOM 5702 O O . SER F 2 121 ? 71.35898 1.28795 -33.85121 1.000 137.16364 151 SER F O 1
ATOM 5705 N N . VAL F 2 122 ? 73.49489 0.62097 -34.14246 1.000 131.64538 152 VAL F N 1
ATOM 5706 C CA . VAL F 2 122 ? 73.14171 -0.33456 -35.18888 1.000 115.72344 152 VAL F CA 1
ATOM 5707 C C . VAL F 2 122 ? 72.22732 -1.41709 -34.62757 1.000 113.92442 152 VAL F C 1
ATOM 5708 O O . VAL F 2 122 ? 71.30859 -1.89380 -35.30673 1.000 128.84537 152 VAL F O 1
ATOM 5712 N N . GLN F 2 123 ? 72.45120 -1.80341 -33.36908 1.000 119.13261 153 GLN F N 1
ATOM 5713 C CA . GLN F 2 123 ? 71.61986 -2.82245 -32.73628 1.000 128.86355 153 GLN F CA 1
ATOM 5714 C C . GLN F 2 123 ? 70.17738 -2.35606 -32.57204 1.000 122.49226 153 GLN F C 1
ATOM 5715 O O . GLN F 2 123 ? 69.24685 -3.15685 -32.70040 1.000 113.95467 153 GLN F O 1
ATOM 5721 N N . GLU F 2 124 ? 69.96639 -1.07295 -32.26695 1.000 128.38604 154 GLU F N 1
ATOM 5722 C CA . GLU F 2 124 ? 68.59888 -0.56730 -32.15933 1.000 131.02870 154 GLU F CA 1
ATOM 5723 C C . GLU F 2 124 ? 67.88596 -0.61381 -33.50775 1.000 127.50385 154 GLU F C 1
ATOM 5724 O O . GLU F 2 124 ? 66.70131 -0.97292 -33.58493 1.000 139.65710 154 GLU F O 1
ATOM 5730 N N . ILE F 2 125 ? 68.59621 -0.26518 -34.58297 1.000 115.95352 155 ILE F N 1
ATOM 5731 C CA . ILE F 2 125 ? 68.01679 -0.35699 -35.91931 1.000 106.10868 155 ILE F CA 1
ATOM 5732 C C . ILE F 2 125 ? 67.69611 -1.80844 -36.24868 1.000 104.00533 155 ILE F C 1
ATOM 5733 O O . ILE F 2 125 ? 66.65461 -2.11340 -36.84227 1.000 107.46126 155 ILE F O 1
ATOM 5738 N N . LYS F 2 126 ? 68.57944 -2.72720 -35.85038 1.000 101.23285 156 LYS F N 1
ATOM 5739 C CA . LYS F 2 126 ? 68.33737 -4.14803 -36.07966 1.000 104.04870 156 LYS F CA 1
ATOM 5740 C C . LYS F 2 126 ? 67.11894 -4.63443 -35.30213 1.000 108.09549 156 LYS F C 1
ATOM 5741 O O . LYS F 2 126 ? 66.32611 -5.43528 -35.81160 1.000 97.18125 156 LYS F O 1
ATOM 5745 N N . LYS F 2 127 ? 66.95276 -4.15856 -34.06573 1.000 109.79813 157 LYS F N 1
ATOM 5746 C CA . LYS F 2 127 ? 65.84169 -4.61462 -33.23698 1.000 117.76469 157 LYS F CA 1
ATOM 5747 C C . LYS F 2 127 ? 64.51087 -4.08458 -33.75841 1.000 126.09445 157 LYS F C 1
ATOM 5748 O O . LYS F 2 127 ? 63.50138 -4.79845 -33.72632 1.000 123.66404 157 LYS F O 1
ATOM 5754 N N . TYR F 2 128 ? 64.48012 -2.83878 -34.24343 1.000 123.05261 158 TYR F N 1
ATOM 5755 C CA . TYR F 2 128 ? 63.21153 -2.31252 -34.73806 1.000 105.61512 158 TYR F CA 1
ATOM 5756 C C . TYR F 2 128 ? 62.90730 -2.78347 -36.15428 1.000 105.50261 158 TYR F C 1
ATOM 5757 O O . TYR F 2 128 ? 61.73385 -2.86953 -36.53299 1.000 111.85356 158 TYR F O 1
ATOM 5766 N N . PHE F 2 129 ? 63.93465 -3.09422 -36.94477 1.000 109.17790 159 PHE F N 1
ATOM 5767 C CA . PHE F 2 129 ? 63.72898 -3.56897 -38.30607 1.000 111.25799 159 PHE F CA 1
ATOM 5768 C C . PHE F 2 129 ? 63.38566 -5.05051 -38.36553 1.000 101.12552 159 PHE F C 1
ATOM 5769 O O . PHE F 2 129 ? 63.00212 -5.53771 -39.43453 1.000 98.35457 159 PHE F O 1
ATOM 5777 N N . GLU F 2 130 ? 63.51194 -5.76461 -37.24567 1.000 113.32953 160 GLU F N 1
ATOM 5778 C CA . GLU F 2 130 ? 63.21947 -7.19732 -37.15963 1.000 101.45772 160 GLU F CA 1
ATOM 5779 C C . GLU F 2 130 ? 64.01017 -8.00368 -38.18745 1.000 94.82571 160 GLU F C 1
ATOM 5780 O O . GLU F 2 130 ? 63.53858 -9.02326 -38.69511 1.000 96.48751 160 GLU F O 1
ATOM 5783 N N . LEU F 2 131 ? 65.22251 -7.54678 -38.50147 1.000 113.66887 161 LEU F N 1
ATOM 5784 C CA . LEU F 2 131 ? 66.11696 -8.25965 -39.40489 1.000 107.66279 161 LEU F CA 1
ATOM 5785 C C . LEU F 2 131 ? 66.94155 -9.33630 -38.71171 1.000 117.60002 161 LEU F C 1
ATOM 5786 O O . LEU F 2 131 ? 67.62955 -10.09726 -39.39821 1.000 109.95580 161 LEU F O 1
ATOM 5791 N N . GLU F 2 132 ? 66.89254 -9.42817 -37.37906 1.000 108.81056 162 GLU F N 1
ATOM 5792 C CA . GLU F 2 132 ? 67.68429 -10.45477 -36.70104 1.000 117.64247 162 GLU F CA 1
ATOM 5793 C C . GLU F 2 132 ? 67.16988 -11.86059 -36.98482 1.000 112.11592 162 GLU F C 1
ATOM 5794 O O . GLU F 2 132 ? 67.98683 -12.73257 -37.33105 1.000 137.52598 162 GLU F O 1
ATOM 5796 N N . PRO F 2 133 ? 65.87282 -12.16520 -36.85982 1.000 102.50317 163 PRO F N 1
ATOM 5797 C CA . PRO F 2 133 ? 65.43245 -13.52708 -37.20350 1.000 102.69448 163 PRO F CA 1
ATOM 5798 C C . PRO F 2 133 ? 65.47630 -13.81078 -38.69513 1.000 119.50363 163 PRO F C 1
ATOM 5799 O O . PRO F 2 133 ? 65.90057 -14.89795 -39.10508 1.000 99.49239 163 PRO F O 1
ATOM 5803 N N . LEU F 2 134 ? 65.04575 -12.85303 -39.51849 1.000 129.87355 164 LEU F N 1
ATOM 5804 C CA . LEU F 2 134 ? 64.86641 -13.09011 -40.94868 1.000 131.28708 164 LEU F CA 1
ATOM 5805 C C . LEU F 2 134 ? 66.19039 -13.17205 -41.70095 1.000 103.74478 164 LEU F C 1
ATOM 5806 O O . LEU F 2 134 ? 66.38643 -14.07403 -42.52292 1.000 99.98480 164 LEU F O 1
ATOM 5808 N N . ALA F 2 135 ? 67.11569 -12.24804 -41.44087 1.000 104.24262 165 ALA F N 1
ATOM 5809 C CA . ALA F 2 135 ? 68.31817 -12.13285 -42.27059 1.000 117.77490 165 ALA F CA 1
ATOM 5810 C C . ALA F 2 135 ? 69.31727 -13.23971 -41.93549 1.000 123.17961 165 ALA F C 1
ATOM 5811 O O . ALA F 2 135 ? 70.40613 -13.01303 -41.40586 1.000 154.73842 165 ALA F O 1
ATOM 5813 N N . ARG F 2 136 ? 68.91656 -14.46573 -42.25979 1.000 109.77689 166 ARG F N 1
ATOM 5814 C CA . ARG F 2 136 ? 69.76512 -15.63898 -42.12632 1.000 119.70600 166 ARG F CA 1
ATOM 5815 C C . ARG F 2 136 ? 69.77692 -16.38108 -43.45289 1.000 131.62093 166 ARG F C 1
ATOM 5816 O O . ARG F 2 136 ? 68.72763 -16.56866 -44.07490 1.000 140.14300 166 ARG F O 1
ATOM 5818 N N . GLY F 2 137 ? 70.96320 -16.79851 -43.88525 1.000 128.78282 167 GLY F N 1
ATOM 5819 C CA . GLY F 2 137 ? 71.09651 -17.53523 -45.12131 1.000 125.46985 167 GLY F CA 1
ATOM 5820 C C . GLY F 2 137 ? 71.04559 -16.69045 -46.37210 1.000 122.13237 167 GLY F C 1
ATOM 5821 O O . GLY F 2 137 ? 71.12947 -17.24413 -47.47642 1.000 132.38766 167 GLY F O 1
ATOM 5822 N N . LYS F 2 138 ? 70.90689 -15.37380 -46.24302 1.000 131.42178 168 LYS F N 1
ATOM 5823 C CA . LYS F 2 138 ? 70.84747 -14.49135 -47.39359 1.000 135.59244 168 LYS F CA 1
ATOM 5824 C C . LYS F 2 138 ? 71.99374 -13.49505 -47.33271 1.000 105.79219 168 LYS F C 1
ATOM 5825 O O . LYS F 2 138 ? 72.52198 -13.17967 -46.26126 1.000 114.79997 168 LYS F O 1
ATOM 5827 N N . ARG F 2 139 ? 72.37942 -13.01824 -48.51110 1.000 96.38384 169 ARG F N 1
ATOM 5828 C CA . ARG F 2 139 ? 73.49816 -12.09301 -48.66263 1.000 89.71488 169 ARG F CA 1
ATOM 5829 C C . ARG F 2 139 ? 73.05140 -10.65140 -48.39492 1.000 92.90144 169 ARG F C 1
ATOM 5830 O O . ARG F 2 139 ? 72.91203 -9.81853 -49.29275 1.000 86.18346 169 ARG F O 1
ATOM 5833 N N . TRP F 2 140 ? 72.83476 -10.36712 -47.10881 1.000 110.40327 170 TRP F N 1
ATOM 5834 C CA . TRP F 2 140 ? 72.51324 -9.03783 -46.60294 1.000 107.25553 170 TRP F CA 1
ATOM 5835 C C . TRP F 2 140 ? 73.53185 -8.65420 -45.53593 1.000 104.51251 170 TRP F C 1
ATOM 5836 O O . TRP F 2 140 ? 73.88741 -9.47863 -44.68764 1.000 112.18739 170 TRP F O 1
ATOM 5847 N N . ILE F 2 141 ? 73.99912 -7.40536 -45.56843 1.000 115.34184 171 ILE F N 1
ATOM 5848 C CA . ILE F 2 141 ? 74.99915 -6.93183 -44.61043 1.000 138.20330 171 ILE F CA 1
ATOM 5849 C C . ILE F 2 141 ? 74.65562 -5.51022 -44.18530 1.000 127.67580 171 ILE F C 1
ATOM 5850 O O . ILE F 2 141 ? 74.46574 -4.63523 -45.03484 1.000 121.57874 171 ILE F O 1
ATOM 5855 N N . LEU F 2 142 ? 74.59990 -5.27689 -42.87228 1.000 115.11351 172 LEU F N 1
ATOM 5856 C CA . LEU F 2 142 ? 74.33012 -3.96381 -42.28732 1.000 125.46710 172 LEU F CA 1
ATOM 5857 C C . LEU F 2 142 ? 75.61382 -3.41578 -41.67116 1.000 153.68312 172 LEU F C 1
ATOM 5858 O O . LEU F 2 142 ? 76.12408 -3.97305 -40.69353 1.000 155.17639 172 LEU F O 1
ATOM 5860 N N . GLN F 2 143 ? 76.12811 -2.32526 -42.23464 1.000 160.19199 173 GLN F N 1
ATOM 5861 C CA . GLN F 2 143 ? 77.38918 -1.75427 -41.78468 1.000 158.30147 173 GLN F CA 1
ATOM 5862 C C . GLN F 2 143 ? 77.25446 -0.27180 -41.46666 1.000 166.62843 173 GLN F C 1
ATOM 5863 O O . GLN F 2 143 ? 76.49668 0.44780 -42.12507 1.000 174.96563 173 GLN F O 1
ATOM 5865 N N . PRO F 2 144 ? 77.98752 0.20972 -40.46422 1.000 161.41356 174 PRO F N 1
ATOM 5866 C CA . PRO F 2 144 ? 77.94034 1.63392 -40.11642 1.000 159.01825 174 PRO F CA 1
ATOM 5867 C C . PRO F 2 144 ? 78.74734 2.49989 -41.07349 1.000 158.34817 174 PRO F C 1
ATOM 5868 O O . PRO F 2 144 ? 79.71043 2.05353 -41.70190 1.000 146.40837 174 PRO F O 1
ATOM 5872 N N . CYS F 2 145 ? 78.33369 3.76333 -41.17500 1.000 167.43406 175 CYS F N 1
ATOM 5873 C CA . CYS F 2 145 ? 79.01845 4.73800 -42.01340 1.000 165.00083 175 CYS F CA 1
ATOM 5874 C C . CYS F 2 145 ? 78.85570 6.12554 -41.40834 1.000 156.54567 175 CYS F C 1
ATOM 5875 O O . CYS F 2 145 ? 77.82660 6.43982 -40.80347 1.000 163.08863 175 CYS F O 1
ATOM 5878 N N . SER F 2 146 ? 79.89381 6.94407 -41.56064 1.000 138.34652 176 SER F N 1
ATOM 5879 C CA . SER F 2 146 ? 79.87300 8.31782 -41.06764 1.000 143.21025 176 SER F CA 1
ATOM 5880 C C . SER F 2 146 ? 80.54858 9.27516 -42.04945 1.000 149.38157 176 SER F C 1
ATOM 5881 O O . SER F 2 146 ? 81.01789 8.87068 -43.11458 1.000 146.14157 176 SER F O 1
ATOM 5883 N N . ASP F 2 149 ? 84.58505 8.56255 -41.72027 1.000 153.92157 179 ASP F N 1
ATOM 5884 C CA . ASP F 2 149 ? 85.05661 7.19993 -41.93406 1.000 152.27459 179 ASP F CA 1
ATOM 5885 C C . ASP F 2 149 ? 84.90217 6.77468 -43.38883 1.000 157.12118 179 ASP F C 1
ATOM 5886 O O . ASP F 2 149 ? 83.79224 6.54972 -43.86836 1.000 181.10803 179 ASP F O 1
ATOM 5888 N N . MET F 2 150 ? 86.02990 6.66538 -44.08573 1.000 154.17850 180 MET F N 1
ATOM 5889 C CA . MET F 2 150 ? 86.04547 6.19689 -45.46291 1.000 164.87361 180 MET F CA 1
ATOM 5890 C C . MET F 2 150 ? 86.47281 4.74620 -45.60562 1.000 169.46795 180 MET F C 1
ATOM 5891 O O . MET F 2 150 ? 85.92512 4.03538 -46.45252 1.000 170.58208 180 MET F O 1
ATOM 5896 N N . ASP F 2 151 ? 87.42483 4.28467 -44.79180 1.000 164.08558 181 ASP F N 1
ATOM 5897 C CA . ASP F 2 151 ? 87.90559 2.91546 -44.93188 1.000 158.25205 181 ASP F CA 1
ATOM 5898 C C . ASP F 2 151 ? 86.79605 1.92290 -44.61829 1.000 160.97019 181 ASP F C 1
ATOM 5899 O O . ASP F 2 151 ? 86.73637 0.84330 -45.21557 1.000 162.70735 181 ASP F O 1
ATOM 5901 N N . ALA F 2 152 ? 85.91703 2.26391 -43.67311 1.000 166.95652 182 ALA F N 1
ATOM 5902 C CA . ALA F 2 152 ? 84.80364 1.37786 -43.35360 1.000 163.64305 182 ALA F CA 1
ATOM 5903 C C . ALA F 2 152 ? 83.85697 1.22934 -44.53872 1.000 150.05536 182 ALA F C 1
ATOM 5904 O O . ALA F 2 152 ? 83.33758 0.13625 -44.78988 1.000 147.54972 182 ALA F O 1
ATOM 5906 N N . LEU F 2 153 ? 83.60631 2.31892 -45.27058 1.000 148.10830 183 LEU F N 1
ATOM 5907 C CA . LEU F 2 153 ? 82.79102 2.21498 -46.47655 1.000 146.96423 183 LEU F CA 1
ATOM 5908 C C . LEU F 2 153 ? 83.45745 1.31329 -47.50838 1.000 158.92508 183 LEU F C 1
ATOM 5909 O O . LEU F 2 153 ? 82.79454 0.49080 -48.15463 1.000 164.08943 183 LEU F O 1
ATOM 5911 N N . LYS F 2 154 ? 84.77610 1.43471 -47.66026 1.000 164.08160 184 LYS F N 1
ATOM 5912 C CA . LYS F 2 154 ? 85.48055 0.56110 -48.58935 1.000 150.30856 184 LYS F CA 1
ATOM 5913 C C . LYS F 2 154 ? 85.38449 -0.89777 -48.15309 1.000 148.99033 184 LYS F C 1
ATOM 5914 O O . LYS F 2 154 ? 85.22647 -1.78871 -48.99027 1.000 150.49628 184 LYS F O 1
ATOM 5916 N N . ASP F 2 155 ? 85.48440 -1.16510 -46.84622 1.000 159.19412 185 ASP F N 1
ATOM 5917 C CA . ASP F 2 155 ? 85.37612 -2.54206 -46.35906 1.000 157.56539 185 ASP F CA 1
ATOM 5918 C C . ASP F 2 155 ? 83.96494 -3.09506 -46.53920 1.000 163.35071 185 ASP F C 1
ATOM 5919 O O . ASP F 2 155 ? 83.78888 -4.28887 -46.81939 1.000 154.75367 185 ASP F O 1
ATOM 5924 N N . SER F 2 156 ? 82.94461 -2.26038 -46.33328 1.000 170.45687 186 SER F N 1
ATOM 5925 C CA . SER F 2 156 ? 81.57932 -2.70558 -46.59124 1.000 146.60522 186 SER F CA 1
ATOM 5926 C C . SER F 2 156 ? 81.40470 -3.05093 -48.06436 1.000 132.58476 186 SER F C 1
ATOM 5927 O O . SER F 2 156 ? 80.76872 -4.05471 -48.40504 1.000 126.83726 186 SER F O 1
ATOM 5930 N N . PHE F 2 157 ? 81.95917 -2.22014 -48.95423 1.000 135.14198 187 PHE F N 1
ATOM 5931 C CA . PHE F 2 157 ? 81.94114 -2.53417 -50.38085 1.000 133.88801 187 PHE F CA 1
ATOM 5932 C C . PHE F 2 157 ? 82.75489 -3.78165 -50.69934 1.000 134.86637 187 PHE F C 1
ATOM 5933 O O . PHE F 2 157 ? 82.44710 -4.48804 -51.65817 1.000 131.99046 187 PHE F O 1
ATOM 5941 N N . SER F 2 158 ? 83.81969 -4.04399 -49.94375 1.000 137.48024 188 SER F N 1
ATOM 5942 C CA . SER F 2 158 ? 84.59611 -5.26088 -50.16092 1.000 134.27297 188 SER F CA 1
ATOM 5943 C C . SER F 2 158 ? 83.79163 -6.50084 -49.79729 1.000 143.68922 188 SER F C 1
ATOM 5944 O O . SER F 2 158 ? 83.82321 -7.50455 -50.51761 1.000 146.39320 188 SER F O 1
ATOM 5946 N N . GLN F 2 159 ? 83.06995 -6.45152 -48.67706 1.000 143.53254 189 GLN F N 1
ATOM 5947 C CA . GLN F 2 159 ? 82.17539 -7.55320 -48.33112 1.000 134.39542 189 GLN F CA 1
ATOM 5948 C C . GLN F 2 159 ? 81.06001 -7.69106 -49.36239 1.000 134.60896 189 GLN F C 1
ATOM 5949 O O . GLN F 2 159 ? 80.66474 -8.80716 -49.72660 1.000 134.96513 189 GLN F O 1
ATOM 5951 N N . LEU F 2 160 ? 80.53165 -6.55972 -49.83453 1.000 141.45382 190 LEU F N 1
ATOM 5952 C CA . LEU F 2 160 ? 79.49839 -6.58654 -50.86381 1.000 134.15681 190 LEU F CA 1
ATOM 5953 C C . LEU F 2 160 ? 80.02408 -7.19174 -52.16122 1.000 131.21443 190 LEU F C 1
ATOM 5954 O O . LEU F 2 160 ? 79.30055 -7.91378 -52.85130 1.000 114.14083 190 LEU F O 1
ATOM 5956 N N . ILE F 2 161 ? 81.26820 -6.87284 -52.52968 1.000 112.47348 191 ILE F N 1
ATOM 5957 C CA . ILE F 2 161 ? 81.88360 -7.44703 -53.72279 1.000 116.76247 191 ILE F CA 1
ATOM 5958 C C . ILE F 2 161 ? 82.15555 -8.93341 -53.52628 1.000 115.26298 191 ILE F C 1
ATOM 5959 O O . ILE F 2 161 ? 82.06865 -9.72059 -54.47255 1.000 115.23254 191 ILE F O 1
ATOM 5964 N N . ASN F 2 162 ? 82.50978 -9.34233 -52.30663 1.000 113.70392 192 ASN F N 1
ATOM 5965 C CA . ASN F 2 162 ? 82.67740 -10.76809 -52.04036 1.000 128.69854 192 ASN F CA 1
ATOM 5966 C C . ASN F 2 162 ? 81.35540 -11.50733 -52.20692 1.000 117.13265 192 ASN F C 1
ATOM 5967 O O . ASN F 2 162 ? 81.31536 -12.62292 -52.74083 1.000 113.91830 192 ASN F O 1
ATOM 5969 N N . LEU F 2 163 ? 80.25879 -10.89098 -51.75983 1.000 116.87227 193 LEU F N 1
ATOM 5970 C CA . LEU F 2 163 ? 78.93367 -11.47568 -51.95975 1.000 104.01865 193 LEU F CA 1
ATOM 5971 C C . LEU F 2 163 ? 78.51148 -11.45429 -53.42870 1.000 103.97248 193 LEU F C 1
ATOM 5972 O O . LEU F 2 163 ? 77.82182 -12.36857 -53.89185 1.000 112.34847 193 LEU F O 1
ATOM 5977 N N . LEU F 2 164 ? 78.82773 -10.37604 -54.14848 1.000 102.77597 194 LEU F N 1
ATOM 5978 C CA . LEU F 2 164 ? 78.52620 -10.30735 -55.57641 1.000 105.77294 194 LEU F CA 1
ATOM 5979 C C . LEU F 2 164 ? 79.29036 -11.37375 -56.35093 1.000 108.81075 194 LEU F C 1
ATOM 5980 O O . LEU F 2 164 ? 78.73381 -12.03116 -57.23818 1.000 113.38594 194 LEU F O 1
ATOM 5985 N N . GLU F 2 165 ? 80.57440 -11.54853 -56.03431 1.000 109.71551 195 GLU F N 1
ATOM 5986 C CA . GLU F 2 165 ? 81.37532 -12.58781 -56.66510 1.000 110.10252 195 GLU F CA 1
ATOM 5987 C C . GLU F 2 165 ? 80.92952 -13.97429 -56.22775 1.000 131.39513 195 GLU F C 1
ATOM 5988 O O . GLU F 2 165 ? 81.17881 -14.95433 -56.93766 1.000 129.57763 195 GLU F O 1
ATOM 5990 N N . GLU F 2 166 ? 80.29559 -14.07682 -55.05480 1.000 137.33814 196 GLU F N 1
ATOM 5991 C CA . GLU F 2 166 ? 79.61050 -15.30895 -54.67611 1.000 137.95286 196 GLU F CA 1
ATOM 5992 C C . GLU F 2 166 ? 78.65164 -15.74263 -55.77840 1.000 132.66033 196 GLU F C 1
ATOM 5993 O O . GLU F 2 166 ? 78.48630 -16.94012 -56.03939 1.000 145.12919 196 GLU F O 1
ATOM 5999 N N . LYS F 2 167 ? 78.03033 -14.77695 -56.45115 1.000 123.85355 197 LYS F N 1
ATOM 6000 C CA . LYS F 2 167 ? 77.26161 -15.03987 -57.66198 1.000 137.17270 197 LYS F CA 1
ATOM 6001 C C . LYS F 2 167 ? 78.18944 -15.15827 -58.86817 1.000 135.30780 197 LYS F C 1
ATOM 6002 O O . LYS F 2 167 ? 79.16996 -15.90255 -58.83975 1.000 125.07065 197 LYS F O 1
ATOM 6004 N N . ASN G 1 5 ? 71.78901 -31.04696 -81.25215 1.000 155.10281 433 ASN G N 1
ATOM 6005 C CA . ASN G 1 5 ? 72.08448 -30.03676 -80.24708 1.000 150.20630 433 ASN G CA 1
ATOM 6006 C C . ASN G 1 5 ? 70.82531 -29.70468 -79.44823 1.000 152.43048 433 ASN G C 1
ATOM 6007 O O . ASN G 1 5 ? 70.69194 -30.07786 -78.28027 1.000 148.72693 433 ASN G O 1
ATOM 6012 N N . ILE G 1 6 ? 69.90248 -29.00870 -80.11419 1.000 147.26762 434 ILE G N 1
ATOM 6013 C CA . ILE G 1 6 ? 68.68618 -28.52881 -79.46412 1.000 134.71564 434 ILE G CA 1
ATOM 6014 C C . ILE G 1 6 ? 67.67968 -29.66369 -79.28995 1.000 122.69046 434 ILE G C 1
ATOM 6015 O O . ILE G 1 6 ? 67.08564 -29.82519 -78.21707 1.000 122.97943 434 ILE G O 1
ATOM 6020 N N . ILE G 1 7 ? 67.47719 -30.46665 -80.34094 1.000 127.34415 435 ILE G N 1
ATOM 6021 C CA . ILE G 1 7 ? 66.40446 -31.46543 -80.34870 1.000 123.33356 435 ILE G CA 1
ATOM 6022 C C . ILE G 1 7 ? 66.62613 -32.53932 -79.28639 1.000 118.85944 435 ILE G C 1
ATOM 6023 O O . ILE G 1 7 ? 65.69060 -32.92450 -78.57576 1.000 120.53867 435 ILE G O 1
ATOM 6025 N N . GLN G 1 8 ? 67.84553 -33.07652 -79.19821 1.000 127.19676 436 GLN G N 1
ATOM 6026 C CA . GLN G 1 8 ? 68.13862 -34.12415 -78.21866 1.000 128.20031 436 GLN G CA 1
ATOM 6027 C C . GLN G 1 8 ? 67.75434 -33.70110 -76.80140 1.000 131.62728 436 GLN G C 1
ATOM 6028 O O . GLN G 1 8 ? 67.10615 -34.45521 -76.06648 1.000 125.75572 436 GLN G O 1
ATOM 6030 N N . GLY G 1 9 ? 68.16095 -32.49786 -76.39685 1.000 148.99992 437 GLY G N 1
ATOM 6031 C CA . GLY G 1 9 ? 67.82401 -32.01738 -75.06580 1.000 144.80827 437 GLY G CA 1
ATOM 6032 C C . GLY G 1 9 ? 66.32808 -31.88500 -74.85478 1.000 125.54858 437 GLY G C 1
ATOM 6033 O O . GLY G 1 9 ? 65.80861 -32.23345 -73.79144 1.000 123.43053 437 GLY G O 1
ATOM 6034 N N . ALA G 1 10 ? 65.62493 -31.32425 -75.84348 1.000 132.83238 438 ALA G N 1
ATOM 6035 C CA . ALA G 1 10 ? 64.17119 -31.22208 -75.76518 1.000 133.41948 438 ALA G CA 1
ATOM 6036 C C . ALA G 1 10 ? 63.52478 -32.59238 -75.60886 1.000 129.14727 438 ALA G C 1
ATOM 6037 O O . ALA G 1 10 ? 62.52987 -32.73979 -74.89021 1.000 126.17257 438 ALA G O 1
ATOM 6039 N N . LEU G 1 11 ? 64.06121 -33.60355 -76.29508 1.000 130.34545 439 LEU G N 1
ATOM 6040 C CA . LEU G 1 11 ? 63.55411 -34.96185 -76.12692 1.000 137.35975 439 LEU G CA 1
ATOM 6041 C C . LEU G 1 11 ? 63.79374 -35.45801 -74.70783 1.000 143.40698 439 LEU G C 1
ATOM 6042 O O . LEU G 1 11 ? 62.92459 -36.10513 -74.10755 1.000 155.15761 439 LEU G O 1
ATOM 6044 N N . GLU G 1 12 ? 64.97454 -35.16255 -74.15848 1.000 125.65036 440 GLU G N 1
ATOM 6045 C CA . GLU G 1 12 ? 65.26851 -35.55012 -72.78194 1.000 129.89725 440 GLU G CA 1
ATOM 6046 C C . GLU G 1 12 ? 64.29159 -34.89145 -71.81765 1.000 135.35006 440 GLU G C 1
ATOM 6047 O O . GLU G 1 12 ? 63.86321 -35.50629 -70.83386 1.000 140.56547 440 GLU G O 1
ATOM 6049 N N . LEU G 1 13 ? 63.92816 -33.63756 -72.08961 1.000 128.62652 441 LEU G N 1
ATOM 6050 C CA . LEU G 1 13 ? 62.96510 -32.94322 -71.24104 1.000 126.74841 441 LEU G CA 1
ATOM 6051 C C . LEU G 1 13 ? 61.57913 -33.56027 -71.38107 1.000 129.49230 441 LEU G C 1
ATOM 6052 O O . LEU G 1 13 ? 60.85296 -33.70618 -70.39109 1.000 126.47223 441 LEU G O 1
ATOM 6054 N N . ARG G 1 14 ? 61.19117 -33.90991 -72.60931 1.000 132.00329 442 ARG G N 1
ATOM 6055 C CA . ARG G 1 14 ? 59.88252 -34.51355 -72.83879 1.000 132.69996 442 ARG G CA 1
ATOM 6056 C C . ARG G 1 14 ? 59.76235 -35.86123 -72.13702 1.000 133.87584 442 ARG G C 1
ATOM 6057 O O . ARG G 1 14 ? 58.69081 -36.21364 -71.63102 1.000 133.05742 442 ARG G O 1
ATOM 6059 N N . THR G 1 15 ? 60.85089 -36.63455 -72.10745 1.000 138.96538 443 THR G N 1
ATOM 6060 C CA . THR G 1 15 ? 60.83065 -37.92471 -71.42195 1.000 137.47179 443 THR G CA 1
ATOM 6061 C C . THR G 1 15 ? 60.78321 -37.76810 -69.90597 1.000 158.19076 443 THR G C 1
ATOM 6062 O O . THR G 1 15 ? 60.28778 -38.66269 -69.21005 1.000 167.30126 443 THR G O 1
ATOM 6064 N N . LYS G 1 16 ? 61.28761 -36.65188 -69.38256 1.000 170.22748 444 LYS G N 1
ATOM 6065 C CA . LYS G 1 16 ? 61.49661 -36.50591 -67.94750 1.000 159.58688 444 LYS G CA 1
ATOM 6066 C C . LYS G 1 16 ? 60.16948 -36.42236 -67.20147 1.000 138.99726 444 LYS G C 1
ATOM 6067 O O . LYS G 1 16 ? 59.20996 -35.80242 -67.66838 1.000 128.98419 444 LYS G O 1
ATOM 6069 N N . THR G 1 17 ? 60.11924 -37.06038 -66.03679 1.000 156.27880 445 THR G N 1
ATOM 6070 C CA . THR G 1 17 ? 58.95765 -37.02850 -65.16168 1.000 147.42424 445 THR G CA 1
ATOM 6071 C C . THR G 1 17 ? 59.27810 -36.24086 -63.89716 1.000 157.59066 445 THR G C 1
ATOM 6072 O O . THR G 1 17 ? 60.42583 -35.86822 -63.63803 1.000 159.47952 445 THR G O 1
ATOM 6074 N N . VAL G 1 18 ? 58.23260 -35.98548 -63.10603 1.000 144.41142 446 VAL G N 1
ATOM 6075 C CA . VAL G 1 18 ? 58.40101 -35.23080 -61.86695 1.000 129.54865 446 VAL G CA 1
ATOM 6076 C C . VAL G 1 18 ? 59.26697 -35.98474 -60.86539 1.000 132.10626 446 VAL G C 1
ATOM 6077 O O . VAL G 1 18 ? 59.99213 -35.36667 -60.07639 1.000 154.30221 446 VAL G O 1
ATOM 6081 N N . GLU G 1 19 ? 59.21482 -37.32003 -60.87472 1.000 141.35994 447 GLU G N 1
ATOM 6082 C CA . GLU G 1 19 ? 60.05819 -38.09239 -59.96690 1.000 138.14056 447 GLU G CA 1
ATOM 6083 C C . GLU G 1 19 ? 61.53763 -37.86167 -60.24407 1.000 139.95023 447 GLU G C 1
ATOM 6084 O O . GLU G 1 19 ? 62.35863 -37.91520 -59.32108 1.000 142.36473 447 GLU G O 1
ATOM 6086 N N . ASP G 1 20 ? 61.89521 -37.61206 -61.50592 1.000 142.67115 448 ASP G N 1
ATOM 6087 C CA . ASP G 1 20 ? 63.29046 -37.36020 -61.85167 1.000 160.95648 448 ASP G CA 1
ATOM 6088 C C . ASP G 1 20 ? 63.77587 -36.02804 -61.29198 1.000 142.39302 448 ASP G C 1
ATOM 6089 O O . ASP G 1 20 ? 64.90915 -35.92966 -60.80707 1.000 145.04449 448 ASP G O 1
ATOM 6094 N N . VAL G 1 21 ? 62.93490 -34.99157 -61.34600 1.000 136.66079 449 VAL G N 1
ATOM 6095 C CA . VAL G 1 21 ? 63.35349 -33.64801 -60.95451 1.000 130.71454 449 VAL G CA 1
ATOM 6096 C C . VAL G 1 21 ? 62.95153 -33.29056 -59.53141 1.000 135.11835 449 VAL G C 1
ATOM 6097 O O . VAL G 1 21 ? 63.39434 -32.24854 -59.02071 1.000 150.14319 449 VAL G O 1
ATOM 6101 N N . MET G 1 22 ? 62.12706 -34.10398 -58.87947 1.000 121.58050 450 MET G N 1
ATOM 6102 C CA . MET G 1 22 ? 61.72367 -33.81195 -57.51518 1.000 108.92886 450 MET G CA 1
ATOM 6103 C C . MET G 1 22 ? 62.90280 -33.97852 -56.56217 1.000 136.00463 450 MET G C 1
ATOM 6104 O O . MET G 1 22 ? 63.88415 -34.66913 -56.85270 1.000 134.42710 450 MET G O 1
ATOM 6109 N N . THR G 1 23 ? 62.79835 -33.32709 -55.41001 1.000 118.33574 451 THR G N 1
ATOM 6110 C CA . THR G 1 23 ? 63.71723 -33.59123 -54.31595 1.000 101.55613 451 THR G CA 1
ATOM 6111 C C . THR G 1 23 ? 63.08767 -34.63413 -53.40159 1.000 99.97976 451 THR G C 1
ATOM 6112 O O . THR G 1 23 ? 61.98117 -34.40801 -52.89452 1.000 96.34262 451 THR G O 1
ATOM 6116 N N . PRO G 1 24 ? 63.71604 -35.79227 -53.20475 1.000 98.89025 452 PRO G N 1
ATOM 6117 C CA . PRO G 1 24 ? 63.08362 -36.84784 -52.40663 1.000 100.08132 452 PRO G CA 1
ATOM 6118 C C . PRO G 1 24 ? 62.84704 -36.40785 -50.97023 1.000 102.43212 452 PRO G C 1
ATOM 6119 O O . PRO G 1 24 ? 63.45395 -35.45794 -50.47078 1.000 103.53045 452 PRO G O 1
ATOM 6123 N N . LEU G 1 25 ? 61.93907 -37.12771 -50.30430 1.000 103.33160 453 LEU G N 1
ATOM 6124 C CA . LEU G 1 25 ? 61.49076 -36.72267 -48.97561 1.000 119.95394 453 LEU G CA 1
ATOM 6125 C C . LEU G 1 25 ? 62.63981 -36.69472 -47.97720 1.000 138.46908 453 LEU G C 1
ATOM 6126 O O . LEU G 1 25 ? 62.61498 -35.90495 -47.02610 1.000 124.16660 453 LEU G O 1
ATOM 6131 N N . ARG G 1 26 ? 63.64672 -37.55164 -48.16804 1.000 128.85460 454 ARG G N 1
ATOM 6132 C CA . ARG G 1 26 ? 64.78336 -37.57188 -47.25361 1.000 130.02693 454 ARG G CA 1
ATOM 6133 C C . ARG G 1 26 ? 65.56392 -36.26595 -47.31400 1.000 138.23292 454 ARG G C 1
ATOM 6134 O O . ARG G 1 26 ? 66.16719 -35.85432 -46.31637 1.000 138.22555 454 ARG G O 1
ATOM 6136 N N . ASP G 1 27 ? 65.56264 -35.60459 -48.46997 1.000 123.01716 455 ASP G N 1
ATOM 6137 C CA . ASP G 1 27 ? 66.24524 -34.33218 -48.65246 1.000 114.38268 455 ASP G CA 1
ATOM 6138 C C . ASP G 1 27 ? 65.36553 -33.13228 -48.32986 1.000 117.68694 455 ASP G C 1
ATOM 6139 O O . ASP G 1 27 ? 65.88995 -32.02234 -48.18757 1.000 110.08887 455 ASP G O 1
ATOM 6141 N N . CYS G 1 28 ? 64.05300 -33.32216 -48.21256 1.000 110.66931 456 CYS G N 1
ATOM 6142 C CA . CYS G 1 28 ? 63.14277 -32.20522 -48.00639 1.000 110.35355 456 CYS G CA 1
ATOM 6143 C C . CYS G 1 28 ? 63.22861 -31.70848 -46.56995 1.000 135.39915 456 CYS G C 1
ATOM 6144 O O . CYS G 1 28 ? 63.10562 -32.49223 -45.62334 1.000 142.64786 456 CYS G O 1
ATOM 6147 N N . PHE G 1 29 ? 63.43882 -30.40464 -46.40956 1.000 126.61370 457 PHE G N 1
ATOM 6148 C CA . PHE G 1 29 ? 63.40158 -29.78633 -45.09137 1.000 116.74881 457 PHE G CA 1
ATOM 6149 C C . PHE G 1 29 ? 61.94669 -29.55118 -44.71214 1.000 106.44162 457 PHE G C 1
ATOM 6150 O O . PHE G 1 29 ? 61.23336 -28.81217 -45.39925 1.000 99.80203 457 PHE G O 1
ATOM 6158 N N . MET G 1 30 ? 61.50501 -30.17632 -43.62679 1.000 107.04492 458 MET G N 1
ATOM 6159 C CA . MET G 1 30 ? 60.11461 -30.11128 -43.20782 1.000 100.99608 458 MET G CA 1
ATOM 6160 C C . MET G 1 30 ? 60.04990 -29.64140 -41.76024 1.000 93.29354 458 MET G C 1
ATOM 6161 O O . MET G 1 30 ? 61.06857 -29.32225 -41.13922 1.000 98.56379 458 MET G O 1
ATOM 6166 N N . ILE G 1 31 ? 58.83469 -29.60048 -41.22226 1.000 99.14535 459 ILE G N 1
ATOM 6167 C CA . ILE G 1 31 ? 58.61304 -29.15919 -39.85100 1.000 105.35610 459 ILE G CA 1
ATOM 6168 C C . ILE G 1 31 ? 57.29924 -29.76532 -39.37672 1.000 117.65240 459 ILE G C 1
ATOM 6169 O O . ILE G 1 31 ? 56.34741 -29.90215 -40.15032 1.000 117.26050 459 ILE G O 1
ATOM 6174 N N . THR G 1 32 ? 57.25871 -30.14156 -38.10175 1.000 108.17681 460 THR G N 1
ATOM 6175 C CA . THR G 1 32 ? 56.10377 -30.83446 -37.55437 1.000 91.40056 460 THR G CA 1
ATOM 6176 C C . THR G 1 32 ? 54.97959 -29.85561 -37.22705 1.000 87.01692 460 THR G C 1
ATOM 6177 O O . THR G 1 32 ? 55.19516 -28.65643 -37.03125 1.000 84.21157 460 THR G O 1
ATOM 6181 N N . GLY G 1 33 ? 53.75601 -30.38879 -37.19096 1.000 105.07451 461 GLY G N 1
ATOM 6182 C CA . GLY G 1 33 ? 52.61046 -29.57294 -36.82965 1.000 108.36295 461 GLY G CA 1
ATOM 6183 C C . GLY G 1 33 ? 52.66370 -29.09685 -35.39326 1.000 115.27421 461 GLY G C 1
ATOM 6184 O O . GLY G 1 33 ? 52.12928 -28.03277 -35.06662 1.000 127.82862 461 GLY G O 1
ATOM 6185 N N . GLU G 1 34 ? 53.30197 -29.87388 -34.51712 1.000 116.30130 462 GLU G N 1
ATOM 6186 C CA . GLU G 1 34 ? 53.40303 -29.53360 -33.10493 1.000 98.87569 462 GLU G CA 1
ATOM 6187 C C . GLU G 1 34 ? 54.44061 -28.44960 -32.83821 1.000 98.24905 462 GLU G C 1
ATOM 6188 O O . GLU G 1 34 ? 54.47475 -27.90122 -31.73098 1.000 121.28143 462 GLU G O 1
ATOM 6194 N N . ALA G 1 35 ? 55.20579 -28.04858 -33.84849 1.000 96.24442 463 ALA G N 1
ATOM 6195 C CA . ALA G 1 35 ? 56.34173 -27.17490 -33.60905 1.000 92.53267 463 ALA G CA 1
ATOM 6196 C C . ALA G 1 35 ? 55.89527 -25.81136 -33.09149 1.000 97.23171 463 ALA G C 1
ATOM 6197 O O . ALA G 1 35 ? 54.77477 -25.35315 -33.33246 1.000 108.76585 463 ALA G O 1
ATOM 6199 N N . ILE G 1 36 ? 56.80632 -25.16123 -32.37251 1.000 107.66093 464 ILE G N 1
ATOM 6200 C CA . ILE G 1 36 ? 56.61035 -23.81721 -31.84755 1.000 105.66403 464 ILE G CA 1
ATOM 6201 C C . ILE G 1 36 ? 57.67205 -22.93571 -32.48928 1.000 98.63906 464 ILE G C 1
ATOM 6202 O O . ILE G 1 36 ? 58.84906 -23.31210 -32.54637 1.000 97.87052 464 ILE G O 1
ATOM 6207 N N . LEU G 1 37 ? 57.25091 -21.77953 -33.00138 1.000 97.64366 465 LEU G N 1
ATOM 6208 C CA . LEU G 1 37 ? 58.13880 -20.90950 -33.77186 1.000 98.55312 465 LEU G CA 1
ATOM 6209 C C . LEU G 1 37 ? 58.96672 -20.03951 -32.82508 1.000 110.34290 465 LEU G C 1
ATOM 6210 O O . LEU G 1 37 ? 58.84293 -18.81333 -32.77041 1.000 104.44978 465 LEU G O 1
ATOM 6215 N N . ASP G 1 38 ? 59.82972 -20.71020 -32.06336 1.000 127.91091 466 ASP G N 1
ATOM 6216 C CA . ASP G 1 38 ? 60.76010 -20.00563 -31.20126 1.000 124.09583 466 ASP G CA 1
ATOM 6217 C C . ASP G 1 38 ? 61.94774 -19.53630 -32.03680 1.000 120.17900 466 ASP G C 1
ATOM 6218 O O . ASP G 1 38 ? 62.04160 -19.80896 -33.23718 1.000 110.42691 466 ASP G O 1
ATOM 6223 N N . PHE G 1 39 ? 62.85386 -18.79472 -31.40096 1.000 125.41099 467 PHE G N 1
ATOM 6224 C CA . PHE G 1 39 ? 63.97648 -18.21657 -32.13142 1.000 124.92663 467 PHE G CA 1
ATOM 6225 C C . PHE G 1 39 ? 64.80559 -19.31401 -32.79796 1.000 131.40162 467 PHE G C 1
ATOM 6226 O O . PHE G 1 39 ? 65.20065 -19.18261 -33.96198 1.000 124.37254 467 PHE G O 1
ATOM 6234 N N . ASN G 1 40 ? 65.03222 -20.42778 -32.09414 1.000 139.30957 468 ASN G N 1
ATOM 6235 C CA . ASN G 1 40 ? 65.88064 -21.49094 -32.62993 1.000 134.98511 468 ASN G CA 1
ATOM 6236 C C . ASN G 1 40 ? 65.22238 -22.15671 -33.83536 1.000 115.74479 468 ASN G C 1
ATOM 6237 O O . ASN G 1 40 ? 65.86177 -22.35160 -34.87865 1.000 112.44678 468 ASN G O 1
ATOM 6242 N N . THR G 1 41 ? 63.93113 -22.48072 -33.72324 1.000 112.61167 469 THR G N 1
ATOM 6243 C CA . THR G 1 41 ? 63.23071 -23.11788 -34.83468 1.000 113.41560 469 THR G CA 1
ATOM 6244 C C . THR G 1 41 ? 63.11745 -22.16310 -36.01783 1.000 111.36482 469 THR G C 1
ATOM 6245 O O . THR G 1 41 ? 63.28756 -22.56911 -37.17548 1.000 115.13132 469 THR G O 1
ATOM 6249 N N . MET G 1 42 ? 62.82649 -20.88907 -35.74742 1.000 109.41866 470 MET G N 1
ATOM 6250 C CA . MET G 1 42 ? 62.72450 -19.92373 -36.83236 1.000 105.88251 470 MET G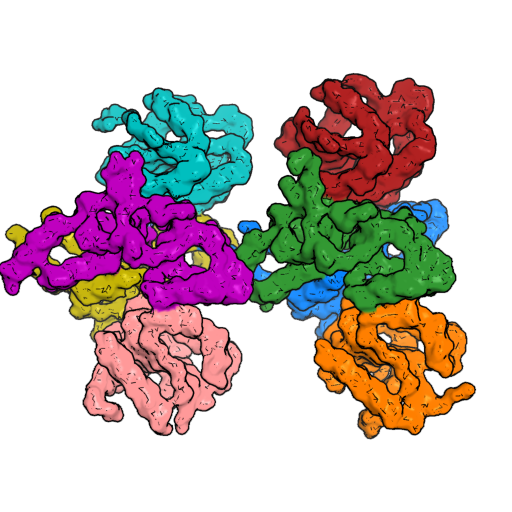 CA 1
ATOM 6251 C C . MET G 1 42 ? 64.06706 -19.74285 -37.52266 1.000 111.86873 470 MET G C 1
ATOM 6252 O O . MET G 1 42 ? 64.12059 -19.55946 -38.74190 1.000 109.58270 470 MET G O 1
ATOM 6255 N N . SER G 1 43 ? 65.16365 -19.81998 -36.76740 1.000 127.06257 471 SER G N 1
ATOM 6256 C CA . SER G 1 43 ? 66.48356 -19.74812 -37.38233 1.000 117.63519 471 SER G CA 1
ATOM 6257 C C . SER G 1 43 ? 66.73569 -20.96335 -38.26191 1.000 112.86776 471 SER G C 1
ATOM 6258 O O . SER G 1 43 ? 67.27784 -20.83903 -39.36984 1.000 106.24861 471 SER G O 1
ATOM 6260 N N . GLU G 1 44 ? 66.34512 -22.14860 -37.78304 1.000 117.19166 472 GLU G N 1
ATOM 6261 C CA . GLU G 1 44 ? 66.53766 -23.35083 -38.58582 1.000 129.58494 472 GLU G CA 1
ATOM 6262 C C . GLU G 1 44 ? 65.74825 -23.25106 -39.88115 1.000 130.10006 472 GLU G C 1
ATOM 6263 O O . GLU G 1 44 ? 66.20476 -23.70734 -40.93593 1.000 135.31574 472 GLU G O 1
ATOM 6269 N N . ILE G 1 45 ? 64.55504 -22.66038 -39.81662 1.000 140.20122 473 ILE G N 1
ATOM 6270 C CA . ILE G 1 45 ? 63.76637 -22.46481 -41.02746 1.000 114.66212 473 ILE G CA 1
ATOM 6271 C C . ILE G 1 45 ? 64.45577 -21.46597 -41.95015 1.000 113.81397 473 ILE G C 1
ATOM 6272 O O . ILE G 1 45 ? 64.56455 -21.69154 -43.16097 1.000 121.54550 473 ILE G O 1
ATOM 6277 N N . MET G 1 46 ? 64.93740 -20.34979 -41.39514 1.000 114.66001 474 MET G N 1
ATOM 6278 C CA . MET G 1 46 ? 65.54235 -19.30577 -42.21400 1.000 116.30334 474 MET G CA 1
ATOM 6279 C C . MET G 1 46 ? 66.85572 -19.74903 -42.84242 1.000 117.46975 474 MET G C 1
ATOM 6280 O O . MET G 1 46 ? 67.31885 -19.11103 -43.79474 1.000 115.69919 474 MET G O 1
ATOM 6285 N N . GLU G 1 47 ? 67.46909 -20.81730 -42.33087 1.000 127.04229 475 GLU G N 1
ATOM 6286 C CA . GLU G 1 47 ? 68.74396 -21.27891 -42.86965 1.000 128.03145 475 GLU G CA 1
ATOM 6287 C C . GLU G 1 47 ? 68.59823 -22.25139 -44.03411 1.000 129.20423 475 GLU G C 1
ATOM 6288 O O . GLU G 1 47 ? 69.50380 -22.33709 -44.87221 1.000 132.54651 475 GLU G O 1
ATOM 6290 N N . SER G 1 48 ? 67.48547 -22.98682 -44.10830 1.000 122.22772 476 SER G N 1
ATOM 6291 C CA . SER G 1 48 ? 67.33103 -24.00944 -45.13830 1.000 130.94507 476 SER G CA 1
ATOM 6292 C C . SER G 1 48 ? 67.21645 -23.43222 -46.54475 1.000 138.08208 476 SER G C 1
ATOM 6293 O O . SER G 1 48 ? 67.43814 -24.16320 -47.51561 1.000 146.52001 476 SER G O 1
ATOM 6296 N N . GLY G 1 49 ? 66.87402 -22.15064 -46.68362 1.000 145.33443 477 GLY G N 1
ATOM 6297 C CA . GLY G 1 49 ? 66.74372 -21.52700 -47.98427 1.000 135.18983 477 GLY G CA 1
ATOM 6298 C C . GLY G 1 49 ? 65.46518 -21.83763 -48.73439 1.000 140.87132 477 GLY G C 1
ATOM 6299 O O . GLY G 1 49 ? 65.13643 -21.12315 -49.68970 1.000 155.37192 477 GLY G O 1
ATOM 6300 N N . TYR G 1 50 ? 64.73735 -22.88197 -48.34600 1.000 140.28382 478 TYR G N 1
ATOM 6301 C CA . TYR G 1 50 ? 63.47755 -23.21083 -49.00052 1.000 136.95976 478 TYR G CA 1
ATOM 6302 C C . TYR G 1 50 ? 62.44402 -22.12652 -48.72377 1.000 137.85227 478 TYR G C 1
ATOM 6303 O O . TYR G 1 50 ? 62.29145 -21.67873 -47.58428 1.000 149.45679 478 TYR G O 1
ATOM 6312 N N . THR G 1 51 ? 61.73822 -21.69713 -49.77155 1.000 129.93306 479 THR G N 1
ATOM 6313 C CA . THR G 1 51 ? 60.72070 -20.66580 -49.60588 1.000 114.91658 479 THR G CA 1
ATOM 6314 C C . THR G 1 51 ? 59.40462 -21.24506 -49.09762 1.000 99.83977 479 THR G C 1
ATOM 6315 O O . THR G 1 51 ? 58.63432 -20.53872 -48.43741 1.000 96.95614 479 THR G O 1
ATOM 6319 N N . ARG G 1 52 ? 59.13728 -22.52028 -49.37587 1.000 94.13641 480 ARG G N 1
ATOM 6320 C CA . ARG G 1 52 ? 57.91777 -23.19033 -48.94025 1.000 86.66955 480 ARG G CA 1
ATOM 6321 C C . ARG G 1 52 ? 58.25782 -24.53481 -48.32308 1.000 88.38609 480 ARG G C 1
ATOM 6322 O O . ARG G 1 52 ? 58.96287 -25.34576 -48.93342 1.000 112.14033 480 ARG G O 1
ATOM 6330 N N . ILE G 1 53 ? 57.75928 -24.76464 -47.11228 1.000 79.88116 481 ILE G N 1
ATOM 6331 C CA . ILE G 1 53 ? 58.07758 -25.94264 -46.32451 1.000 96.62266 481 ILE G CA 1
ATOM 6332 C C . ILE G 1 53 ? 56.78803 -26.71303 -46.07672 1.000 86.41118 481 ILE G C 1
ATOM 6333 O O . ILE G 1 53 ? 55.82192 -26.12899 -45.57510 1.000 91.12672 481 ILE G O 1
ATOM 6338 N N . PRO G 1 54 ? 56.71471 -27.99232 -46.41994 1.000 81.20648 482 PRO G N 1
ATOM 6339 C CA . PRO G 1 54 ? 55.53236 -28.78189 -46.06076 1.000 87.73287 482 PRO G CA 1
ATOM 6340 C C . PRO G 1 54 ? 55.45504 -28.97569 -44.55404 1.000 93.44407 482 PRO G C 1
ATOM 6341 O O . PRO G 1 54 ? 56.47135 -29.17951 -43.88497 1.000 98.46732 482 PRO G O 1
ATOM 6345 N N . VAL G 1 55 ? 54.23794 -28.90876 -44.01811 1.000 94.17845 483 VAL G N 1
ATOM 6346 C CA . VAL G 1 55 ? 53.99546 -29.04059 -42.58746 1.000 102.42960 483 VAL G CA 1
ATOM 6347 C C . VAL G 1 55 ? 53.21558 -30.32530 -42.36685 1.000 102.63656 483 VAL G C 1
ATOM 6348 O O . VAL G 1 55 ? 52.07136 -30.45861 -42.82833 1.000 113.67462 483 VAL G O 1
ATOM 6352 N N . PHE G 1 56 ? 53.83271 -31.25049 -41.63961 1.000 106.67989 484 PHE G N 1
ATOM 6353 C CA . PHE G 1 56 ? 53.31889 -32.58491 -41.38904 1.000 117.25396 484 PHE G CA 1
ATOM 6354 C C . PHE G 1 56 ? 52.92246 -32.73265 -39.92579 1.000 98.21737 484 PHE G C 1
ATOM 6355 O O . PHE G 1 56 ? 53.16298 -31.85362 -39.09414 1.000 97.18363 484 PHE G O 1
ATOM 6363 N N . GLU G 1 57 ? 52.30806 -33.87327 -39.61935 1.000 98.52570 485 GLU G N 1
ATOM 6364 C CA . GLU G 1 57 ? 51.89060 -34.19675 -38.25783 1.000 114.82308 485 GLU G CA 1
ATOM 6365 C C . GLU G 1 57 ? 52.14669 -35.67883 -38.02335 1.000 130.50252 485 GLU G C 1
ATOM 6366 O O . GLU G 1 57 ? 51.52303 -36.52766 -38.66843 1.000 113.43578 485 GLU G O 1
ATOM 6368 N N . GLY G 1 58 ? 53.06254 -35.98836 -37.10780 1.000 137.85590 486 GLY G N 1
ATOM 6369 C CA . GLY G 1 58 ? 53.37564 -37.36775 -36.78948 1.000 127.28738 486 GLY G CA 1
ATOM 6370 C C . GLY G 1 58 ? 54.50262 -37.95605 -37.61366 1.000 106.18788 486 GLY G C 1
ATOM 6371 O O . GLY G 1 58 ? 55.55731 -38.30696 -37.07565 1.000 102.55322 486 GLY G O 1
ATOM 6372 N N . GLU G 1 59 ? 54.29162 -38.06994 -38.92301 1.000 118.15037 487 GLU G N 1
ATOM 6373 C CA . GLU G 1 59 ? 55.27156 -38.64895 -39.82893 1.000 128.94523 487 GLU G CA 1
ATOM 6374 C C . GLU G 1 59 ? 55.52927 -37.69121 -40.98230 1.000 129.14493 487 GLU G C 1
ATOM 6375 O O . GLU G 1 59 ? 54.66893 -36.88397 -41.34457 1.000 127.42641 487 GLU G O 1
ATOM 6381 N N . ARG G 1 60 ? 56.73032 -37.79046 -41.55833 1.000 126.53410 488 ARG G N 1
ATOM 6382 C CA . ARG G 1 60 ? 57.10281 -36.91422 -42.66269 1.000 126.73265 488 ARG G CA 1
ATOM 6383 C C . ARG G 1 60 ? 56.27612 -37.17190 -43.91591 1.000 134.05503 488 ARG G C 1
ATOM 6384 O O . ARG G 1 60 ? 56.22662 -36.30870 -44.79829 1.000 117.42883 488 ARG G O 1
ATOM 6386 N N . SER G 1 61 ? 55.63710 -38.33346 -44.02112 1.000 128.23757 489 SER G N 1
ATOM 6387 C CA . SER G 1 61 ? 54.77769 -38.63948 -45.15562 1.000 116.18206 489 SER G CA 1
ATOM 6388 C C . SER G 1 61 ? 53.32783 -38.20974 -44.95248 1.000 124.76059 489 SER G C 1
ATOM 6389 O O . SER G 1 61 ? 52.52215 -38.36545 -45.87507 1.000 126.67422 489 SER G O 1
ATOM 6391 N N . ASN G 1 62 ? 52.97208 -37.67131 -43.78785 1.000 113.42452 490 ASN G N 1
ATOM 6392 C CA . ASN G 1 62 ? 51.60392 -37.23419 -43.50580 1.000 109.42389 490 ASN G CA 1
ATOM 6393 C C . ASN G 1 62 ? 51.58893 -35.71052 -43.40132 1.000 117.25245 490 ASN G C 1
ATOM 6394 O O . ASN G 1 62 ? 51.69237 -35.14958 -42.30944 1.000 114.02353 490 ASN G O 1
ATOM 6399 N N . ILE G 1 63 ? 51.42989 -35.05000 -44.54685 1.000 109.67553 491 ILE G N 1
ATOM 6400 C CA . ILE G 1 63 ? 51.46381 -33.59326 -44.64070 1.000 97.43291 491 ILE G CA 1
ATOM 6401 C C . ILE G 1 63 ? 50.05273 -33.03781 -44.49354 1.000 108.52001 491 ILE G C 1
ATOM 6402 O O . ILE G 1 63 ? 49.10910 -33.53505 -45.12075 1.000 119.43239 491 ILE G O 1
ATOM 6407 N N . VAL G 1 64 ? 49.90392 -32.01334 -43.65589 1.000 88.49507 492 VAL G N 1
ATOM 6408 C CA . VAL G 1 64 ? 48.59809 -31.41803 -43.40617 1.000 85.66608 492 VAL G CA 1
ATOM 6409 C C . VAL G 1 64 ? 48.51141 -29.96420 -43.84887 1.000 85.00489 492 VAL G C 1
ATOM 6410 O O . VAL G 1 64 ? 47.39033 -29.46352 -44.04286 1.000 99.06704 492 VAL G O 1
ATOM 6414 N N . ASP G 1 65 ? 49.62744 -29.26253 -44.04434 1.000 97.80643 493 ASP G N 1
ATOM 6415 C CA . ASP G 1 65 ? 49.54889 -27.85873 -44.43686 1.000 105.76011 493 ASP G CA 1
ATOM 6416 C C . ASP G 1 65 ? 50.83224 -27.45313 -45.15259 1.000 92.67842 493 ASP G C 1
ATOM 6417 O O . ASP G 1 65 ? 51.75517 -28.25245 -45.32901 1.000 81.97033 493 ASP G O 1
ATOM 6419 N N . LEU G 1 66 ? 50.87317 -26.19097 -45.57328 1.000 89.29605 494 LEU G N 1
ATOM 6420 C CA . LEU G 1 66 ? 52.03135 -25.59718 -46.22422 1.000 84.86570 494 LEU G CA 1
ATOM 6421 C C . LEU G 1 66 ? 52.44048 -24.35477 -45.44530 1.000 83.37703 494 LEU G C 1
ATOM 6422 O O . LEU G 1 66 ? 51.58414 -23.61760 -44.94590 1.000 89.79880 494 LEU G O 1
ATOM 6427 N N . LEU G 1 67 ? 53.74815 -24.12227 -45.34215 1.000 78.53744 495 LEU G N 1
ATOM 6428 C CA . LEU G 1 67 ? 54.30255 -22.98366 -44.62444 1.000 78.91896 495 LEU G CA 1
ATOM 6429 C C . LEU G 1 67 ? 55.08451 -22.13012 -45.61069 1.000 78.93617 495 LEU G C 1
ATOM 6430 O O . LEU G 1 67 ? 55.94946 -22.64500 -46.32713 1.000 86.35321 495 LEU G O 1
ATOM 6435 N N . PHE G 1 68 ? 54.78832 -20.83473 -45.64926 1.000 80.13563 496 PHE G N 1
ATOM 6436 C CA . PHE G 1 68 ? 55.47101 -19.91273 -46.54562 1.000 82.89315 496 PHE G CA 1
ATOM 6437 C C . PHE G 1 68 ? 56.45674 -19.07136 -45.74187 1.000 95.09014 496 PHE G C 1
ATOM 6438 O O . PHE G 1 68 ? 56.10354 -18.53000 -44.68813 1.000 93.66021 496 PHE G O 1
ATOM 6446 N N . VAL G 1 69 ? 57.69521 -18.97412 -46.23223 1.000 95.99148 497 VAL G N 1
ATOM 6447 C CA . VAL G 1 69 ? 58.71359 -18.20326 -45.52197 1.000 112.09396 497 VAL G CA 1
ATOM 6448 C C . VAL G 1 69 ? 58.43444 -16.70810 -45.61576 1.000 98.08192 497 VAL G C 1
ATOM 6449 O O . VAL G 1 69 ? 58.69300 -15.95512 -44.66881 1.000 106.95011 497 VAL G O 1
ATOM 6453 N N . LYS G 1 70 ? 57.89727 -16.25266 -46.74837 1.000 102.74361 498 LYS G N 1
ATOM 6454 C CA . LYS G 1 70 ? 57.57744 -14.83600 -46.88780 1.000 96.59163 498 LYS G CA 1
ATOM 6455 C C . LYS G 1 70 ? 56.53219 -14.39116 -45.87515 1.000 91.02776 498 LYS G C 1
ATOM 6456 O O . LYS G 1 70 ? 56.50557 -13.21959 -45.48057 1.000 97.46828 498 LYS G O 1
ATOM 6458 N N . ASP G 1 71 ? 55.65929 -15.30754 -45.45676 1.000 90.54255 499 ASP G N 1
ATOM 6459 C CA . ASP G 1 71 ? 54.62019 -14.99192 -44.48852 1.000 103.68456 499 ASP G CA 1
ATOM 6460 C C . ASP G 1 71 ? 55.18822 -14.78328 -43.08696 1.000 90.05694 499 ASP G C 1
ATOM 6461 O O . ASP G 1 71 ? 54.51930 -14.18314 -42.23838 1.000 94.75122 499 ASP G O 1
ATOM 6466 N N . LEU G 1 72 ? 56.41404 -15.25426 -42.84052 1.000 87.27530 500 LEU G N 1
ATOM 6467 C CA . LEU G 1 72 ? 57.11791 -15.13472 -41.56690 1.000 87.14762 500 LEU G CA 1
ATOM 6468 C C . LEU G 1 72 ? 58.29477 -14.16035 -41.63600 1.000 85.02554 500 LEU G C 1
ATOM 6469 O O . LEU G 1 72 ? 59.24296 -14.27413 -40.85600 1.000 84.90667 500 LEU G O 1
ATOM 6474 N N . ALA G 1 73 ? 58.25228 -13.19539 -42.55494 1.000 85.22445 501 ALA G N 1
ATOM 6475 C CA . ALA G 1 73 ? 59.42217 -12.35310 -42.78476 1.000 93.20729 501 ALA G 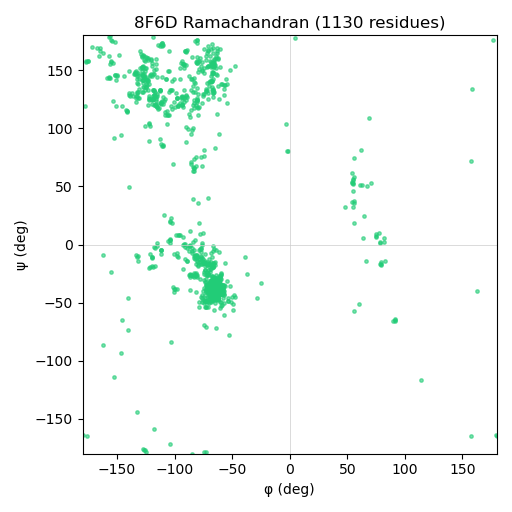CA 1
ATOM 6476 C C . ALA G 1 73 ? 59.60777 -11.30274 -41.69395 1.000 108.32701 501 ALA G C 1
ATOM 6477 O O . ALA G 1 73 ? 60.71985 -11.12529 -41.18477 1.000 106.56556 501 ALA G O 1
ATOM 6479 N N . PHE G 1 74 ? 58.54572 -10.60078 -41.31061 1.000 120.79997 502 PHE G N 1
ATOM 6480 C CA . PHE G 1 74 ? 58.65550 -9.58216 -40.27506 1.000 111.42715 502 PHE G CA 1
ATOM 6481 C C . PHE G 1 74 ? 58.34970 -10.11394 -38.88021 1.000 110.52649 502 PHE G C 1
ATOM 6482 O O . PHE G 1 74 ? 58.30447 -9.32772 -37.92907 1.000 105.26042 502 PHE G O 1
ATOM 6484 N N . VAL G 1 75 ? 58.14649 -11.41749 -38.72602 1.000 98.12344 503 VAL G N 1
ATOM 6485 C CA . VAL G 1 75 ? 57.75407 -11.94537 -37.42633 1.000 106.34219 503 VAL G CA 1
ATOM 6486 C C . VAL G 1 75 ? 58.99330 -12.13320 -36.56412 1.000 122.46102 503 VAL G C 1
ATOM 6487 O O . VAL G 1 75 ? 60.04038 -12.60110 -37.02874 1.000 130.46836 503 VAL G O 1
ATOM 6489 N N . ASP G 1 76 ? 58.86410 -11.77524 -35.29929 1.000 124.08637 504 ASP G N 1
ATOM 6490 C CA . ASP G 1 76 ? 59.80648 -11.91198 -34.20395 1.000 122.75768 504 ASP G CA 1
ATOM 6491 C C . ASP G 1 76 ? 59.36802 -13.04301 -33.28684 1.000 123.46420 504 ASP G C 1
ATOM 6492 O O . ASP G 1 76 ? 58.17044 -13.32104 -33.17453 1.000 121.51613 504 ASP G O 1
ATOM 6494 N N . PRO G 1 77 ? 60.29659 -13.73345 -32.63360 1.000 110.22009 505 PRO G N 1
ATOM 6495 C CA . PRO G 1 77 ? 59.89008 -14.86302 -31.78910 1.000 124.52532 505 PRO G CA 1
ATOM 6496 C C . PRO G 1 77 ? 59.16679 -14.43031 -30.51744 1.000 135.44454 505 PRO G C 1
ATOM 6497 O O . PRO G 1 77 ? 59.38508 -14.99155 -29.43675 1.000 105.92054 505 PRO G O 1
ATOM 6501 N N . ASP G 1 78 ? 58.30190 -13.41931 -30.64937 1.000 153.08085 506 ASP G N 1
ATOM 6502 C CA . ASP G 1 78 ? 57.49675 -12.92247 -29.54463 1.000 148.35086 506 ASP G CA 1
ATOM 6503 C C . ASP G 1 78 ? 56.25277 -13.79206 -29.44732 1.000 130.53071 506 ASP G C 1
ATOM 6504 O O . ASP G 1 78 ? 55.72701 -14.25549 -30.46401 1.000 121.76679 506 ASP G O 1
ATOM 6509 N N . ASP G 1 79 ? 55.82368 -14.05874 -28.21348 1.000 155.22501 507 ASP G N 1
ATOM 6510 C CA . ASP G 1 79 ? 54.69983 -14.94648 -27.93056 1.000 151.83541 507 ASP G CA 1
ATOM 6511 C C . ASP G 1 79 ? 55.02799 -16.38286 -28.33149 1.000 141.02010 507 ASP G C 1
ATOM 6512 O O . ASP G 1 79 ? 54.30710 -17.30662 -27.94212 1.000 152.53867 507 ASP G O 1
ATOM 6514 N N . CYS G 1 80 ? 56.09531 -16.58625 -29.10999 1.000 121.47268 508 CYS G N 1
ATOM 6515 C CA . CYS G 1 80 ? 56.49697 -17.91546 -29.56601 1.000 122.24622 508 CYS G CA 1
ATOM 6516 C C . CYS G 1 80 ? 55.31975 -18.59408 -30.26021 1.000 122.36746 508 CYS G C 1
ATOM 6517 O O . CYS G 1 80 ? 54.80694 -19.62463 -29.82141 1.000 113.46095 508 CYS G O 1
ATOM 6520 N N . THR G 1 81 ? 54.87760 -17.96407 -31.34323 1.000 115.93068 509 THR G N 1
ATOM 6521 C CA . THR G 1 81 ? 53.66946 -18.39130 -32.02792 1.000 122.02964 509 THR G CA 1
ATOM 6522 C C . THR G 1 81 ? 53.79741 -19.85511 -32.44326 1.000 105.19009 509 THR G C 1
ATOM 6523 O O . THR G 1 81 ? 54.79758 -20.23128 -33.06882 1.000 103.04249 509 THR G O 1
ATOM 6527 N N . PRO G 1 82 ? 52.82670 -20.70245 -32.11346 1.000 106.78964 510 PRO G N 1
ATOM 6528 C CA . PRO G 1 82 ? 52.88808 -22.08185 -32.58994 1.000 102.10154 510 PRO G CA 1
ATOM 6529 C C . PRO G 1 82 ? 52.61394 -22.15043 -34.07869 1.000 101.61730 510 PRO G C 1
ATOM 6530 O O . PRO G 1 82 ? 51.94687 -21.28775 -34.65367 1.000 106.82386 510 PRO G O 1
ATOM 6534 N N . LEU G 1 83 ? 53.16660 -23.18554 -34.70957 1.000 99.37673 511 LEU G N 1
ATOM 6535 C CA . LEU G 1 83 ? 52.96649 -23.34408 -36.14176 1.000 97.68119 511 LEU G CA 1
ATOM 6536 C C . LEU G 1 83 ? 51.50027 -23.60056 -36.45564 1.000 99.01681 511 LEU G C 1
ATOM 6537 O O . LEU G 1 83 ? 51.00899 -23.19511 -37.51805 1.000 107.49609 511 LEU G O 1
ATOM 6542 N N . LYS G 1 84 ? 50.78841 -24.26680 -35.54037 1.000 98.73830 512 LYS G N 1
ATOM 6543 C CA . LYS G 1 84 ? 49.39023 -24.60250 -35.78379 1.000 89.05626 512 LYS G CA 1
ATOM 6544 C C . LYS G 1 84 ? 48.55480 -23.34865 -35.98539 1.000 97.35800 512 LYS G C 1
ATOM 6545 O O . LYS G 1 84 ? 47.61530 -23.34401 -36.78538 1.000 109.02325 512 LYS G O 1
ATOM 6547 N N . THR G 1 85 ? 48.87668 -22.27580 -35.26243 1.000 106.26595 513 THR G N 1
ATOM 6548 C CA . THR G 1 85 ? 48.16709 -21.01813 -35.46444 1.000 110.65246 513 THR G CA 1
ATOM 6549 C C . THR G 1 85 ? 48.33838 -20.53883 -36.90041 1.000 105.44472 513 THR G C 1
ATOM 6550 O O . THR G 1 85 ? 47.35916 -20.23153 -37.59221 1.000 114.65588 513 THR G O 1
ATOM 6554 N N . ILE G 1 86 ? 49.58007 -20.52065 -37.38346 1.000 91.66075 514 ILE G N 1
ATOM 6555 C CA . ILE G 1 86 ? 49.85914 -19.96822 -38.70604 1.000 88.88545 514 ILE G CA 1
ATOM 6556 C C . ILE G 1 86 ? 49.16105 -20.81423 -39.77332 1.000 97.21514 514 ILE G C 1
ATOM 6557 O O . ILE G 1 86 ? 48.52720 -20.29829 -40.71089 1.000 101.29363 514 ILE G O 1
ATOM 6562 N N . THR G 1 87 ? 49.26820 -22.14181 -39.63059 1.000 98.29114 515 THR G N 1
ATOM 6563 C CA . THR G 1 87 ? 48.70360 -23.06395 -40.61164 1.000 89.45850 515 THR G CA 1
ATOM 6564 C C . THR G 1 87 ? 47.18173 -22.99414 -40.61565 1.000 107.72608 515 THR G C 1
ATOM 6565 O O . THR G 1 87 ? 46.55615 -22.94487 -41.68078 1.000 99.86054 515 THR G O 1
ATOM 6569 N N . LYS G 1 88 ? 46.56308 -23.00194 -39.43116 1.000 90.14494 516 LYS G N 1
ATOM 6570 C CA . LYS G 1 88 ? 45.10856 -22.96475 -39.36223 1.000 82.38926 516 LYS G CA 1
ATOM 6571 C C . LYS G 1 88 ? 44.55865 -21.64657 -39.87425 1.000 83.76719 516 LYS G C 1
ATOM 6572 O O . LYS G 1 88 ? 43.43595 -21.60702 -40.39153 1.000 124.94327 516 LYS G O 1
ATOM 6574 N N . PHE G 1 89 ? 45.31362 -20.55738 -39.72237 1.000 75.83746 517 PHE G N 1
ATOM 6575 C CA . PHE G 1 89 ? 44.84649 -19.28788 -40.26184 1.000 78.42232 517 PHE G CA 1
ATOM 6576 C C . PHE G 1 89 ? 44.91926 -19.29614 -41.78115 1.000 80.85673 517 PHE G C 1
ATOM 6577 O O . PHE G 1 89 ? 43.91679 -19.05307 -42.46245 1.000 85.47656 517 PHE G O 1
ATOM 6585 N N . TYR G 1 90 ? 46.09324 -19.60516 -42.32956 1.000 90.07105 518 TYR G N 1
ATOM 6586 C CA . TYR G 1 90 ? 46.29094 -19.44928 -43.76611 1.000 86.55852 518 TYR G CA 1
ATOM 6587 C C . TYR G 1 90 ? 45.56193 -20.52430 -44.56482 1.000 82.80066 518 TYR G C 1
ATOM 6588 O O . TYR G 1 90 ? 44.84534 -20.20911 -45.52393 1.000 83.88486 518 TYR G O 1
ATOM 6597 N N . ASN G 1 91 ? 45.70914 -21.79074 -44.17262 1.000 94.52932 519 ASN G N 1
ATOM 6598 C CA . ASN G 1 91 ? 45.02097 -22.90259 -44.82979 1.000 105.31144 519 ASN G CA 1
ATOM 6599 C C . ASN G 1 91 ? 45.30396 -22.87254 -46.32779 1.000 83.03433 519 ASN G C 1
ATOM 6600 O O . ASN G 1 91 ? 44.39811 -22.87885 -47.16598 1.000 87.34295 519 ASN G O 1
ATOM 6602 N N . HIS G 1 92 ? 46.58973 -22.82483 -46.65401 1.000 96.38787 520 HIS G N 1
ATOM 6603 C CA . HIS G 1 92 ? 47.00461 -22.73900 -48.03784 1.000 91.04010 520 HIS G CA 1
ATOM 6604 C C . HIS G 1 92 ? 46.65810 -24.03409 -48.76154 1.000 86.75276 520 HIS G C 1
ATOM 6605 O O . HIS G 1 92 ? 46.69026 -25.11336 -48.16484 1.000 105.90812 520 HIS G O 1
ATOM 6612 N N . PRO G 1 93 ? 46.31279 -23.96102 -50.04259 1.000 84.76912 521 PRO G N 1
ATOM 6613 C CA . PRO G 1 93 ? 46.04763 -25.19774 -50.77479 1.000 88.09060 521 PRO G CA 1
ATOM 6614 C C . PRO G 1 93 ? 47.33569 -25.99048 -50.91209 1.000 75.83402 521 PRO G C 1
ATOM 6615 O O . PRO G 1 93 ? 48.41906 -25.43017 -51.09680 1.000 74.88897 521 PRO G O 1
ATOM 6619 N N . LEU G 1 94 ? 47.20667 -27.30654 -50.81567 1.000 68.84784 522 LEU G N 1
ATOM 6620 C CA . LEU G 1 94 ? 48.33134 -28.22157 -50.92389 1.000 77.78748 522 LEU G CA 1
ATOM 6621 C C . LEU G 1 94 ? 48.12467 -29.09383 -52.15417 1.000 103.33460 522 LEU G C 1
ATOM 6622 O O . LEU G 1 94 ? 47.08322 -29.74318 -52.30396 1.000 107.92178 522 LEU G O 1
ATOM 6627 N N . HIS G 1 95 ? 49.12298 -29.09069 -53.02894 1.000 91.34868 523 HIS G N 1
ATOM 6628 C CA . HIS G 1 95 ? 49.04767 -29.70577 -54.34477 1.000 84.61150 523 HIS G CA 1
ATOM 6629 C C . HIS G 1 95 ? 49.59191 -31.12611 -54.28820 1.000 92.45152 523 HIS G C 1
ATOM 6630 O O . HIS G 1 95 ? 50.68983 -31.34989 -53.78370 1.000 106.84356 523 HIS G O 1
ATOM 6637 N N . PHE G 1 96 ? 48.80986 -32.08591 -54.77301 1.000 91.20880 524 PHE G N 1
ATOM 6638 C CA . PHE G 1 96 ? 49.23979 -33.47602 -54.86307 1.000 90.40735 524 PHE G CA 1
ATOM 6639 C C . PHE G 1 96 ? 49.20100 -33.93513 -56.30960 1.000 94.91365 524 PHE G C 1
ATOM 6640 O O . PHE G 1 96 ? 48.16340 -33.82709 -56.97166 1.000 104.60836 524 PHE G O 1
ATOM 6648 N N . VAL G 1 97 ? 50.33099 -34.45156 -56.79458 1.000 109.13983 525 VAL G N 1
ATOM 6649 C CA . VAL G 1 97 ? 50.43322 -34.95886 -58.15591 1.000 104.22252 525 VAL G CA 1
ATOM 6650 C C . VAL G 1 97 ? 51.14334 -36.30345 -58.15045 1.000 127.87406 525 VAL G C 1
ATOM 6651 O O . VAL G 1 97 ? 52.02260 -36.56198 -57.32317 1.000 127.34305 525 VAL G O 1
ATOM 6655 N N . PHE G 1 98 ? 50.73765 -37.17152 -59.07314 1.000 131.14609 526 PHE G N 1
ATOM 6656 C CA . PHE G 1 98 ? 51.34554 -38.48658 -59.17463 1.000 128.57463 526 PHE G CA 1
ATOM 6657 C C . PHE G 1 98 ? 52.67029 -38.40527 -59.92596 1.000 108.35454 526 PHE G C 1
ATOM 6658 O O . PHE G 1 98 ? 52.95840 -37.43830 -60.63659 1.000 105.45032 526 PHE G O 1
ATOM 6666 N N . ASN G 1 99 ? 53.48775 -39.44433 -59.74478 1.000 109.44949 527 ASN G N 1
ATOM 6667 C CA . ASN G 1 99 ? 54.81067 -39.47233 -60.35897 1.000 124.95726 527 ASN G CA 1
ATOM 6668 C C . ASN G 1 99 ? 54.72781 -39.50656 -61.88044 1.000 140.98460 527 ASN G C 1
ATOM 6669 O O . ASN G 1 99 ? 55.62800 -39.00174 -62.56195 1.000 161.29542 527 ASN G O 1
ATOM 6674 N N . ASP G 1 100 ? 53.66263 -40.09214 -62.43206 1.000 136.01193 528 ASP G N 1
ATOM 6675 C CA . ASP G 1 100 ? 53.55965 -40.24219 -63.87785 1.000 131.76915 528 ASP G CA 1
ATOM 6676 C C . ASP G 1 100 ? 53.15699 -38.95890 -64.59448 1.000 137.86264 528 ASP G C 1
ATOM 6677 O O . ASP G 1 100 ? 53.28711 -38.89089 -65.82155 1.000 156.82763 528 ASP G O 1
ATOM 6679 N N . THR G 1 101 ? 52.66073 -37.95303 -63.87540 1.000 143.26369 529 THR G N 1
ATOM 6680 C CA . THR G 1 101 ? 52.31148 -36.69128 -64.51735 1.000 141.79801 529 THR G CA 1
ATOM 6681 C C . THR G 1 101 ? 53.55377 -36.05430 -65.12996 1.000 130.19918 529 THR G C 1
ATOM 6682 O O . THR G 1 101 ? 54.62218 -36.01867 -64.51171 1.000 116.50159 529 THR G O 1
ATOM 6686 N N . LYS G 1 102 ? 53.40622 -35.54352 -66.34956 1.000 142.61093 530 LYS G N 1
ATOM 6687 C CA . LYS G 1 102 ? 54.53111 -35.02698 -67.11263 1.000 124.36381 530 LYS G CA 1
ATOM 6688 C C . LYS G 1 102 ? 54.72721 -33.53720 -66.84870 1.000 113.56549 530 LYS G C 1
ATOM 6689 O O . LYS G 1 102 ? 53.87476 -32.86099 -66.26738 1.000 129.45330 530 LYS G O 1
ATOM 6691 N N . LEU G 1 103 ? 55.88573 -33.03129 -67.28114 1.000 107.06970 531 LEU G N 1
ATOM 6692 C CA . LEU G 1 103 ? 56.22649 -31.63453 -67.03067 1.000 112.40702 531 LEU G CA 1
ATOM 6693 C C . LEU G 1 103 ? 55.19384 -30.68894 -67.63112 1.000 113.47272 531 LEU G C 1
ATOM 6694 O O . LEU G 1 103 ? 54.80134 -29.70760 -66.99312 1.000 128.03319 531 LEU G O 1
ATOM 6696 N N . ASP G 1 104 ? 54.73322 -30.97269 -68.85100 1.000 115.81817 532 ASP G N 1
ATOM 6697 C CA . ASP G 1 104 ? 53.79597 -30.07243 -69.51784 1.000 120.11265 532 ASP G CA 1
ATOM 6698 C C . ASP G 1 104 ? 52.48319 -29.96596 -68.74745 1.000 114.92717 532 ASP G C 1
ATOM 6699 O O . ASP G 1 104 ? 51.94599 -28.86799 -68.56553 1.000 121.67143 532 ASP G O 1
ATOM 6701 N N . ALA G 1 105 ? 51.94190 -31.10148 -68.29876 1.000 117.21713 533 ALA G N 1
ATOM 6702 C CA . ALA G 1 105 ? 50.69264 -31.08404 -67.53863 1.000 125.70357 533 ALA G CA 1
ATOM 6703 C C . ALA G 1 105 ? 50.88340 -30.43268 -66.17056 1.000 117.30845 533 ALA G C 1
ATOM 6704 O O . ALA G 1 105 ? 50.04933 -29.63256 -65.72746 1.000 123.46384 533 ALA G O 1
ATOM 6706 N N . MET G 1 106 ? 51.96778 -30.78691 -65.47470 1.000 116.03731 534 MET G N 1
ATOM 6707 C CA . MET G 1 106 ? 52.28777 -30.15368 -64.19604 1.000 112.56295 534 MET G CA 1
ATOM 6708 C C . MET G 1 106 ? 52.45254 -28.64941 -64.35170 1.000 106.16658 534 MET G C 1
ATOM 6709 O O . MET G 1 106 ? 52.01094 -27.85939 -63.50340 1.000 114.61163 534 MET G O 1
ATOM 6714 N N . LEU G 1 107 ? 53.10984 -28.24259 -65.43005 1.000 105.54194 535 LEU G N 1
ATOM 6715 C CA . LEU G 1 107 ? 53.34656 -26.83313 -65.69192 1.000 104.78713 535 LEU G CA 1
ATOM 6716 C C . LEU G 1 107 ? 52.03926 -26.11146 -66.01199 1.000 95.71524 535 LEU G C 1
ATOM 6717 O O . LEU G 1 107 ? 51.82101 -24.97789 -65.56206 1.000 87.56330 535 LEU G O 1
ATOM 6722 N N . GLU G 1 108 ? 51.13535 -26.77338 -66.73928 1.000 102.42402 536 GLU G N 1
ATOM 6723 C CA . GLU G 1 108 ? 49.80949 -26.20486 -66.96414 1.000 106.20420 536 GLU G CA 1
ATOM 6724 C C . GLU G 1 108 ? 49.05929 -26.04469 -65.64758 1.000 109.54870 536 GLU G C 1
ATOM 6725 O O . GLU G 1 108 ? 48.30139 -25.08359 -65.46453 1.000 100.67653 536 GLU G O 1
ATOM 6727 N N . GLU G 1 109 ? 49.24319 -26.99305 -64.72516 1.000 101.61181 537 GLU G N 1
ATOM 6728 C CA . GLU G 1 109 ? 48.61925 -26.86888 -63.41179 1.000 92.58624 537 GLU G CA 1
ATOM 6729 C C . GLU G 1 109 ? 49.20491 -25.70088 -62.62499 1.000 89.46610 537 GLU G C 1
ATOM 6730 O O . GLU G 1 109 ? 48.49826 -25.07603 -61.82672 1.000 103.43065 537 GLU G O 1
ATOM 6732 N N . PHE G 1 110 ? 50.48961 -25.40003 -62.82833 1.000 89.97692 538 PHE G N 1
ATOM 6733 C CA . PHE G 1 110 ? 51.10683 -24.26059 -62.15156 1.000 78.14820 538 PHE G CA 1
ATOM 6734 C C . PHE G 1 110 ? 50.79289 -22.91785 -62.79963 1.000 76.66991 538 PHE G C 1
ATOM 6735 O O . PHE G 1 110 ? 50.98451 -21.88085 -62.15453 1.000 80.78614 538 PHE G O 1
ATOM 6743 N N . LYS G 1 111 ? 50.33140 -22.90629 -64.05140 1.000 92.90743 539 LYS G N 1
ATOM 6744 C CA . LYS G 1 111 ? 50.22798 -21.64459 -64.78382 1.000 88.63633 539 LYS G CA 1
ATOM 6745 C C . LYS G 1 111 ? 49.29167 -20.65230 -64.09858 1.000 79.35353 539 LYS G C 1
ATOM 6746 O O . LYS G 1 111 ? 49.54875 -19.44206 -64.10808 1.000 78.44508 539 LYS G O 1
ATOM 6748 N N . LYS G 1 112 ? 48.19773 -21.13977 -63.50592 1.000 80.90352 540 LYS G N 1
ATOM 6749 C CA . LYS G 1 112 ? 47.21362 -20.24179 -62.90745 1.000 88.95333 540 LYS G CA 1
ATOM 6750 C C . LYS G 1 112 ? 47.76327 -19.47086 -61.71391 1.000 81.52554 540 LYS G C 1
ATOM 6751 O O . LYS G 1 112 ? 47.17318 -18.45871 -61.31938 1.000 91.93385 540 LYS G O 1
ATOM 6753 N N . GLY G 1 113 ? 48.87182 -19.91716 -61.13164 1.000 83.55161 541 GLY G N 1
ATOM 6754 C CA . GLY G 1 113 ? 49.43015 -19.24045 -59.98161 1.000 84.19674 541 GLY G CA 1
ATOM 6755 C C . GLY G 1 113 ? 48.70261 -19.45723 -58.67760 1.000 82.39674 541 GLY G C 1
ATOM 6756 O O . GLY G 1 113 ? 49.02546 -18.78535 -57.69265 1.000 70.00497 541 GLY G O 1
ATOM 6757 N N . LYS G 1 114 ? 47.73672 -20.37211 -58.62947 1.000 87.85456 542 LYS G N 1
ATOM 6758 C CA . LYS G 1 114 ? 47.04791 -20.65304 -57.37854 1.000 98.27659 542 LYS G CA 1
ATOM 6759 C C . LYS G 1 114 ? 47.88630 -21.50266 -56.43177 1.000 88.23399 542 LYS G C 1
ATOM 6760 O O . LYS G 1 114 ? 47.52627 -21.63265 -55.25653 1.000 73.31488 542 LYS G O 1
ATOM 6762 N N . SER G 1 115 ? 48.98562 -22.07681 -56.91659 1.000 69.10851 543 SER G N 1
ATOM 6763 C CA . SER G 1 115 ? 49.89948 -22.86267 -56.09942 1.000 67.39261 543 SER G CA 1
ATOM 6764 C C . SER G 1 115 ? 51.26908 -22.82301 -56.76283 1.000 95.08452 543 SER G C 1
ATOM 6765 O O . SER G 1 115 ? 51.38609 -22.57571 -57.96584 1.000 76.81644 543 SER G O 1
ATOM 6768 N N . HIS G 1 116 ? 52.30874 -23.06415 -55.96008 1.000 100.97524 544 HIS G N 1
ATOM 6769 C CA . HIS G 1 116 ? 53.68013 -23.04445 -56.45210 1.000 71.56944 544 HIS G CA 1
ATOM 6770 C C . HIS G 1 116 ? 54.50811 -24.25245 -56.03071 1.000 70.41105 544 HIS G C 1
ATOM 6771 O O . HIS G 1 116 ? 55.61702 -24.42389 -56.54977 1.000 79.88595 544 HIS G O 1
ATOM 6778 N N . LEU G 1 117 ? 54.01590 -25.08583 -55.11529 1.000 68.55030 545 LEU G N 1
ATOM 6779 C CA . LEU G 1 117 ? 54.72123 -26.27554 -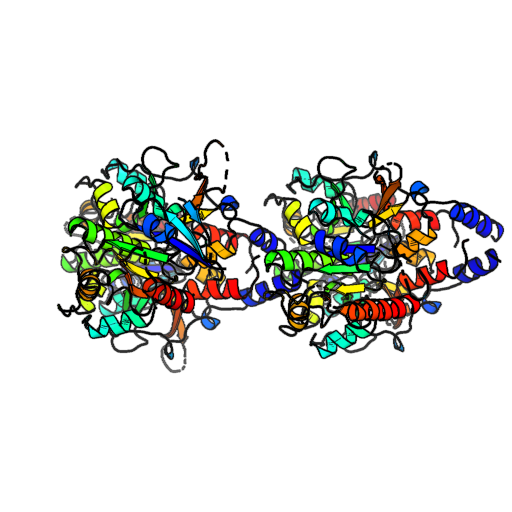54.65597 1.000 80.60149 545 LEU G CA 1
ATOM 6780 C C . LEU G 1 117 ? 53.75471 -27.44680 -54.68736 1.000 76.50710 545 LEU G C 1
ATOM 6781 O O . LEU G 1 117 ? 52.63699 -27.34479 -54.17198 1.000 83.26708 545 LEU G O 1
ATOM 6783 N N . ALA G 1 118 ? 54.18347 -28.55767 -55.27787 1.000 77.28450 546 ALA G N 1
ATOM 6784 C CA . ALA G 1 118 ? 53.37972 -29.76481 -55.31809 1.000 85.30783 546 ALA G CA 1
ATOM 6785 C C . ALA G 1 118 ? 54.13713 -30.89441 -54.63812 1.000 93.68939 546 ALA G C 1
ATOM 6786 O O . ALA G 1 118 ? 55.35672 -30.83950 -54.47006 1.000 93.52177 546 ALA G O 1
ATOM 6788 N N . ILE G 1 119 ? 53.38976 -31.90608 -54.21329 1.000 90.07074 547 ILE G N 1
ATOM 6789 C CA . ILE G 1 119 ? 53.93102 -33.09691 -53.57446 1.000 101.39685 547 ILE G CA 1
ATOM 6790 C C . ILE G 1 119 ? 53.73834 -34.26934 -54.52805 1.000 113.60915 547 ILE G C 1
ATOM 6791 O O . ILE G 1 119 ? 52.60989 -34.55800 -54.95209 1.000 103.41439 547 ILE G O 1
ATOM 6796 N N . VAL G 1 120 ? 54.83759 -34.93834 -54.86797 1.000 119.26218 548 VAL G N 1
ATOM 6797 C CA . VAL G 1 120 ? 54.79077 -36.10984 -55.73303 1.000 114.11409 548 VAL G CA 1
ATOM 6798 C C . VAL G 1 120 ? 54.44988 -37.31010 -54.86157 1.000 111.98865 548 VAL G C 1
ATOM 6799 O O . VAL G 1 120 ? 55.21626 -37.67400 -53.95814 1.000 101.42198 548 VAL G O 1
ATOM 6803 N N . GLN G 1 121 ? 53.30663 -37.92749 -55.14055 1.000 113.63047 549 GLN G N 1
ATOM 6804 C CA . GLN G 1 121 ? 52.86523 -39.13678 -54.46806 1.000 114.76351 549 GLN G CA 1
ATOM 6805 C C . GLN G 1 121 ? 52.73398 -40.25583 -55.49161 1.000 113.37157 549 GLN G C 1
ATOM 6806 O O . GLN G 1 121 ? 52.41301 -40.00915 -56.65861 1.000 111.67222 549 GLN G O 1
ATOM 6809 N N . ARG G 1 122 ? 53.01633 -41.48119 -55.05916 1.000 124.24702 550 ARG G N 1
ATOM 6810 C CA . ARG G 1 122 ? 52.97882 -42.65150 -55.92445 1.000 130.57785 550 ARG G CA 1
ATOM 6811 C C . ARG G 1 122 ? 51.99766 -43.68197 -55.38365 1.000 124.51129 550 ARG G C 1
ATOM 6812 O O . ARG G 1 122 ? 51.82963 -43.81071 -54.16796 1.000 123.78467 550 ARG G O 1
ATOM 6814 N N . VAL G 1 123 ? 51.32710 -44.39140 -56.28581 1.000 130.79155 551 VAL G N 1
ATOM 6815 C CA . VAL G 1 123 ? 50.46426 -45.49613 -55.88350 1.000 138.87812 551 VAL G CA 1
ATOM 6816 C C . VAL G 1 123 ? 51.31170 -46.76698 -55.84192 1.000 138.52400 551 VAL G C 1
ATOM 6817 O O . VAL G 1 123 ? 51.10383 -47.65103 -55.01048 1.000 142.71060 551 VAL G O 1
ATOM 6821 N N . PHE G 1 132 ? 47.36589 -45.90851 -48.34895 1.000 132.07657 560 PHE G N 1
ATOM 6822 C CA . PHE G 1 132 ? 47.37266 -46.43911 -49.70863 1.000 129.97517 560 PHE G CA 1
ATOM 6823 C C . PHE G 1 132 ? 48.00759 -45.44765 -50.68868 1.000 131.93108 560 PHE G C 1
ATOM 6824 O O . PHE G 1 132 ? 48.49842 -45.83862 -51.75235 1.000 131.03192 560 PHE G O 1
ATOM 6832 N N . TYR G 1 133 ? 47.97038 -44.16252 -50.34397 1.000 131.26871 561 TYR G N 1
ATOM 6833 C CA . TYR G 1 133 ? 48.71920 -43.14288 -51.06731 1.000 130.76228 561 TYR G CA 1
ATOM 6834 C C . TYR G 1 133 ? 50.14700 -43.15702 -50.53493 1.000 137.14981 561 TYR G C 1
ATOM 6835 O O . TYR G 1 133 ? 50.35458 -43.16098 -49.31735 1.000 139.28456 561 TYR G O 1
ATOM 6844 N N . GLU G 1 134 ? 51.13052 -43.19029 -51.42474 1.000 126.09698 562 GLU G N 1
ATOM 6845 C CA . GLU G 1 134 ? 52.52356 -43.21766 -50.99657 1.000 141.63185 562 GLU G CA 1
ATOM 6846 C C . GLU G 1 134 ? 53.19921 -41.94323 -51.47294 1.000 136.14082 562 GLU G C 1
ATOM 6847 O O . GLU G 1 134 ? 53.22121 -41.65825 -52.67425 1.000 122.68210 562 GLU G O 1
ATOM 6849 N N . VAL G 1 135 ? 53.76721 -41.19891 -50.53203 1.000 126.81873 563 VAL G N 1
ATOM 6850 C CA . VAL G 1 135 ? 54.46440 -39.95622 -50.83963 1.000 117.64532 563 VAL G CA 1
ATOM 6851 C C . VAL G 1 135 ? 55.89185 -40.27805 -51.26367 1.000 122.31974 563 VAL G C 1
ATOM 6852 O O . VAL G 1 135 ? 56.64339 -40.92398 -50.52551 1.000 129.32875 563 VAL G O 1
ATOM 6856 N N . LEU G 1 136 ? 56.27491 -39.81442 -52.44884 1.000 125.68946 564 LEU G N 1
ATOM 6857 C CA . LEU G 1 136 ? 57.62425 -40.03377 -52.94787 1.000 131.75986 564 LEU G CA 1
ATOM 6858 C C . LEU G 1 136 ? 58.52563 -38.83785 -52.69765 1.000 106.26528 564 LEU G C 1
ATOM 6859 O O . LEU G 1 136 ? 59.70471 -39.01231 -52.37522 1.000 98.72433 564 LEU G O 1
ATOM 6861 N N . GLY G 1 137 ? 57.99911 -37.62836 -52.83961 1.000 104.89273 565 GLY G N 1
ATOM 6862 C CA . GLY G 1 137 ? 58.82946 -36.45256 -52.66005 1.000 97.38716 565 GLY G CA 1
ATOM 6863 C C . GLY G 1 137 ? 58.02021 -35.19568 -52.87400 1.000 105.59032 565 GLY G C 1
ATOM 6864 O O . GLY G 1 137 ? 56.79179 -35.22025 -52.84116 1.000 117.94899 565 GLY G O 1
ATOM 6865 N N . ILE G 1 138 ? 58.71992 -34.07525 -53.04465 1.000 102.68918 566 ILE G N 1
ATOM 6866 C CA . ILE G 1 138 ? 58.06252 -32.82398 -53.39975 1.000 104.83293 566 ILE G CA 1
ATOM 6867 C C . ILE G 1 138 ? 58.78255 -32.21956 -54.59764 1.000 106.17334 566 ILE G C 1
ATOM 6868 O O . ILE G 1 138 ? 59.98146 -32.43549 -54.80375 1.000 109.65978 566 ILE G O 1
ATOM 6873 N N . VAL G 1 139 ? 58.03450 -31.45402 -55.39037 1.000 90.67525 567 VAL G N 1
ATOM 6874 C CA . VAL G 1 139 ? 58.54159 -30.78453 -56.57952 1.000 93.96933 567 VAL G CA 1
ATOM 6875 C C . VAL G 1 139 ? 58.04839 -29.34527 -56.54171 1.000 109.29844 567 VAL G C 1
ATOM 6876 O O . VAL G 1 139 ? 56.98848 -29.04466 -55.98032 1.000 99.83726 567 VAL G O 1
ATOM 6880 N N . THR G 1 140 ? 58.84556 -28.44070 -57.10274 1.000 110.01204 568 THR G N 1
ATOM 6881 C CA . THR G 1 140 ? 58.50254 -27.02910 -57.09758 1.000 86.30852 568 THR G CA 1
ATOM 6882 C C . THR G 1 140 ? 58.51315 -26.49744 -58.52372 1.000 83.63451 568 THR G C 1
ATOM 6883 O O . THR G 1 140 ? 59.08393 -27.10257 -59.43532 1.000 87.79938 568 THR G O 1
ATOM 6887 N N . LEU G 1 141 ? 57.84476 -25.35554 -58.70205 1.000 71.17760 569 LEU G N 1
ATOM 6888 C CA . LEU G 1 141 ? 57.90012 -24.63941 -59.97044 1.000 68.22351 569 LEU G CA 1
ATOM 6889 C C . LEU G 1 141 ? 59.33851 -24.27646 -60.31335 1.000 79.20699 569 LEU G C 1
ATOM 6890 O O . LEU G 1 141 ? 59.73611 -24.31393 -61.48869 1.000 88.13275 569 LEU G O 1
ATOM 6895 N N . GLU G 1 142 ? 60.13834 -23.97334 -59.28791 1.000 95.62458 570 GLU G N 1
ATOM 6896 C CA . GLU G 1 142 ? 61.53832 -23.62681 -59.49414 1.000 78.81737 570 GLU G CA 1
ATOM 6897 C C . GLU G 1 142 ? 62.30493 -24.74608 -60.18407 1.000 88.43867 570 GLU G C 1
ATOM 6898 O O . GLU G 1 142 ? 63.11686 -24.48497 -61.07488 1.000 97.49386 570 GLU G O 1
ATOM 6900 N N . ASP G 1 143 ? 62.06040 -25.99908 -59.78913 1.000 104.61039 571 ASP G N 1
ATOM 6901 C CA . ASP G 1 143 ? 62.77415 -27.12890 -60.38601 1.000 102.18085 571 ASP G CA 1
ATOM 6902 C C . ASP G 1 143 ? 62.36049 -27.36673 -61.83576 1.000 107.26767 571 ASP G C 1
ATOM 6903 O O . ASP G 1 143 ? 63.21228 -27.63945 -62.69183 1.000 125.41195 571 ASP G O 1
ATOM 6908 N N . VAL G 1 144 ? 61.05971 -27.29978 -62.12895 1.000 95.58634 572 VAL G N 1
ATOM 6909 C CA . VAL G 1 144 ? 60.60288 -27.52587 -63.49851 1.000 91.16646 572 VAL G CA 1
ATOM 6910 C C . VAL G 1 144 ? 61.17855 -26.45710 -64.41983 1.000 92.46690 572 VAL G C 1
ATOM 6911 O O . VAL G 1 144 ? 61.64693 -26.74572 -65.53562 1.000 124.60775 572 VAL G O 1
ATOM 6915 N N . ILE G 1 145 ? 61.19612 -25.20731 -63.94541 1.000 90.31606 573 ILE G N 1
ATOM 6916 C CA . ILE G 1 145 ? 61.74540 -24.12068 -64.75107 1.000 93.34758 573 ILE G CA 1
ATOM 6917 C C . ILE G 1 145 ? 63.26185 -24.21603 -64.84419 1.000 101.11053 573 ILE G C 1
ATOM 6918 O O . ILE G 1 145 ? 63.85374 -23.86639 -65.86866 1.000 97.81340 573 ILE G O 1
ATOM 6923 N N . GLU G 1 146 ? 63.92451 -24.65786 -63.77734 1.000 119.63993 574 GLU G N 1
ATOM 6924 C CA . GLU G 1 146 ? 65.36710 -24.84050 -63.85797 1.000 124.13558 574 GLU G CA 1
ATOM 6925 C C . GLU G 1 146 ? 65.71156 -25.89343 -64.89794 1.000 126.83456 574 GLU G C 1
ATOM 6926 O O . GLU G 1 146 ? 66.71069 -25.76988 -65.61451 1.000 143.45392 574 GLU G O 1
ATOM 6928 N N . GLU G 1 147 ? 64.89717 -26.94488 -64.98722 1.000 104.86898 575 GLU G N 1
ATOM 6929 C CA . GLU G 1 147 ? 65.11768 -27.94884 -66.02038 1.000 106.64516 575 GLU G CA 1
ATOM 6930 C C . GLU G 1 147 ? 64.88695 -27.38414 -67.41966 1.000 107.39820 575 GLU G C 1
ATOM 6931 O O . GLU G 1 147 ? 65.67832 -27.65014 -68.33263 1.000 119.17783 575 GLU G O 1
ATOM 6937 N N . ILE G 1 148 ? 63.81080 -26.61378 -67.62138 1.000 113.27574 576 ILE G N 1
ATOM 6938 C CA . ILE G 1 148 ? 63.58208 -26.10455 -68.97661 1.000 119.41489 576 ILE G CA 1
ATOM 6939 C C . ILE G 1 148 ? 64.66964 -25.10614 -69.36319 1.000 113.10920 576 ILE G C 1
ATOM 6940 O O . ILE G 1 148 ? 65.05147 -25.02506 -70.53561 1.000 109.29500 576 ILE G O 1
ATOM 6945 N N . ILE G 1 149 ? 65.16642 -24.31071 -68.41050 1.000 130.27556 577 ILE G N 1
ATOM 6946 C CA . ILE G 1 149 ? 66.23648 -23.37358 -68.74567 1.000 122.83485 577 ILE G CA 1
ATOM 6947 C C . ILE G 1 149 ? 67.55963 -24.10671 -68.95905 1.000 109.32692 5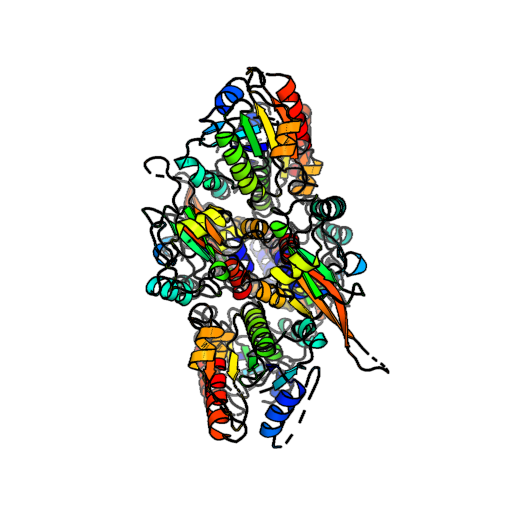77 ILE G C 1
ATOM 6948 O O . ILE G 1 149 ? 68.36091 -23.70772 -69.81420 1.000 103.08954 577 ILE G O 1
ATOM 6953 N N . LYS G 1 150 ? 67.81445 -25.18551 -68.20832 1.000 120.47601 578 LYS G N 1
ATOM 6954 C CA . LYS G 1 150 ? 69.05854 -25.92891 -68.39546 1.000 126.96542 578 LYS G CA 1
ATOM 6955 C C . LYS G 1 150 ? 69.08069 -26.61201 -69.75586 1.000 121.86563 578 LYS G C 1
ATOM 6956 O O . LYS G 1 150 ? 70.13778 -26.73086 -70.38468 1.000 136.04899 578 LYS G O 1
ATOM 6958 N N . SER G 1 151 ? 67.92534 -27.06649 -70.22397 1.000 102.16768 579 SER G N 1
ATOM 6959 C CA . SER G 1 151 ? 67.79626 -27.57033 -71.58347 1.000 100.49117 579 SER G CA 1
ATOM 6960 C C . SER G 1 151 ? 67.68286 -26.36727 -72.51263 1.000 103.97876 579 SER G C 1
ATOM 6961 O O . SER G 1 151 ? 66.66382 -25.67085 -72.50497 1.000 113.48024 579 SER G O 1
ATOM 6963 N N . GLU G 1 152 ? 68.70843 -26.14708 -73.33190 1.000 99.84712 580 GLU G N 1
ATOM 6964 C CA . GLU G 1 152 ? 68.80722 -24.93355 -74.13842 1.000 99.18798 580 GLU G CA 1
ATOM 6965 C C . GLU G 1 152 ? 67.58084 -24.66523 -75.01024 1.000 106.43060 580 GLU G C 1
ATOM 6966 O O . GLU G 1 152 ? 67.00040 -25.57653 -75.61057 1.000 130.69157 580 GLU G O 1
ATOM 6969 N N . ILE G 1 153 ? 67.19035 -23.38477 -75.04992 1.000 112.08562 581 ILE G N 1
ATOM 6970 C CA . ILE G 1 153 ? 66.19097 -22.81897 -75.95480 1.000 123.65761 581 ILE G CA 1
ATOM 6971 C C . ILE G 1 153 ? 66.71035 -21.45008 -76.39903 1.000 140.03617 581 ILE G C 1
ATOM 6972 O O . ILE G 1 153 ? 65.99683 -20.44061 -76.33961 1.000 153.13024 581 ILE G O 1
ATOM 6977 N N . LEU G 1 154 ? 67.96665 -21.42087 -76.85120 1.000 128.70744 582 LEU G N 1
ATOM 6978 C CA . LEU G 1 154 ? 68.66668 -20.20033 -77.27223 1.000 117.46246 582 LEU G CA 1
ATOM 6979 C C . LEU G 1 154 ? 68.73449 -19.18597 -76.13852 1.000 104.95152 582 LEU G C 1
ATOM 6980 O O . LEU G 1 154 ? 68.88133 -19.55830 -74.97522 1.000 118.13931 582 LEU G O 1
ATOM 6982 N N . TYR H 2 3 ? 32.46445 -38.10124 -68.04798 1.000 127.73201 33 TYR H N 1
ATOM 6983 C CA . TYR H 2 3 ? 33.36067 -37.22577 -67.30414 1.000 117.19432 33 TYR H CA 1
ATOM 6984 C C . TYR H 2 3 ? 33.73349 -37.78610 -65.93076 1.000 122.14410 33 TYR H C 1
ATOM 6985 O O . TYR H 2 3 ? 32.95115 -38.50102 -65.30104 1.000 115.64520 33 TYR H O 1
ATOM 6987 N N . ASP H 2 4 ? 34.93560 -37.43383 -65.47700 1.000 136.15856 34 ASP H N 1
ATOM 6988 C CA . ASP H 2 4 ? 35.43342 -37.80203 -64.15601 1.000 126.60369 34 ASP H CA 1
ATOM 6989 C C . ASP H 2 4 ? 35.03983 -36.71938 -63.15721 1.000 123.98080 34 ASP H C 1
ATOM 6990 O O . ASP H 2 4 ? 35.37554 -35.54489 -63.34626 1.000 116.29551 34 ASP H O 1
ATOM 6992 N N . LEU H 2 5 ? 34.34482 -37.11209 -62.09146 1.000 144.31194 35 LEU H N 1
ATOM 6993 C CA . LEU H 2 5 ? 33.83072 -36.16787 -61.11148 1.000 137.38435 35 LEU H CA 1
ATOM 6994 C C . LEU H 2 5 ? 34.31022 -36.55508 -59.71751 1.000 126.43579 35 LEU H C 1
ATOM 6995 O O . LEU H 2 5 ? 34.69190 -37.70011 -59.46431 1.000 131.97755 35 LEU H O 1
ATOM 7000 N N . VAL H 2 6 ? 34.31642 -35.56930 -58.81973 1.000 127.32272 36 VAL H N 1
ATOM 7001 C CA . VAL H 2 6 ? 34.65204 -35.76577 -57.41379 1.000 133.52459 36 VAL H CA 1
ATOM 7002 C C . VAL H 2 6 ? 33.56957 -35.09982 -56.57000 1.000 119.27946 36 VAL H C 1
ATOM 7003 O O . VAL H 2 6 ? 33.04422 -34.04332 -56.93900 1.000 113.28301 36 VAL H O 1
ATOM 7007 N N . CYS H 2 7 ? 33.21778 -35.73146 -55.45146 1.000 121.59660 37 CYS H N 1
ATOM 7008 C CA . CYS H 2 7 ? 32.18185 -35.24392 -54.54740 1.000 127.21930 37 CYS H CA 1
ATOM 7009 C C . CYS H 2 7 ? 32.76698 -35.04980 -53.15424 1.000 135.95259 37 CYS H C 1
ATOM 7010 O O . CYS H 2 7 ? 33.35882 -35.97988 -52.59554 1.000 127.52146 37 CYS H O 1
ATOM 7012 N N . ILE H 2 8 ? 32.60136 -33.84852 -52.59427 1.000 138.29681 38 ILE H N 1
ATOM 7013 C CA . ILE H 2 8 ? 33.09854 -33.51914 -51.26209 1.000 146.48021 38 ILE H CA 1
ATOM 7014 C C . ILE H 2 8 ? 31.92698 -33.04321 -50.40662 1.000 140.81579 38 ILE H C 1
ATOM 7015 O O . ILE H 2 8 ? 31.00413 -32.39029 -50.90732 1.000 128.97342 38 ILE H O 1
ATOM 7020 N N . GLY H 2 9 ? 31.92984 -33.44510 -49.13520 1.000 137.06196 39 GLY H N 1
ATOM 7021 C CA . GLY H 2 9 ? 30.87870 -33.09148 -48.19175 1.000 145.87384 39 GLY H CA 1
ATOM 7022 C C . GLY H 2 9 ? 31.30349 -33.42817 -46.77864 1.000 160.95295 39 GLY H C 1
ATOM 7023 O O . GLY H 2 9 ? 32.29174 -34.13125 -46.55559 1.000 171.91537 39 GLY H O 1
ATOM 7024 N N . LEU H 2 10 ? 30.52312 -32.94382 -45.81745 1.000 159.72698 40 LEU H N 1
ATOM 7025 C CA . LEU H 2 10 ? 30.83841 -33.17166 -44.41020 1.000 167.70573 40 LEU H CA 1
ATOM 7026 C C . LEU H 2 10 ? 30.55129 -34.62590 -44.04920 1.000 170.39960 40 LEU H C 1
ATOM 7027 O O . LEU H 2 10 ? 30.17135 -35.43680 -44.89947 1.000 182.14883 40 LEU H O 1
ATOM 7029 N N . THR H 2 11 ? 30.76488 -34.97002 -42.76903 1.000 166.64423 41 THR H N 1
ATOM 7030 C CA . THR H 2 11 ? 30.49950 -36.29355 -42.20318 1.000 167.44669 41 THR H CA 1
ATOM 7031 C C . THR H 2 11 ? 29.43140 -37.05019 -42.98552 1.000 171.94142 41 THR H C 1
ATOM 7032 O O . THR H 2 11 ? 29.51011 -38.27565 -43.13896 1.000 167.84012 41 THR H O 1
ATOM 7036 N N . GLY H 2 12 ? 28.46000 -36.30207 -43.52636 1.000 175.27213 42 GLY H N 1
ATOM 7037 C CA . GLY H 2 12 ? 27.36221 -36.89203 -44.26048 1.000 174.08530 42 GLY H CA 1
ATOM 7038 C C . GLY H 2 12 ? 27.82360 -37.63314 -45.47938 1.000 175.06044 42 GLY H C 1
ATOM 7039 O O . GLY H 2 12 ? 27.27935 -38.70231 -45.78136 1.000 182.28396 42 GLY H O 1
ATOM 7040 N N . SER H 2 13 ? 28.79442 -37.05927 -46.19999 1.000 170.59018 43 SER H N 1
ATOM 7041 C CA . SER H 2 13 ? 29.49031 -37.74726 -47.27906 1.000 164.21198 43 SER H CA 1
ATOM 7042 C C . SER H 2 13 ? 29.53639 -39.24391 -47.05029 1.000 169.86087 43 SER H C 1
ATOM 7043 O O . SER H 2 13 ? 29.26511 -40.03270 -47.96334 1.000 173.20068 43 SER H O 1
ATOM 7045 N N . GLY H 2 14 ? 29.87558 -39.64656 -45.82372 1.000 166.08152 44 GLY H N 1
ATOM 7046 C CA . GLY H 2 14 ? 29.87959 -41.05753 -45.49239 1.000 169.79027 44 GLY H CA 1
ATOM 7047 C C . GLY H 2 14 ? 28.49584 -41.66357 -45.58134 1.000 183.73959 44 GLY H C 1
ATOM 7048 O O . GLY H 2 14 ? 28.30575 -42.72925 -46.17300 1.000 178.30475 44 GLY H O 1
ATOM 7049 N N . LYS H 2 15 ? 27.50628 -40.97774 -44.99776 1.000 190.78191 45 LYS H N 1
ATOM 7050 C CA . LYS H 2 15 ? 26.12001 -41.41624 -45.10347 1.000 194.84181 45 LYS H CA 1
ATOM 7051 C C . LYS H 2 15 ? 25.56533 -41.14708 -46.49616 1.000 186.82307 45 LYS H C 1
ATOM 7052 O O . LYS H 2 15 ? 24.88369 -42.00086 -47.07341 1.000 183.30100 45 LYS H O 1
ATOM 7054 N N . THR H 2 16 ? 25.84576 -39.96419 -47.05105 1.000 180.89501 46 THR H N 1
ATOM 7055 C CA . THR H 2 16 ? 25.40472 -39.59485 -48.39313 1.000 175.90999 46 THR H CA 1
ATOM 7056 C C . THR H 2 16 ? 26.25436 -40.21921 -49.49838 1.000 180.76838 46 THR H C 1
ATOM 7057 O O . THR H 2 16 ? 26.08298 -39.83906 -50.66134 1.000 181.08669 46 THR H O 1
ATOM 7061 N N . SER H 2 17 ? 27.15928 -41.15276 -49.17954 1.000 177.86527 47 SER H N 1
ATOM 7062 C CA . SER H 2 17 ? 27.90989 -41.82329 -50.23927 1.000 180.67988 47 SER H CA 1
ATOM 7063 C C . SER H 2 17 ? 27.00510 -42.72699 -51.06125 1.000 183.24171 47 SER H C 1
ATOM 7064 O O . SER H 2 17 ? 27.13133 -42.78859 -52.28982 1.000 192.78157 47 SER H O 1
ATOM 7067 N N . LEU H 2 18 ? 26.10749 -43.45976 -50.40127 1.000 190.95106 48 LEU H N 1
ATOM 7068 C CA . LEU H 2 18 ? 25.15389 -44.27757 -51.14031 1.000 195.59667 48 LEU H CA 1
ATOM 7069 C C . LEU H 2 18 ? 24.15567 -43.40862 -51.89627 1.000 182.26799 48 LEU H C 1
ATOM 7070 O O . LEU H 2 18 ? 23.75134 -43.74585 -53.01528 1.000 178.71428 48 LEU H O 1
ATOM 7072 N N . LEU H 2 19 ? 23.76034 -42.28282 -51.30927 1.000 176.94930 49 LEU H N 1
ATOM 7073 C CA . LEU H 2 19 ? 22.79328 -41.38410 -51.93160 1.000 174.81601 49 LEU H CA 1
ATOM 7074 C C . LEU H 2 19 ? 23.40355 -40.62289 -53.10410 1.000 174.42359 49 LEU H C 1
ATOM 7075 O O . LEU H 2 19 ? 22.88538 -39.58457 -53.51494 1.000 168.88695 49 LEU H O 1
ATOM 7077 N N . PHE H 2 36 ? 38.46329 -43.22154 -49.85850 1.000 112.50315 66 PHE H N 1
ATOM 7078 C CA . PHE H 2 36 ? 38.03726 -42.96002 -51.22810 1.000 133.83296 66 PHE H CA 1
ATOM 7079 C C . PHE H 2 36 ? 36.81952 -43.80524 -51.59358 1.000 138.57306 66 PHE H C 1
ATOM 7080 O O . PHE H 2 36 ? 36.60578 -44.87835 -51.02849 1.000 134.90040 66 PHE H O 1
ATOM 7082 N N . SER H 2 37 ? 36.01965 -43.31205 -52.54238 1.000 130.61395 67 SER H N 1
ATOM 7083 C CA . SER H 2 37 ? 34.83012 -44.03475 -53.00236 1.000 145.24884 67 SER H CA 1
ATOM 7084 C C . SER H 2 37 ? 34.55772 -43.60809 -54.44694 1.000 155.12313 67 SER H C 1
ATOM 7085 O O . SER H 2 37 ? 33.85382 -42.62674 -54.69640 1.000 142.76408 67 SER H O 1
ATOM 7087 N N . ILE H 2 38 ? 35.11926 -44.36505 -55.38572 1.000 164.81749 68 ILE H N 1
ATOM 7088 C CA . ILE H 2 38 ? 34.94006 -44.11326 -56.81071 1.000 156.58457 68 ILE H CA 1
ATOM 7089 C C . ILE H 2 38 ? 33.84826 -45.01789 -57.36903 1.000 159.91071 68 ILE H C 1
ATOM 7090 O O . ILE H 2 38 ? 33.83061 -46.21982 -57.10215 1.000 166.50500 68 ILE H O 1
ATOM 7092 N N . PHE H 2 43 ? 23.22540 -43.17382 -63.80322 1.000 141.65689 73 PHE H N 1
ATOM 7093 C CA . PHE H 2 43 ? 24.15279 -42.28895 -64.49956 1.000 145.04336 73 PHE H CA 1
ATOM 7094 C C . PHE H 2 43 ? 23.67237 -41.98199 -65.91413 1.000 162.64782 73 PHE H C 1
ATOM 7095 O O . PHE H 2 43 ? 23.26742 -42.88557 -66.64601 1.000 172.48444 73 PHE H O 1
ATOM 7097 N N . GLN H 2 44 ? 23.71962 -40.70524 -66.29382 1.000 156.38472 74 GLN H N 1
ATOM 7098 C CA . GLN H 2 44 ? 23.37296 -40.31293 -67.65087 1.000 153.67916 74 GLN H CA 1
ATOM 7099 C C . GLN H 2 44 ? 24.34647 -40.94845 -68.64433 1.000 162.29664 74 GLN H C 1
ATOM 7100 O O . GLN H 2 44 ? 25.38826 -41.49516 -68.27258 1.000 157.27783 74 GLN H O 1
ATOM 7102 N N . ASN H 2 45 ? 23.99594 -40.85459 -69.93128 1.000 173.19616 75 ASN H N 1
ATOM 7103 C CA . ASN H 2 45 ? 24.69687 -41.62672 -70.95634 1.000 175.84066 75 ASN H CA 1
ATOM 7104 C C . ASN H 2 45 ? 26.19248 -41.31978 -70.98212 1.000 175.71310 75 ASN H C 1
ATOM 7105 O O . ASN H 2 45 ? 27.01785 -42.23220 -71.10819 1.000 157.08352 75 ASN H O 1
ATOM 7110 N N . ALA H 2 46 ? 26.56228 -40.04544 -70.85676 1.000 174.72337 76 ALA H N 1
ATOM 7111 C CA . ALA H 2 46 ? 27.97390 -39.68378 -70.84753 1.000 160.33576 76 ALA H CA 1
ATOM 7112 C C . ALA H 2 46 ? 28.66088 -40.30911 -69.64130 1.000 164.29635 76 ALA H C 1
ATOM 7113 O O . ALA H 2 46 ? 28.04676 -40.47025 -68.58187 1.000 163.55675 76 ALA H O 1
ATOM 7115 N N . ILE H 2 47 ? 29.93517 -40.68525 -69.81554 1.000 171.47315 77 ILE H N 1
ATOM 7116 C CA . ILE H 2 47 ? 30.65165 -41.38245 -68.75456 1.000 159.59404 77 ILE H CA 1
ATOM 7117 C C . ILE H 2 47 ? 30.60233 -40.54780 -67.48842 1.000 147.46165 77 ILE H C 1
ATOM 7118 O O . ILE H 2 47 ? 30.63990 -39.31424 -67.53648 1.000 143.86177 77 ILE H O 1
ATOM 7120 N N . LEU H 2 48 ? 30.47432 -41.22181 -66.34566 1.000 143.77486 78 LEU H N 1
ATOM 7121 C CA . LEU H 2 48 ? 30.32727 -40.53024 -65.06233 1.000 139.89815 78 LEU H CA 1
ATOM 7122 C C . LEU H 2 48 ? 31.01341 -41.38318 -63.99488 1.000 151.84658 78 LEU H C 1
ATOM 7123 O O . LEU H 2 48 ? 30.40548 -42.29116 -63.42340 1.000 140.83498 78 LEU H O 1
ATOM 7125 N N . ASN H 2 49 ? 32.28002 -41.06557 -63.73167 1.000 155.95372 79 ASN H N 1
ATOM 7126 C CA . ASN H 2 49 ? 33.06339 -41.67783 -62.66305 1.000 151.03207 79 ASN H CA 1
ATOM 7127 C C . ASN H 2 49 ? 33.20957 -40.64600 -61.55096 1.000 149.08013 79 ASN H C 1
ATOM 7128 O O . ASN H 2 49 ? 33.99895 -39.70293 -61.67373 1.000 140.42000 79 ASN H O 1
ATOM 7130 N N . VAL H 2 50 ? 32.44585 -40.81870 -60.47536 1.000 147.84470 80 VAL H N 1
ATOM 7131 C CA . VAL H 2 50 ? 32.40245 -39.86641 -59.37089 1.000 148.15558 80 VAL H CA 1
ATOM 7132 C C . VAL H 2 50 ? 33.16960 -40.46642 -58.20072 1.000 157.31436 80 VAL H C 1
ATOM 7133 O O . VAL H 2 50 ? 32.72793 -41.45129 -57.59587 1.000 142.25571 80 VAL H O 1
ATOM 7137 N N . LYS H 2 51 ? 34.31793 -39.87467 -57.87819 1.000 166.58772 81 LYS H N 1
ATOM 7138 C CA . LYS H 2 51 ? 35.08860 -40.27828 -56.70860 1.000 152.22674 81 LYS H CA 1
ATOM 7139 C C . LYS H 2 51 ? 34.56265 -39.53592 -55.48627 1.000 139.63909 81 LYS H C 1
ATOM 7140 O O . LYS H 2 51 ? 34.64102 -38.30510 -55.41863 1.000 128.95541 81 LYS H O 1
ATOM 7142 N N . GLU H 2 52 ? 34.01703 -40.27775 -54.52943 1.000 147.60737 82 GLU H N 1
ATOM 7143 C CA . GLU H 2 52 ? 33.46100 -39.70393 -53.31146 1.000 152.48312 82 GLU H CA 1
ATOM 7144 C C . GLU H 2 52 ? 34.50285 -39.78891 -52.20369 1.000 139.30244 82 GLU H C 1
ATOM 7145 O O . GLU H 2 52 ? 34.94779 -40.88504 -51.84761 1.000 140.07018 82 GLU H O 1
ATOM 7147 N N . LEU H 2 53 ? 34.89372 -38.63863 -51.66790 1.000 132.15110 83 LEU H N 1
ATOM 7148 C CA . LEU H 2 53 ? 35.86188 -38.59911 -50.58463 1.000 142.94431 83 LEU H CA 1
ATOM 7149 C C . LEU H 2 53 ? 35.14498 -38.62534 -49.24102 1.000 141.17097 83 LEU H C 1
ATOM 7150 O O . LEU H 2 53 ? 33.98435 -38.22219 -49.12500 1.000 141.97954 83 LEU H O 1
ATOM 7152 N N . GLY H 2 54 ? 35.85016 -39.11273 -48.22364 1.000 149.83274 84 GLY H N 1
ATOM 7153 C CA . GLY H 2 54 ? 35.25988 -39.20998 -46.90441 1.000 141.09152 84 GLY H CA 1
ATOM 7154 C C . GLY H 2 54 ? 34.98788 -37.84747 -46.29668 1.000 145.49713 84 GLY H C 1
ATOM 7155 O O . GLY H 2 54 ? 35.63469 -36.85085 -46.61799 1.000 146.88584 84 GLY H O 1
ATOM 7156 N N . GLY H 2 55 ? 34.00872 -37.81139 -45.39803 1.000 143.89041 85 GLY H N 1
ATOM 7157 C CA . GLY H 2 55 ? 33.62301 -36.59587 -44.71891 1.000 141.21841 85 GLY H CA 1
ATOM 7158 C C . GLY H 2 55 ? 34.09141 -36.48800 -43.28799 1.000 143.08747 85 GLY H C 1
ATOM 7159 O O . GLY H 2 55 ? 33.74369 -35.51748 -42.60813 1.000 153.45617 85 GLY H O 1
ATOM 7160 N N . ALA H 2 56 ? 34.86836 -37.45429 -42.80678 1.000 133.43716 86 ALA H N 1
ATOM 7161 C CA . ALA H 2 56 ? 35.38747 -37.40664 -41.45058 1.000 130.48857 86 ALA H CA 1
ATOM 7162 C C . ALA H 2 56 ? 36.39516 -36.26994 -41.30280 1.000 145.31716 86 ALA H C 1
ATOM 7163 O O . ALA H 2 56 ? 36.99627 -35.80430 -42.27495 1.000 150.37347 86 ALA H O 1
ATOM 7165 N N . ASP H 2 57 ? 36.56472 -35.81511 -40.05860 1.000 132.08057 87 ASP H N 1
ATOM 7166 C CA . ASP H 2 57 ? 37.43387 -34.67157 -39.79787 1.000 131.60309 87 ASP H CA 1
ATOM 7167 C C . ASP H 2 57 ? 38.86818 -34.95494 -40.22899 1.000 140.11030 87 ASP H C 1
ATOM 7168 O O . ASP H 2 57 ? 39.52772 -34.09334 -40.82194 1.000 151.18108 87 ASP H O 1
ATOM 7170 N N . ASN H 2 58 ? 39.37195 -36.15464 -39.93066 1.000 127.28152 88 ASN H N 1
ATOM 7171 C CA . ASN H 2 58 ? 40.73596 -36.50221 -40.31716 1.000 135.87759 88 ASN H CA 1
ATOM 7172 C C . ASN H 2 58 ? 40.88579 -36.58169 -41.83346 1.000 146.33053 88 ASN H C 1
ATOM 7173 O O . ASN H 2 58 ? 41.90268 -36.14462 -42.38617 1.000 153.59489 88 ASN H O 1
ATOM 7175 N N . ILE H 2 59 ? 39.88330 -37.13471 -42.52216 1.000 139.66684 89 ILE H N 1
ATOM 7176 C CA . ILE H 2 59 ? 39.96616 -37.31245 -43.96757 1.000 142.63040 89 ILE H CA 1
ATOM 7177 C C . ILE H 2 59 ? 39.81394 -35.99734 -44.72277 1.000 135.70948 89 ILE H C 1
ATOM 7178 O O . ILE H 2 59 ? 40.26249 -35.89253 -45.87058 1.000 140.31440 89 ILE H O 1
ATOM 7183 N N . ARG H 2 60 ? 39.19971 -34.98404 -44.10707 1.000 122.31089 90 ARG H N 1
ATOM 7184 C CA . ARG H 2 60 ? 39.03859 -33.69499 -44.77558 1.000 119.26854 90 ARG H CA 1
ATOM 7185 C C . ARG H 2 60 ? 40.38351 -33.07488 -45.13708 1.000 137.26860 90 ARG H C 1
ATOM 7186 O O . ARG H 2 60 ? 40.51672 -32.43342 -46.18649 1.000 137.40182 90 ARG H O 1
ATOM 7189 N N . LYS H 2 61 ? 41.39024 -33.24474 -44.27711 1.000 131.84300 91 LYS H N 1
ATOM 7190 C CA . LYS H 2 61 ? 42.71891 -32.73199 -44.59428 1.000 116.05129 91 LYS H CA 1
ATOM 7191 C C . LYS H 2 61 ? 43.32982 -33.45337 -45.78865 1.000 127.84848 91 LYS H C 1
ATOM 7192 O O . LYS H 2 61 ? 44.10931 -32.85569 -46.53882 1.000 134.02925 91 LYS H O 1
ATOM 7194 N N . TYR H 2 62 ? 42.98552 -34.72240 -45.98794 1.000 124.35970 92 TYR H N 1
ATOM 7195 C CA . TYR H 2 62 ? 43.53690 -35.52127 -47.07333 1.000 116.67506 92 TYR H CA 1
ATOM 7196 C C . TYR H 2 62 ? 42.69833 -35.44736 -48.34169 1.000 126.32739 92 TYR H C 1
ATOM 7197 O O . TYR H 2 62 ? 43.03118 -36.11824 -49.32487 1.000 129.30310 92 TYR H O 1
ATOM 7199 N N . TRP H 2 63 ? 41.60330 -34.68061 -48.32217 1.000 111.38088 93 TRP H N 1
ATOM 7200 C CA . TRP H 2 63 ? 40.76279 -34.51383 -49.50520 1.000 105.69526 93 TRP H CA 1
ATOM 7201 C C . TRP H 2 63 ? 41.58330 -34.12486 -50.72580 1.000 106.75772 93 TRP H C 1
ATOM 7202 O O . TRP H 2 63 ? 41.45516 -34.72544 -51.79853 1.000 111.43928 93 TRP H O 1
ATOM 7213 N N . SER H 2 64 ? 42.43402 -33.10980 -50.57340 1.000 115.88916 94 SER H N 1
ATOM 7214 C CA . SER H 2 64 ? 43.18067 -32.52572 -51.68002 1.000 112.24932 94 SER H CA 1
ATOM 7215 C C . SER H 2 64 ? 44.20460 -33.47839 -52.27941 1.000 102.41909 94 SER H C 1
ATOM 7216 O O . SER H 2 64 ? 44.82614 -33.13123 -53.28873 1.000 101.30787 94 SER H O 1
ATOM 7219 N N . ARG H 2 65 ? 44.39961 -34.65851 -51.68711 1.000 98.57603 95 ARG H N 1
ATOM 7220 C CA . ARG H 2 65 ? 45.32742 -35.62416 -52.25815 1.000 103.67257 95 ARG H CA 1
ATOM 7221 C C . ARG H 2 65 ? 44.74114 -36.30848 -53.48485 1.000 119.60824 95 ARG H C 1
ATOM 7222 O O . ARG H 2 65 ? 45.48783 -36.91929 -54.25561 1.000 127.83502 95 ARG H O 1
ATOM 7224 N N . TYR H 2 66 ? 43.42343 -36.21903 -53.68002 1.000 123.45833 96 TYR H N 1
ATOM 7225 C CA . TYR H 2 66 ? 42.72826 -36.94551 -54.73243 1.000 125.01355 96 TYR H CA 1
ATOM 7226 C C . TYR H 2 66 ? 42.16627 -36.05020 -55.82648 1.000 109.26416 96 TYR H C 1
ATOM 7227 O O . TYR H 2 66 ? 41.63363 -36.57268 -56.81214 1.000 119.83884 96 TYR H O 1
ATOM 7236 N N . TYR H 2 67 ? 42.26031 -34.72531 -55.68322 1.000 102.77772 97 TYR H N 1
ATOM 7237 C CA . TYR H 2 67 ? 41.56107 -33.83269 -56.60024 1.000 103.15623 97 TYR H CA 1
ATOM 7238 C C . TYR H 2 67 ? 42.08495 -33.91247 -58.03129 1.000 109.45924 97 TYR H C 1
ATOM 7239 O O . TYR H 2 67 ? 41.41249 -33.42427 -58.94322 1.000 112.92457 97 TYR H O 1
ATOM 7248 N N . GLN H 2 68 ? 43.26054 -34.49194 -58.25479 1.000 105.48502 98 GLN H N 1
ATOM 7249 C CA . GLN H 2 68 ? 43.85684 -34.44656 -59.58145 1.000 106.03632 98 GLN H CA 1
ATOM 7250 C C . GLN H 2 68 ? 43.05882 -35.28434 -60.57317 1.000 108.35925 98 GLN H C 1
ATOM 7251 O O . GLN H 2 68 ? 42.51711 -36.34029 -60.24003 1.000 119.27922 98 GLN H O 1
ATOM 7257 N N . GLY H 2 69 ? 43.01295 -34.80814 -61.80830 1.000 121.96646 99 GLY H N 1
ATOM 7258 C CA . GLY H 2 69 ? 42.26602 -35.45400 -62.86579 1.000 145.13859 99 GLY H CA 1
ATOM 7259 C C . GLY H 2 69 ? 40.76907 -35.41284 -62.63648 1.000 105.20615 99 GLY H C 1
ATOM 7260 O O . GLY H 2 69 ? 40.11236 -36.45914 -62.68209 1.000 106.52876 99 GLY H O 1
ATOM 7261 N N . SER H 2 70 ? 40.22246 -34.23427 -62.33984 1.000 100.16018 100 SER H N 1
ATOM 7262 C CA . SER H 2 70 ? 38.79670 -34.01116 -62.15152 1.000 103.27701 100 SER H CA 1
ATOM 7263 C C . SER H 2 70 ? 38.31400 -32.96548 -63.14632 1.000 106.13758 100 SER H C 1
ATOM 7264 O O . SER H 2 70 ? 39.04692 -32.03599 -63.49995 1.000 117.09156 100 SER H O 1
ATOM 7267 N N . GLN H 2 71 ? 37.07469 -33.12887 -63.60352 1.000 108.10538 101 GLN H N 1
ATOM 7268 C CA . GLN H 2 71 ? 36.46823 -32.16845 -64.51372 1.000 94.32752 101 GLN H CA 1
ATOM 7269 C C . GLN H 2 71 ? 35.27937 -31.45543 -63.89879 1.000 93.84397 101 GLN H C 1
ATOM 7270 O O . GLN H 2 71 ? 34.68515 -30.60142 -64.55813 1.000 88.70129 101 GLN H O 1
ATOM 7272 N N . GLY H 2 72 ? 34.91850 -31.78796 -62.66820 1.000 92.35750 102 GLY H N 1
ATOM 7273 C CA . GLY H 2 72 ? 33.83214 -31.11612 -61.98718 1.000 88.65616 102 GLY H CA 1
ATOM 7274 C C . GLY H 2 72 ? 33.72886 -31.63525 -60.57055 1.000 98.32880 102 GLY H C 1
ATOM 7275 O O . GLY H 2 72 ? 34.20028 -32.73179 -60.25058 1.000 114.24797 102 GLY H O 1
ATOM 7276 N N . VAL H 2 73 ? 33.11837 -30.81582 -59.71868 1.000 92.52117 103 VAL H N 1
ATOM 7277 C CA . VAL H 2 73 ? 32.96352 -31.15361 -58.31088 1.000 111.44796 103 VAL H CA 1
ATOM 7278 C C . VAL H 2 73 ? 31.49350 -31.03222 -57.93626 1.000 113.30678 103 VAL H C 1
ATOM 7279 O O . VAL H 2 73 ? 30.76415 -30.19189 -58.47211 1.000 100.69961 103 VAL H O 1
ATOM 7283 N N . ILE H 2 74 ? 31.06070 -31.88423 -57.00935 1.000 119.48117 104 ILE H N 1
ATOM 7284 C CA . ILE H 2 74 ? 29.70933 -31.85835 -56.46114 1.000 122.28592 104 ILE H CA 1
ATOM 7285 C C . ILE H 2 74 ? 29.85270 -31.67452 -54.95520 1.000 141.89238 104 ILE H C 1
ATOM 7286 O O . ILE H 2 74 ? 30.19267 -32.61933 -54.23263 1.000 143.02128 104 ILE H O 1
ATOM 7288 N N . PHE H 2 75 ? 29.59416 -30.46060 -54.47484 1.000 146.55553 105 PHE H N 1
ATOM 7289 C CA . PHE H 2 75 ? 29.69069 -30.14717 -53.05512 1.000 139.01518 105 PHE H CA 1
ATOM 7290 C C . PHE H 2 75 ? 28.32911 -30.32866 -52.39707 1.000 136.60954 105 PHE H C 1
ATOM 7291 O O . PHE H 2 75 ? 27.33047 -29.76527 -52.85618 1.000 124.55238 105 PHE H O 1
ATOM 7293 N N . VAL H 2 76 ? 28.29391 -31.11039 -51.32079 1.000 126.72079 106 VAL H N 1
ATOM 7294 C CA . VAL H 2 76 ? 27.06300 -31.41789 -50.60131 1.000 136.92773 106 VAL H CA 1
ATOM 7295 C C . VAL H 2 76 ? 27.12383 -30.76488 -49.22773 1.000 144.70493 106 VAL H C 1
ATOM 7296 O O . VAL H 2 76 ? 28.13988 -30.86491 -48.52831 1.000 155.39713 106 VAL H O 1
ATOM 7300 N N . LEU H 2 77 ? 26.04002 -30.09253 -48.84854 1.000 137.68397 107 LEU H N 1
ATOM 7301 C CA . LEU H 2 77 ? 25.92870 -29.47553 -47.53116 1.000 135.74499 107 LEU H CA 1
ATOM 7302 C C . LEU H 2 77 ? 24.58430 -29.80265 -46.88825 1.000 145.75674 107 LEU H C 1
ATOM 7303 O O . LEU H 2 77 ? 23.59045 -30.01919 -47.58201 1.000 154.25537 107 LEU H O 1
ATOM 7305 N N . SER H 2 79 ? 22.01930 -28.49215 -44.81133 1.000 140.61111 109 SER H N 1
ATOM 7306 C CA . SER H 2 79 ? 21.14119 -27.45097 -44.29388 1.000 138.33555 109 SER H CA 1
ATOM 7307 C C . SER H 2 79 ? 20.68463 -27.78078 -42.87826 1.000 157.74690 109 SER H C 1
ATOM 7308 O O . SER H 2 79 ? 20.31192 -26.89127 -42.11593 1.000 163.24723 109 SER H O 1
ATOM 7311 N N . ALA H 2 80 ? 20.70211 -29.06836 -42.52804 1.000 163.52446 110 ALA H N 1
ATOM 7312 C CA . ALA H 2 80 ? 20.25002 -29.47996 -41.20571 1.000 171.40271 110 ALA H CA 1
ATOM 7313 C C . ALA H 2 80 ? 21.30597 -29.28486 -40.12520 1.000 153.83060 110 ALA H C 1
ATOM 7314 O O . ALA H 2 80 ? 20.96614 -29.33521 -38.93860 1.000 147.69753 110 ALA H O 1
ATOM 7316 N N . SER H 2 81 ? 22.56351 -29.05965 -40.49535 1.000 147.01762 111 SER H N 1
ATOM 7317 C CA . SER H 2 81 ? 23.61583 -28.95781 -39.49795 1.000 155.32957 111 SER H CA 1
ATOM 7318 C C . SER H 2 81 ? 23.50435 -27.65316 -38.70814 1.000 162.02297 111 SER H C 1
ATOM 7319 O O . SER H 2 81 ? 22.81610 -26.70649 -39.10136 1.000 145.90944 111 SER H O 1
ATOM 7321 N N . SER H 2 82 ? 24.20658 -27.61590 -37.57832 1.000 159.11591 112 SER H N 1
ATOM 7322 C CA . SER H 2 82 ? 24.25592 -26.44936 -36.71165 1.000 161.43376 112 SER H CA 1
ATOM 7323 C C . SER H 2 82 ? 25.13161 -25.36789 -37.34090 1.000 150.20216 112 SER H C 1
ATOM 7324 O O . SER H 2 82 ? 25.84623 -25.60294 -38.31794 1.000 142.47225 112 SER H O 1
ATOM 7327 N N . GLU H 2 83 ? 25.06684 -24.16154 -36.77111 1.000 156.33727 113 GLU H N 1
ATOM 7328 C CA . GLU H 2 83 ? 25.84641 -23.05235 -37.31458 1.000 160.21424 113 GLU H CA 1
ATOM 7329 C C . GLU H 2 83 ? 27.33995 -23.36058 -37.28931 1.000 166.67533 113 GLU H C 1
ATOM 7330 O O . GLU H 2 83 ? 28.08409 -22.91748 -38.16965 1.000 167.92933 113 GLU H O 1
ATOM 7332 N N . ASP H 2 84 ? 27.80804 -24.07005 -36.25942 1.000 165.81173 114 ASP H N 1
ATOM 7333 C CA . ASP H 2 84 ? 29.20984 -24.48289 -36.22372 1.000 158.11925 114 ASP H CA 1
ATOM 7334 C C . ASP H 2 84 ? 29.49574 -25.55832 -37.27246 1.000 149.56854 114 ASP H C 1
ATOM 7335 O O . ASP H 2 84 ? 30.46003 -25.45600 -38.05008 1.000 152.20992 114 ASP H O 1
ATOM 7340 N N . ASP H 2 85 ? 28.63118 -26.57500 -37.34166 1.000 151.87160 115 ASP H N 1
ATOM 7341 C CA . ASP H 2 85 ? 28.80878 -27.63939 -38.32422 1.000 149.87780 115 ASP H CA 1
ATOM 7342 C C . ASP H 2 85 ? 28.65151 -27.11581 -39.74735 1.000 146.42821 115 ASP H C 1
ATOM 7343 O O . ASP H 2 85 ? 29.38414 -27.52780 -40.65463 1.000 141.05904 115 ASP H O 1
ATOM 7345 N N . LEU H 2 86 ? 27.67782 -26.23000 -39.96656 1.000 147.99483 116 LEU H N 1
ATOM 7346 C CA . LEU H 2 86 ? 27.50845 -25.60106 -41.27270 1.000 143.24649 116 LEU H CA 1
ATOM 7347 C C . LEU H 2 86 ? 28.65758 -24.65212 -41.59187 1.000 145.09204 116 LEU H C 1
ATOM 7348 O O . LEU H 2 86 ? 29.01165 -24.47590 -42.76311 1.000 132.23892 116 LEU H O 1
ATOM 7350 N N . GLU H 2 87 ? 29.20743 -23.98910 -40.57220 1.000 141.15437 117 GLU H N 1
ATOM 7351 C CA . GLU H 2 87 ? 30.34250 -23.09556 -40.77706 1.000 140.91259 117 GLU H CA 1
ATOM 7352 C C . GLU H 2 87 ? 31.55266 -23.86277 -41.28578 1.000 154.19867 117 GLU H C 1
ATOM 7353 O O . GLU H 2 87 ? 32.32495 -23.35612 -42.11390 1.000 156.49793 117 GLU H O 1
ATOM 7355 N N . ALA H 2 88 ? 31.76405 -25.07070 -40.76096 1.000 156.22767 118 ALA H N 1
ATOM 7356 C CA . ALA H 2 88 ? 32.84037 -25.89555 -41.29958 1.000 136.93457 118 ALA H CA 1
ATOM 7357 C C . ALA H 2 88 ? 32.61942 -26.16446 -42.78543 1.000 131.11527 118 ALA H C 1
ATOM 7358 O O . ALA H 2 88 ? 33.56679 -26.13040 -43.57915 1.000 128.60861 118 ALA H O 1
ATOM 7360 N N . ALA H 2 89 ? 31.36737 -26.41373 -43.18307 1.000 137.57250 119 ALA H N 1
ATOM 7361 C CA . ALA H 2 89 ? 31.06104 -26.63663 -44.59417 1.000 138.53825 119 ALA H CA 1
ATOM 7362 C C . ALA H 2 89 ? 31.31195 -25.38592 -45.42970 1.000 126.52644 119 ALA H C 1
ATOM 7363 O O . ALA H 2 89 ? 31.79424 -25.47521 -46.56446 1.000 118.29608 119 ALA H O 1
ATOM 7365 N N . ARG H 2 90 ? 30.95603 -24.21275 -44.90259 1.000 121.50533 120 ARG H N 1
ATOM 7366 C CA . ARG H 2 90 ? 31.19498 -22.97699 -45.64536 1.000 118.89589 120 ARG H CA 1
ATOM 7367 C C . ARG H 2 90 ? 32.68526 -22.77174 -45.87531 1.000 131.12573 120 ARG H C 1
ATOM 7368 O O . ARG H 2 90 ? 33.12672 -22.49115 -47.00073 1.000 126.06084 120 ARG H O 1
ATOM 7370 N N . ASN H 2 91 ? 33.48175 -22.95522 -44.81835 1.000 120.43420 121 ASN H N 1
ATOM 7371 C CA . ASN H 2 91 ? 34.92722 -22.81090 -44.94826 1.000 112.83350 121 ASN H CA 1
ATOM 7372 C C . ASN H 2 91 ? 35.49195 -23.83525 -45.92553 1.000 109.91761 121 ASN H C 1
ATOM 7373 O O . ASN H 2 91 ? 36.38500 -23.52023 -46.71943 1.000 110.06985 121 ASN H O 1
ATOM 7378 N N . GLU H 2 92 ? 34.98859 -25.07111 -45.87810 1.000 120.78957 122 GLU H N 1
ATOM 7379 C CA . GLU H 2 92 ? 35.49915 -26.11430 -46.76239 1.000 122.16154 122 GLU H CA 1
ATOM 7380 C C . GLU H 2 92 ? 35.17296 -25.82378 -48.22242 1.000 114.47480 122 GLU H C 1
ATOM 7381 O O . GLU H 2 92 ? 36.01677 -26.02048 -49.10751 1.000 112.10771 122 GLU H O 1
ATOM 7387 N N . LEU H 2 93 ? 33.95031 -25.36944 -48.49839 1.000 104.02877 123 LEU H N 1
ATOM 7388 C CA . LEU H 2 93 ? 33.60441 -25.00737 -49.86664 1.000 104.27718 123 LEU H CA 1
ATOM 7389 C C . LEU H 2 93 ? 34.47874 -23.86517 -50.36193 1.000 111.06903 123 LEU H C 1
ATOM 7390 O O . LEU H 2 93 ? 34.94858 -23.88188 -51.50704 1.000 126.64575 123 LEU H O 1
ATOM 7392 N N . HIS H 2 94 ? 34.72089 -22.86715 -49.50687 1.000 103.44584 124 HIS H N 1
ATOM 7393 C CA . HIS H 2 94 ? 35.55835 -21.74663 -49.92149 1.000 105.98244 124 HIS H CA 1
ATOM 7394 C C . HIS H 2 94 ? 36.99610 -22.19323 -50.1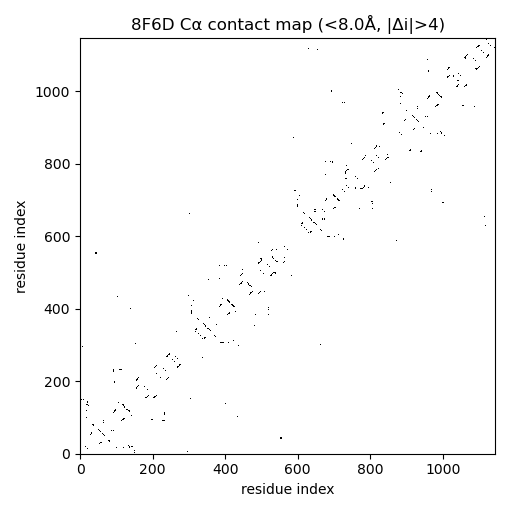6600 1.000 107.12499 124 HIS H C 1
ATOM 7395 O O . HIS H 2 94 ? 37.65894 -21.69400 -51.08288 1.000 97.60584 124 HIS H O 1
ATOM 7402 N N . SER H 2 95 ? 37.49372 -23.13254 -49.35747 1.000 106.04961 125 SER H N 1
ATOM 7403 C CA . SER H 2 95 ? 38.82591 -23.68378 -49.58837 1.000 107.00357 125 SER H CA 1
ATOM 7404 C C . SER H 2 95 ? 38.88665 -24.43433 -50.91314 1.000 115.17571 125 SER H C 1
ATOM 7405 O O . SER H 2 95 ? 39.90099 -24.38658 -51.61926 1.000 120.12855 125 SER H O 1
ATOM 7407 N N . ALA H 2 96 ? 37.81364 -25.15018 -51.25637 1.000 95.38618 126 ALA H N 1
ATOM 7408 C CA . ALA H 2 96 ? 37.78460 -25.88194 -52.51866 1.000 108.36312 126 ALA H CA 1
ATOM 7409 C C . ALA H 2 96 ? 37.71529 -24.93985 -53.71477 1.000 108.86173 126 ALA H C 1
ATOM 7410 O O . ALA H 2 96 ? 38.26274 -25.25177 -54.77968 1.000 90.30535 126 ALA H O 1
ATOM 7412 N N . LEU H 2 97 ? 37.03948 -23.79641 -53.56600 1.000 94.14020 127 LEU H N 1
ATOM 7413 C CA . LEU H 2 97 ? 36.90909 -22.86732 -54.68520 1.000 91.68613 127 LEU H CA 1
ATOM 7414 C C . LEU H 2 97 ? 38.25939 -22.30781 -55.11903 1.000 103.46699 127 LEU H C 1
ATOM 7415 O O . LEU H 2 97 ? 38.47702 -22.07462 -56.31359 1.000 92.44200 127 LEU H O 1
ATOM 7420 N N . GLN H 2 98 ? 39.17374 -22.08677 -54.17589 1.000 128.08503 128 GLN H N 1
ATOM 7421 C CA . GLN H 2 98 ? 40.47660 -21.50838 -54.47207 1.000 110.70109 128 GLN H CA 1
ATOM 7422 C C . GLN H 2 98 ? 41.56152 -22.56728 -54.64138 1.000 91.37570 128 GLN H C 1
ATOM 7423 O O . GLN H 2 98 ? 42.74321 -22.22097 -54.73827 1.000 99.69024 128 GLN H O 1
ATOM 7429 N N . HIS H 2 99 ? 41.18918 -23.84161 -54.68074 1.000 84.44206 129 HIS H N 1
ATOM 7430 C CA . HIS H 2 99 ? 42.16456 -24.90010 -54.91002 1.000 88.81583 129 HIS H CA 1
ATOM 7431 C C . HIS H 2 99 ? 42.61560 -24.87328 -56.36574 1.000 81.13078 129 HIS H C 1
ATOM 7432 O O . HIS H 2 99 ? 41.77473 -24.75636 -57.26441 1.000 108.63369 129 HIS H O 1
ATOM 7439 N N . PRO H 2 100 ? 43.92195 -24.96322 -56.64007 1.000 79.64966 130 PRO H N 1
ATOM 7440 C CA . PRO H 2 100 ? 44.38151 -24.82216 -58.03395 1.000 100.02170 130 PRO H CA 1
ATOM 7441 C C . PRO H 2 100 ? 43.84444 -25.89548 -58.96239 1.000 108.92799 130 PRO H C 1
ATOM 7442 O O . PRO H 2 100 ? 43.58097 -25.61675 -60.13817 1.000 111.41163 130 PRO H O 1
ATOM 7446 N N . GLN H 2 101 ? 43.67639 -27.12074 -58.46758 1.000 109.24468 131 GLN H N 1
ATOM 7447 C CA . GLN H 2 101 ? 43.13844 -28.20755 -59.27456 1.000 99.35888 131 GLN H CA 1
ATOM 7448 C C . GLN H 2 101 ? 41.63055 -28.11186 -59.47120 1.000 102.64512 131 GLN H C 1
ATOM 7449 O O . GLN H 2 101 ? 41.09148 -28.80517 -60.34043 1.000 104.50175 131 GLN H O 1
ATOM 7455 N N . LEU H 2 102 ? 40.93942 -27.27931 -58.68915 1.000 91.20232 132 LEU H N 1
ATOM 7456 C CA . LEU H 2 102 ? 39.48968 -27.18391 -58.74930 1.000 79.81122 132 LEU H CA 1
ATOM 7457 C C . LEU H 2 102 ? 38.97210 -25.80367 -59.12802 1.000 82.96052 132 LEU H C 1
ATOM 7458 O O . LEU H 2 102 ? 37.77254 -25.67037 -59.39453 1.000 108.66186 132 LEU H O 1
ATOM 7463 N N . CYS H 2 103 ? 39.82729 -24.77769 -59.15536 1.000 83.67732 133 CYS H N 1
ATOM 7464 C CA . CYS H 2 103 ? 39.35644 -23.42451 -59.43944 1.000 94.08508 133 CYS H CA 1
ATOM 7465 C C . CYS H 2 103 ? 38.87974 -23.27684 -60.88029 1.000 85.28385 133 CYS H C 1
ATOM 7466 O O . CYS H 2 103 ? 37.96979 -22.48485 -61.15223 1.000 95.92194 133 CYS H O 1
ATOM 7469 N N . THR H 2 104 ? 39.47738 -24.01896 -61.81289 1.000 76.81186 134 THR H N 1
ATOM 7470 C CA . THR H 2 104 ? 39.08536 -23.94417 -63.21506 1.000 86.19222 134 THR H CA 1
ATOM 7471 C C . THR H 2 104 ? 37.88197 -24.81700 -63.54158 1.000 110.71170 134 THR H C 1
ATOM 7472 O O . THR H 2 104 ? 37.37332 -24.75402 -64.66525 1.000 107.55324 134 THR H O 1
ATOM 7476 N N . LEU H 2 105 ? 37.40698 -25.59132 -62.59428 1.000 111.35409 135 LEU H N 1
ATOM 7477 C CA . LEU H 2 105 ? 36.34654 -26.56288 -62.79209 1.000 83.71522 135 LEU H CA 1
ATOM 7478 C C . LEU H 2 105 ? 34.98205 -25.98656 -62.44440 1.000 95.80346 135 LEU H C 1
ATOM 7479 O O . LEU H 2 105 ? 34.87465 -25.02957 -61.67040 1.000 101.99542 135 LEU H O 1
ATOM 7484 N N . PRO H 2 106 ? 33.91659 -26.55062 -63.01013 1.000 101.06207 136 PRO H N 1
ATOM 7485 C CA . PRO H 2 106 ? 32.56937 -26.16132 -62.60038 1.000 87.24431 136 PRO H CA 1
ATOM 7486 C C . PRO H 2 106 ? 32.14760 -26.82581 -61.29757 1.000 90.05762 136 PRO H C 1
ATOM 7487 O O . PRO H 2 106 ? 32.60354 -27.91606 -60.94929 1.000 78.04338 136 PRO H O 1
ATOM 7491 N N . PHE H 2 107 ? 31.27302 -26.13530 -60.56337 1.000 95.01193 137 PHE H N 1
ATOM 7492 C CA . PHE H 2 107 ? 30.87388 -26.53147 -59.21896 1.000 101.78756 137 PHE H CA 1
ATOM 7493 C C . PHE H 2 107 ? 29.36438 -26.66428 -59.13098 1.000 92.45792 137 PHE H C 1
ATOM 7494 O O . PHE H 2 107 ? 28.62047 -25.81355 -59.63001 1.000 92.98965 137 PHE H O 1
ATOM 7502 N N . LEU H 2 108 ? 28.92848 -27.74369 -58.49235 1.000 95.09819 138 LEU H N 1
ATOM 7503 C CA . LEU H 2 108 ? 27.52565 -27.99347 -58.20676 1.000 124.07793 138 LEU H CA 1
ATOM 7504 C C . LEU H 2 108 ? 27.36582 -27.91488 -56.69773 1.000 130.71851 138 LEU H C 1
ATOM 7505 O O . LEU H 2 108 ? 28.02154 -28.66042 -55.96148 1.000 116.12810 138 LEU H O 1
ATOM 7510 N N . ILE H 2 109 ? 26.50466 -27.01294 -56.24185 1.000 119.85942 139 ILE H N 1
ATOM 7511 C CA . ILE H 2 109 ? 26.27137 -26.79737 -54.82112 1.000 122.94839 139 ILE H CA 1
ATOM 7512 C C . ILE H 2 109 ? 24.82436 -27.16830 -54.53907 1.000 140.48904 139 ILE H C 1
ATOM 7513 O O . ILE H 2 109 ? 23.90209 -26.56042 -55.09719 1.000 143.20649 139 ILE H O 1
ATOM 7518 N N . LEU H 2 110 ? 24.62596 -28.15668 -53.67130 1.000 149.03234 140 LEU H N 1
ATOM 7519 C CA . LEU H 2 110 ? 23.30586 -28.69472 -53.37564 1.000 147.59732 140 LEU H CA 1
ATOM 7520 C C . LEU H 2 110 ? 22.98557 -28.47592 -51.90572 1.000 154.46097 140 LEU H C 1
ATOM 7521 O O . LEU H 2 110 ? 23.78918 -28.81996 -51.03216 1.000 152.50589 140 LEU H O 1
ATOM 7523 N N . ALA H 2 111 ? 21.81373 -27.90018 -51.64067 1.000 152.19806 141 ALA H N 1
ATOM 7524 C CA . ALA H 2 111 ? 21.31295 -27.72164 -50.27900 1.000 151.56590 141 ALA H CA 1
ATOM 7525 C C . ALA H 2 111 ? 20.50765 -28.96351 -49.92159 1.000 155.43181 141 ALA H C 1
ATOM 7526 O O . ALA H 2 111 ? 19.29583 -29.02847 -50.13206 1.000 150.47527 141 ALA H O 1
ATOM 7528 N N . ASN H 2 112 ? 21.19439 -29.96630 -49.37892 1.000 154.11423 142 ASN H N 1
ATOM 7529 C CA . ASN H 2 112 ? 20.55941 -31.23661 -49.06736 1.000 169.07858 142 ASN H CA 1
ATOM 7530 C C . ASN H 2 112 ? 19.60435 -31.08864 -47.88339 1.000 174.30198 142 ASN H C 1
ATOM 7531 O O . ASN H 2 112 ? 19.56385 -30.06019 -47.20071 1.000 190.89812 142 ASN H O 1
ATOM 7533 N N . HIS H 2 113 ? 18.83216 -32.14813 -47.64777 1.000 165.48692 143 HIS H N 1
ATOM 7534 C CA . HIS H 2 113 ? 17.83716 -32.19669 -46.57681 1.000 156.06353 143 HIS H CA 1
ATOM 7535 C C . HIS H 2 113 ? 16.83696 -31.04901 -46.68439 1.000 157.35090 143 HIS H C 1
ATOM 7536 O O . HIS H 2 113 ? 16.76920 -30.18709 -45.80856 1.000 162.20149 143 HIS H O 1
ATOM 7538 N N . SER H 2 121 ? 16.84623 -22.22620 -46.95111 1.000 108.97536 151 SER H N 1
ATOM 7539 C CA . SER H 2 121 ? 16.62519 -21.21375 -47.97744 1.000 114.98611 151 SER H CA 1
ATOM 7540 C C . SER H 2 121 ? 17.87478 -21.01280 -48.82514 1.000 122.80687 151 SER H C 1
ATOM 7541 O O . SER H 2 121 ? 18.95358 -20.73762 -48.29917 1.000 116.57524 151 SER H O 1
ATOM 7543 N N . VAL H 2 122 ? 17.72096 -21.16010 -50.14310 1.000 134.44365 152 VAL H N 1
ATOM 7544 C CA . VAL H 2 122 ? 18.85303 -20.97810 -51.04726 1.000 119.00956 152 VAL H CA 1
ATOM 7545 C C . VAL H 2 122 ? 19.37017 -19.54779 -50.97589 1.000 120.27818 152 VAL H C 1
ATOM 7546 O O . VAL H 2 122 ? 20.58014 -19.30515 -51.05816 1.000 116.21852 152 VAL H O 1
ATOM 7548 N N . GLN H 2 123 ? 18.46452 -18.57744 -50.82511 1.000 114.80198 153 GLN H N 1
ATOM 7549 C CA . GLN H 2 123 ? 18.89211 -17.18761 -50.70376 1.000 115.01576 153 GLN H CA 1
ATOM 7550 C C . GLN H 2 123 ? 19.67179 -16.96281 -49.41449 1.000 119.76077 153 GLN H C 1
ATOM 7551 O O . GLN H 2 123 ? 20.68037 -16.24760 -49.40814 1.000 122.59779 153 GLN H O 1
ATOM 7553 N N . GLU H 2 124 ? 19.23040 -17.58066 -48.31599 1.000 121.25216 154 GLU H N 1
ATOM 7554 C CA . GLU H 2 124 ? 19.96285 -17.46449 -47.05943 1.000 123.05492 154 GLU H CA 1
ATOM 7555 C C . GLU H 2 124 ? 21.32695 -18.13334 -47.15658 1.000 122.43858 154 GLU H C 1
ATOM 7556 O O . GLU H 2 124 ? 22.31993 -17.61257 -46.63350 1.000 130.18458 154 GLU H O 1
ATOM 7558 N N . ILE H 2 125 ? 21.39289 -19.28834 -47.82330 1.000 129.68172 155 ILE H N 1
ATOM 7559 C CA . ILE H 2 125 ? 22.66992 -19.96993 -48.00802 1.000 127.88590 155 ILE H CA 1
ATOM 7560 C C . ILE H 2 125 ? 23.61101 -19.11527 -48.84446 1.000 123.95182 155 ILE H C 1
ATOM 7561 O O . ILE H 2 125 ? 24.80971 -19.02990 -48.56069 1.000 112.09125 155 ILE H O 1
ATOM 7563 N N . LYS H 2 126 ? 23.08459 -18.46773 -49.88612 1.000 125.53759 156 LYS H N 1
ATOM 7564 C CA . LYS H 2 126 ? 23.91083 -17.59003 -50.70942 1.000 128.58776 156 LYS H CA 1
ATOM 7565 C C . LYS H 2 126 ? 24.39309 -16.37837 -49.92037 1.000 124.13798 156 LYS H C 1
ATOM 7566 O O . LYS H 2 126 ? 25.54512 -15.95295 -50.06749 1.000 112.79134 156 LYS H O 1
ATOM 7568 N N . LYS H 2 127 ? 23.52591 -15.80967 -49.07893 1.000 122.51545 157 LYS H N 1
ATOM 7569 C CA . LYS H 2 127 ? 23.89684 -14.61318 -48.32978 1.000 108.94608 157 LYS H CA 1
ATOM 7570 C C . LYS H 2 127 ? 24.92853 -14.92764 -47.25376 1.000 125.91983 157 LYS H C 1
ATOM 7571 O O . LYS H 2 127 ? 25.85752 -14.14268 -47.03022 1.000 128.15794 157 LYS H O 1
ATOM 7573 N N . TYR H 2 128 ? 24.78576 -16.06900 -46.57683 1.000 121.92019 158 TYR H N 1
ATOM 7574 C CA . TYR H 2 128 ? 25.72425 -16.42015 -45.51792 1.000 111.85987 158 TYR H CA 1
ATOM 7575 C C . TYR H 2 128 ? 27.00717 -17.02021 -46.07502 1.000 113.19034 158 TYR H C 1
ATOM 7576 O O . TYR H 2 128 ? 28.06460 -16.90807 -45.44470 1.000 139.06214 158 TYR H O 1
ATOM 7578 N N . PHE H 2 129 ? 26.93527 -17.65617 -47.24351 1.000 118.93224 159 PHE H N 1
ATOM 7579 C CA . PHE H 2 129 ? 28.10331 -18.24025 -47.88378 1.000 114.48843 159 PHE H CA 1
ATOM 7580 C C . PHE H 2 129 ? 28.91321 -17.22754 -48.67668 1.000 113.62396 159 PHE H C 1
ATOM 7581 O O . PHE H 2 129 ? 30.03394 -17.54746 -49.08351 1.000 119.31312 159 PHE H O 1
ATOM 7589 N N . GLU H 2 130 ? 28.38155 -16.02572 -48.90488 1.000 116.78405 160 GLU H N 1
ATOM 7590 C CA . GLU H 2 130 ? 29.07940 -15.00598 -49.68650 1.000 128.34838 160 GLU H CA 1
ATOM 7591 C C . GLU H 2 130 ? 29.47729 -15.55601 -51.05498 1.000 129.56758 160 GLU H C 1
ATOM 7592 O O . GLU H 2 130 ? 30.56375 -15.28348 -51.56796 1.000 125.34565 160 GLU H O 1
ATOM 7594 N N . LEU H 2 131 ? 28.60984 -16.39491 -51.62432 1.000 127.77882 161 LEU H N 1
ATOM 7595 C CA . LEU H 2 131 ? 28.84461 -16.95229 -52.95021 1.000 140.08342 161 LEU H CA 1
ATOM 7596 C C . LEU H 2 131 ? 28.41581 -16.01788 -54.07634 1.000 147.48072 161 LEU H C 1
ATOM 7597 O O . LEU H 2 131 ? 28.73751 -16.28744 -55.23740 1.000 155.83030 161 LEU H O 1
ATOM 7599 N N . GLU H 2 132 ? 27.70873 -14.92459 -53.76883 1.000 147.49181 162 GLU H N 1
ATOM 7600 C CA . GLU H 2 132 ? 27.33129 -13.97985 -54.81606 1.000 152.41218 162 GLU H CA 1
ATOM 7601 C C . GLU H 2 132 ? 28.52886 -13.18875 -55.34921 1.000 163.65892 162 GLU H C 1
ATOM 7602 O O . GLU H 2 132 ? 28.69622 -13.12350 -56.57490 1.000 176.09812 162 GLU H O 1
ATOM 7604 N N . PRO H 2 133 ? 29.38416 -12.58388 -54.51188 1.000 150.78977 163 PRO H N 1
ATOM 7605 C CA . PRO H 2 133 ? 30.53442 -11.87461 -55.09696 1.000 140.21230 163 PRO H CA 1
ATOM 7606 C C . PRO H 2 133 ? 31.56792 -12.81875 -55.69003 1.000 141.54023 163 PRO H C 1
ATOM 7607 O O . PRO H 2 133 ? 32.11931 -12.52066 -56.75528 1.000 152.35368 163 PRO H O 1
ATOM 7611 N N . LEU H 2 134 ? 31.85303 -13.94851 -55.03825 1.000 141.39826 164 LEU H N 1
ATOM 7612 C CA . LEU H 2 134 ? 32.92253 -14.82263 -55.51422 1.000 150.33614 164 LEU H CA 1
ATOM 7613 C C . LEU H 2 134 ? 32.51824 -15.55982 -56.78630 1.000 169.71421 164 LEU H C 1
ATOM 7614 O O . LEU H 2 134 ? 33.27612 -15.58831 -57.76290 1.000 163.82152 164 LEU H O 1
ATOM 7616 N N . ALA H 2 135 ? 31.32824 -16.16243 -56.79889 1.000 167.50594 165 ALA H N 1
ATOM 7617 C CA . ALA H 2 135 ? 30.89722 -16.99063 -57.92762 1.000 164.03565 165 ALA H CA 1
ATOM 7618 C C . ALA H 2 135 ? 30.34394 -16.11190 -59.05267 1.000 167.94097 165 ALA H C 1
ATOM 7619 O O . ALA H 2 135 ? 29.15488 -16.11748 -59.37972 1.000 151.85815 165 ALA H O 1
ATOM 7621 N N . ARG H 2 136 ? 31.24870 -15.34005 -59.65005 1.000 179.67193 166 ARG H N 1
ATOM 7622 C CA . ARG H 2 136 ? 30.94601 -14.52886 -60.81949 1.000 164.41788 166 ARG H CA 1
ATOM 7623 C C . ARG H 2 136 ? 31.95493 -14.90839 -61.89003 1.000 161.65192 166 ARG H C 1
ATOM 7624 O O . ARG H 2 136 ? 33.15577 -14.98492 -61.61286 1.000 151.60813 166 ARG H O 1
ATOM 7626 N N . GLY H 2 137 ? 31.47453 -15.14157 -63.10731 1.000 147.00014 167 GLY H N 1
ATOM 7627 C CA . GLY H 2 137 ? 32.35908 -15.53662 -64.17994 1.000 147.86251 167 GLY H CA 1
ATOM 7628 C C . GLY H 2 137 ? 32.76638 -16.99242 -64.14808 1.000 141.19198 167 GLY H C 1
ATOM 7629 O O . GLY H 2 137 ? 33.55881 -17.41593 -64.99869 1.000 146.76781 167 GLY H O 1
ATOM 7630 N N . LYS H 2 138 ? 32.25776 -17.76930 -63.19509 1.000 123.56300 168 LYS H N 1
ATOM 7631 C CA . LYS H 2 138 ? 32.60468 -19.17241 -63.04983 1.000 126.21774 168 LYS H CA 1
ATOM 7632 C C . LYS H 2 138 ? 31.36161 -20.03863 -63.19550 1.000 116.89850 168 LYS H C 1
ATOM 7633 O O . LYS H 2 138 ? 30.23220 -19.58714 -62.98372 1.000 107.82445 168 LYS H O 1
ATOM 7635 N N . ARG H 2 139 ? 31.59028 -21.29832 -63.57219 1.000 104.79093 169 ARG H N 1
ATOM 7636 C CA . ARG H 2 139 ? 30.51697 -22.27427 -63.75904 1.000 89.19421 169 ARG H CA 1
ATOM 7637 C C . ARG H 2 139 ? 30.11989 -22.84090 -62.39405 1.000 90.38121 169 ARG H C 1
ATOM 7638 O O . ARG H 2 139 ? 30.43941 -23.97415 -62.03103 1.000 87.27022 169 ARG H O 1
ATOM 7646 N N . TRP H 2 140 ? 29.39422 -22.03414 -61.62939 1.000 93.96183 170 TRP H N 1
ATOM 7647 C CA . TRP H 2 140 ? 28.87818 -22.46820 -60.33965 1.000 101.58532 170 TRP H CA 1
ATOM 7648 C C . TRP H 2 140 ? 27.36409 -22.33778 -60.33214 1.000 110.00861 170 TRP H C 1
ATOM 7649 O O . TRP H 2 140 ? 26.81475 -21.34731 -60.82351 1.000 131.69457 170 TRP H O 1
ATOM 7651 N N . ILE H 2 141 ? 26.69299 -23.34166 -59.77363 1.000 103.10408 171 ILE H N 1
ATOM 7652 C CA . ILE H 2 141 ? 25.23628 -23.37913 -59.74319 1.000 122.57085 171 ILE H CA 1
ATOM 7653 C C . ILE H 2 141 ? 24.78522 -23.88125 -58.38086 1.000 131.90534 171 ILE H C 1
ATOM 7654 O O . ILE H 2 141 ? 25.24223 -24.93075 -57.91602 1.000 109.41217 171 ILE H O 1
ATOM 7656 N N . LEU H 2 142 ? 23.89576 -23.12931 -57.74089 1.000 143.43925 172 LEU H N 1
ATOM 7657 C CA . LEU H 2 142 ? 23.29035 -23.51286 -56.47123 1.000 138.09156 172 LEU H CA 1
ATOM 7658 C C . LEU H 2 142 ? 21.83320 -23.86989 -56.73697 1.000 158.49212 172 LEU H C 1
ATOM 7659 O O . LEU H 2 142 ? 21.02444 -22.99449 -57.06322 1.000 173.50528 172 LEU H O 1
ATOM 7661 N N . GLN H 2 143 ? 21.50089 -25.14819 -56.59833 1.000 156.02117 173 GLN H N 1
ATOM 7662 C CA . GLN H 2 143 ? 20.15990 -25.63769 -56.86750 1.000 149.06433 173 GLN H CA 1
ATOM 7663 C C . GLN H 2 143 ? 19.65909 -26.44385 -55.68067 1.000 165.86772 173 GLN H C 1
ATOM 7664 O O . GLN H 2 143 ? 20.44145 -27.13557 -55.02061 1.000 162.34807 173 GLN H O 1
ATOM 7666 N N . PRO H 2 144 ? 18.36202 -26.38748 -55.39439 1.000 169.72526 174 PRO H N 1
ATOM 7667 C CA . PRO H 2 144 ? 17.82747 -27.15449 -54.26843 1.000 157.89032 174 PRO H CA 1
ATOM 7668 C C . PRO H 2 144 ? 17.70365 -28.63270 -54.59824 1.000 154.03820 174 PRO H C 1
ATOM 7669 O O . PRO H 2 144 ? 17.49144 -29.03095 -55.74634 1.000 165.05758 174 PRO H O 1
ATOM 7673 N N . CYS H 2 145 ? 17.84287 -29.44988 -53.55754 1.000 144.27234 175 CYS H N 1
ATOM 7674 C CA . CYS H 2 145 ? 17.72358 -30.89310 -53.68952 1.000 148.99204 175 CYS H CA 1
ATOM 7675 C C . CYS H 2 145 ? 17.23788 -31.47100 -52.37025 1.000 157.44008 175 CYS H C 1
ATOM 7676 O O . CYS H 2 145 ? 17.57244 -30.96579 -51.29578 1.000 160.10708 175 CYS H O 1
ATOM 7678 N N . SER H 2 146 ? 16.43787 -32.53140 -52.46532 1.000 157.75117 176 SER H N 1
ATOM 7679 C CA . SER H 2 146 ? 15.91554 -33.23030 -51.29865 1.000 171.56928 176 SER H CA 1
ATOM 7680 C C . SER H 2 146 ? 15.94747 -34.72524 -51.56900 1.000 161.19704 176 SER H C 1
ATOM 7681 O O . SER H 2 146 ? 15.48199 -35.17703 -52.61910 1.000 159.43789 176 SER H O 1
ATOM 7684 N N . LEU H 2 147 ? 16.50158 -35.48296 -50.62716 1.000 156.24771 177 LEU H N 1
ATOM 7685 C CA . LEU H 2 147 ? 16.63634 -36.92898 -50.77669 1.000 152.00916 177 LEU H CA 1
ATOM 7686 C C . LEU H 2 147 ? 15.29614 -37.63962 -50.59804 1.000 155.55799 177 LEU H C 1
ATOM 7687 O O . LEU H 2 147 ? 14.35276 -37.41457 -51.35747 1.000 151.70555 177 LEU H O 1
ATOM 7689 N N . MET H 2 150 ? 13.64858 -36.08383 -57.29862 1.000 122.24454 180 MET H N 1
ATOM 7690 C CA . MET H 2 150 ? 14.45897 -36.66128 -58.36813 1.000 142.19414 180 MET H CA 1
ATOM 7691 C C . MET H 2 150 ? 14.75601 -35.71929 -59.53497 1.000 155.52735 180 MET H C 1
ATOM 7692 O O . MET H 2 150 ? 15.89093 -35.62441 -59.99815 1.000 177.87096 180 MET H O 1
ATOM 7697 N N . ASP H 2 151 ? 13.71984 -35.02019 -60.00328 1.000 155.85155 181 ASP H N 1
ATOM 7698 C CA . ASP H 2 151 ? 13.84785 -34.20166 -61.20610 1.000 158.36499 181 ASP H CA 1
ATOM 7699 C C . ASP H 2 151 ? 14.68092 -32.94888 -60.98286 1.000 181.81875 181 ASP H C 1
ATOM 7700 O O . ASP H 2 151 ? 15.33878 -32.48015 -61.91673 1.000 191.37969 181 ASP H O 1
ATOM 7705 N N . ALA H 2 152 ? 14.62379 -32.35231 -59.79218 1.000 178.73600 182 ALA H N 1
ATOM 7706 C CA . ALA H 2 152 ? 15.43447 -31.16217 -59.56032 1.000 174.47531 182 ALA H CA 1
ATOM 7707 C C . ALA H 2 152 ? 16.91658 -31.49661 -59.67325 1.000 166.18004 182 ALA H C 1
ATOM 7708 O O . ALA H 2 152 ? 17.71031 -30.69206 -60.17851 1.000 171.74154 182 ALA H O 1
ATOM 7710 N N . LEU H 2 153 ? 17.30886 -32.67949 -59.19262 1.000 164.14511 183 LEU H N 1
ATOM 7711 C CA . LEU H 2 153 ? 18.67264 -33.15212 -59.40299 1.000 178.81508 183 LEU H CA 1
ATOM 7712 C C . LEU H 2 153 ? 18.96012 -33.35303 -60.88598 1.000 174.94306 183 LEU H C 1
ATOM 7713 O O . LEU H 2 153 ? 20.07537 -33.09337 -61.34471 1.000 187.20679 183 LEU H O 1
ATOM 7715 N N . LYS H 2 154 ? 17.97769 -33.84422 -61.64881 1.000 166.09148 184 LYS H N 1
ATOM 7716 C CA . LYS H 2 154 ? 18.18946 -34.01581 -63.08375 1.000 170.69042 184 LYS H CA 1
ATOM 7717 C C . LYS H 2 154 ? 18.41686 -32.67954 -63.77809 1.000 167.81502 184 LYS H C 1
ATOM 7718 O O . LYS H 2 154 ? 19.30959 -32.55772 -64.61982 1.000 177.11826 184 LYS H O 1
ATOM 7720 N N . ASP H 2 155 ? 17.63517 -31.65762 -63.42474 1.000 168.45701 185 ASP H N 1
ATOM 7721 C CA . ASP H 2 155 ? 17.82087 -30.35004 -64.04697 1.000 165.66902 185 ASP H CA 1
ATOM 7722 C C . ASP H 2 155 ? 19.13625 -29.71260 -63.62450 1.000 164.90315 185 ASP H C 1
ATOM 7723 O O . ASP H 2 155 ? 19.84829 -29.14693 -64.45994 1.000 155.42251 185 ASP H O 1
ATOM 7725 N N . SER H 2 156 ? 19.48690 -29.81010 -62.33854 1.000 164.23748 186 SER H N 1
ATOM 7726 C CA . SER H 2 156 ? 20.74937 -29.24735 -61.86492 1.000 158.15460 186 SER H CA 1
ATOM 7727 C C . SER H 2 156 ? 21.94877 -29.94934 -62.49453 1.000 148.98913 186 SER H C 1
ATOM 7728 O O . SER H 2 156 ? 22.92741 -29.30092 -62.88591 1.000 144.15818 186 SER H O 1
ATOM 7730 N N . PHE H 2 157 ? 21.90968 -31.28248 -62.56584 1.000 145.56634 187 PHE H N 1
ATOM 7731 C CA . PHE H 2 157 ? 22.97359 -32.02566 -63.22780 1.000 142.97841 187 PHE H CA 1
ATOM 7732 C C . PHE H 2 157 ? 22.99738 -31.74674 -64.72259 1.000 146.43049 187 PHE H C 1
ATOM 7733 O O . PHE H 2 157 ? 24.05991 -31.80176 -65.34461 1.000 143.27802 187 PHE H O 1
ATOM 7735 N N . SER H 2 158 ? 21.83773 -31.48232 -65.32551 1.000 163.76219 188 SER H N 1
ATOM 7736 C CA . SER H 2 158 ? 21.81018 -31.10140 -66.73142 1.000 166.58379 188 SER H CA 1
ATOM 7737 C C . SER H 2 158 ? 22.46604 -29.74326 -66.94046 1.000 158.32055 188 SER H C 1
ATOM 7738 O O . SER H 2 158 ? 23.16316 -29.53403 -67.93687 1.000 147.12835 188 SER H O 1
ATOM 7740 N N . GLN H 2 159 ? 22.22661 -28.79422 -66.03077 1.000 169.58968 189 GLN H N 1
ATOM 7741 C CA . GLN H 2 159 ? 22.94080 -27.51984 -66.10082 1.000 161.47190 189 GLN H CA 1
ATOM 7742 C C . GLN H 2 159 ? 24.43616 -27.72783 -65.90505 1.000 141.86163 189 GLN H C 1
ATOM 7743 O O . GLN H 2 159 ? 25.25603 -27.05728 -66.54276 1.000 134.46932 189 GLN H O 1
ATOM 7749 N N . LEU H 2 160 ? 24.80738 -28.63049 -64.99549 1.000 140.82878 190 LEU H N 1
ATOM 7750 C CA . LEU H 2 160 ? 26.21791 -28.93206 -64.78230 1.000 140.75850 190 LEU H CA 1
ATOM 7751 C C . LEU H 2 160 ? 26.84676 -29.52529 -66.03598 1.000 146.45992 190 LEU H C 1
ATOM 7752 O O . LEU H 2 160 ? 27.98566 -29.19725 -66.38048 1.000 135.41220 190 LEU H O 1
ATOM 7754 N N . ILE H 2 161 ? 26.12262 -30.41243 -66.72284 1.000 144.27364 191 ILE H N 1
ATOM 7755 C CA . ILE H 2 161 ? 26.61822 -30.99313 -67.96751 1.000 134.62572 191 ILE H CA 1
ATOM 7756 C C . ILE H 2 161 ? 26.68799 -29.93552 -69.06138 1.000 133.22631 191 ILE H C 1
ATOM 7757 O O . ILE H 2 161 ? 27.57702 -29.96843 -69.91910 1.000 127.68093 191 ILE H O 1
ATOM 7759 N N . ASN H 2 162 ? 25.74246 -28.99214 -69.06130 1.000 136.65675 192 ASN H N 1
ATOM 7760 C CA . ASN H 2 162 ? 25.78878 -27.89200 -70.01954 1.000 145.50256 192 ASN H CA 1
ATOM 7761 C C . ASN H 2 162 ? 27.00857 -27.00897 -69.79127 1.000 156.25401 192 ASN H C 1
ATOM 7762 O O . ASN H 2 162 ? 27.64070 -26.55357 -70.74994 1.000 139.47952 192 ASN H O 1
ATOM 7764 N N . LEU H 2 163 ? 27.34860 -26.74626 -68.52593 1.000 170.80421 193 LEU H N 1
ATOM 7765 C CA . LEU H 2 163 ? 28.56174 -25.98596 -68.22718 1.000 142.10498 193 LEU H CA 1
ATOM 7766 C C . LEU H 2 163 ? 29.81876 -26.77954 -68.56962 1.000 133.66776 193 LEU H C 1
ATOM 7767 O O . LEU H 2 163 ? 30.79904 -26.21482 -69.06771 1.000 139.22584 193 LEU H O 1
ATOM 7772 N N . LEU H 2 164 ? 29.82007 -28.08224 -68.27529 1.000 132.81892 194 LEU H N 1
ATOM 7773 C CA . LEU H 2 164 ? 30.94959 -28.94047 -68.62022 1.000 129.52737 194 LEU H CA 1
ATOM 7774 C C . LEU H 2 164 ? 31.16952 -28.99322 -70.12426 1.000 139.65810 194 LEU H C 1
ATOM 7775 O O . LEU H 2 164 ? 32.31378 -29.07697 -70.58526 1.000 132.39931 194 LEU H O 1
ATOM 7777 N N . GLU H 2 165 ? 30.08370 -28.96187 -70.89844 1.000 141.56891 195 GLU H N 1
ATOM 7778 C CA . GLU H 2 165 ? 30.19001 -28.79288 -72.34066 1.000 140.88225 195 GLU H CA 1
ATOM 7779 C C . GLU H 2 165 ? 30.65819 -27.39029 -72.70149 1.000 149.00085 195 GLU H C 1
ATOM 7780 O O . GLU H 2 165 ? 31.36985 -27.21169 -73.69659 1.000 143.59952 195 GLU H O 1
ATOM 7782 N N . GLU H 2 166 ? 30.27439 -26.38686 -71.91017 1.000 152.02519 196 GLU H N 1
ATOM 7783 C CA . GLU H 2 166 ? 30.78930 -25.04252 -72.12908 1.000 161.26103 196 GLU H CA 1
ATOM 7784 C C . GLU H 2 166 ? 32.26694 -24.93834 -71.78242 1.000 160.59934 196 GLU H C 1
ATOM 7785 O O . GLU H 2 166 ? 32.94325 -24.02650 -72.26976 1.000 161.52207 196 GLU H O 1
ATOM 7787 N N . LYS H 2 167 ? 32.78179 -25.84946 -70.96350 1.000 153.98691 197 LYS H N 1
ATOM 7788 C CA . LYS H 2 167 ? 34.19822 -25.85334 -70.62642 1.000 142.37534 197 LYS H CA 1
ATOM 7789 C C . LYS H 2 167 ? 34.98705 -26.67519 -71.63950 1.000 136.42989 197 LYS H C 1
ATOM 7790 O O . LYS H 2 167 ? 35.02380 -26.34464 -72.82492 1.000 137.38650 197 LYS H O 1
#